Protein AF-0000000075211359 (afdb_homodimer)

Foldseek 3Di:
DPPPPPVVLVVLVVVLVVLLVVLLLLLLLLLLLVQDDLVVLVVVVVVPDVLSVLSNVLSVCSPLLNVLSVVSSVVSLVVSLVSCLPRPLVVVQVVVCVVVVDPPCSVVSSVVVNVVVVVCCCVVSHVVSSVVCNVPSNVSNSVCSVVSVVSSVVCVVVVVVVLVVVCVVQVVVPHHSVVVVVVVVVVVVLVVLVVCCVVVVAPPLRSQLVVLVVCLQVDFQLVLFDWPVRAAAAALPDQPVVCVVVLVLDLDQKHFYAHPDQLRTPAIFGVVQLVVQCVVVVHSRPDDRNVRGDHAAEDARGHRLVVVLVVCVVVVNFKYFHAYPVSGTTGMDGNQSSVCSNNNDDQRPPVDVPPCWAAPDDQKIKHFQAAFPVVVCVVSVDDDDRPDPQDGTNFSVVCVQVVHQDDFPDWDWDDDDQKIWTQDGDDPSTRTMIMIGGHDDPPPDDD/DPPPPPVVLVVLVVVLVVLLVVLLLLQLLLLLLVQDDLVVLVVVVVVPDPLSVLSNVLSVCSPLLNVLSVVSSVVSLVVSLVSCLPRPLVVVQVVVCVVVVDPPCSVVSSVVVNVVVVVCCCVVSHVVSSVVCNVPSNVSNSVCSVVSVVSSVVCVVVVVVVLVVVCVVCVVVPHHSVVVVVVVVVVVVLVVLVVCCVVVVAPPLRSQLVVLVSCLQVDFQLVLFDWPVRAAAAALPDQPVVCVVVLVLDLDQKHFYAHPDQLRTPAIFGVVQLVVQCVVVVHSRPRNRSVRGDHAAEDARGHRLVVVLVVCVVVVNFKYFHAYPVSGTTGMDGNQSSVCSNNNDDQRPPVDVPPCWAAPDDQKIKHFQAAFPVVVCVVSVDDDDRPDPQDGTNFSVVCVQVVHQDDFPDWDWDDDDQKIWTQDGDDPSTRTMIMIGGHDDPPPPPD

Organism: Peptococcus niger (NCBI:txid2741)

InterPro domains:
  IPR000644 CBS domain [PF00571] (222-274)
  IPR000644 CBS domain [PF00571] (294-343)
  IPR000644 CBS domain [PS51371] (225-284)
  IPR000644 CBS domain [PS51371] (292-349)
  IPR000644 CBS domain [SM00116] (230-279)
  IPR000644 CBS domain [SM00116] (295-343)
  IPR002550 CNNM, transmembrane domain [PF01595] (15-206)
  IPR002550 CNNM, transmembrane domain [PS51846] (5-206)
  IPR005170 Transporter-associated domain [PF03471] (361-438)
  IPR005170 Transporter-associated domain [SM01091] (358-440)
  IPR016169 FAD-binding, type PCMH, subdomain 2 [G3DSA:3.30.465.10] (352-439)
  IPR036318 FAD-binding, type PCMH-like superfamily [SSF56176] (355-446)
  IPR044751 Ion transporter-like, CBS domain [cd04590] (221-340)
  IPR046342 CBS domain superfamily [G3DSA:3.10.580.10] (201-351)
  IPR046342 CBS domain superfamily [SSF54631] (216-360)

Nearest PDB structures (foldseek):
  3oi8-assembly1_B  TM=9.200E-01  e=1.938E-12  Neisseria meningitidis serogroup B
  7cfi-assembly1_A-2  TM=9.144E-01  e=1.488E-12  Thermus parvatiensis
  7m1u-assembly1_A  TM=4.245E-01  e=1.017E-19  Methanoculleus thermophilus
  3hf7-assembly1_A  TM=8.943E-01  e=1.439E-09  Klebsiella pneumoniae subsp. pneumoniae MGH 78578
  2r2z-assembly1_A  TM=9.376E-01  e=1.967E-07  Enterococcus faecalis V583

pLDDT: mean 83.33, std 11.64, range [25.3, 96.38]

Solvent-accessible surface area (backbone atoms only — not comparable to full-atom values): 47181 Å² total; per-residue (Å²): 134,74,80,63,79,68,61,64,54,53,52,51,51,50,52,47,51,49,46,49,50,50,39,23,49,47,36,22,43,52,44,8,59,45,51,40,56,63,68,60,34,48,53,41,27,71,73,61,38,63,68,34,43,54,44,51,60,56,59,67,44,48,54,60,48,52,49,40,45,49,52,49,44,48,41,46,46,31,49,47,28,30,49,40,51,70,66,41,25,57,56,49,16,51,52,48,24,69,71,70,68,45,82,84,37,44,66,59,38,39,53,51,49,49,51,50,51,44,50,45,41,50,35,63,24,34,51,43,34,35,52,58,32,69,77,44,17,56,65,50,32,60,70,38,40,68,57,50,53,49,45,48,60,67,38,42,66,56,50,51,50,43,53,49,50,44,42,50,54,32,48,73,72,72,44,61,54,68,60,40,50,42,50,48,46,53,32,50,41,52,33,44,48,50,34,25,35,72,71,62,67,31,52,72,67,49,48,50,30,44,53,23,47,66,52,42,70,77,38,35,36,62,78,61,36,46,44,48,90,74,53,72,67,42,52,70,83,49,68,60,72,78,44,48,66,52,57,59,67,44,58,60,60,66,32,49,28,19,52,100,40,79,54,42,62,75,20,29,38,40,48,61,60,51,50,48,44,15,59,75,63,73,29,74,77,73,48,63,61,81,80,60,46,36,82,65,48,76,43,58,30,74,40,44,38,50,60,48,49,52,49,25,43,74,64,59,45,54,55,35,37,21,25,46,98,83,60,39,61,48,26,34,40,39,49,66,52,56,47,27,60,32,76,38,79,61,64,54,89,44,52,56,78,49,54,48,60,42,74,78,51,92,54,22,29,38,29,35,13,80,30,38,38,60,57,48,23,68,73,72,67,53,87,69,75,63,82,47,90,84,35,64,21,46,25,45,45,47,33,62,72,65,73,47,75,60,50,68,71,47,59,58,73,48,78,54,91,56,34,36,37,36,37,70,36,26,54,92,68,32,46,47,33,28,35,37,35,56,58,81,79,74,77,73,68,87,123,134,75,80,64,80,69,60,64,53,54,52,51,51,50,51,48,51,51,48,48,50,50,37,23,48,46,37,23,41,52,44,9,61,44,52,39,57,63,66,62,35,48,54,40,27,71,74,62,37,63,68,36,45,55,45,50,59,57,59,66,44,46,56,60,47,52,49,39,47,50,52,51,43,48,42,44,47,32,49,48,28,30,50,40,51,69,66,40,24,59,55,50,16,52,53,48,24,69,71,71,66,46,79,84,36,45,67,58,36,40,53,50,49,48,50,50,49,44,51,45,40,50,35,62,23,35,52,40,35,34,51,57,30,67,77,45,17,55,65,50,31,61,70,36,39,67,57,50,53,49,45,49,60,68,38,43,66,56,50,50,50,44,54,50,50,45,40,51,54,31,47,74,72,71,44,60,53,70,61,41,52,43,48,48,46,52,32,50,43,53,34,45,48,50,34,24,36,73,72,62,66,31,50,72,66,48,48,51,28,45,53,23,48,67,54,41,68,77,38,35,36,62,80,61,34,46,44,48,89,72,52,74,66,42,51,71,82,50,66,59,73,78,44,50,66,53,57,61,69,44,58,59,60,66,30,47,28,19,52,98,38,79,54,42,62,76,20,29,38,41,46,62,60,51,49,47,44,14,60,73,64,72,28,76,76,74,49,64,62,82,78,61,46,35,84,65,48,75,41,59,28,75,38,44,38,51,59,48,49,52,49,26,43,75,65,58,45,54,57,35,38,22,24,46,98,84,60,40,59,47,25,35,38,37,48,66,52,57,47,27,60,32,75,36,80,61,65,54,87,44,51,57,77,49,53,50,58,42,74,76,52,91,55,23,28,37,29,36,15,79,31,39,38,60,58,49,23,69,73,72,65,52,87,68,75,62,82,46,90,84,34,65,21,47,24,46,46,48,34,62,71,66,74,47,75,60,50,68,71,46,58,57,72,48,77,52,92,56,34,37,37,34,35,70,35,27,54,91,69,33,46,47,33,28,36,37,34,56,59,79,78,74,75,70,72,87,118

Radius of gyration: 35.71 Å; Cα contacts (8 Å, |Δi|>4): 1280; chains: 2; bounding box: 61×137×113 Å

Sequence (894 aa):
MGDDPGSPQLAYWLVLIILFVIHVFLAASEMAIVSSDKGKLQDQAEDGDRRAQRLLTLLGTPSRLITAIHMTMNVISLGIAALLTVHFSPLVGVWLAAKTGIPYLYNITLMLMLFIISFLMLTFGESIPKRIVLQAPERFAFTANWFLAMLALVTKPFLRCMSGTTNTALRLLGFDATRTEERVTREEIRSIVEVGQEQGVINPHEREMIDSVISFDDKQAEEVMTARTEVFMIDITDPLEHYISEMLSLKYSRIPVYEDNPDNIIGILYLKDFFIQAYKKRSFSDVNIRGILRPAYLIPERKNINDLFCEMQDNQRHMALLIDEYGGFSGLVTMEDLIEEIVGDIDDEYDHDEPDIYPTGENTYHVHGTISIKEFNSEIGSDIDEDSDDFDTIGGFLINMLDYIPEDGERPVVEVDNLIFHILRVEEKRIKDIRVRILPDSHEDEAMGDDPGSPQLAYWLVLIILFVIHVFLAASEMAIVSSDKGKLQDQAEDGDRRAQRLLTLLGTPSRLITAIHMTMNVISLGIAALLTVHFSPLVGVWLAAKTGIPYLYNITLMLMLFIISFLMLTFGESIPKRIVLQAPERFAFTANWFLAMLALVTKPFLRCMSGTTNTALRLLGFDATRTEERVTREEIRSIVEVGQEQGVINPHEREMIDSVISFDDKQAEEVMTARTEVFMIDITDPLEHYISEMLSLKYSRIPVYEDNPDNIIGILYLKDFFIQAYKKRSFSDVNIRGILRPAYLIPERKNINDLFCEMQDNQRHMALLIDEYGGFSGLVTMEDLIEEIVGDIDDEYDHDEPDIYPTGENTYHVHGTISIKEFNSEIGSDIDEDSDDFDTIGGFLINMLDYIPEDGERPVVEVDNLIFHILRVEEKRIKDIRVRILPDSHEDEA

Secondary structure (DSSP, 8-state):
----TTHHHHHHHHHHHHHHHHHHHHHHHHHHHHH--HHHHHHHHHTT-HHHHHHHHHHT-HHHHHHHHHHHHHHHHHHHHHHIIIIIHHHHHHHHHHHH--S--HHHHHHHHHHHHHHHHHIIIIIHHHHHHTTSHHHHHHHHHHHHHHHHHHHHHHHHHHHHHHHHHHHHHT--HHHHHHHHHHHHHHHHHHHHHHTTSS-HHHHHHHHHHHHHTT-BHHHHSEEGGG---EETTS-THHHHHHHHHS--SEEEEEESEEEEEEEEEEHHHHHHHHHHHT-STT--GGGG-B---EEETTSBHHHHHHHHHHTT--EEEEE-TTS-EEEEEEHHHHHHHHH-----TTS----SEEEEETTEEEEETTSBHHHHHHHH-----TT-SS-SBHHHHHHHHHTS-PPTT---EEEETTEEEEEEEEETTEEEEEEEEEPP-GGGTT-/----TTHHHHHHHHHHHHHHHHHHHHHHHHHHHHH--HHHHHHHHHTT-HHHHHHHHHHT-HHHHHHHHHHHHHHHHHHHHHHIIIIIHHHHHHHHHHHH--S--HHHHHHHHHHHHHHHIIIIIIIHHHHHHTTSHHHHHHHHHHHHHHHHHHHHHHHHHHHHHHHHHHHHHT--HHHHHHHHHHHHHHHHHHHHHHTTSS-HHHHHHHHHHHHHTT-BHHHHSEEGGG---EETTS-THHHHHHHHHS--SEEEEEESEEEEEEEEEEHHHHHHHHHHHT-STT--GGGG-B---EEETT-BHHHHHHHHHHTT--EEEEE-TTS-EEEEEEHHHHHHHHH-----TTS----SEEEEETTEEEEETTSBHHHHHHHH-----TT-SS-SBHHHHHHHHHTS-PPTT---EEEETTEEEEEEEEETTEEEEEEEEEPP-GGGTT-

Structure (mmCIF, N/CA/C/O backbone):
data_AF-0000000075211359-model_v1
#
loop_
_entity.id
_entity.type
_entity.pdbx_description
1 polymer 'Putative hemolysin'
#
loop_
_atom_site.group_PDB
_atom_site.id
_atom_site.type_symbol
_atom_site.label_atom_id
_atom_site.label_alt_id
_atom_site.label_comp_id
_atom_site.label_asym_id
_atom_site.label_entity_id
_atom_site.label_seq_id
_atom_site.pdbx_PDB_ins_code
_atom_site.Cartn_x
_atom_site.Cartn_y
_atom_site.Cartn_z
_atom_site.occupancy
_atom_site.B_iso_or_equiv
_atom_site.auth_seq_id
_atom_site.auth_comp_id
_atom_site.auth_asym_id
_atom_site.auth_atom_id
_atom_site.pdbx_PDB_model_num
ATOM 1 N N . MET A 1 1 ? 4.648 50.344 45.25 1 25.3 1 MET A N 1
ATOM 2 C CA . MET A 1 1 ? 5.219 49.062 44.906 1 25.3 1 MET A CA 1
ATOM 3 C C . MET A 1 1 ? 5.23 48.844 43.406 1 25.3 1 MET A C 1
ATOM 5 O O . MET A 1 1 ? 4.176 48.844 42.75 1 25.3 1 MET A O 1
ATOM 9 N N . GLY A 1 2 ? 6.07 49.469 42.688 1 32.56 2 GLY A N 1
ATOM 10 C CA . GLY A 1 2 ? 6.281 49.656 41.25 1 32.56 2 GLY A CA 1
ATOM 11 C C . GLY A 1 2 ? 6.258 48.344 40.469 1 32.56 2 GLY A C 1
ATOM 12 O O . GLY A 1 2 ? 6.906 47.375 40.875 1 32.56 2 GLY A O 1
ATOM 13 N N . ASP A 1 3 ? 5.117 47.938 39.969 1 38.12 3 ASP A N 1
ATOM 14 C CA . ASP A 1 3 ? 4.992 46.688 39.25 1 38.12 3 ASP A CA 1
ATOM 15 C C . ASP A 1 3 ? 6.242 46.406 38.406 1 38.12 3 ASP A C 1
ATOM 17 O O . ASP A 1 3 ? 6.621 47.219 37.562 1 38.12 3 ASP A O 1
ATOM 21 N N . ASP A 1 4 ? 7.336 46.094 38.844 1 39.19 4 ASP A N 1
ATOM 22 C CA . ASP A 1 4 ? 8.648 45.781 38.312 1 39.19 4 ASP A CA 1
ATOM 23 C C . ASP A 1 4 ? 8.523 45.219 36.875 1 39.19 4 ASP A C 1
ATOM 25 O O . ASP A 1 4 ? 7.871 44.219 36.656 1 39.19 4 ASP A O 1
ATOM 29 N N . PRO A 1 5 ? 8.547 45.969 35.812 1 45.91 5 PRO A N 1
ATOM 30 C CA . PRO A 1 5 ? 8.359 45.812 34.344 1 45.91 5 PRO A CA 1
ATOM 31 C C . PRO A 1 5 ? 8.992 44.531 33.812 1 45.91 5 PRO A C 1
ATOM 33 O O . PRO A 1 5 ? 8.672 44.125 32.688 1 45.91 5 PRO A O 1
ATOM 36 N N . GLY A 1 6 ? 10.07 44.062 34.375 1 50.78 6 GLY A N 1
ATOM 37 C CA . GLY A 1 6 ? 10.945 42.938 34 1 50.78 6 GLY A CA 1
ATOM 38 C C . GLY A 1 6 ? 10.273 41.594 34.094 1 50.78 6 GLY A C 1
ATOM 39 O O . GLY A 1 6 ? 10.57 40.688 33.344 1 50.78 6 GLY A O 1
ATOM 40 N N . SER A 1 7 ? 9.453 41.344 35.156 1 58.72 7 SER A N 1
ATOM 41 C CA . SER A 1 7 ? 8.867 40.094 35.656 1 58.72 7 SER A CA 1
ATOM 42 C C . SER A 1 7 ? 7.812 39.562 34.688 1 58.72 7 SER A C 1
ATO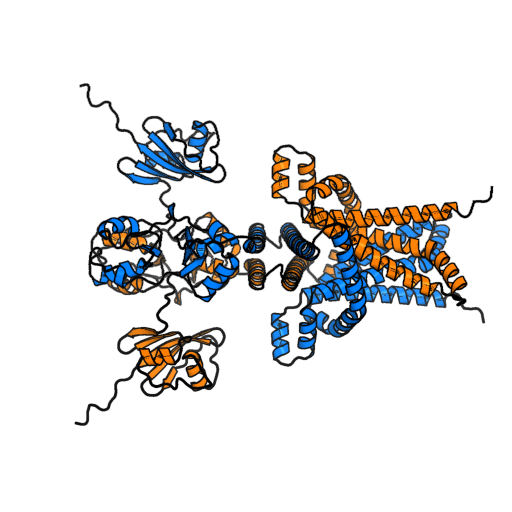M 44 O O . SER A 1 7 ? 7.801 38.375 34.375 1 58.72 7 SER A O 1
ATOM 46 N N . PRO A 1 8 ? 7.055 40.406 34.125 1 76.19 8 PRO A N 1
ATOM 47 C CA . PRO A 1 8 ? 5.969 39.906 33.281 1 76.19 8 PRO A CA 1
ATOM 48 C C . PRO A 1 8 ? 6.465 39.375 31.938 1 76.19 8 PRO A C 1
ATOM 50 O O . PRO A 1 8 ? 5.914 38.406 31.406 1 76.19 8 PRO A O 1
ATOM 53 N N . GLN A 1 9 ? 7.629 39.906 31.578 1 80.12 9 GLN A N 1
ATOM 54 C CA . GLN A 1 9 ? 8.156 39.469 30.281 1 80.12 9 GLN A CA 1
ATOM 55 C C . GLN A 1 9 ? 8.742 38.062 30.375 1 80.12 9 GLN A C 1
ATOM 57 O O . GLN A 1 9 ? 8.586 37.25 29.453 1 80.12 9 GLN A O 1
ATOM 62 N N . LEU A 1 10 ? 9.398 37.844 31.547 1 85.69 10 LEU A N 1
ATOM 63 C CA . LEU A 1 10 ? 9.969 36.5 31.75 1 85.69 10 LEU A CA 1
ATOM 64 C C . LEU A 1 10 ? 8.875 35.438 31.75 1 85.69 10 LEU A C 1
ATOM 66 O O . LEU A 1 10 ? 9.094 34.344 31.266 1 85.69 10 LEU A O 1
ATOM 70 N N . ALA A 1 11 ? 7.77 35.844 32.281 1 89.94 11 ALA A N 1
ATOM 71 C CA . ALA A 1 11 ? 6.645 34.906 32.312 1 89.94 11 ALA A CA 1
ATOM 72 C C . ALA A 1 11 ? 6.176 34.562 30.906 1 89.94 11 ALA A C 1
ATOM 74 O O . ALA A 1 11 ? 5.809 33.438 30.609 1 89.94 11 ALA A O 1
ATOM 75 N N . TYR A 1 12 ? 6.207 35.531 30.016 1 90.06 12 TYR A N 1
ATOM 76 C CA . TYR A 1 12 ? 5.766 35.312 28.641 1 90.06 12 TYR A CA 1
ATOM 77 C C . TYR A 1 12 ? 6.762 34.438 27.891 1 90.06 12 TYR A C 1
ATOM 79 O O . TYR A 1 12 ? 6.371 33.625 27.047 1 90.06 12 TYR A O 1
ATOM 87 N N . TRP A 1 13 ? 8.062 34.531 28.25 1 90.56 13 TRP A N 1
ATOM 88 C CA . TRP A 1 13 ? 9.062 33.656 27.672 1 90.56 13 TRP A CA 1
ATOM 89 C C . TRP A 1 13 ? 8.852 32.219 28.109 1 90.56 13 TRP A C 1
ATOM 91 O O . TRP A 1 13 ? 8.961 31.281 27.297 1 90.56 13 TRP A O 1
ATOM 101 N N . LEU A 1 14 ? 8.523 32.125 29.312 1 93.19 14 LEU A N 1
ATOM 102 C CA . LEU A 1 14 ? 8.297 30.781 29.844 1 93.19 14 LEU A CA 1
ATOM 103 C C . LEU A 1 14 ? 7.098 30.125 29.188 1 93.19 14 LEU A C 1
ATOM 105 O O . LEU A 1 14 ? 7.137 28.938 28.859 1 93.19 14 LEU A O 1
ATOM 109 N N . VAL A 1 15 ? 6.008 30.906 28.984 1 93.19 15 VAL A N 1
ATOM 110 C CA . VAL A 1 15 ? 4.809 30.375 28.359 1 93.19 15 VAL A CA 1
ATOM 111 C C . VAL A 1 15 ? 5.121 29.984 26.906 1 93.19 15 VAL A C 1
ATOM 113 O O . VAL A 1 15 ? 4.652 28.953 26.422 1 93.19 15 VAL A O 1
ATOM 116 N N . LEU A 1 16 ? 5.91 30.828 26.297 1 92.94 16 LEU A N 1
ATOM 117 C CA . LEU A 1 16 ? 6.293 30.547 24.906 1 92.94 16 LEU A CA 1
ATOM 118 C C . LEU A 1 16 ? 7.082 29.25 24.812 1 92.94 16 LEU A C 1
ATOM 120 O O . LEU A 1 16 ? 6.816 28.422 23.938 1 92.94 16 LEU A O 1
ATOM 124 N N . ILE A 1 17 ? 8.016 29.062 25.672 1 94.19 17 ILE A N 1
ATOM 125 C CA . ILE A 1 17 ? 8.852 27.875 25.672 1 94.19 17 ILE A CA 1
ATOM 126 C C . ILE A 1 17 ? 7.996 26.641 25.969 1 94.19 17 ILE A C 1
ATOM 128 O O . ILE A 1 17 ? 8.148 25.594 25.344 1 94.19 17 ILE A O 1
ATOM 132 N N . ILE A 1 18 ? 7.078 26.812 26.891 1 95.5 18 ILE A N 1
ATOM 133 C CA . ILE A 1 18 ? 6.211 25.703 27.281 1 95.5 18 ILE A CA 1
ATOM 134 C C . ILE A 1 18 ? 5.336 25.297 26.094 1 95.5 18 ILE A C 1
ATOM 136 O O . ILE A 1 18 ? 5.191 24.109 25.781 1 95.5 18 ILE A O 1
ATOM 140 N N . LEU A 1 19 ? 4.754 26.266 25.391 1 95.06 19 LEU A N 1
ATOM 141 C CA . LEU A 1 19 ? 3.916 25.969 24.234 1 95.06 19 LEU A CA 1
ATOM 142 C C . LEU A 1 19 ? 4.727 25.297 23.125 1 95.06 19 LEU A C 1
ATOM 144 O O . LEU A 1 19 ? 4.246 24.375 22.484 1 95.06 19 LEU A O 1
ATOM 148 N N . PHE A 1 20 ? 5.922 25.797 23 1 94.81 20 PHE A N 1
ATOM 149 C CA . PHE A 1 20 ? 6.785 25.203 21.969 1 94.81 20 PHE A CA 1
ATOM 150 C C . PHE A 1 20 ? 7.121 23.766 22.312 1 94.81 20 PHE A C 1
ATOM 152 O O . PHE A 1 20 ? 7.102 22.891 21.453 1 94.81 20 PHE A O 1
ATOM 159 N N . VAL A 1 21 ? 7.398 23.5 23.547 1 95.12 21 VAL A N 1
ATOM 160 C CA . VAL A 1 21 ? 7.746 22.156 24 1 95.12 21 VAL A CA 1
ATOM 161 C C . VAL A 1 21 ? 6.539 21.234 23.828 1 95.12 21 VAL A C 1
ATOM 163 O O . VAL A 1 21 ? 6.688 20.078 23.422 1 95.12 21 VAL A O 1
ATOM 166 N N . ILE A 1 22 ? 5.367 21.734 24.141 1 94.69 22 ILE A N 1
ATOM 167 C CA . ILE A 1 22 ? 4.156 20.938 23.969 1 94.69 22 ILE A CA 1
ATOM 168 C C . ILE A 1 22 ? 3.963 20.625 22.484 1 94.69 22 ILE A C 1
ATOM 170 O O . ILE A 1 22 ? 3.592 19.5 22.109 1 94.69 22 ILE A O 1
ATOM 174 N N . HIS A 1 23 ? 4.227 21.625 21.672 1 94.56 23 HIS A N 1
ATOM 175 C CA . HIS A 1 23 ? 4.133 21.438 20.234 1 94.56 23 HIS A CA 1
ATOM 176 C C . HIS A 1 23 ? 5.074 20.344 19.75 1 94.56 23 HIS A C 1
ATOM 178 O O . HIS A 1 23 ? 4.68 19.469 18.969 1 94.56 23 HIS A O 1
ATOM 184 N N . VAL A 1 24 ? 6.293 20.391 20.234 1 94.5 24 VAL A N 1
ATOM 185 C CA . VAL A 1 24 ? 7.301 1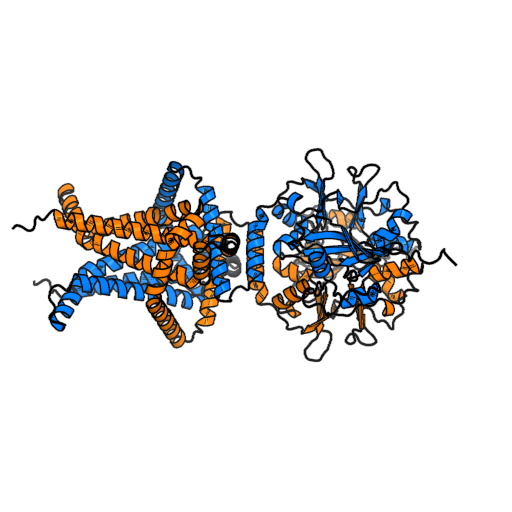9.391 19.891 1 94.5 24 VAL A CA 1
ATOM 186 C C . VAL A 1 24 ? 6.855 18.016 20.375 1 94.5 24 VAL A C 1
ATOM 188 O O . VAL A 1 24 ? 6.988 17.031 19.656 1 94.5 24 VAL A O 1
ATOM 191 N N . PHE A 1 25 ? 6.336 18.047 21.531 1 94.62 25 PHE A N 1
ATOM 192 C CA . PHE A 1 25 ? 5.902 16.781 22.141 1 94.62 25 PHE A CA 1
ATOM 193 C C . PHE A 1 25 ? 4.746 16.172 21.359 1 94.62 25 PHE A C 1
ATOM 195 O O . PHE A 1 25 ? 4.695 14.961 21.156 1 94.62 25 PHE A O 1
ATOM 202 N N . LEU A 1 26 ? 3.859 16.953 20.938 1 94.19 26 LEU A N 1
ATOM 203 C CA . LEU A 1 26 ? 2.723 16.484 20.156 1 94.19 26 LEU A CA 1
ATOM 204 C C . LEU A 1 26 ? 3.184 15.93 18.812 1 94.19 26 LEU A C 1
ATOM 206 O O . LEU A 1 26 ? 2.723 14.867 18.391 1 94.19 26 LEU A O 1
ATOM 210 N N . ALA A 1 27 ? 4.082 16.594 18.188 1 91.81 27 ALA A N 1
ATOM 211 C CA . ALA A 1 27 ? 4.617 16.141 16.906 1 91.81 27 ALA A CA 1
ATOM 212 C C . ALA A 1 27 ? 5.332 14.797 17.062 1 91.81 27 ALA A C 1
ATOM 214 O O . ALA A 1 27 ? 5.164 13.891 16.234 1 91.81 27 ALA A O 1
ATOM 215 N N . ALA A 1 28 ? 6.094 14.727 18.078 1 91.81 28 ALA A N 1
ATOM 216 C CA . ALA A 1 28 ? 6.801 13.484 18.375 1 91.81 28 ALA A CA 1
ATOM 217 C C . ALA A 1 28 ? 5.82 12.359 18.688 1 91.81 28 ALA A C 1
ATOM 219 O O . ALA A 1 28 ? 6.016 11.227 18.25 1 91.81 28 ALA A O 1
ATOM 220 N N . SER A 1 29 ? 4.805 12.695 19.438 1 91.94 29 SER A N 1
ATOM 221 C CA . SER A 1 29 ? 3.811 11.695 19.812 1 91.94 29 SER A CA 1
ATOM 222 C C . SER A 1 29 ? 3.074 11.156 18.594 1 91.94 29 SER A C 1
ATOM 224 O O . SER A 1 29 ? 2.742 9.977 18.531 1 91.94 29 SER A O 1
ATOM 226 N N . GLU A 1 30 ? 2.807 12 17.719 1 89.25 30 GLU A N 1
ATOM 227 C CA . GLU A 1 30 ? 2.154 11.586 16.484 1 89.25 30 GLU A CA 1
ATOM 228 C C . GLU A 1 30 ? 2.969 10.516 15.758 1 89.25 30 GLU A C 1
ATOM 230 O O . GLU A 1 30 ? 2.432 9.484 15.359 1 89.25 30 GLU A O 1
ATOM 235 N N . MET A 1 31 ? 4.258 10.797 15.578 1 87.56 31 MET A N 1
ATOM 236 C CA . MET A 1 31 ? 5.145 9.859 14.891 1 87.56 31 MET A CA 1
ATOM 237 C C . MET A 1 31 ? 5.301 8.578 15.695 1 87.56 31 MET A C 1
ATOM 239 O O . MET A 1 31 ? 5.414 7.488 15.125 1 87.56 31 MET A O 1
ATOM 243 N N . ALA A 1 32 ? 5.277 8.695 16.984 1 88.81 32 ALA A N 1
ATOM 244 C CA . ALA A 1 32 ? 5.406 7.527 17.844 1 88.81 32 ALA A CA 1
ATOM 245 C C . ALA A 1 32 ? 4.211 6.59 17.672 1 88.81 32 ALA A C 1
ATOM 247 O O . ALA A 1 32 ? 4.379 5.371 17.594 1 88.81 32 ALA A O 1
ATOM 248 N N . ILE A 1 33 ? 3.109 7.137 17.625 1 84.88 33 ILE A N 1
ATOM 249 C CA . ILE A 1 33 ? 1.885 6.355 17.5 1 84.88 33 ILE A CA 1
ATOM 250 C C . ILE A 1 33 ? 1.844 5.664 16.141 1 84.88 33 ILE A C 1
ATOM 252 O O . ILE A 1 33 ? 1.479 4.488 16.047 1 84.88 33 ILE A O 1
ATOM 256 N N . VAL A 1 34 ? 2.25 6.344 15.18 1 79.5 34 VAL A N 1
ATOM 257 C CA . VAL A 1 34 ? 2.193 5.855 13.805 1 79.5 34 VAL A CA 1
ATOM 258 C C . VAL A 1 34 ? 3.248 4.77 13.602 1 79.5 34 VAL A C 1
ATOM 260 O O . VAL A 1 34 ? 3.029 3.818 12.844 1 79.5 34 VAL A O 1
ATOM 263 N N . SER A 1 35 ? 4.285 4.844 14.312 1 83.31 35 SER A N 1
ATOM 264 C CA . SER A 1 35 ? 5.43 3.975 14.047 1 83.31 35 SER A CA 1
ATOM 265 C C . SER A 1 35 ? 5.492 2.824 15.055 1 83.31 35 SER A C 1
ATOM 267 O O . SER A 1 35 ? 6.367 1.962 14.961 1 83.31 35 SER A O 1
ATOM 269 N N . SER A 1 36 ? 4.609 2.77 15.969 1 85.5 36 SER A N 1
ATOM 270 C CA . SER A 1 36 ? 4.621 1.698 16.953 1 85.5 36 SER A CA 1
ATOM 271 C C . SER A 1 36 ? 4.188 0.373 16.344 1 85.5 36 SER A C 1
ATOM 273 O O . SER A 1 36 ? 3.254 0.333 15.539 1 85.5 36 SER A O 1
ATOM 275 N N . ASP A 1 37 ? 4.848 -0.604 16.688 1 79.56 37 ASP A N 1
ATOM 276 C CA . ASP A 1 37 ? 4.555 -1.948 16.203 1 79.56 37 ASP A CA 1
ATOM 277 C C . ASP A 1 37 ? 3.391 -2.568 16.969 1 79.56 37 ASP A C 1
ATOM 279 O O . ASP A 1 37 ? 3.543 -2.953 18.125 1 79.56 37 ASP A O 1
ATOM 283 N N . LYS A 1 38 ? 2.332 -2.742 16.328 1 79.25 38 LYS A N 1
ATOM 284 C CA . LYS A 1 38 ? 1.13 -3.256 16.984 1 79.25 38 LYS A CA 1
ATOM 285 C C . LYS A 1 38 ? 1.316 -4.707 17.406 1 79.25 38 LYS A C 1
ATOM 287 O O . LYS A 1 38 ? 0.77 -5.133 18.422 1 79.25 38 LYS A O 1
ATOM 292 N N . GLY A 1 39 ? 2.023 -5.449 16.609 1 77.88 39 GLY A N 1
ATOM 293 C CA . GLY A 1 39 ? 2.287 -6.836 16.969 1 77.88 39 GLY A CA 1
ATOM 294 C C . GLY A 1 39 ? 3.061 -6.977 18.266 1 77.88 39 GLY A C 1
ATOM 295 O O . GLY A 1 39 ? 2.68 -7.758 19.141 1 77.88 39 GLY A O 1
ATOM 296 N N . LYS A 1 40 ? 4.051 -6.191 18.297 1 82.12 40 LYS A N 1
ATOM 297 C CA . LYS A 1 40 ? 4.863 -6.211 19.516 1 82.12 40 LYS A CA 1
ATOM 298 C C . LYS A 1 40 ? 4.055 -5.75 20.719 1 82.12 40 LYS A C 1
ATOM 300 O O . LYS A 1 40 ? 4.184 -6.309 21.812 1 82.12 40 LYS A O 1
ATOM 305 N N . LEU A 1 41 ? 3.291 -4.77 20.531 1 87.5 41 LEU A N 1
ATOM 306 C CA . LEU A 1 41 ? 2.469 -4.234 21.609 1 87.5 41 LEU A CA 1
ATOM 307 C C . LEU A 1 41 ? 1.432 -5.258 22.062 1 87.5 41 LEU A C 1
ATOM 309 O O . LEU A 1 41 ? 1.128 -5.355 23.266 1 87.5 41 LEU A O 1
ATOM 313 N N . GLN A 1 42 ? 0.895 -5.961 21.125 1 87 42 GLN A N 1
ATOM 314 C CA . GLN A 1 42 ? -0.077 -7 21.453 1 87 42 GLN A CA 1
ATOM 315 C C . GLN A 1 42 ? 0.562 -8.109 22.281 1 87 42 GLN A C 1
ATOM 317 O O . GLN A 1 42 ? -0.04 -8.602 23.234 1 87 42 GLN A O 1
ATOM 322 N N . ASP A 1 43 ? 1.726 -8.453 21.906 1 87.56 43 ASP A N 1
ATOM 323 C CA . ASP A 1 43 ? 2.467 -9.453 22.672 1 87.56 43 ASP A CA 1
ATOM 324 C C . ASP A 1 43 ? 2.713 -8.992 24.094 1 87.56 43 ASP A C 1
ATOM 326 O O . ASP A 1 43 ? 2.541 -9.758 25.047 1 87.56 43 ASP A O 1
ATOM 330 N N . GLN A 1 44 ? 3.111 -7.812 24.188 1 89.25 44 GLN A N 1
ATOM 331 C CA . GLN A 1 44 ? 3.383 -7.246 25.5 1 89.25 44 GLN A CA 1
ATOM 332 C C . GLN A 1 44 ? 2.105 -7.137 26.328 1 89.25 44 GLN A C 1
ATOM 334 O O . GLN A 1 44 ? 2.127 -7.348 27.547 1 89.25 44 GLN A O 1
ATOM 339 N N . ALA A 1 45 ? 1.022 -6.867 25.625 1 90.19 45 ALA A N 1
ATOM 340 C CA . ALA A 1 45 ? -0.27 -6.77 26.297 1 90.19 45 ALA A CA 1
ATOM 341 C C . ALA A 1 45 ? -0.734 -8.141 26.797 1 90.19 45 ALA A C 1
ATOM 343 O O . ALA A 1 45 ? -1.297 -8.25 27.891 1 90.19 45 ALA A O 1
ATOM 344 N N . GLU A 1 46 ? -0.467 -9.031 26.031 1 89.12 46 GLU A N 1
ATOM 345 C CA . GLU A 1 46 ? -0.835 -10.391 26.406 1 89.12 46 GLU A CA 1
ATOM 346 C C . GLU A 1 46 ? 0.019 -10.906 27.562 1 89.12 46 GLU A C 1
ATOM 348 O O . GLU A 1 46 ? -0.438 -11.719 28.359 1 89.12 46 GLU A O 1
ATOM 353 N N . ASP A 1 47 ? 1.179 -10.43 27.594 1 90.5 47 ASP A N 1
ATOM 354 C CA . ASP A 1 47 ? 2.078 -10.781 28.688 1 90.5 47 ASP A CA 1
ATOM 355 C C . ASP A 1 47 ? 1.697 -10.039 29.969 1 90.5 47 ASP A C 1
ATOM 357 O O . ASP A 1 47 ? 2.324 -10.227 31.016 1 90.5 47 ASP A O 1
ATOM 361 N N . GLY A 1 48 ? 0.751 -9.172 29.859 1 89.44 48 GLY A N 1
ATOM 362 C CA . GLY A 1 48 ? 0.196 -8.555 31.047 1 89.44 48 GLY A CA 1
ATOM 363 C C . GLY A 1 48 ? 0.629 -7.113 31.219 1 89.44 48 GLY A C 1
ATOM 364 O O . GLY A 1 48 ? 0.343 -6.496 32.25 1 89.44 48 GLY A O 1
ATOM 365 N N . ASP A 1 49 ? 1.301 -6.551 30.359 1 90.06 49 ASP A N 1
ATOM 366 C CA . ASP A 1 49 ? 1.727 -5.16 30.453 1 90.06 49 ASP A CA 1
ATOM 367 C C . ASP A 1 49 ? 0.544 -4.211 30.281 1 90.06 49 ASP A C 1
ATOM 369 O O . ASP A 1 49 ? -0.012 -4.105 29.172 1 90.06 49 ASP A O 1
ATOM 373 N N . ARG A 1 50 ? 0.22 -3.492 31.281 1 89.31 50 ARG A N 1
ATOM 374 C CA . ARG A 1 50 ? -0.946 -2.615 31.281 1 89.31 50 ARG A CA 1
ATOM 375 C C . ARG A 1 50 ? -0.719 -1.409 30.375 1 89.31 50 ARG A C 1
ATOM 377 O O . ARG A 1 50 ? -1.658 -0.903 29.75 1 89.31 50 ARG A O 1
ATOM 384 N N . ARG A 1 51 ? 0.47 -0.953 30.359 1 89.25 51 ARG A N 1
ATOM 385 C CA . ARG A 1 51 ? 0.784 0.182 29.5 1 89.25 51 ARG A CA 1
ATOM 386 C C . ARG A 1 51 ? 0.546 -0.164 28.031 1 89.25 51 ARG A C 1
ATOM 388 O O . ARG A 1 51 ? 0.028 0.656 27.266 1 89.25 51 ARG A O 1
ATOM 395 N N . ALA A 1 52 ? 0.945 -1.374 27.703 1 91.38 52 ALA A N 1
ATOM 396 C CA . ALA A 1 52 ? 0.753 -1.839 26.328 1 91.38 52 ALA A CA 1
ATOM 397 C C . ALA A 1 52 ? -0.73 -1.985 26 1 91.38 52 ALA A C 1
ATOM 399 O O . ALA A 1 52 ? -1.16 -1.677 24.891 1 91.38 52 ALA A O 1
ATOM 400 N N . GLN A 1 53 ? -1.497 -2.371 26.938 1 91.38 53 GLN A N 1
ATOM 401 C CA . GLN A 1 53 ? -2.934 -2.535 26.75 1 91.38 53 GLN A CA 1
ATOM 402 C C . GLN A 1 53 ? -3.611 -1.19 26.5 1 91.38 53 GLN A C 1
ATOM 404 O O . GLN A 1 53 ? -4.445 -1.068 25.594 1 91.38 53 GLN A O 1
ATOM 409 N N . ARG A 1 54 ? -3.223 -0.25 27.281 1 88.5 54 ARG A N 1
ATOM 410 C CA . ARG A 1 54 ? -3.803 1.081 27.141 1 88.5 54 ARG A CA 1
ATOM 411 C C . ARG A 1 54 ? -3.422 1.697 25.797 1 88.5 54 ARG A C 1
ATOM 413 O O . ARG A 1 54 ? -4.25 2.33 25.141 1 88.5 54 ARG A O 1
ATOM 420 N N . LEU A 1 55 ? -2.209 1.519 25.484 1 89.31 55 LEU A N 1
ATOM 421 C CA . LEU A 1 55 ? -1.73 2.076 24.219 1 89.31 55 LEU A CA 1
ATOM 422 C C . LEU A 1 55 ? -2.441 1.428 23.031 1 89.31 55 LEU A C 1
ATOM 424 O O . LEU A 1 55 ? -2.773 2.105 22.062 1 89.31 55 LEU A O 1
ATOM 428 N N . LEU A 1 56 ? -2.676 0.21 23.141 1 88.12 56 LEU A N 1
ATOM 429 C CA . LEU A 1 56 ? -3.359 -0.521 22.078 1 88.12 56 LEU A CA 1
ATOM 430 C C . LEU A 1 56 ? -4.793 -0.029 21.922 1 88.12 56 LEU A C 1
ATOM 432 O O . LEU A 1 56 ? -5.312 0.021 20.797 1 88.12 56 LEU A O 1
ATOM 436 N N . THR A 1 57 ? -5.383 0.294 22.984 1 85.94 57 THR A N 1
ATOM 437 C CA . THR A 1 57 ? -6.742 0.819 22.938 1 85.94 57 THR A CA 1
ATOM 438 C C . THR A 1 57 ? -6.77 2.168 22.219 1 85.94 57 THR A C 1
ATOM 440 O O . THR A 1 57 ? -7.676 2.438 21.422 1 85.94 57 THR A O 1
ATOM 443 N N . LEU A 1 58 ? -5.781 2.941 22.469 1 86.25 58 LEU A N 1
ATOM 444 C CA . LEU A 1 58 ? -5.684 4.246 21.828 1 86.25 58 LEU A CA 1
ATOM 445 C C . LEU A 1 58 ? -5.387 4.098 20.328 1 86.25 58 LEU A C 1
ATOM 447 O O . LEU A 1 58 ? -5.895 4.871 19.516 1 86.25 58 LEU A O 1
ATOM 451 N N . LEU A 1 59 ? -4.625 3.107 20.031 1 84.69 59 LEU A N 1
ATOM 452 C CA . LEU A 1 59 ? -4.199 2.873 18.656 1 84.69 59 LEU A CA 1
ATOM 453 C C . LEU A 1 59 ? -5.328 2.248 17.844 1 84.69 59 LEU A C 1
ATOM 455 O O . LEU A 1 59 ? -5.246 2.178 16.609 1 84.69 59 LEU A O 1
ATOM 459 N N . GLY A 1 60 ? -6.375 1.952 18.469 1 80 60 GLY A N 1
ATOM 460 C CA . GLY A 1 60 ? -7.516 1.358 17.781 1 80 60 GLY A CA 1
ATOM 461 C C . GLY A 1 60 ? -8.273 2.348 16.922 1 80 60 GLY A C 1
ATOM 462 O O . GLY A 1 60 ? -8.992 1.954 16 1 80 60 GLY A O 1
ATOM 463 N N . THR A 1 61 ? -8.125 3.65 17.188 1 81.81 61 THR A N 1
ATOM 464 C CA . THR A 1 61 ? -8.742 4.715 16.406 1 81.81 61 THR A CA 1
ATOM 465 C C . THR A 1 61 ? -7.715 5.777 16.031 1 81.81 61 THR A C 1
ATOM 467 O O . THR A 1 61 ? -7.824 6.93 16.453 1 81.81 61 THR A O 1
ATOM 470 N N . PRO A 1 62 ? -6.852 5.352 15.172 1 83 62 PRO A N 1
ATOM 471 C CA . PRO A 1 62 ? -5.734 6.25 14.875 1 83 62 PRO A CA 1
ATOM 472 C C . PRO A 1 62 ? -6.184 7.547 14.203 1 83 62 PRO A C 1
ATOM 474 O O . PRO A 1 62 ? -5.594 8.602 14.438 1 83 62 PRO A O 1
ATOM 477 N N . SER A 1 63 ? -7.25 7.535 13.453 1 80.88 63 SER A N 1
ATOM 478 C CA . SER A 1 63 ? -7.711 8.719 12.734 1 80.88 63 SER A CA 1
ATOM 479 C C . SER A 1 63 ? -8.102 9.836 13.703 1 80.88 63 SER A C 1
ATOM 481 O O . SER A 1 63 ? -7.695 10.984 13.531 1 80.88 63 SER A O 1
ATOM 483 N N . ARG A 1 64 ? -8.805 9.453 14.688 1 83.44 64 ARG A N 1
ATOM 484 C CA . ARG A 1 64 ? -9.258 10.43 15.672 1 83.44 64 ARG A CA 1
ATOM 485 C C . ARG A 1 64 ? -8.086 10.992 16.469 1 83.44 64 ARG A C 1
ATOM 487 O O . ARG A 1 64 ? -8.062 12.18 16.797 1 83.44 64 ARG A O 1
ATOM 494 N N . LEU A 1 65 ? -7.172 10.094 16.781 1 87.25 65 LEU A N 1
ATOM 495 C CA . LEU A 1 65 ? -6.016 10.523 17.562 1 87.25 65 LEU A CA 1
ATOM 496 C C . LEU A 1 65 ? -5.133 11.469 16.75 1 87.25 65 LEU A C 1
ATOM 498 O O . LEU A 1 65 ? -4.66 12.477 17.281 1 87.25 65 LEU A O 1
ATOM 502 N N . ILE A 1 66 ? -4.93 11.188 15.523 1 85.31 66 ILE A N 1
ATOM 503 C CA . ILE A 1 66 ? -4.102 12.008 14.648 1 85.31 66 ILE A CA 1
ATOM 504 C C . ILE A 1 66 ? -4.758 13.375 14.453 1 85.31 66 ILE A C 1
ATOM 506 O O . ILE A 1 66 ? -4.086 14.406 14.531 1 85.31 66 ILE A O 1
ATOM 510 N N . THR A 1 67 ? -6.004 13.359 14.25 1 83.88 67 THR A N 1
ATOM 511 C CA . THR A 1 67 ? -6.734 14.609 14.086 1 83.88 67 THR A CA 1
ATOM 512 C C . THR A 1 67 ? -6.684 15.438 15.367 1 83.88 67 THR A C 1
ATOM 514 O O . THR A 1 67 ? -6.535 16.656 15.312 1 83.88 67 THR A O 1
ATOM 517 N N . ALA A 1 68 ? -6.859 14.719 16.453 1 89.12 68 ALA A N 1
ATOM 518 C CA . ALA A 1 68 ? -6.781 15.398 17.75 1 89.12 68 ALA A CA 1
ATOM 519 C C . ALA A 1 68 ? -5.422 16.062 17.938 1 89.12 68 ALA A C 1
ATOM 521 O O . ALA A 1 68 ? -5.34 17.203 18.406 1 89.12 68 ALA A O 1
ATOM 522 N N . ILE A 1 69 ? -4.398 15.375 17.594 1 91.12 69 ILE A N 1
ATOM 523 C CA . ILE A 1 69 ? -3.041 15.898 17.719 1 91.12 69 ILE A CA 1
ATOM 524 C C . ILE A 1 69 ? -2.861 17.094 16.797 1 91.12 69 ILE A C 1
ATOM 526 O O . ILE A 1 69 ? -2.35 18.141 17.219 1 91.12 69 ILE A O 1
ATOM 530 N N . HIS A 1 70 ? -3.324 17.016 15.641 1 86 70 HIS A N 1
ATOM 531 C CA . HIS A 1 70 ? -3.182 18.094 14.664 1 86 70 HIS A CA 1
ATOM 532 C C . HIS A 1 70 ? -3.959 19.328 15.086 1 86 70 HIS A C 1
ATOM 534 O O . HIS A 1 70 ? -3.479 20.453 14.93 1 86 70 HIS A O 1
ATOM 540 N N . MET A 1 71 ? -5.109 19.078 15.492 1 88 71 MET A N 1
ATOM 541 C CA . MET A 1 71 ? -5.922 20.203 15.977 1 88 71 MET A CA 1
ATOM 542 C C . MET A 1 71 ? -5.23 20.922 17.125 1 88 71 MET A C 1
ATOM 544 O O . MET A 1 71 ? -5.184 22.156 17.156 1 88 71 MET A O 1
ATOM 548 N N . THR A 1 72 ? -4.754 20.172 18.031 1 91.62 72 THR A N 1
ATOM 549 C CA . THR A 1 72 ? -4.078 20.75 19.188 1 91.62 72 THR A CA 1
ATOM 550 C C . THR A 1 72 ? -2.801 21.469 18.766 1 91.62 72 THR A C 1
ATOM 552 O O . THR A 1 72 ? -2.504 22.562 19.266 1 91.62 72 THR A O 1
ATOM 555 N N . MET A 1 73 ? -2.109 20.891 17.859 1 91.88 73 MET A N 1
ATOM 556 C CA . MET A 1 73 ? -0.904 21.531 17.344 1 91.88 73 MET A CA 1
ATOM 557 C C . MET A 1 73 ? -1.24 22.844 16.656 1 91.88 73 MET A C 1
ATOM 559 O O . MET A 1 73 ? -0.501 23.828 16.797 1 91.88 73 MET A O 1
ATOM 563 N N . ASN A 1 74 ? -2.311 22.828 16.016 1 89.31 74 ASN A N 1
ATOM 564 C CA . ASN A 1 74 ? -2.754 24.047 15.359 1 89.31 74 ASN A CA 1
ATOM 565 C C . ASN A 1 74 ? -3.096 25.141 16.359 1 89.31 74 ASN A C 1
ATOM 567 O O . ASN A 1 74 ? -2.699 26.297 16.188 1 89.31 74 ASN A O 1
ATOM 571 N N . VAL A 1 75 ? -3.803 24.812 17.359 1 91.94 75 VAL A N 1
ATOM 572 C CA . VAL A 1 75 ? -4.18 25.766 18.391 1 91.94 75 VAL A CA 1
ATOM 573 C C . VAL A 1 75 ? -2.928 26.312 19.062 1 91.94 75 VAL A C 1
ATOM 575 O O . VAL A 1 75 ? -2.828 27.516 19.328 1 91.94 75 VAL A O 1
ATOM 578 N N . ILE A 1 76 ? -2.023 25.438 19.344 1 93.69 76 ILE A N 1
ATOM 579 C CA . ILE A 1 76 ? -0.779 25.828 20 1 93.69 76 ILE A CA 1
ATOM 580 C C . ILE A 1 76 ? 0.003 26.781 19.078 1 93.69 76 ILE A C 1
ATOM 582 O O . ILE A 1 76 ? 0.548 27.781 19.547 1 93.69 76 ILE A O 1
ATOM 586 N N . SER A 1 77 ? 0.011 26.484 17.844 1 93.62 77 SER A N 1
ATOM 587 C CA . SER A 1 77 ? 0.696 27.344 16.875 1 93.62 77 SER A CA 1
ATOM 588 C C . SER A 1 77 ? 0.077 28.734 16.844 1 93.62 77 SER A C 1
ATOM 590 O O . SER A 1 77 ? 0.793 29.734 16.781 1 93.62 77 SER A O 1
ATOM 592 N N . LEU A 1 78 ? -1.199 28.797 16.859 1 93.88 78 LEU A N 1
ATOM 593 C CA . LEU A 1 78 ? -1.889 30.078 16.875 1 93.88 78 LEU A CA 1
ATOM 594 C C . LEU A 1 78 ? -1.586 30.844 18.172 1 93.88 78 LEU A C 1
ATOM 596 O O . LEU A 1 78 ? -1.419 32.062 18.141 1 93.88 78 LEU A O 1
ATOM 600 N N . GLY A 1 79 ? -1.506 30.094 19.234 1 93.88 79 GLY A N 1
ATOM 601 C CA . GLY A 1 79 ? -1.151 30.703 20.5 1 93.88 79 GLY A CA 1
ATOM 602 C C . GLY A 1 79 ? 0.256 31.266 20.516 1 93.88 79 GLY A C 1
ATOM 603 O O . GLY A 1 79 ? 0.488 32.344 21.062 1 93.88 79 GLY A O 1
ATOM 604 N N . ILE A 1 80 ? 1.132 30.562 19.938 1 94.06 80 ILE A N 1
ATOM 605 C CA . ILE A 1 80 ? 2.516 31 19.844 1 94.06 80 ILE A CA 1
ATOM 606 C C . ILE A 1 80 ? 2.586 32.281 19.016 1 94.06 80 ILE A C 1
ATOM 608 O O . ILE A 1 80 ? 3.27 33.25 19.391 1 94.06 80 ILE A O 1
ATOM 612 N N . ALA A 1 81 ? 1.856 32.281 17.969 1 93 81 ALA A N 1
ATOM 613 C CA . ALA A 1 81 ? 1.826 33.469 17.125 1 93 81 ALA A CA 1
ATOM 614 C C . ALA A 1 81 ? 1.259 34.688 17.875 1 93 81 ALA A C 1
ATOM 616 O O . ALA A 1 81 ? 1.754 35.812 17.734 1 93 81 ALA A O 1
ATOM 617 N N . ALA A 1 82 ? 0.252 34.469 18.656 1 92.06 82 ALA A N 1
ATOM 618 C CA . ALA A 1 82 ? -0.365 35.531 19.438 1 92.06 82 ALA A CA 1
ATOM 619 C C . ALA A 1 82 ? 0.608 36.094 20.484 1 92.06 82 ALA A C 1
ATOM 621 O O . ALA A 1 82 ? 0.718 37.312 20.656 1 92.06 82 ALA A O 1
ATOM 622 N N . LEU A 1 83 ? 1.293 35.188 21.156 1 91.12 83 LEU A N 1
ATOM 623 C CA . LEU A 1 83 ? 2.258 35.594 22.172 1 91.12 83 LEU A CA 1
ATOM 624 C C . LEU A 1 83 ? 3.398 36.375 21.547 1 91.12 83 LEU A C 1
ATOM 626 O O . LEU A 1 83 ? 3.832 37.375 22.109 1 91.12 83 LEU A O 1
ATOM 630 N N . LEU A 1 84 ? 3.857 35.906 20.422 1 90.25 84 LEU A N 1
ATOM 631 C CA . LEU A 1 84 ? 4.93 36.594 19.719 1 90.25 84 LEU A CA 1
ATOM 632 C C . LEU A 1 84 ? 4.492 37.969 19.297 1 90.25 84 LEU A C 1
ATOM 634 O O . LEU A 1 84 ? 5.266 38.938 19.375 1 90.25 84 LEU A O 1
ATOM 638 N N . THR A 1 85 ? 3.273 38.094 18.875 1 88.12 85 THR A N 1
ATOM 639 C CA . THR A 1 85 ? 2.74 39.312 18.328 1 88.12 85 THR A CA 1
ATOM 640 C C . THR A 1 85 ? 2.545 40.344 19.438 1 88.12 85 THR A C 1
ATOM 642 O O . THR A 1 85 ? 2.902 41.531 19.281 1 88.12 85 THR A O 1
ATOM 645 N N . VAL A 1 86 ? 2.105 39.938 20.562 1 86.25 86 VAL A N 1
ATOM 646 C CA . VAL A 1 86 ? 1.722 40.875 21.625 1 86.25 86 VAL A CA 1
ATOM 647 C C . VAL A 1 86 ? 2.941 41.219 22.469 1 86.25 86 VAL A C 1
ATOM 649 O O . VAL A 1 86 ? 3.154 42.406 22.812 1 86.25 86 VAL A O 1
ATOM 652 N N . HIS A 1 87 ? 3.758 40.281 22.719 1 86.44 87 HIS A N 1
ATOM 653 C CA . HIS A 1 87 ? 4.715 40.531 23.797 1 86.44 87 HIS A CA 1
ATOM 654 C C . HIS A 1 87 ? 6.141 40.594 23.266 1 86.44 87 HIS A C 1
ATOM 656 O O . HIS A 1 87 ? 7.023 41.156 23.906 1 86.44 87 HIS A O 1
ATOM 662 N N . PHE A 1 88 ? 6.355 40.094 22.094 1 88.12 88 PHE A N 1
ATOM 663 C CA . PHE A 1 88 ? 7.746 40 21.672 1 88.12 88 PHE A CA 1
ATOM 664 C C . PHE A 1 88 ? 7.996 40.938 20.484 1 88.12 88 PHE A C 1
ATOM 666 O O . PHE A 1 88 ? 9.047 41.562 20.391 1 88.12 88 PHE A O 1
ATOM 673 N N . SER A 1 89 ? 7.098 41 19.594 1 87.06 89 SER A N 1
ATOM 674 C CA . SER A 1 89 ? 7.293 41.781 18.375 1 87.06 89 SER A CA 1
ATOM 675 C C . SER A 1 89 ? 7.535 43.25 18.688 1 87.06 89 SER A C 1
ATOM 677 O O . SER A 1 89 ? 8.422 43.875 18.109 1 87.06 89 SER A O 1
ATOM 679 N N . PRO A 1 90 ? 6.75 43.812 19.656 1 84.81 90 PRO A N 1
ATOM 680 C CA . PRO A 1 90 ? 7.02 45.219 19.969 1 84.81 90 PRO A CA 1
ATOM 681 C C . PRO A 1 90 ? 8.414 45.469 20.547 1 84.81 90 PRO A C 1
ATOM 683 O O . PRO A 1 90 ? 9.055 46.469 20.266 1 84.81 90 PRO A O 1
ATOM 686 N N . LEU A 1 91 ? 8.859 44.5 21.375 1 85 91 LEU A N 1
ATOM 687 C CA . LEU A 1 91 ? 10.18 44.625 21.984 1 85 91 LEU A CA 1
ATOM 688 C C . LEU A 1 91 ? 11.273 44.531 20.938 1 85 91 LEU A C 1
ATOM 690 O O . LEU A 1 91 ? 12.203 45.344 20.938 1 85 91 LEU A O 1
ATOM 694 N N . VAL A 1 92 ? 11.133 43.656 20.047 1 87.38 92 VAL A N 1
ATOM 695 C CA . VAL A 1 92 ? 12.141 43.5 19 1 87.38 92 VAL A CA 1
ATOM 696 C C . VAL A 1 92 ? 12.062 44.656 18 1 87.38 92 VAL A C 1
ATOM 698 O O . VAL A 1 92 ? 13.078 45.094 17.484 1 87.38 92 VAL A O 1
ATOM 701 N N . GLY A 1 93 ? 10.852 45.062 17.734 1 84.56 93 GLY A N 1
ATOM 702 C CA . GLY A 1 93 ? 10.672 46.188 16.859 1 84.56 93 GLY A CA 1
ATOM 703 C C . GLY A 1 93 ? 11.367 47.438 17.359 1 84.56 93 GLY A C 1
ATOM 704 O O . GLY A 1 93 ? 12.016 48.156 16.578 1 84.56 93 GLY A O 1
ATOM 705 N N . VAL A 1 94 ? 11.203 47.75 18.625 1 83.38 94 VAL A N 1
ATOM 706 C CA . VAL A 1 94 ? 11.844 48.906 19.219 1 83.38 94 VAL A CA 1
ATOM 707 C C . VAL A 1 94 ? 13.359 48.75 19.156 1 83.38 94 VAL A C 1
ATOM 709 O O . VAL A 1 94 ? 14.078 49.719 18.859 1 83.38 94 VAL A O 1
ATOM 712 N N . TRP A 1 95 ? 13.734 47.531 19.531 1 85.56 95 TRP A N 1
ATOM 713 C CA . TRP A 1 95 ? 15.164 47.25 19.484 1 85.56 95 TRP A CA 1
ATOM 714 C C . TRP A 1 95 ? 15.727 47.438 18.078 1 85.56 95 TRP A C 1
ATOM 716 O O . TRP A 1 95 ? 16.781 48.062 17.906 1 85.56 95 TRP A O 1
ATOM 726 N N . LEU A 1 96 ? 15.055 46.969 17.109 1 86.12 96 LEU A N 1
ATOM 727 C CA . LEU A 1 96 ? 15.484 47.062 15.719 1 86.12 96 LEU A CA 1
ATOM 728 C C . LEU A 1 96 ? 15.43 48.531 15.242 1 86.12 96 LEU A C 1
ATOM 730 O O . LEU A 1 96 ? 16.281 48.969 14.469 1 86.12 96 LEU A O 1
ATOM 734 N N . ALA A 1 97 ? 14.391 49.219 15.609 1 84.88 97 ALA A N 1
ATOM 735 C CA . ALA A 1 97 ? 14.266 50.625 15.258 1 84.88 97 ALA A CA 1
ATOM 736 C C . ALA A 1 97 ? 15.414 51.438 15.844 1 84.88 97 ALA A C 1
ATOM 738 O O . ALA A 1 97 ? 15.945 52.344 15.188 1 84.88 97 ALA A O 1
ATOM 739 N N . ALA A 1 98 ? 15.781 51.125 17.031 1 85.5 98 ALA A N 1
ATOM 740 C CA . ALA A 1 98 ? 16.875 51.812 17.688 1 85.5 98 ALA A CA 1
ATOM 741 C C . ALA A 1 98 ? 18.219 51.531 17 1 85.5 98 ALA A C 1
ATOM 743 O O . ALA A 1 98 ? 19.062 52.406 16.891 1 85.5 98 ALA A O 1
ATOM 744 N N . LYS A 1 99 ? 18.281 50.375 16.547 1 88.12 99 LYS A N 1
ATOM 745 C CA . LYS A 1 99 ? 19.547 49.969 15.93 1 88.12 99 LYS A CA 1
ATOM 746 C C . LYS A 1 99 ? 19.641 50.469 14.484 1 88.12 99 LYS A C 1
ATOM 748 O O . LYS A 1 99 ? 20.719 50.844 14.016 1 88.12 99 LYS A O 1
ATOM 753 N N . THR A 1 100 ? 18.594 50.375 13.719 1 84.88 100 THR A N 1
ATOM 754 C CA . THR A 1 100 ? 18.641 50.719 12.297 1 84.88 100 THR A CA 1
ATOM 755 C C . THR A 1 100 ? 18.281 52.188 12.086 1 84.88 100 THR A C 1
ATOM 757 O O . THR A 1 100 ? 18.594 52.75 11.031 1 84.88 100 THR A O 1
ATOM 760 N N . GLY A 1 101 ? 17.609 52.844 12.969 1 82.06 101 GLY A N 1
ATOM 761 C CA . GLY A 1 101 ? 17.188 54.219 12.836 1 82.06 101 GLY A CA 1
ATOM 762 C C . GLY A 1 101 ? 15.922 54.375 12.016 1 82.06 101 GLY A C 1
ATOM 763 O O . GLY A 1 101 ? 15.492 55.5 11.75 1 82.06 101 GLY A O 1
ATOM 764 N N . ILE A 1 102 ? 15.406 53.281 11.508 1 79.06 102 ILE A N 1
ATOM 765 C CA . ILE A 1 102 ? 14.188 53.344 10.711 1 79.06 102 ILE A CA 1
ATOM 766 C C . ILE A 1 102 ? 12.969 53.312 11.625 1 79.06 102 ILE A C 1
ATOM 768 O O . ILE A 1 102 ? 12.805 52.375 12.406 1 79.06 102 ILE A O 1
ATOM 772 N N . PRO A 1 103 ? 12.141 54.406 11.492 1 73.56 103 PRO A N 1
ATOM 773 C CA . PRO A 1 103 ? 10.977 54.406 12.383 1 73.56 103 PRO A CA 1
ATOM 774 C C . PRO A 1 103 ? 9.891 53.438 11.938 1 73.56 103 PRO A C 1
ATOM 776 O O . PRO A 1 103 ? 9.859 53.031 10.773 1 73.56 103 PRO A O 1
ATOM 779 N N . TYR A 1 104 ? 8.992 52.906 12.664 1 68.19 104 TYR A N 1
ATOM 780 C CA . TYR A 1 104 ? 7.762 52.156 12.438 1 68.19 104 TYR A CA 1
ATOM 781 C C . TYR A 1 104 ? 8.047 50.812 11.758 1 68.19 104 TYR A C 1
ATOM 783 O O . TYR A 1 104 ? 7.418 50.5 10.75 1 68.19 104 TYR A O 1
ATOM 791 N N . LEU A 1 105 ? 9.031 50.188 12.344 1 78.06 105 LEU A N 1
ATOM 792 C CA . LEU A 1 105 ? 9.391 48.875 11.773 1 78.06 105 LEU A CA 1
ATOM 793 C C . LEU A 1 105 ? 8.594 47.75 12.43 1 78.06 105 LEU A C 1
ATOM 795 O O . LEU A 1 105 ? 8.953 46.594 12.32 1 78.06 105 LEU A O 1
ATOM 799 N N . TYR A 1 106 ? 7.496 48.188 13.039 1 77.56 106 TYR A N 1
ATOM 800 C CA . TYR A 1 106 ? 6.754 47.219 13.82 1 77.56 106 TYR A CA 1
ATOM 801 C C . TYR A 1 106 ? 6.164 46.125 12.93 1 77.56 106 TYR A C 1
ATOM 803 O O . TYR A 1 106 ? 6.32 44.938 13.203 1 77.56 106 TYR A O 1
ATOM 811 N N . ASN A 1 107 ? 5.59 46.594 11.836 1 79.5 107 ASN A N 1
ATOM 812 C CA . ASN A 1 107 ? 4.922 45.625 10.969 1 79.5 107 ASN A CA 1
ATOM 813 C C . ASN A 1 107 ? 5.926 44.719 10.273 1 79.5 107 ASN A C 1
ATOM 815 O O . ASN A 1 107 ? 5.68 43.5 10.117 1 79.5 107 ASN A O 1
ATOM 819 N N . ILE A 1 108 ? 7.016 45.219 9.977 1 85.19 108 ILE A N 1
ATOM 820 C CA . ILE A 1 108 ? 8.039 44.438 9.312 1 85.19 108 ILE A CA 1
ATOM 821 C C . ILE A 1 108 ? 8.648 43.438 10.305 1 85.19 108 ILE A C 1
ATOM 823 O O . ILE A 1 108 ? 8.945 42.281 9.945 1 85.19 108 ILE A O 1
ATOM 827 N N . THR A 1 109 ? 8.852 43.969 11.5 1 88.56 109 THR A N 1
ATOM 828 C CA . THR A 1 109 ? 9.414 43.125 12.531 1 88.56 109 THR A CA 1
ATOM 829 C C . THR A 1 109 ? 8.484 41.938 12.82 1 88.56 109 THR A C 1
ATOM 831 O O . THR A 1 109 ? 8.938 40.812 13.008 1 88.56 109 THR A O 1
ATOM 834 N N . LEU A 1 110 ? 7.18 42.25 12.844 1 88.25 110 LEU A N 1
ATOM 835 C CA . LEU A 1 110 ? 6.211 41.188 13.102 1 88.25 110 LEU A CA 1
ATOM 836 C C . LEU A 1 110 ? 6.25 40.125 11.992 1 88.25 110 LEU A C 1
ATOM 838 O O . LEU A 1 110 ? 6.27 38.938 12.266 1 88.25 110 LEU A O 1
ATOM 842 N N . MET A 1 111 ? 6.312 40.562 10.789 1 87.06 111 MET A N 1
ATOM 843 C CA . MET A 1 111 ? 6.344 39.656 9.648 1 87.06 111 MET A CA 1
ATOM 844 C C . MET A 1 111 ? 7.598 38.781 9.688 1 87.06 111 MET A C 1
ATOM 846 O O . MET A 1 111 ? 7.527 37.594 9.445 1 87.06 111 MET A O 1
ATOM 850 N N . LEU A 1 112 ? 8.648 39.375 9.984 1 88.88 112 LEU A N 1
ATOM 851 C CA . LEU A 1 112 ? 9.906 38.625 10.047 1 88.88 112 LEU A CA 1
ATOM 852 C C . LEU A 1 112 ? 9.883 37.625 11.18 1 88.88 112 LEU A C 1
ATOM 854 O O . LEU A 1 112 ? 10.367 36.5 11.008 1 88.88 112 LEU A O 1
ATOM 858 N N . MET A 1 113 ? 9.336 38.031 12.289 1 90.88 113 MET A N 1
ATOM 859 C CA . MET A 1 113 ? 9.281 37.125 13.43 1 90.88 113 MET A CA 1
ATOM 860 C C . MET A 1 113 ? 8.359 35.938 13.141 1 90.88 113 MET A C 1
ATOM 862 O O . MET A 1 113 ? 8.648 34.812 13.547 1 90.88 113 MET A O 1
ATOM 866 N N . LEU A 1 114 ? 7.258 36.219 12.414 1 90 114 LEU A N 1
ATOM 867 C CA . LEU A 1 114 ? 6.348 35.125 12.062 1 90 114 LEU A CA 1
ATOM 868 C C . LEU A 1 114 ? 7.012 34.156 11.102 1 90 114 LEU A C 1
ATOM 870 O O . LEU A 1 114 ? 6.816 32.938 11.211 1 90 114 LEU A O 1
ATOM 874 N N . PHE A 1 115 ? 7.824 34.688 10.305 1 89.44 115 PHE A N 1
ATOM 875 C CA . PHE A 1 115 ? 8.547 33.844 9.359 1 89.44 115 PHE A CA 1
ATOM 876 C C . PHE A 1 115 ? 9.586 32.969 10.086 1 89.44 115 PHE A C 1
ATOM 878 O O . PHE A 1 115 ? 9.719 31.781 9.805 1 89.44 115 PHE A O 1
ATOM 885 N N . ILE A 1 116 ? 10.227 33.594 10.953 1 90.44 116 ILE A N 1
ATOM 886 C CA . ILE A 1 116 ? 11.289 32.906 11.68 1 90.44 116 ILE A CA 1
ATOM 887 C C . ILE A 1 116 ? 10.688 31.797 12.555 1 90.44 116 ILE A C 1
ATOM 889 O O . ILE A 1 116 ? 11.195 30.672 12.594 1 90.44 116 ILE A O 1
ATOM 893 N N . ILE A 1 117 ? 9.617 32.156 13.234 1 91.25 117 ILE A N 1
ATOM 894 C CA . ILE A 1 117 ? 9.016 31.188 14.125 1 91.25 117 ILE A CA 1
ATOM 895 C C . ILE A 1 117 ? 8.445 30.031 13.312 1 91.25 117 ILE A C 1
ATOM 897 O O . ILE A 1 117 ? 8.469 28.875 13.75 1 91.25 117 ILE A O 1
ATOM 901 N N . SER A 1 118 ? 7.863 30.359 12.156 1 90.31 118 SER A N 1
ATOM 902 C CA . SER A 1 118 ? 7.375 29.312 11.273 1 90.31 118 SER A CA 1
ATOM 903 C C . SER A 1 118 ? 8.492 28.328 10.906 1 90.31 118 SER A C 1
ATOM 905 O O . SER A 1 118 ? 8.289 27.109 10.938 1 90.31 118 SER A O 1
ATOM 907 N N . PHE A 1 119 ? 9.641 28.875 10.641 1 89.75 119 PHE A N 1
ATOM 908 C CA . PHE A 1 119 ? 10.805 28.062 10.297 1 89.75 119 PHE A CA 1
ATOM 909 C C . PHE A 1 119 ? 11.219 27.188 11.477 1 89.75 119 PHE A C 1
ATOM 911 O O . PHE A 1 119 ? 11.477 26 11.32 1 89.75 119 PHE A O 1
ATOM 918 N N . LEU A 1 120 ? 11.234 27.797 12.57 1 91.25 120 LEU A N 1
ATOM 919 C CA . LEU A 1 120 ? 11.672 27.078 13.766 1 91.25 120 LEU A CA 1
ATOM 920 C C . LEU A 1 120 ? 10.68 25.969 14.125 1 91.25 120 LEU A C 1
ATOM 922 O O . LEU A 1 120 ? 11.078 24.875 14.492 1 91.25 120 LEU A O 1
ATOM 926 N N . MET A 1 121 ? 9.438 26.281 14 1 91.25 121 MET A N 1
ATOM 927 C CA . MET A 1 121 ? 8.398 25.312 14.336 1 91.25 121 MET A CA 1
ATOM 928 C C . MET A 1 121 ? 8.43 24.125 13.375 1 91.25 121 MET A C 1
ATOM 930 O O . MET A 1 121 ? 8.281 22.984 13.797 1 91.25 121 MET A O 1
ATOM 934 N N . LEU A 1 122 ? 8.641 24.375 12.172 1 89 122 LEU A N 1
ATOM 935 C CA . LEU A 1 122 ? 8.664 23.312 11.18 1 89 122 LEU A CA 1
ATOM 936 C C . LEU A 1 122 ? 9.898 22.438 11.352 1 89 122 LEU A C 1
ATOM 938 O O . LEU A 1 122 ? 9.812 21.203 11.242 1 89 122 LEU A O 1
ATOM 942 N N . THR A 1 123 ? 11 23.047 11.609 1 91.06 123 THR A N 1
ATOM 943 C CA . THR A 1 123 ? 12.266 22.328 11.688 1 91.06 123 THR A CA 1
ATOM 944 C C . THR A 1 123 ? 12.43 21.672 13.055 1 91.06 123 THR A C 1
ATOM 946 O O . THR A 1 123 ? 12.516 20.438 13.156 1 91.06 123 THR A O 1
ATOM 949 N N . PHE A 1 124 ? 12.281 22.516 14.086 1 92.19 124 PHE A N 1
ATOM 950 C CA . PHE A 1 124 ? 12.57 22.016 15.43 1 92.19 124 PHE A CA 1
ATOM 951 C C . PHE A 1 124 ? 11.297 21.516 16.109 1 92.19 124 PHE A C 1
ATOM 953 O O . PHE A 1 124 ? 11.367 20.719 17.047 1 92.19 124 PHE A O 1
ATOM 960 N N . GLY A 1 125 ? 10.258 21.984 15.633 1 90.31 125 GLY A N 1
ATOM 961 C CA . GLY A 1 125 ? 8.992 21.594 16.25 1 90.31 125 GLY A CA 1
ATOM 962 C C . GLY A 1 125 ? 8.398 20.344 15.625 1 90.31 125 GLY A C 1
ATOM 963 O O . GLY A 1 125 ? 7.605 19.656 16.266 1 90.31 125 GLY A O 1
ATOM 964 N N . GLU A 1 126 ? 8.75 20.078 14.438 1 88.5 126 GLU A N 1
ATOM 965 C CA . GLU A 1 126 ? 8.078 18.984 13.758 1 88.5 126 GLU A CA 1
ATOM 966 C C . GLU A 1 126 ? 9.078 18.047 13.094 1 88.5 126 GLU A C 1
ATOM 968 O O . GLU A 1 126 ? 9.148 16.859 13.438 1 88.5 126 GLU A O 1
ATOM 973 N N . SER A 1 127 ? 9.953 18.531 12.281 1 87.31 127 SER A N 1
ATOM 974 C CA . SER A 1 127 ? 10.797 17.703 11.422 1 87.31 127 SER A CA 1
ATOM 975 C C . SER A 1 127 ? 11.82 16.922 12.242 1 87.31 127 SER A C 1
ATOM 977 O O . SER A 1 127 ? 11.961 15.703 12.086 1 87.31 127 SER A O 1
ATOM 979 N N . ILE A 1 128 ? 12.477 17.547 13.078 1 91 128 ILE A N 1
ATOM 980 C CA . ILE A 1 128 ? 13.555 16.906 13.836 1 91 128 ILE A CA 1
ATOM 981 C C . ILE A 1 128 ? 12.969 15.938 14.852 1 91 128 ILE A C 1
ATOM 983 O O . ILE A 1 128 ? 13.391 14.781 14.93 1 91 128 ILE A O 1
ATOM 987 N N . PRO A 1 129 ? 11.969 16.359 15.594 1 91.06 129 PRO A N 1
ATOM 988 C CA . PRO A 1 129 ? 11.398 15.438 16.578 1 91.06 129 PRO A CA 1
ATOM 989 C C . PRO A 1 129 ? 10.852 14.164 15.93 1 91.06 129 PRO A C 1
ATOM 991 O O . PRO A 1 129 ? 11.023 13.07 16.469 1 91.06 129 PRO A O 1
ATOM 994 N N . LYS A 1 130 ? 10.219 14.258 14.859 1 87.5 130 LYS A N 1
ATOM 995 C CA . LYS A 1 130 ? 9.68 13.094 14.164 1 87.5 130 LYS A CA 1
ATOM 996 C C . LYS A 1 130 ? 10.789 12.117 13.789 1 87.5 130 LYS A C 1
ATOM 998 O O . LYS A 1 130 ? 10.594 10.898 13.859 1 87.5 130 LYS A O 1
ATOM 1003 N N . ARG A 1 131 ? 11.883 12.609 13.469 1 88.38 131 ARG A N 1
ATOM 1004 C CA . ARG A 1 131 ? 13.008 11.781 13.07 1 88.38 131 ARG A CA 1
ATOM 1005 C C . ARG A 1 131 ? 13.68 11.148 14.289 1 88.38 131 ARG A C 1
ATOM 1007 O O . ARG A 1 131 ? 14.133 10 14.234 1 88.38 131 ARG A O 1
ATOM 1014 N N . ILE A 1 132 ? 13.664 11.828 15.336 1 89.06 132 ILE A N 1
ATOM 1015 C CA . ILE A 1 132 ? 14.289 11.328 16.547 1 89.06 132 ILE A CA 1
ATOM 1016 C C . ILE A 1 132 ? 13.445 10.203 17.156 1 89.06 132 ILE A C 1
ATOM 1018 O O . ILE A 1 132 ? 13.984 9.203 17.609 1 89.06 132 ILE A O 1
ATOM 1022 N N . VAL A 1 133 ? 12.203 10.328 17.156 1 89.69 133 VAL A N 1
ATOM 1023 C CA . VAL A 1 133 ? 11.273 9.383 17.766 1 89.69 133 VAL A CA 1
ATOM 1024 C C . VAL A 1 133 ? 11.359 8.039 17.047 1 89.69 133 VAL A C 1
ATOM 1026 O O . VAL A 1 133 ? 11.125 6.992 17.656 1 89.69 133 VAL A O 1
ATOM 1029 N N . LEU A 1 134 ? 11.711 8.055 15.812 1 87 134 LEU A N 1
ATOM 1030 C CA . LEU A 1 134 ? 11.75 6.844 15 1 87 134 LEU A CA 1
ATOM 1031 C C . LEU A 1 134 ? 12.812 5.879 15.516 1 87 134 LEU A C 1
ATOM 1033 O O . LEU A 1 134 ? 12.797 4.691 15.18 1 87 134 LEU A O 1
ATOM 1037 N N . GLN A 1 135 ? 13.703 6.383 16.328 1 83.06 135 GLN A N 1
ATOM 1038 C CA . GLN A 1 135 ? 14.727 5.52 16.906 1 83.06 135 GLN A CA 1
ATOM 1039 C C . GLN A 1 135 ? 14.148 4.613 17.984 1 83.06 135 GLN A C 1
ATOM 1041 O O . GLN A 1 135 ? 14.648 3.51 18.219 1 83.06 135 GLN A O 1
ATOM 1046 N N . ALA A 1 136 ? 13.148 5.094 18.656 1 86 136 ALA A N 1
ATOM 1047 C CA . ALA A 1 136 ? 12.484 4.309 19.688 1 86 136 ALA A CA 1
ATOM 1048 C C . ALA A 1 136 ? 11.023 4.723 19.844 1 86 136 ALA A C 1
ATOM 1050 O O . ALA A 1 136 ? 10.633 5.273 20.875 1 86 136 ALA A O 1
ATOM 1051 N N . PRO A 1 137 ? 10.234 4.309 18.891 1 87.56 137 PRO A N 1
ATOM 1052 C CA . PRO A 1 137 ? 8.852 4.789 18.859 1 87.56 137 PRO A CA 1
ATOM 1053 C C . PRO A 1 137 ? 8.031 4.289 20.047 1 87.56 137 PRO A C 1
ATOM 1055 O O . PRO A 1 137 ? 7.25 5.043 20.625 1 87.56 137 PRO A O 1
ATOM 1058 N N . GLU A 1 138 ? 8.242 3.078 20.547 1 87.44 138 GLU A N 1
ATOM 1059 C CA . GLU A 1 138 ? 7.434 2.5 21.625 1 87.44 138 GLU A CA 1
ATOM 1060 C C . GLU A 1 138 ? 7.723 3.18 22.953 1 87.44 138 GLU A C 1
ATOM 1062 O O . GLU A 1 138 ? 6.809 3.414 23.75 1 87.44 138 GLU A O 1
ATOM 1067 N N . ARG A 1 139 ? 8.992 3.461 23.172 1 87.44 139 ARG A N 1
ATOM 1068 C CA . ARG A 1 139 ? 9.352 4.145 24.406 1 87.44 139 ARG A CA 1
ATOM 1069 C C . ARG A 1 139 ? 8.656 5.496 24.516 1 87.44 139 ARG A C 1
ATOM 1071 O O . ARG A 1 139 ? 8.141 5.855 25.578 1 87.44 139 ARG A O 1
ATOM 1078 N N . PHE A 1 140 ? 8.68 6.168 23.422 1 90.5 140 PHE A N 1
ATOM 1079 C CA . PHE A 1 140 ? 8.039 7.477 23.406 1 90.5 140 PHE A CA 1
ATOM 1080 C C . PHE A 1 140 ? 6.523 7.34 23.516 1 90.5 140 PHE A C 1
ATOM 1082 O O . PHE A 1 140 ? 5.867 8.148 24.172 1 90.5 140 PHE A O 1
ATOM 1089 N N . ALA A 1 141 ? 5.988 6.352 22.844 1 90.19 141 ALA A N 1
ATOM 1090 C CA . ALA A 1 141 ? 4.543 6.137 22.875 1 90.19 141 ALA A CA 1
ATOM 1091 C C . ALA A 1 141 ? 4.062 5.836 24.297 1 90.19 141 ALA A C 1
ATOM 1093 O O . ALA A 1 141 ? 2.996 6.305 24.703 1 90.19 141 ALA A O 1
ATOM 1094 N N . PHE A 1 142 ? 4.832 5.105 25.016 1 90.88 142 PHE A N 1
ATOM 1095 C CA . PHE A 1 142 ? 4.461 4.77 26.391 1 90.88 142 PHE A CA 1
ATOM 1096 C C . PHE A 1 142 ? 4.43 6.02 27.266 1 90.88 142 PHE A C 1
ATOM 1098 O O . PHE A 1 142 ? 3.545 6.172 28.109 1 90.88 142 PHE A O 1
ATOM 1105 N N . THR A 1 143 ? 5.371 6.84 27.047 1 89.44 143 THR A N 1
ATOM 1106 C CA . THR A 1 143 ? 5.445 8.062 27.828 1 89.44 143 THR A CA 1
ATOM 1107 C C . THR A 1 143 ? 4.289 9 27.484 1 89.44 143 THR A C 1
ATOM 1109 O O . THR A 1 143 ? 3.77 9.703 28.344 1 89.44 143 THR A O 1
ATOM 1112 N N . ALA A 1 144 ? 3.879 8.922 26.266 1 91.56 144 ALA A N 1
ATOM 1113 C CA . ALA A 1 144 ? 2.867 9.859 25.781 1 91.56 144 ALA A CA 1
ATOM 1114 C C . ALA A 1 144 ? 1.46 9.32 26.016 1 91.56 144 ALA A C 1
ATOM 1116 O O . ALA A 1 144 ? 0.474 10.039 25.844 1 91.56 144 ALA A O 1
ATOM 1117 N N . ASN A 1 145 ? 1.365 8.109 26.453 1 89.12 145 ASN A N 1
ATOM 1118 C CA . ASN A 1 145 ? 0.093 7.398 26.516 1 89.12 145 ASN A CA 1
ATOM 1119 C C . ASN A 1 145 ? -0.941 8.172 27.328 1 89.12 145 ASN A C 1
ATOM 1121 O O . ASN A 1 145 ? -2.074 8.359 26.891 1 89.12 145 ASN A O 1
ATOM 1125 N N . TRP A 1 146 ? -0.56 8.578 28.516 1 87.81 146 TRP A N 1
ATOM 1126 C CA . TRP A 1 146 ? -1.513 9.273 29.375 1 87.81 146 TRP A CA 1
ATOM 1127 C C . TRP A 1 146 ? -1.91 10.617 28.766 1 87.81 146 TRP A C 1
ATOM 1129 O O . TRP A 1 146 ? -3.074 11.023 28.844 1 87.81 146 TRP A O 1
ATOM 1139 N N . PHE A 1 147 ? -1.006 11.258 28.188 1 91 147 PHE A N 1
ATOM 1140 C CA . PHE A 1 147 ? -1.259 12.562 27.594 1 91 147 PHE A CA 1
ATOM 1141 C C . PHE A 1 147 ? -2.184 12.43 26.391 1 91 147 PHE A C 1
ATOM 1143 O O . PHE A 1 147 ? -3.113 13.227 26.219 1 91 147 PHE A O 1
ATOM 1150 N N . LEU A 1 148 ? -1.975 11.445 25.641 1 90.12 148 LEU A N 1
ATOM 1151 C CA . LEU A 1 148 ? -2.773 11.219 24.438 1 90.12 148 LEU A CA 1
ATOM 1152 C C . LEU A 1 148 ? -4.203 10.828 24.797 1 90.12 148 LEU A C 1
ATOM 1154 O O . LEU A 1 148 ? -5.152 11.234 24.125 1 90.12 148 LEU A O 1
ATOM 1158 N N . ALA A 1 149 ? -4.273 10.039 25.828 1 90.25 149 ALA A N 1
ATOM 1159 C CA . ALA A 1 149 ? -5.609 9.656 26.281 1 90.25 149 ALA A CA 1
ATOM 1160 C C . ALA A 1 149 ? -6.402 10.883 26.734 1 90.25 149 ALA A C 1
ATOM 1162 O O . ALA A 1 149 ? -7.594 11 26.438 1 90.25 149 ALA A O 1
ATOM 1163 N N . MET A 1 150 ? -5.73 11.711 27.406 1 91.69 150 MET A N 1
ATOM 1164 C CA . MET A 1 150 ? -6.363 12.945 27.859 1 91.69 150 MET A CA 1
ATOM 1165 C C . MET A 1 150 ? -6.73 13.828 26.672 1 91.69 150 MET A C 1
ATOM 1167 O O . MET A 1 150 ? -7.82 14.406 26.641 1 91.69 150 MET A O 1
ATOM 1171 N N . LEU A 1 151 ? -5.848 13.898 25.781 1 91.62 151 LEU A N 1
ATOM 1172 C CA . LEU A 1 151 ? -6.078 14.711 24.594 1 91.62 151 LEU A CA 1
ATOM 1173 C C . LEU A 1 151 ? -7.289 14.203 23.828 1 91.62 151 LEU A C 1
ATOM 1175 O O . LEU A 1 151 ? -8.117 15 23.359 1 91.62 151 LEU A O 1
ATOM 1179 N N . ALA A 1 152 ? -7.348 12.938 23.688 1 88.94 152 ALA A N 1
ATOM 1180 C CA . ALA A 1 152 ? -8.453 12.32 22.953 1 88.94 152 ALA A CA 1
ATOM 1181 C C . ALA A 1 152 ? -9.789 12.625 23.625 1 88.94 152 ALA A C 1
ATOM 1183 O O . ALA A 1 152 ? -10.797 12.836 22.953 1 88.94 152 ALA A O 1
ATOM 1184 N N . LEU A 1 153 ? -9.773 12.664 24.891 1 89.75 153 LEU A N 1
ATOM 1185 C CA . LEU A 1 153 ? -10.992 12.922 25.656 1 89.75 153 LEU A CA 1
ATOM 1186 C C . LEU A 1 153 ? -11.398 14.383 25.547 1 89.75 153 LEU A C 1
ATOM 1188 O O . LEU A 1 153 ? -12.57 14.695 25.328 1 89.75 153 LEU A O 1
ATOM 1192 N N . VAL A 1 154 ? -10.453 15.234 25.625 1 91 154 VAL A N 1
ATOM 1193 C CA . VAL A 1 154 ? -10.703 16.672 25.656 1 91 154 VAL A CA 1
ATOM 1194 C C . VAL A 1 154 ? -11.156 17.141 24.266 1 91 154 VAL A C 1
ATOM 1196 O O . VAL A 1 154 ? -12.008 18.016 24.156 1 91 154 VAL A O 1
ATOM 1199 N N . THR A 1 155 ? -10.625 16.578 23.25 1 89.62 155 THR A N 1
ATOM 1200 C CA . THR A 1 155 ? -10.883 17.047 21.906 1 89.62 155 THR A CA 1
ATOM 1201 C C . THR A 1 155 ? -12.141 16.391 21.328 1 89.62 155 THR A C 1
ATOM 1203 O O . THR A 1 155 ? -12.633 16.781 20.266 1 89.62 155 THR A O 1
ATOM 1206 N N . LYS A 1 156 ? -12.672 15.438 22.016 1 90.38 156 LYS A N 1
ATOM 1207 C CA . LYS A 1 156 ? -13.797 14.648 21.516 1 90.38 156 LYS A CA 1
ATOM 1208 C C . LYS A 1 156 ? -14.969 15.547 21.125 1 90.38 156 LYS A C 1
ATOM 1210 O O . LYS A 1 156 ? -15.516 15.422 20.031 1 90.38 156 LYS A O 1
ATOM 1215 N N . PRO A 1 157 ? -15.391 16.469 22.016 1 90.56 157 PRO A N 1
ATOM 1216 C CA . PRO A 1 157 ? -16.516 17.312 21.625 1 90.56 157 PRO A CA 1
ATOM 1217 C C . PRO A 1 157 ? -16.203 18.219 20.438 1 90.56 157 PRO A C 1
ATOM 1219 O O . PRO A 1 157 ? -17.062 18.469 19.594 1 90.56 157 PRO A O 1
ATOM 1222 N N . PHE A 1 158 ? -15.008 18.625 20.375 1 88.25 158 PHE A N 1
ATOM 1223 C CA . PHE A 1 158 ? -14.562 19.469 19.281 1 88.25 158 PHE A CA 1
ATOM 1224 C C . PHE A 1 158 ? -14.586 18.703 17.969 1 88.25 158 PHE A C 1
ATOM 1226 O O . PHE A 1 158 ? -15.039 19.234 16.953 1 88.25 158 PHE A O 1
ATOM 1233 N N . LEU A 1 159 ? -14.141 17.531 18.031 1 88.5 159 LEU A N 1
ATOM 1234 C CA . LEU A 1 159 ? -14.102 16.703 16.828 1 88.5 159 LEU A CA 1
ATOM 1235 C C . LEU A 1 159 ? -15.508 16.375 16.344 1 88.5 159 LEU A C 1
ATOM 1237 O O . LEU A 1 159 ? -15.766 16.328 15.148 1 88.5 159 LEU A O 1
ATOM 1241 N N . ARG A 1 160 ? -16.375 16.172 17.266 1 89.31 160 ARG A N 1
ATOM 1242 C CA . ARG A 1 160 ? -17.75 15.898 16.906 1 89.31 160 ARG A CA 1
ATOM 1243 C C . ARG A 1 160 ? -18.391 17.094 16.219 1 89.31 160 ARG A C 1
ATOM 1245 O O . ARG A 1 160 ? -19.141 16.953 15.25 1 89.31 160 ARG A O 1
ATOM 1252 N N . CYS A 1 161 ? -18.094 18.203 16.766 1 92.44 161 CYS A N 1
ATOM 1253 C CA . CYS A 1 161 ? -18.594 19.422 16.156 1 92.44 161 CYS A CA 1
ATOM 1254 C C . CYS A 1 161 ? -18.031 19.625 14.758 1 92.44 161 CYS A C 1
ATOM 1256 O O . CYS A 1 161 ? -18.766 20.016 13.844 1 92.44 161 CYS A O 1
ATOM 1258 N N . MET A 1 162 ? -16.797 19.375 14.656 1 88.94 162 MET A N 1
ATOM 1259 C CA . MET A 1 162 ? -16.141 19.531 13.359 1 88.94 162 MET A CA 1
ATOM 1260 C C . MET A 1 162 ? -16.75 18.578 12.328 1 88.94 162 MET A C 1
ATOM 1262 O O . MET A 1 162 ? -17.062 18.984 11.211 1 88.94 162 MET A O 1
ATOM 1266 N N . SER A 1 163 ? -16.859 17.328 12.664 1 87.38 163 SER A N 1
ATOM 1267 C CA . SER A 1 163 ? -17.438 16.328 11.766 1 87.38 163 SER A CA 1
ATOM 1268 C C . SER A 1 163 ? -18.875 16.688 11.398 1 87.38 163 SER A C 1
ATOM 1270 O O . SER A 1 163 ? -19.297 16.516 10.25 1 87.38 163 SER A O 1
ATOM 1272 N N . GLY A 1 164 ? -19.625 17.141 12.414 1 90.56 164 GLY A N 1
ATOM 1273 C CA . GLY A 1 164 ? -21 17.547 12.172 1 90.56 164 GLY A CA 1
ATOM 1274 C C . GLY A 1 164 ? -21.094 18.703 11.195 1 90.56 164 GLY A C 1
ATOM 1275 O O . GLY A 1 164 ? -21.922 18.688 10.273 1 90.56 164 GLY A O 1
ATOM 1276 N N . THR A 1 165 ? -20.312 19.672 11.414 1 92 165 THR A N 1
ATOM 1277 C CA . THR A 1 165 ? -20.312 20.828 10.539 1 92 165 THR A CA 1
ATOM 1278 C C . THR A 1 165 ? -19.875 20.453 9.125 1 92 165 THR A C 1
ATOM 1280 O O . THR A 1 165 ? -20.469 20.906 8.148 1 92 165 THR A O 1
ATOM 1283 N N . THR A 1 166 ? -18.828 19.703 9.047 1 88.62 166 THR A N 1
ATOM 1284 C CA . THR A 1 166 ? -18.344 19.25 7.742 1 88.62 166 THR A CA 1
ATOM 1285 C C . THR A 1 166 ? -19.422 18.469 7 1 88.62 166 THR A C 1
ATOM 1287 O O . THR A 1 166 ? -19.672 18.719 5.82 1 88.62 166 THR A O 1
ATOM 1290 N N . ASN A 1 167 ? -20.062 17.594 7.672 1 89.56 167 ASN A N 1
ATOM 1291 C CA . ASN A 1 167 ? -21.109 16.766 7.07 1 89.56 167 ASN A CA 1
ATOM 1292 C C . ASN A 1 167 ? -22.297 17.625 6.617 1 89.56 167 ASN A C 1
ATOM 1294 O O . ASN A 1 167 ? -22.875 17.375 5.559 1 89.56 167 ASN A O 1
ATOM 1298 N N . THR A 1 168 ? -22.656 18.531 7.441 1 91.88 168 THR A N 1
ATOM 1299 C CA . THR A 1 168 ? -23.75 19.422 7.105 1 91.88 168 THR A CA 1
ATOM 1300 C C . THR A 1 168 ? -23.422 20.266 5.879 1 91.88 168 THR A C 1
ATOM 1302 O O . THR A 1 168 ? -24.25 20.438 4.988 1 91.88 168 THR A O 1
ATOM 1305 N N . ALA A 1 169 ? -22.266 20.766 5.879 1 91.31 169 ALA A N 1
ATOM 1306 C CA . ALA A 1 169 ? -21.828 21.578 4.746 1 91.31 169 ALA A CA 1
ATOM 1307 C C . ALA A 1 169 ? -21.844 20.75 3.455 1 91.31 169 ALA A C 1
ATOM 1309 O O . ALA A 1 169 ? -22.266 21.25 2.408 1 91.31 169 ALA A O 1
ATOM 1310 N N . LEU A 1 170 ? -21.359 19.578 3.492 1 88.69 170 LEU A N 1
ATOM 1311 C CA . LEU A 1 170 ? -21.312 18.719 2.318 1 88.69 170 LEU A CA 1
ATOM 1312 C C . LEU A 1 170 ? -22.719 18.328 1.864 1 88.69 170 LEU A C 1
ATOM 1314 O O . LEU A 1 170 ? -22.984 18.281 0.663 1 88.69 170 LEU A O 1
ATOM 1318 N N . ARG A 1 171 ? -23.547 18.078 2.781 1 89.44 171 ARG A N 1
ATOM 1319 C CA . ARG A 1 171 ? -24.922 17.75 2.449 1 89.44 171 ARG A CA 1
ATOM 1320 C C . ARG A 1 171 ? -25.609 18.906 1.747 1 89.44 171 ARG A C 1
ATOM 1322 O O . ARG A 1 171 ? -26.375 18.703 0.799 1 89.44 171 ARG A O 1
ATOM 1329 N N . LEU A 1 172 ? -25.375 20.016 2.23 1 91.94 172 LEU A N 1
ATOM 1330 C CA . LEU A 1 172 ? -25.953 21.219 1.634 1 91.94 172 LEU A CA 1
ATOM 1331 C C . LEU A 1 172 ? -25.453 21.422 0.21 1 91.94 172 LEU A C 1
ATOM 1333 O O . LEU A 1 172 ? -26.156 21.953 -0.638 1 91.94 172 LEU A O 1
ATOM 1337 N N . LEU A 1 173 ? -24.266 21.016 -0.041 1 89.12 173 LEU A N 1
ATOM 1338 C CA . LEU A 1 173 ? -23.672 21.156 -1.367 1 89.12 173 LEU A CA 1
ATOM 1339 C C . LEU A 1 173 ? -24.031 19.953 -2.244 1 89.12 173 LEU A C 1
ATOM 1341 O O . LEU A 1 173 ? -23.672 19.922 -3.422 1 89.12 173 LEU A O 1
ATOM 1345 N N . GLY A 1 174 ? -24.625 18.906 -1.708 1 84.81 174 GLY A N 1
ATOM 1346 C CA . GLY A 1 174 ? -25.125 17.766 -2.461 1 84.81 174 GLY A CA 1
ATOM 1347 C C . GLY A 1 174 ? -24.156 16.609 -2.508 1 84.81 174 GLY A C 1
ATOM 1348 O O . GLY A 1 174 ? -24.25 15.742 -3.387 1 84.81 174 GLY A O 1
ATOM 1349 N N . PHE A 1 175 ? -23.234 16.656 -1.613 1 83.94 175 PHE A N 1
ATOM 1350 C CA . PHE A 1 175 ? -22.25 15.578 -1.622 1 83.94 175 PHE A CA 1
ATOM 1351 C C . PHE A 1 175 ? -22.547 14.57 -0.521 1 83.94 175 PHE A C 1
ATOM 1353 O O . PHE A 1 175 ? -23.156 14.906 0.494 1 83.94 175 PHE A O 1
ATOM 1360 N N . ASP A 1 176 ? -22.141 13.266 -0.802 1 81.5 176 ASP A N 1
ATOM 1361 C CA . ASP A 1 176 ? -22.188 12.234 0.226 1 81.5 176 ASP A CA 1
ATOM 1362 C C . ASP A 1 176 ? -20.953 12.273 1.115 1 81.5 176 ASP A C 1
ATOM 1364 O O . ASP A 1 176 ? -19.844 11.977 0.66 1 81.5 176 ASP A O 1
ATOM 1368 N N . ALA A 1 177 ? -21.141 12.508 2.363 1 78.62 177 ALA A N 1
ATOM 1369 C CA . ALA A 1 177 ? -20.031 12.727 3.303 1 78.62 177 ALA A CA 1
ATOM 1370 C C . ALA A 1 177 ? -19.203 11.461 3.477 1 78.62 177 ALA A C 1
ATOM 1372 O O . ALA A 1 177 ? -17.969 11.523 3.52 1 78.62 177 ALA A O 1
ATOM 1373 N N . THR A 1 178 ? -19.828 10.359 3.611 1 75.19 178 THR A N 1
ATOM 1374 C CA . THR A 1 178 ? -19.141 9.102 3.865 1 75.19 178 THR A CA 1
ATOM 1375 C C . THR A 1 178 ? -18.281 8.711 2.666 1 75.19 178 THR A C 1
ATOM 1377 O O . THR A 1 178 ? -17.109 8.344 2.824 1 75.19 178 THR A O 1
ATOM 1380 N N . ARG A 1 179 ? -18.797 8.891 1.576 1 77.06 179 ARG A N 1
ATOM 1381 C CA . ARG A 1 179 ? -18.078 8.516 0.354 1 77.06 179 ARG A CA 1
ATOM 1382 C C . ARG A 1 179 ? -16.906 9.445 0.098 1 77.06 179 ARG A C 1
ATOM 1384 O O . ARG A 1 179 ? -15.859 9.008 -0.378 1 77.06 179 ARG A O 1
ATOM 1391 N N . THR A 1 180 ? -17.172 10.523 0.452 1 78.44 180 THR A N 1
ATOM 1392 C CA . THR A 1 180 ? -16.125 11.516 0.231 1 78.44 180 THR A CA 1
ATOM 1393 C C . THR A 1 180 ? -14.953 11.281 1.189 1 78.44 180 THR A C 1
ATOM 1395 O O . THR A 1 180 ? -13.797 11.469 0.817 1 78.44 180 THR A O 1
ATOM 1398 N N . GLU A 1 181 ? -15.273 10.891 2.377 1 79.62 181 GLU A N 1
ATOM 1399 C CA . GLU A 1 181 ? -14.234 10.609 3.357 1 79.62 181 GLU A CA 1
ATOM 1400 C C . GLU A 1 181 ? -13.367 9.43 2.922 1 79.62 181 GLU A C 1
ATOM 1402 O O . GLU A 1 181 ? -12.148 9.453 3.086 1 79.62 181 GLU A O 1
ATOM 1407 N N . GLU A 1 182 ? -14.016 8.461 2.445 1 77.62 182 GLU A N 1
ATOM 1408 C CA . GLU A 1 182 ? -13.297 7.289 1.943 1 77.62 182 GLU A CA 1
ATOM 1409 C C . GLU A 1 182 ? -12.391 7.66 0.774 1 77.62 182 GLU A C 1
ATOM 1411 O O . GLU A 1 182 ? -11.266 7.152 0.667 1 77.62 182 GLU A O 1
ATOM 1416 N N . ARG A 1 183 ? -12.852 8.477 -0.021 1 79 183 ARG A N 1
ATOM 1417 C CA . ARG A 1 183 ? -12.07 8.898 -1.182 1 79 183 ARG A CA 1
ATOM 1418 C C . ARG A 1 183 ? -10.859 9.719 -0.76 1 79 183 ARG A C 1
ATOM 1420 O O . ARG A 1 183 ? -9.781 9.594 -1.347 1 79 183 ARG A O 1
ATOM 1427 N N . VAL A 1 184 ? -11.102 10.5 0.19 1 76.88 184 VAL A N 1
ATOM 1428 C CA . VAL A 1 184 ? -10 11.305 0.696 1 76.88 184 VAL A CA 1
ATOM 1429 C C . VAL A 1 184 ? -8.883 10.391 1.212 1 76.88 184 VAL A C 1
ATOM 1431 O O . VAL A 1 184 ? -7.711 10.586 0.88 1 76.88 184 VAL A O 1
ATOM 1434 N N . THR A 1 185 ? -9.281 9.484 1.936 1 78.5 185 THR A N 1
ATOM 1435 C CA . THR A 1 185 ? -8.312 8.57 2.531 1 78.5 185 THR A CA 1
ATOM 1436 C C . THR A 1 185 ? -7.566 7.797 1.45 1 78.5 185 THR A C 1
ATOM 1438 O O . THR A 1 185 ? -6.348 7.629 1.53 1 78.5 185 THR A O 1
ATOM 1441 N N . ARG A 1 186 ? -8.234 7.406 0.518 1 80.81 186 ARG A N 1
ATOM 1442 C CA . ARG A 1 186 ? -7.629 6.668 -0.583 1 80.81 186 ARG A CA 1
ATOM 1443 C C . ARG A 1 186 ? -6.598 7.523 -1.312 1 80.81 186 ARG A C 1
ATOM 1445 O O . ARG A 1 186 ? -5.512 7.039 -1.651 1 80.81 186 ARG A O 1
ATOM 1452 N N . GLU A 1 187 ? -6.93 8.695 -1.578 1 80.94 187 GLU A N 1
ATOM 1453 C CA . GLU A 1 187 ? -6.031 9.594 -2.297 1 80.94 187 GLU A CA 1
ATOM 1454 C C . GLU A 1 187 ? -4.828 9.977 -1.439 1 80.94 187 GLU A C 1
ATOM 1456 O O . GLU A 1 187 ? -3.727 10.172 -1.959 1 80.94 187 GLU A O 1
ATOM 1461 N N . GLU A 1 188 ? -5.098 10.039 -0.206 1 80.19 188 GLU A N 1
ATOM 1462 C CA . GLU A 1 188 ? -3.986 10.32 0.702 1 80.19 188 GLU A CA 1
ATOM 1463 C C . GLU A 1 188 ? -2.979 9.172 0.708 1 80.19 188 GLU A C 1
ATOM 1465 O O . GLU A 1 188 ? -1.769 9.406 0.744 1 80.19 188 GLU A O 1
ATOM 1470 N N . ILE A 1 189 ? -3.41 8.016 0.716 1 82.19 189 ILE A N 1
ATOM 1471 C CA . ILE A 1 189 ? -2.529 6.855 0.659 1 82.19 189 ILE A CA 1
ATOM 1472 C C . ILE A 1 189 ? -1.707 6.895 -0.627 1 82.19 189 ILE A C 1
ATOM 1474 O O . ILE A 1 189 ? -0.485 6.727 -0.595 1 82.19 189 ILE A O 1
ATOM 1478 N N . ARG A 1 190 ? -2.367 7.129 -1.634 1 81.06 190 ARG A N 1
ATOM 1479 C CA . ARG A 1 190 ? -1.694 7.18 -2.928 1 81.06 190 ARG A CA 1
ATOM 1480 C C . ARG A 1 190 ? -0.629 8.273 -2.949 1 81.06 190 ARG A C 1
ATOM 1482 O O . ARG A 1 190 ? 0.436 8.094 -3.545 1 81.06 190 ARG A O 1
ATOM 1489 N N . SER A 1 191 ? -0.963 9.289 -2.377 1 80.19 191 SER A N 1
ATOM 1490 C CA . SER A 1 191 ? -0.047 10.43 -2.336 1 80.19 191 SER A CA 1
ATOM 1491 C C . SER A 1 191 ? 1.242 10.07 -1.604 1 80.19 191 SER A C 1
ATOM 1493 O O . SER A 1 191 ? 2.338 10.352 -2.092 1 80.19 191 SER A O 1
ATOM 1495 N N . ILE A 1 192 ? 1.07 9.5 -0.482 1 81.31 192 ILE A N 1
ATOM 1496 C CA . ILE A 1 192 ? 2.248 9.195 0.325 1 81.31 192 ILE A CA 1
ATOM 1497 C C . ILE A 1 192 ? 3.078 8.109 -0.354 1 81.31 192 ILE A C 1
ATOM 1499 O O . ILE A 1 192 ? 4.309 8.109 -0.26 1 81.31 192 ILE A O 1
ATOM 1503 N N . VAL A 1 193 ? 2.402 7.277 -1.007 1 83.94 193 VAL A N 1
ATOM 1504 C CA . VAL A 1 193 ? 3.102 6.246 -1.766 1 83.94 193 VAL A CA 1
ATOM 1505 C C . VAL A 1 193 ? 3.914 6.887 -2.887 1 83.94 193 VAL A C 1
ATOM 1507 O O . VAL A 1 193 ? 5.039 6.465 -3.168 1 83.94 193 VAL A O 1
ATOM 1510 N N . GLU A 1 194 ? 3.424 7.867 -3.502 1 81.31 194 GLU A N 1
ATOM 1511 C CA . GLU A 1 194 ? 4.141 8.594 -4.543 1 81.31 194 GLU A CA 1
ATOM 1512 C C . GLU A 1 194 ? 5.363 9.305 -3.979 1 81.31 194 GLU A C 1
ATOM 1514 O O . GLU A 1 194 ? 6.406 9.375 -4.633 1 81.31 194 GLU A O 1
ATOM 1519 N N . VAL A 1 195 ? 5.152 9.875 -2.885 1 80.25 195 VAL A N 1
ATOM 1520 C CA . VAL A 1 195 ? 6.266 10.516 -2.201 1 80.25 195 VAL A CA 1
ATOM 1521 C C . VAL A 1 195 ? 7.348 9.484 -1.883 1 80.25 195 VAL A C 1
ATOM 1523 O O . VAL A 1 195 ? 8.539 9.758 -2.037 1 80.25 195 VAL A O 1
ATOM 1526 N N . GLY A 1 196 ? 6.914 8.414 -1.392 1 82.31 196 GLY A N 1
ATOM 1527 C CA . GLY A 1 196 ? 7.848 7.336 -1.107 1 82.31 196 GLY A CA 1
ATOM 1528 C C . GLY A 1 196 ? 8.633 6.891 -2.326 1 82.31 196 GLY A C 1
ATOM 1529 O O . GLY A 1 196 ? 9.82 6.562 -2.223 1 82.31 196 GLY A O 1
ATOM 1530 N N . GLN A 1 197 ? 7.977 6.902 -3.402 1 81.94 197 GLN A N 1
ATOM 1531 C CA . GLN A 1 197 ? 8.656 6.539 -4.645 1 81.94 197 GLN A CA 1
ATOM 1532 C C . GLN A 1 197 ? 9.703 7.578 -5.023 1 81.94 197 GLN A C 1
ATOM 1534 O O . GLN A 1 197 ? 10.812 7.227 -5.438 1 81.94 197 GLN A O 1
ATOM 1539 N N . GLU A 1 198 ? 9.336 8.773 -4.914 1 80.06 198 GLU A N 1
ATOM 1540 C CA . GLU A 1 198 ? 10.25 9.867 -5.203 1 80.06 198 GLU A CA 1
ATOM 1541 C C . GLU A 1 198 ? 11.516 9.773 -4.352 1 80.06 198 GLU A C 1
ATOM 1543 O O . GLU A 1 198 ? 12.617 10.031 -4.836 1 80.06 198 GLU A O 1
ATOM 1548 N N . GLN A 1 199 ? 11.328 9.305 -3.145 1 78.94 199 GLN A N 1
ATOM 1549 C CA . GLN A 1 199 ? 12.43 9.258 -2.193 1 78.94 199 GLN A CA 1
ATOM 1550 C C . GLN A 1 199 ? 13.188 7.938 -2.281 1 78.94 199 GLN A C 1
ATOM 1552 O O . GLN A 1 199 ? 14.148 7.715 -1.548 1 78.94 199 GLN A O 1
ATOM 1557 N N . GLY A 1 200 ? 12.656 7.008 -3.08 1 76.19 200 GLY A N 1
ATOM 1558 C CA . GLY A 1 200 ? 13.336 5.742 -3.285 1 76.19 200 GLY A CA 1
ATOM 1559 C C . GLY A 1 200 ? 12.977 4.695 -2.248 1 76.19 200 GLY A C 1
ATOM 1560 O O . GLY A 1 200 ? 13.602 3.635 -2.184 1 76.19 200 GLY A O 1
ATOM 1561 N N . VAL A 1 201 ? 12.062 5.043 -1.395 1 78.12 201 VAL A N 1
ATOM 1562 C CA . VAL A 1 201 ? 11.602 4.109 -0.371 1 78.12 201 VAL A CA 1
ATOM 1563 C C . VAL A 1 201 ? 10.781 2.998 -1.017 1 78.12 201 VAL A C 1
ATOM 1565 O O . VAL A 1 201 ? 10.859 1.838 -0.604 1 78.12 201 VAL A O 1
ATOM 1568 N N . ILE A 1 202 ? 10.008 3.393 -2.029 1 82.19 202 ILE A N 1
ATOM 1569 C CA . ILE A 1 202 ? 9.141 2.486 -2.777 1 82.19 202 ILE A CA 1
ATOM 1570 C C . ILE A 1 202 ? 9.57 2.459 -4.242 1 82.19 202 ILE A C 1
ATOM 1572 O O . ILE A 1 202 ? 9.703 3.508 -4.879 1 82.19 202 ILE A O 1
ATOM 1576 N N . ASN A 1 203 ? 9.883 1.343 -4.703 1 80.38 203 ASN A N 1
ATOM 1577 C CA . ASN A 1 203 ? 10.234 1.248 -6.117 1 80.38 203 ASN A CA 1
ATOM 1578 C C . ASN A 1 203 ? 8.984 1.305 -7 1 80.38 203 ASN A C 1
ATOM 1580 O O . ASN A 1 203 ? 7.863 1.191 -6.508 1 80.38 203 ASN A O 1
ATOM 1584 N N . PRO A 1 204 ? 9.172 1.588 -8.219 1 77.69 204 PRO A N 1
ATOM 1585 C CA . PRO A 1 204 ? 8.031 1.737 -9.125 1 77.69 204 PRO A CA 1
ATOM 1586 C C . PRO A 1 204 ? 7.141 0.499 -9.156 1 77.69 204 PRO A C 1
ATOM 1588 O O . PRO A 1 204 ? 5.914 0.619 -9.242 1 77.69 204 PRO A O 1
ATOM 1591 N N . HIS A 1 205 ? 7.707 -0.599 -9.094 1 75.44 205 HIS A N 1
ATOM 1592 C CA . HIS A 1 205 ? 6.926 -1.83 -9.117 1 75.44 205 HIS A CA 1
ATOM 1593 C C . HIS A 1 205 ? 6.09 -1.98 -7.852 1 75.44 205 HIS A C 1
ATOM 1595 O O . HIS A 1 205 ? 4.945 -2.43 -7.906 1 75.44 205 HIS A O 1
ATOM 1601 N N . GLU A 1 206 ? 6.676 -1.655 -6.781 1 82.25 206 GLU A N 1
ATOM 1602 C CA . GLU A 1 206 ? 5.953 -1.705 -5.516 1 82.25 206 GLU A CA 1
ATOM 1603 C C . GLU A 1 206 ? 4.762 -0.748 -5.52 1 82.25 206 GLU A C 1
ATOM 1605 O O . GLU A 1 206 ? 3.693 -1.078 -5.004 1 82.25 206 GLU A O 1
ATOM 1610 N N . ARG A 1 207 ? 5.043 0.363 -6.039 1 84 207 ARG A N 1
ATOM 1611 C CA . ARG A 1 207 ? 3.967 1.342 -6.145 1 84 207 ARG A CA 1
ATOM 1612 C C . ARG A 1 207 ? 2.797 0.785 -6.949 1 84 207 ARG A C 1
ATOM 1614 O O . ARG A 1 207 ? 1.638 0.938 -6.559 1 84 207 ARG A O 1
ATOM 1621 N N . GLU A 1 208 ? 3.09 0.215 -8 1 81.5 208 GLU A N 1
ATOM 1622 C CA . GLU A 1 208 ? 2.053 -0.367 -8.844 1 81.5 208 GLU A CA 1
ATOM 1623 C C . GLU A 1 208 ? 1.278 -1.452 -8.102 1 81.5 208 GLU A C 1
ATOM 1625 O O . GLU A 1 208 ? 0.059 -1.563 -8.25 1 81.5 208 GLU A O 1
ATOM 1630 N N . MET A 1 209 ? 1.985 -2.201 -7.41 1 81.5 209 MET A N 1
ATOM 1631 C CA . MET A 1 209 ? 1.345 -3.268 -6.648 1 81.5 209 MET A CA 1
ATOM 1632 C C . MET A 1 209 ? 0.395 -2.691 -5.602 1 81.5 209 MET A C 1
ATOM 1634 O O . MET A 1 209 ? -0.712 -3.199 -5.414 1 81.5 209 MET A O 1
ATOM 1638 N N . ILE A 1 210 ? 0.855 -1.72 -4.93 1 85 210 ILE A N 1
ATOM 1639 C CA . ILE A 1 210 ? 0.027 -1.091 -3.906 1 85 210 ILE A CA 1
ATOM 1640 C C . ILE A 1 210 ? -1.234 -0.515 -4.547 1 85 210 ILE A C 1
ATOM 1642 O O . ILE A 1 210 ? -2.338 -0.687 -4.023 1 85 210 ILE A O 1
ATOM 1646 N N . ASP A 1 211 ? -1.021 0.148 -5.625 1 83 211 ASP A N 1
ATOM 1647 C CA . ASP A 1 211 ? -2.154 0.696 -6.363 1 83 211 ASP A CA 1
ATOM 1648 C C . ASP A 1 211 ? -3.133 -0.406 -6.766 1 83 211 ASP A C 1
ATOM 1650 O O . ASP A 1 211 ? -4.348 -0.212 -6.715 1 83 211 ASP A O 1
ATOM 1654 N N . SER A 1 212 ? -2.623 -1.472 -7.164 1 81.81 212 SER A N 1
ATOM 1655 C CA . SER A 1 212 ? -3.445 -2.605 -7.574 1 81.81 212 SER A CA 1
ATOM 1656 C C . SER A 1 212 ? -4.23 -3.174 -6.398 1 81.81 212 SER A C 1
ATOM 1658 O O . SER A 1 212 ? -5.402 -3.531 -6.543 1 81.81 212 SER A O 1
ATOM 1660 N N . VAL A 1 213 ? -3.551 -3.273 -5.336 1 83.38 213 VAL A N 1
ATOM 1661 C CA . VAL A 1 213 ? -4.215 -3.789 -4.141 1 83.38 213 VAL A CA 1
ATOM 1662 C C . VAL A 1 213 ? -5.395 -2.893 -3.777 1 83.38 213 VAL A C 1
ATOM 1664 O O . VAL A 1 213 ? -6.473 -3.383 -3.434 1 83.38 213 VAL A O 1
ATOM 1667 N N . ILE A 1 214 ? -5.152 -1.692 -3.883 1 80.31 214 ILE A N 1
ATOM 1668 C CA . ILE A 1 214 ? -6.184 -0.723 -3.527 1 80.31 214 ILE A CA 1
ATOM 1669 C C . ILE A 1 214 ? -7.34 -0.81 -4.523 1 80.31 214 ILE A C 1
ATOM 1671 O O . ILE A 1 214 ? -8.508 -0.727 -4.137 1 80.31 214 ILE A O 1
ATOM 1675 N N . SER A 1 215 ? -7.09 -0.959 -5.75 1 78.19 215 SER A N 1
ATOM 1676 C CA . SER A 1 215 ? -8.094 -1.012 -6.805 1 78.19 215 SER A CA 1
ATOM 1677 C C . SER A 1 215 ? -8.734 -2.395 -6.895 1 78.19 215 SER A C 1
ATOM 1679 O O . SER A 1 215 ? -9.758 -2.568 -7.559 1 78.19 215 SER A O 1
ATOM 1681 N N . PHE A 1 216 ? -8.125 -3.373 -6.285 1 79.69 216 PHE A N 1
ATOM 1682 C CA . PHE A 1 216 ? -8.547 -4.77 -6.305 1 79.69 216 PHE A CA 1
ATOM 1683 C C . PHE A 1 216 ? -9.969 -4.91 -5.781 1 79.69 216 PHE A C 1
ATOM 1685 O O . PHE A 1 216 ? -10.742 -5.727 -6.285 1 79.69 216 PHE A O 1
ATOM 1692 N N . ASP A 1 217 ? -10.344 -4.055 -4.945 1 74.62 217 ASP A N 1
ATOM 1693 C CA . ASP A 1 217 ? -11.633 -4.145 -4.273 1 74.62 217 ASP A CA 1
ATOM 1694 C C . ASP A 1 217 ? -12.758 -3.619 -5.164 1 74.62 217 ASP A C 1
ATOM 1696 O O . ASP A 1 217 ? -13.938 -3.869 -4.902 1 74.62 217 ASP A O 1
ATOM 1700 N N . ASP A 1 218 ? -12.484 -3.111 -6.32 1 77.94 218 ASP A N 1
ATOM 1701 C CA . ASP A 1 218 ? -13.5 -2.475 -7.16 1 77.94 218 ASP A CA 1
ATOM 1702 C C . ASP A 1 218 ? -13.875 -3.367 -8.336 1 77.94 218 ASP A C 1
ATOM 1704 O O . ASP A 1 218 ? -14.742 -3.014 -9.141 1 77.94 218 ASP A O 1
ATOM 1708 N N . LYS A 1 219 ? -13.352 -4.535 -8.367 1 86.75 219 LYS A N 1
ATOM 1709 C CA . LYS A 1 219 ? -13.578 -5.391 -9.523 1 86.75 219 LYS A CA 1
ATOM 1710 C C . LYS A 1 219 ? -14.445 -6.594 -9.164 1 86.75 219 LYS A C 1
ATOM 1712 O O . LYS A 1 219 ? -14.484 -7.012 -8.008 1 86.75 219 LYS A O 1
ATOM 1717 N N . GLN A 1 220 ? -15.133 -7.043 -10.18 1 91.69 220 GLN A N 1
ATOM 1718 C CA . GLN A 1 220 ? -15.93 -8.258 -10.055 1 91.69 220 GLN A CA 1
ATOM 1719 C C . GLN A 1 220 ? -15.258 -9.43 -10.773 1 91.69 220 GLN A C 1
ATOM 1721 O O . GLN A 1 220 ? -14.406 -9.227 -11.641 1 91.69 220 GLN A O 1
ATOM 1726 N N . ALA A 1 221 ? -15.664 -10.641 -10.391 1 93.38 221 ALA A N 1
ATOM 1727 C CA . ALA A 1 221 ? -15.055 -11.844 -10.938 1 93.38 221 ALA A CA 1
ATOM 1728 C C . ALA A 1 221 ? -15.188 -11.883 -12.461 1 93.38 221 ALA A C 1
ATOM 1730 O O . ALA A 1 221 ? -14.266 -12.32 -13.156 1 93.38 221 ALA A O 1
ATOM 1731 N N . GLU A 1 222 ? -16.266 -11.398 -12.977 1 93.12 222 GLU A N 1
ATOM 1732 C CA . GLU A 1 222 ? -16.5 -11.445 -14.422 1 93.12 222 GLU A CA 1
ATOM 1733 C C . GLU A 1 222 ? -15.5 -10.578 -15.172 1 93.12 222 GLU A C 1
ATOM 1735 O O . GLU A 1 222 ? -15.219 -10.828 -16.344 1 93.12 222 GLU A O 1
ATOM 1740 N N . GLU A 1 223 ? -14.945 -9.617 -14.477 1 91.62 223 GLU A N 1
ATOM 1741 C CA . GLU A 1 223 ? -14.023 -8.68 -15.117 1 91.62 223 GLU A CA 1
ATOM 1742 C C . GLU A 1 223 ? -12.633 -9.289 -15.258 1 91.62 223 GLU A C 1
ATOM 1744 O O . GLU A 1 223 ? -11.82 -8.812 -16.047 1 91.62 223 GLU A O 1
ATOM 1749 N N . VAL A 1 224 ? -12.414 -10.344 -14.508 1 90.5 224 VAL A N 1
ATOM 1750 C CA . VAL A 1 224 ? -11.07 -10.914 -14.523 1 90.5 224 VAL A CA 1
ATOM 1751 C C . VAL A 1 224 ? -11.125 -12.359 -15.023 1 90.5 224 VAL A C 1
ATOM 1753 O O . VAL A 1 224 ? -10.094 -13.031 -15.109 1 90.5 224 VAL A O 1
ATOM 1756 N N . MET A 1 225 ? -12.242 -12.812 -15.391 1 92.12 225 MET A N 1
ATOM 1757 C CA . MET A 1 225 ? -12.453 -14.227 -15.719 1 92.12 225 MET A CA 1
ATOM 1758 C C . MET A 1 225 ? -11.922 -14.539 -17.109 1 92.12 225 MET A C 1
ATOM 1760 O O . MET A 1 225 ? -11.68 -13.633 -17.906 1 92.12 225 MET A O 1
ATOM 1764 N N . THR A 1 226 ? -11.617 -15.797 -17.344 1 91.44 226 THR A N 1
ATOM 1765 C CA . THR A 1 226 ? -11.547 -16.359 -18.688 1 91.44 226 THR A CA 1
ATOM 1766 C C . THR A 1 226 ? -12.938 -16.719 -19.203 1 91.44 226 THR A C 1
ATOM 1768 O O . THR A 1 226 ? -13.609 -17.562 -18.625 1 91.44 226 THR A O 1
ATOM 1771 N N . ALA A 1 227 ? -13.297 -16.078 -20.188 1 92 227 ALA A N 1
ATOM 1772 C CA . ALA A 1 227 ? -14.664 -16.25 -20.688 1 92 227 ALA A CA 1
ATOM 1773 C C . ALA A 1 227 ? -14.906 -17.672 -21.172 1 92 227 ALA A C 1
ATOM 1775 O O . ALA A 1 227 ? -13.969 -18.359 -21.578 1 92 227 ALA A O 1
ATOM 1776 N N . ARG A 1 228 ? -16.141 -18.078 -21.125 1 90.94 228 ARG A N 1
ATOM 1777 C CA . ARG A 1 228 ? -16.516 -19.438 -21.484 1 90.94 228 ARG A CA 1
ATOM 1778 C C . ARG A 1 228 ? -16.031 -19.812 -22.875 1 90.94 228 ARG A C 1
ATOM 1780 O O . ARG A 1 228 ? -15.672 -20.953 -23.125 1 90.94 228 ARG A O 1
ATOM 1787 N N . THR A 1 229 ? -15.906 -18.844 -23.75 1 85.75 229 THR A N 1
ATOM 1788 C CA . THR A 1 229 ? -15.508 -19.094 -25.125 1 85.75 229 THR A CA 1
ATOM 1789 C C . THR A 1 229 ? -14.023 -19.438 -25.219 1 85.75 229 THR A C 1
ATOM 1791 O O . THR A 1 229 ? -13.57 -20.047 -26.172 1 85.75 229 THR A O 1
ATOM 1794 N N . GLU A 1 230 ? -13.312 -19.094 -24.234 1 85.56 230 GLU A N 1
ATOM 1795 C CA . GLU A 1 230 ? -11.859 -19.297 -24.234 1 85.56 230 GLU A CA 1
ATOM 1796 C C . GLU A 1 230 ? -11.453 -20.438 -23.312 1 85.56 230 GLU A C 1
ATOM 1798 O O . GLU A 1 230 ? -10.266 -20.75 -23.203 1 85.56 230 GLU A O 1
ATOM 1803 N N . VAL A 1 231 ? -12.398 -21 -22.719 1 90.44 231 VAL A N 1
ATOM 1804 C CA . VAL A 1 231 ? -12.102 -22.062 -21.766 1 90.44 231 VAL A CA 1
ATOM 1805 C C . VAL A 1 231 ? -12.055 -23.406 -22.5 1 90.44 231 VAL A C 1
ATOM 1807 O O . VAL A 1 231 ? -12.953 -23.719 -23.281 1 90.44 231 VAL A O 1
ATOM 1810 N N . PHE A 1 232 ? -10.984 -24.125 -22.359 1 89.75 232 PHE A N 1
ATOM 1811 C CA . PHE A 1 232 ? -10.922 -25.5 -22.828 1 89.75 232 PHE A CA 1
ATOM 1812 C C . PHE A 1 232 ? -11.672 -26.438 -21.891 1 89.75 232 PHE A C 1
ATOM 1814 O O . PHE A 1 232 ? -11.352 -26.516 -20.703 1 89.75 232 PHE A O 1
ATOM 1821 N N . MET A 1 233 ? -12.664 -27.078 -22.375 1 93.88 233 MET A N 1
ATOM 1822 C CA . MET A 1 233 ? -13.484 -28 -21.594 1 93.88 233 MET A CA 1
ATOM 1823 C C . MET A 1 233 ? -13.578 -29.359 -22.281 1 93.88 233 MET A C 1
ATOM 1825 O O . MET A 1 233 ? -13.305 -29.469 -23.469 1 93.88 233 MET A O 1
ATOM 1829 N N . ILE A 1 234 ? -13.914 -30.391 -21.531 1 93.94 234 ILE A N 1
ATOM 1830 C CA . ILE A 1 234 ? -14.055 -31.75 -22.062 1 93.94 234 ILE A CA 1
ATOM 1831 C C . ILE A 1 234 ? -15.5 -32.219 -21.891 1 93.94 234 ILE A C 1
ATOM 1833 O O . ILE A 1 234 ? -16.094 -32.062 -20.828 1 93.94 234 ILE A O 1
ATOM 1837 N N . ASP A 1 235 ? -16.078 -32.688 -23.016 1 94.69 235 ASP A N 1
ATOM 1838 C CA . ASP A 1 235 ? -17.359 -33.375 -22.938 1 94.69 235 ASP A CA 1
ATOM 1839 C C . ASP A 1 235 ? -17.172 -34.844 -22.609 1 94.69 235 ASP A C 1
ATOM 1841 O O . ASP A 1 235 ? -16.578 -35.594 -23.375 1 94.69 235 ASP A O 1
ATOM 1845 N N . ILE A 1 236 ? -17.703 -35.25 -21.547 1 94.06 236 ILE A N 1
ATOM 1846 C CA . ILE A 1 236 ? -17.484 -36.594 -21.062 1 94.06 236 ILE A CA 1
ATOM 1847 C C . ILE A 1 236 ? -18.094 -37.625 -22.031 1 94.06 236 ILE A C 1
ATOM 1849 O O . ILE A 1 236 ? -17.688 -38.781 -22.062 1 94.06 236 ILE A O 1
ATOM 1853 N N . THR A 1 237 ? -19 -37.188 -22.859 1 92.19 237 THR A N 1
ATOM 1854 C CA . THR A 1 237 ? -19.672 -38.094 -23.797 1 92.19 237 THR A CA 1
ATOM 1855 C C . THR A 1 237 ? -18.828 -38.312 -25.047 1 92.19 237 THR A C 1
ATOM 1857 O O . THR A 1 237 ? -19.062 -39.25 -25.812 1 92.19 237 THR A O 1
ATOM 1860 N N . ASP A 1 238 ? -17.844 -37.5 -25.266 1 91.38 238 ASP A N 1
ATOM 1861 C CA . ASP A 1 238 ? -16.938 -37.656 -26.406 1 91.38 238 ASP A CA 1
ATOM 1862 C C . ASP A 1 238 ? -15.828 -38.656 -26.094 1 91.38 238 ASP A C 1
ATOM 1864 O O . ASP A 1 238 ? -15.43 -38.812 -24.938 1 91.38 238 ASP A O 1
ATOM 1868 N N . PRO A 1 239 ? -15.43 -39.375 -27.109 1 88.88 239 PRO A N 1
ATOM 1869 C CA . PRO A 1 239 ? -14.273 -40.25 -26.891 1 88.88 239 PRO A CA 1
ATOM 1870 C C . PRO A 1 239 ? -13.047 -39.5 -26.391 1 88.88 239 PRO A C 1
ATOM 1872 O O . PRO A 1 239 ? -12.734 -38.406 -26.906 1 88.88 239 PRO A O 1
ATOM 1875 N N . LEU A 1 240 ? -12.391 -40.062 -25.469 1 88.31 240 LEU A N 1
ATOM 1876 C CA . LEU A 1 240 ? -11.258 -39.438 -24.797 1 88.31 240 LEU A CA 1
ATOM 1877 C C . LEU A 1 240 ? -10.125 -39.156 -25.766 1 88.31 240 LEU A C 1
ATOM 1879 O O . LEU A 1 240 ? -9.375 -38.188 -25.609 1 88.31 240 LEU A O 1
ATOM 1883 N N . GLU A 1 241 ? -9.992 -40 -26.734 1 83.69 241 GLU A N 1
ATOM 1884 C CA . GLU A 1 241 ? -8.906 -39.938 -27.703 1 83.69 241 GLU A CA 1
ATOM 1885 C C . GLU A 1 241 ? -8.883 -38.594 -28.406 1 83.69 241 GLU A C 1
ATOM 1887 O O . GLU A 1 241 ? -7.82 -38.094 -28.797 1 83.69 241 GLU A O 1
ATOM 1892 N N . HIS A 1 242 ? -10.086 -37.969 -28.438 1 84 242 HIS A N 1
ATOM 1893 C CA . HIS A 1 242 ? -10.219 -36.688 -29.125 1 84 242 HIS A CA 1
ATOM 1894 C C . HIS A 1 242 ? -9.523 -35.562 -28.344 1 84 242 HIS A C 1
ATOM 1896 O O . HIS A 1 242 ? -9.156 -34.531 -28.922 1 84 242 HIS A O 1
ATOM 1902 N N . TYR A 1 243 ? -9.32 -35.781 -27.031 1 88.12 243 TYR A N 1
ATOM 1903 C CA . TYR A 1 243 ? -8.875 -34.688 -26.172 1 88.12 243 TYR A CA 1
ATOM 1904 C C . TYR A 1 243 ? -7.426 -34.906 -25.75 1 88.12 243 TYR A C 1
ATOM 1906 O O . TYR A 1 243 ? -6.785 -33.969 -25.25 1 88.12 243 TYR A O 1
ATOM 1914 N N . ILE A 1 244 ? -6.883 -36.062 -25.891 1 81.81 244 ILE A N 1
ATOM 1915 C CA . ILE A 1 244 ? -5.602 -36.438 -25.297 1 81.81 244 ILE A CA 1
ATOM 1916 C C . ILE A 1 244 ? -4.504 -35.531 -25.859 1 81.81 244 ILE A C 1
ATOM 1918 O O . ILE A 1 244 ? -3.711 -34.969 -25.094 1 81.81 244 ILE A O 1
ATOM 1922 N N . SER A 1 245 ? -4.477 -35.375 -27.141 1 75.81 245 SER A N 1
ATOM 1923 C CA . SER A 1 245 ? -3.453 -34.562 -27.766 1 75.81 245 SER A CA 1
ATOM 1924 C C . SER A 1 245 ? -3.537 -33.125 -27.266 1 75.81 245 SER A C 1
ATOM 1926 O O . SER A 1 245 ? -2.512 -32.5 -26.984 1 75.81 245 SER A O 1
ATOM 1928 N N . GLU A 1 246 ? -4.723 -32.656 -27.141 1 78.81 246 GLU A N 1
ATOM 1929 C CA . GLU A 1 246 ? -4.926 -31.281 -26.703 1 78.81 246 GLU A CA 1
ATOM 1930 C C . GLU A 1 246 ? -4.578 -31.125 -25.219 1 78.81 246 GLU A C 1
ATOM 1932 O O . GLU A 1 246 ? -4.004 -30.109 -24.812 1 78.81 246 GLU A O 1
ATOM 1937 N N . MET A 1 247 ? -4.945 -32.062 -24.422 1 82.94 247 MET A N 1
ATOM 1938 C CA . MET A 1 247 ? -4.652 -32.031 -23 1 82.94 247 MET A CA 1
ATOM 1939 C C . MET A 1 247 ? -3.148 -32 -22.75 1 82.94 247 MET A C 1
ATOM 1941 O O . MET A 1 247 ? -2.682 -31.344 -21.812 1 82.94 247 MET A O 1
ATOM 1945 N N . LEU A 1 248 ? -2.506 -32.688 -23.578 1 74.5 248 LEU A N 1
ATOM 1946 C CA . LEU A 1 248 ? -1.061 -32.812 -23.406 1 74.5 248 LEU A CA 1
ATOM 1947 C C . LEU A 1 248 ? -0.362 -31.547 -23.906 1 74.5 248 LEU A C 1
ATOM 1949 O O . LEU A 1 248 ? 0.716 -31.188 -23.422 1 74.5 248 LEU A O 1
ATOM 1953 N N . SER A 1 249 ? -1.027 -30.938 -24.812 1 67.69 249 SER A N 1
ATOM 1954 C CA . SER A 1 249 ? -0.405 -29.766 -25.422 1 67.69 249 SER A CA 1
ATOM 1955 C C . SER A 1 249 ? -0.749 -28.484 -24.672 1 67.69 249 SER A C 1
ATOM 1957 O O . SER A 1 249 ? 0.025 -27.531 -24.672 1 67.69 249 SER A O 1
ATOM 1959 N N . LEU A 1 250 ? -1.828 -28.562 -24.031 1 63.12 250 LEU A N 1
ATOM 1960 C CA . LEU A 1 250 ? -2.311 -27.344 -23.375 1 63.12 250 LEU A CA 1
ATOM 1961 C C . LEU A 1 250 ? -1.636 -27.156 -22.016 1 63.12 250 LEU A C 1
ATOM 1963 O O . LEU A 1 250 ? -1.142 -28.125 -21.422 1 63.12 250 LEU A O 1
ATOM 1967 N N . LYS A 1 251 ? -1.636 -25.922 -21.688 1 65.81 251 LYS A N 1
ATOM 1968 C CA . LYS A 1 251 ? -0.896 -25.484 -20.5 1 65.81 251 LYS A CA 1
ATOM 1969 C C . LYS A 1 251 ? -1.763 -25.562 -19.25 1 65.81 251 LYS A C 1
ATOM 1971 O O . LYS A 1 251 ? -1.333 -25.172 -18.156 1 65.81 251 LYS A O 1
ATOM 1976 N N . TYR A 1 252 ? -2.828 -26.219 -19.359 1 77.44 252 TYR A N 1
ATOM 1977 C CA . TYR A 1 252 ? -3.721 -26.172 -18.203 1 77.44 252 TYR A CA 1
ATOM 1978 C C . TYR A 1 252 ? -3.555 -27.391 -17.328 1 77.44 252 TYR A C 1
ATOM 1980 O O . TYR A 1 252 ? -3.398 -28.516 -17.828 1 77.44 252 TYR A O 1
ATOM 1988 N N . SER A 1 253 ? -3.549 -27.125 -16.109 1 80.38 253 SER A N 1
ATOM 1989 C CA . SER A 1 253 ? -3.445 -28.219 -15.164 1 80.38 253 SER A CA 1
ATOM 1990 C C . SER A 1 253 ? -4.824 -28.703 -14.727 1 80.38 253 SER A C 1
ATOM 1992 O O . SER A 1 253 ? -4.965 -29.812 -14.211 1 80.38 253 SER A O 1
ATOM 1994 N N . ARG A 1 254 ? -5.812 -27.859 -14.953 1 89.06 254 ARG A N 1
ATOM 1995 C CA . ARG A 1 254 ? -7.184 -28.172 -14.562 1 89.06 254 ARG A CA 1
ATOM 1996 C C . ARG A 1 254 ? -8.156 -27.906 -15.711 1 89.06 254 ARG A C 1
ATOM 1998 O O . ARG A 1 254 ? -8.07 -26.859 -16.359 1 89.06 254 ARG A O 1
ATOM 2005 N N . ILE A 1 255 ? -9.062 -28.891 -15.883 1 93.06 255 ILE A N 1
ATOM 2006 C CA . ILE A 1 255 ? -9.961 -28.781 -17.031 1 93.06 255 ILE A CA 1
ATOM 2007 C C . ILE A 1 255 ? -11.398 -29.047 -16.578 1 93.06 255 ILE A C 1
ATOM 2009 O O . ILE A 1 255 ? -11.68 -30.109 -16.016 1 93.06 255 ILE A O 1
ATOM 2013 N N . PRO A 1 256 ? -12.25 -28.109 -16.812 1 95.56 256 PRO A N 1
ATOM 2014 C CA . PRO A 1 256 ? -13.656 -28.391 -16.531 1 95.56 256 PRO A CA 1
ATOM 2015 C C . PRO A 1 256 ? -14.234 -29.469 -17.453 1 95.56 256 PRO A C 1
ATOM 2017 O O . PRO A 1 256 ? -13.922 -29.484 -18.641 1 95.56 256 PRO A O 1
ATOM 2020 N N . VAL A 1 257 ? -15.039 -30.375 -16.875 1 96.25 257 VAL A N 1
ATOM 2021 C CA . VAL A 1 257 ? -15.695 -31.453 -17.625 1 96.25 257 VAL A CA 1
ATOM 2022 C C . VAL A 1 257 ? -17.203 -31.281 -17.562 1 96.25 257 VAL A C 1
ATOM 2024 O O . VAL A 1 257 ? -17.766 -31.031 -16.484 1 96.25 257 VAL A O 1
ATOM 2027 N N . TYR A 1 258 ? -17.828 -31.312 -18.719 1 95.38 258 TYR A N 1
ATOM 2028 C CA . TYR A 1 258 ? -19.266 -31.156 -18.766 1 95.38 258 TYR A CA 1
ATOM 2029 C C . TYR A 1 258 ? -19.922 -32.344 -19.469 1 95.38 258 TYR A C 1
ATOM 2031 O O . TYR A 1 258 ? -19.219 -33.219 -20 1 95.38 258 TYR A O 1
ATOM 2039 N N . GLU A 1 259 ? -21.203 -32.5 -19.312 1 94.69 259 GLU A N 1
ATOM 2040 C CA . GLU A 1 259 ? -21.969 -33.594 -19.938 1 94.69 259 GLU A CA 1
ATOM 2041 C C . GLU A 1 259 ? -23.047 -33.031 -20.859 1 94.69 259 GLU A C 1
ATOM 2043 O O . GLU A 1 259 ? -23.953 -32.344 -20.422 1 94.69 259 GLU A O 1
ATOM 2048 N N . ASP A 1 260 ? -23.016 -33.25 -22.109 1 90.06 260 ASP A N 1
ATOM 2049 C CA . ASP A 1 260 ? -24 -32.906 -23.141 1 90.06 260 ASP A CA 1
ATOM 2050 C C . ASP A 1 260 ? -24 -31.406 -23.438 1 90.06 260 ASP A C 1
ATOM 2052 O O . ASP A 1 260 ? -23.875 -31 -24.578 1 90.06 260 ASP A O 1
ATOM 2056 N N . ASN A 1 261 ? -24.109 -30.641 -22.281 1 91.62 261 ASN A N 1
ATOM 2057 C CA . ASN A 1 261 ? -24.188 -29.188 -22.375 1 91.62 261 ASN A CA 1
ATOM 2058 C C . ASN A 1 261 ? -23.125 -28.516 -21.5 1 91.62 261 ASN A C 1
ATOM 2060 O O . ASN A 1 261 ? -22.922 -28.906 -20.344 1 91.62 261 ASN A O 1
ATOM 2064 N N . PRO A 1 262 ? -22.453 -27.547 -22.094 1 92.06 262 PRO A N 1
ATOM 2065 C CA . PRO A 1 262 ? -21.406 -26.875 -21.328 1 92.06 262 PRO A CA 1
ATOM 2066 C C . PRO A 1 262 ? -21.906 -26.266 -20.031 1 92.06 262 PRO A C 1
ATOM 2068 O O . PRO A 1 262 ? -21.125 -25.969 -19.125 1 92.06 262 PRO A O 1
ATOM 2071 N N . ASP A 1 263 ? -23.109 -26.047 -19.953 1 91.38 263 ASP A N 1
ATOM 2072 C CA . ASP A 1 263 ? -23.672 -25.469 -18.734 1 91.38 263 ASP A CA 1
ATOM 2073 C C . ASP A 1 263 ? -23.797 -26.531 -17.641 1 91.38 263 ASP A C 1
ATOM 2075 O O . ASP A 1 263 ? -24 -26.188 -16.469 1 91.38 263 ASP A O 1
ATOM 2079 N N . ASN A 1 264 ? -23.734 -27.75 -18.062 1 92.19 264 ASN A N 1
ATOM 2080 C CA . ASN A 1 264 ? -23.812 -28.859 -17.109 1 92.19 264 ASN A CA 1
ATOM 2081 C C . ASN A 1 264 ? -22.422 -29.375 -16.734 1 92.19 264 ASN A C 1
ATOM 2083 O O . ASN A 1 264 ? -22.031 -30.469 -17.125 1 92.19 264 ASN A O 1
ATOM 2087 N N . ILE A 1 265 ? -21.797 -28.641 -15.867 1 94.75 265 ILE A N 1
ATOM 2088 C CA . ILE A 1 265 ? -20.453 -29 -15.43 1 94.75 265 ILE A CA 1
ATOM 2089 C C . ILE A 1 265 ? -20.516 -30.078 -14.352 1 94.75 265 ILE A C 1
ATOM 2091 O O . ILE A 1 265 ? -21.156 -29.891 -13.312 1 94.75 265 ILE A O 1
ATOM 2095 N N . ILE A 1 266 ? -19.844 -31.203 -14.555 1 93.19 266 ILE A N 1
ATOM 2096 C CA . ILE A 1 266 ? -19.969 -32.312 -13.633 1 93.19 266 ILE A CA 1
ATOM 2097 C C . ILE A 1 266 ? -18.75 -32.375 -12.727 1 93.19 266 ILE A C 1
ATOM 2099 O O . ILE A 1 266 ? -18.75 -33.094 -11.711 1 93.19 266 ILE A O 1
ATOM 2103 N N . GLY A 1 267 ? -17.703 -31.672 -13.133 1 94.69 267 GLY A N 1
ATOM 2104 C CA . GLY A 1 267 ? -16.516 -31.656 -12.289 1 94.69 267 GLY A CA 1
ATOM 2105 C C . GLY A 1 267 ? -15.305 -31.062 -12.977 1 94.69 267 GLY A C 1
ATOM 2106 O O . GLY A 1 267 ? -15.422 -30.469 -14.047 1 94.69 267 GLY A O 1
ATOM 2107 N N . ILE A 1 268 ? -14.195 -31.188 -12.258 1 94.56 268 ILE A N 1
ATOM 2108 C CA . ILE A 1 268 ? -12.914 -30.703 -12.758 1 94.56 268 ILE A CA 1
ATOM 2109 C C . ILE A 1 268 ? -11.93 -31.859 -12.875 1 94.56 268 ILE A C 1
ATOM 2111 O O . ILE A 1 268 ? -11.773 -32.656 -11.938 1 94.56 268 ILE A O 1
ATOM 2115 N N . LEU A 1 269 ? -11.289 -31.953 -14.023 1 93.19 269 LEU A N 1
ATOM 2116 C CA . LEU A 1 269 ? -10.266 -32.969 -14.25 1 93.19 269 LEU A CA 1
ATOM 2117 C C . LEU A 1 269 ? -8.875 -32.406 -13.969 1 93.19 269 LEU A C 1
ATOM 2119 O O . LEU A 1 269 ? -8.461 -31.422 -14.594 1 93.19 269 LEU A O 1
ATOM 2123 N N . TYR A 1 270 ? -8.281 -33 -13.039 1 88.31 270 TYR A N 1
ATOM 2124 C CA . TYR A 1 270 ? -6.871 -32.688 -12.82 1 88.31 270 TYR A CA 1
ATOM 2125 C C . TYR A 1 270 ? -5.977 -33.5 -13.719 1 88.31 270 TYR A C 1
ATOM 2127 O O . TYR A 1 270 ? -6.047 -34.75 -13.711 1 88.31 270 TYR A O 1
ATOM 2135 N N . LEU A 1 271 ? -5.191 -32.875 -14.453 1 86 271 LEU A N 1
ATOM 2136 C CA . LEU A 1 271 ? -4.348 -33.594 -15.406 1 86 271 LEU A CA 1
ATOM 2137 C C . LEU A 1 271 ? -3.42 -34.562 -14.695 1 86 271 LEU A C 1
ATOM 2139 O O . LEU A 1 271 ? -3.111 -35.625 -15.219 1 86 271 LEU A O 1
ATOM 2143 N N . LYS A 1 272 ? -2.988 -34.125 -13.656 1 80.56 272 LYS A N 1
ATOM 2144 C CA . LYS A 1 272 ? -2.133 -35.031 -12.891 1 80.56 272 LYS A CA 1
ATOM 2145 C C . LYS A 1 272 ? -2.85 -36.344 -12.578 1 80.56 272 LYS A C 1
ATOM 2147 O O . LYS A 1 272 ? -2.26 -37.438 -12.68 1 80.56 272 LYS A O 1
ATOM 2152 N N . ASP A 1 273 ? -4.055 -36.281 -12.133 1 83.75 273 ASP A N 1
ATOM 2153 C CA . ASP A 1 273 ? -4.848 -37.469 -11.859 1 83.75 273 ASP A CA 1
ATOM 2154 C C . ASP A 1 273 ? -5.023 -38.312 -13.125 1 83.75 273 ASP A C 1
ATOM 2156 O O . ASP A 1 273 ? -5.004 -39.531 -13.062 1 83.75 273 ASP A O 1
ATOM 2160 N N . PHE A 1 274 ? -5.191 -37.656 -14.141 1 87.25 274 PHE A N 1
ATOM 2161 C CA . PHE A 1 274 ? -5.32 -38.344 -15.422 1 87.25 274 PHE A CA 1
ATOM 2162 C C . PHE A 1 274 ? -4.062 -39.125 -15.734 1 87.25 274 PHE A C 1
ATOM 2164 O O . PHE A 1 274 ? -4.148 -40.312 -16.125 1 87.25 274 PHE A O 1
ATOM 2171 N N . PHE A 1 275 ? -2.975 -38.562 -15.484 1 82.81 275 PHE A N 1
ATOM 2172 C CA . PHE A 1 275 ? -1.707 -39.219 -15.797 1 82.81 275 PHE A CA 1
ATOM 2173 C C . PHE A 1 275 ? -1.437 -40.375 -14.852 1 82.81 275 PHE A C 1
ATOM 2175 O O . PHE A 1 275 ? -0.89 -41.406 -15.258 1 82.81 275 PHE A O 1
ATOM 2182 N N . ILE A 1 276 ? -1.768 -40.156 -13.656 1 81.31 276 ILE A N 1
ATOM 2183 C CA . ILE A 1 276 ? -1.596 -41.25 -12.68 1 81.31 276 ILE A CA 1
ATOM 2184 C C . ILE A 1 276 ? -2.434 -42.438 -13.086 1 81.31 276 ILE A C 1
ATOM 2186 O O . ILE A 1 276 ? -1.949 -43.594 -13.07 1 81.31 276 ILE A O 1
ATOM 2190 N N . GLN A 1 277 ? -3.609 -42.188 -13.453 1 83.31 277 GLN A N 1
ATOM 2191 C CA . GLN A 1 277 ? -4.492 -43.281 -13.875 1 83.31 277 GLN A CA 1
ATOM 2192 C C . GLN A 1 277 ? -4.008 -43.906 -15.172 1 83.31 277 GLN A C 1
ATOM 2194 O O . GLN A 1 277 ? -4.105 -45.125 -15.352 1 83.31 277 GLN A O 1
ATOM 2199 N N . ALA A 1 278 ? -3.557 -43.094 -16.031 1 83.44 278 ALA A N 1
ATOM 2200 C CA . ALA A 1 278 ? -3.021 -43.625 -17.297 1 83.44 278 ALA A CA 1
ATOM 2201 C C . ALA A 1 278 ? -1.82 -44.531 -17.062 1 83.44 278 ALA A C 1
ATOM 2203 O O . ALA A 1 278 ? -1.646 -45.531 -17.75 1 83.44 278 ALA A O 1
ATOM 2204 N N . TYR A 1 279 ? -1.009 -44.125 -16.125 1 78.19 279 TYR A N 1
ATOM 2205 C CA . TYR A 1 279 ? 0.157 -44.906 -15.781 1 78.19 279 TYR A CA 1
ATOM 2206 C C . TYR A 1 279 ? -0.261 -46.25 -15.18 1 78.19 279 TYR A C 1
ATOM 2208 O O . TYR A 1 279 ? 0.298 -47.281 -15.523 1 78.19 279 TYR A O 1
ATOM 2216 N N . LYS A 1 280 ? -1.232 -46.188 -14.297 1 78.25 280 LYS A N 1
ATOM 2217 C CA . LYS A 1 280 ? -1.706 -47.406 -13.625 1 78.25 280 LYS A CA 1
ATOM 2218 C C . LYS A 1 280 ? -2.346 -48.375 -14.625 1 78.25 280 LYS A C 1
ATOM 2220 O O . LYS A 1 280 ? -2.152 -49.594 -14.523 1 78.25 280 LYS A O 1
ATOM 2225 N N . LYS A 1 281 ? -3.01 -47.812 -15.547 1 80 281 LYS A N 1
ATOM 2226 C CA . LYS A 1 281 ? -3.719 -48.656 -16.531 1 80 281 LYS A CA 1
ATOM 2227 C C . LYS A 1 281 ? -2.842 -48.938 -17.734 1 80 281 LYS A C 1
ATOM 2229 O O . LYS A 1 281 ? -3.23 -49.688 -18.625 1 80 281 LYS A O 1
ATOM 2234 N N . ARG A 1 282 ? -1.695 -48.344 -17.766 1 77.38 282 ARG A N 1
ATOM 2235 C CA . ARG A 1 282 ? -0.726 -48.5 -18.844 1 77.38 282 ARG A CA 1
ATOM 2236 C C . ARG A 1 282 ? -1.333 -48.062 -20.188 1 77.38 282 ARG A C 1
ATOM 2238 O O . ARG A 1 282 ? -0.976 -48.594 -21.234 1 77.38 282 ARG A O 1
ATOM 2245 N N . SER A 1 283 ? -2.43 -47.281 -20.141 1 80.44 283 SER A N 1
ATOM 2246 C CA . SER A 1 283 ? -3.086 -46.75 -21.328 1 80.44 283 SER A CA 1
ATOM 2247 C C . SER A 1 283 ? -3.734 -45.406 -21.062 1 80.44 283 SER A C 1
ATOM 2249 O O . SER A 1 283 ? -4.426 -45.25 -20.047 1 80.44 283 SER A O 1
ATOM 2251 N N . PHE A 1 284 ? -3.547 -44.531 -21.984 1 81.06 284 PHE A N 1
ATOM 2252 C CA . PHE A 1 284 ? -4.16 -43.188 -21.875 1 81.06 284 PHE A CA 1
ATOM 2253 C C . PHE A 1 284 ? -5.637 -43.25 -22.234 1 81.06 284 PHE A C 1
ATOM 2255 O O . PHE A 1 284 ? -6.441 -42.469 -21.734 1 81.06 284 PHE A O 1
ATOM 2262 N N . SER A 1 285 ? -5.957 -44.125 -23.094 1 80.81 285 SER A N 1
ATOM 2263 C CA . SER A 1 285 ? -7.309 -44.188 -23.641 1 80.81 285 SER A CA 1
ATOM 2264 C C . SER A 1 285 ? -8.25 -44.969 -22.719 1 80.81 285 SER A C 1
ATOM 2266 O O . SER A 1 285 ? -9.469 -44.812 -22.812 1 80.81 285 SER A O 1
ATOM 2268 N N . ASP A 1 286 ? -7.656 -45.688 -21.766 1 83.75 286 ASP A N 1
ATOM 2269 C CA . ASP A 1 286 ? -8.484 -46.531 -20.906 1 83.75 286 ASP A CA 1
ATOM 2270 C C . ASP A 1 286 ? -8.781 -45.844 -19.578 1 83.75 286 ASP A C 1
ATOM 2272 O O . ASP A 1 286 ? -9.352 -46.469 -18.672 1 83.75 286 ASP A O 1
ATOM 2276 N N . VAL A 1 287 ? -8.484 -44.625 -19.516 1 88.56 287 VAL A N 1
ATOM 2277 C CA . VAL A 1 287 ? -8.711 -43.906 -18.266 1 88.56 287 VAL A CA 1
ATOM 2278 C C . VAL A 1 287 ? -10.188 -43.562 -18.125 1 88.56 287 VAL A C 1
ATOM 2280 O O . VAL A 1 287 ? -10.805 -43.031 -19.047 1 88.56 287 VAL A O 1
ATOM 2283 N N . ASN A 1 288 ? -10.805 -43.906 -16.953 1 88.81 288 ASN A N 1
ATOM 2284 C CA . ASN A 1 288 ? -12.156 -43.469 -16.625 1 88.81 288 ASN A CA 1
ATOM 2285 C C . ASN A 1 288 ? -12.172 -42.062 -16 1 88.81 288 ASN A C 1
ATOM 2287 O O . ASN A 1 288 ? -12.047 -41.906 -14.789 1 88.81 288 ASN A O 1
ATOM 2291 N N . ILE A 1 289 ? -12.398 -41.094 -16.766 1 91.94 289 ILE A N 1
ATOM 2292 C CA . ILE A 1 289 ? -12.336 -39.688 -16.359 1 91.94 289 ILE A CA 1
ATOM 2293 C C . ILE A 1 289 ? -13.375 -39.438 -15.273 1 91.94 289 ILE A C 1
ATOM 2295 O O . ILE A 1 289 ? -13.102 -38.719 -14.305 1 91.94 289 ILE A O 1
ATOM 2299 N N . ARG A 1 290 ? -14.57 -39.938 -15.406 1 90.38 290 ARG A N 1
ATOM 2300 C CA . ARG A 1 290 ? -15.664 -39.719 -14.461 1 90.38 290 ARG A CA 1
ATOM 2301 C C . ARG A 1 290 ? -15.258 -40.094 -13.047 1 90.38 290 ARG A C 1
ATOM 2303 O O . ARG A 1 290 ? -15.68 -39.469 -12.078 1 90.38 290 ARG A O 1
ATOM 2310 N N . GLY A 1 291 ? -14.469 -41.094 -12.977 1 90.12 291 GLY A N 1
ATOM 2311 C CA . GLY A 1 291 ? -14.086 -41.625 -11.672 1 90.12 291 GLY A CA 1
ATOM 2312 C C . GLY A 1 291 ? -13.031 -40.781 -10.977 1 90.12 291 GLY A C 1
ATOM 2313 O O . GLY A 1 291 ? -12.82 -40.906 -9.766 1 90.12 291 GLY A O 1
ATOM 2314 N N . ILE A 1 292 ? -12.43 -39.875 -11.664 1 90.62 292 ILE A N 1
ATOM 2315 C CA . ILE A 1 292 ? -11.336 -39.094 -11.055 1 90.62 292 ILE A CA 1
ATOM 2316 C C . ILE A 1 292 ? -11.68 -37.625 -11.039 1 90.62 292 ILE A C 1
ATOM 2318 O O . ILE A 1 292 ? -10.828 -36.781 -10.75 1 90.62 292 ILE A O 1
ATOM 2322 N N . LEU A 1 293 ? -12.891 -37.312 -11.328 1 92 293 LEU A N 1
ATOM 2323 C CA . LEU A 1 293 ? -13.328 -35.938 -11.312 1 92 293 LEU A CA 1
ATOM 2324 C C . LEU A 1 293 ? -13.422 -35.406 -9.891 1 92 293 LEU A C 1
ATOM 2326 O O . LEU A 1 293 ? -13.844 -36.125 -8.984 1 92 293 LEU A O 1
ATOM 2330 N N . ARG A 1 294 ? -13.047 -34.188 -9.773 1 89.75 294 ARG A N 1
ATOM 2331 C CA . ARG A 1 294 ? -13.211 -33.469 -8.5 1 89.75 294 ARG A CA 1
ATOM 2332 C C . ARG A 1 294 ? -14.352 -32.469 -8.578 1 89.75 294 ARG A C 1
ATOM 2334 O O . ARG A 1 294 ? -14.688 -31.984 -9.664 1 89.75 294 ARG A O 1
ATOM 2341 N N . PRO A 1 295 ? -14.875 -32.156 -7.43 1 90.38 295 PRO A N 1
ATOM 2342 C CA . PRO A 1 295 ? -15.984 -31.188 -7.449 1 90.38 295 PRO A CA 1
ATOM 2343 C C . PRO A 1 295 ? -15.555 -29.797 -7.879 1 90.38 295 PRO A C 1
ATOM 2345 O O . PRO A 1 295 ? -14.461 -29.344 -7.52 1 90.38 295 PRO A O 1
ATOM 2348 N N . ALA A 1 296 ? -16.453 -29.203 -8.594 1 91.62 296 ALA A N 1
ATOM 2349 C CA . ALA A 1 296 ? -16.203 -27.828 -9.055 1 91.62 296 ALA A CA 1
ATOM 2350 C C . ALA A 1 296 ? -16.641 -26.812 -8.016 1 91.62 296 ALA A C 1
ATOM 2352 O O . ALA A 1 296 ? -17.641 -27.016 -7.32 1 91.62 296 ALA A O 1
ATOM 2353 N N . TYR A 1 297 ? -15.914 -25.75 -7.82 1 92.88 297 TYR A N 1
ATOM 2354 C CA . TYR A 1 297 ? -16.281 -24.609 -6.98 1 92.88 297 TYR A CA 1
ATOM 2355 C C . TYR A 1 297 ? -17.031 -23.562 -7.781 1 92.88 297 TYR A C 1
ATOM 2357 O O . TYR A 1 297 ? -16.438 -22.844 -8.594 1 92.88 297 TYR A O 1
ATOM 2365 N N . LEU A 1 298 ? -18.344 -23.516 -7.582 1 92.94 298 LEU A N 1
ATOM 2366 C CA . LEU A 1 298 ? -19.219 -22.625 -8.344 1 92.94 298 LEU A CA 1
ATOM 2367 C C . LEU A 1 298 ? -19.5 -21.344 -7.562 1 92.94 298 LEU A C 1
ATOM 2369 O O . LEU A 1 298 ? -19.844 -21.406 -6.379 1 92.94 298 LEU A O 1
ATOM 2373 N N . ILE A 1 299 ? -19.312 -20.203 -8.234 1 94.12 299 ILE A N 1
ATOM 2374 C CA . ILE A 1 299 ? -19.594 -18.922 -7.594 1 94.12 299 ILE A CA 1
ATOM 2375 C C . ILE A 1 299 ? -20.328 -18.016 -8.57 1 94.12 299 ILE A C 1
ATOM 2377 O O . ILE A 1 299 ? -20.219 -18.172 -9.789 1 94.12 299 ILE A O 1
ATOM 2381 N N . PRO A 1 300 ? -21.047 -17.016 -8.094 1 93.88 300 PRO A N 1
ATOM 2382 C CA . PRO A 1 300 ? -21.672 -16.031 -8.992 1 93.88 300 PRO A CA 1
ATOM 2383 C C . PRO A 1 300 ? -20.641 -15.172 -9.719 1 93.88 300 PRO A C 1
ATOM 2385 O O . PRO A 1 300 ? -19.609 -14.805 -9.133 1 93.88 300 PRO A O 1
ATOM 2388 N N . GLU A 1 301 ? -20.922 -14.852 -10.938 1 92.81 301 GLU A N 1
ATOM 2389 C CA . GLU A 1 301 ? -19.969 -14.102 -11.75 1 92.81 301 GLU A CA 1
ATOM 2390 C C . GLU A 1 301 ? -19.797 -12.688 -11.219 1 92.81 301 GLU A C 1
ATOM 2392 O O . GLU A 1 301 ? -18.781 -12.039 -11.484 1 92.81 301 GLU A O 1
ATOM 2397 N N . ARG A 1 302 ? -20.688 -12.172 -10.391 1 91.12 302 ARG A N 1
ATOM 2398 C CA . ARG A 1 302 ? -20.641 -10.797 -9.898 1 91.12 302 ARG A CA 1
ATOM 2399 C C . ARG A 1 302 ? -19.984 -10.727 -8.531 1 91.12 302 ARG A C 1
ATOM 2401 O O . ARG A 1 302 ? -19.906 -9.656 -7.922 1 91.12 302 ARG A O 1
ATOM 2408 N N . LYS A 1 303 ? -19.484 -11.789 -8.109 1 91.69 303 LYS A N 1
ATOM 2409 C CA . LYS A 1 303 ? -18.797 -11.789 -6.824 1 91.69 303 LYS A CA 1
ATOM 2410 C C . LYS A 1 303 ? -17.562 -10.883 -6.859 1 91.69 303 LYS A C 1
ATOM 2412 O O . LYS A 1 303 ? -16.844 -10.859 -7.855 1 91.69 303 LYS A O 1
ATOM 2417 N N . ASN A 1 304 ? -17.391 -10.172 -5.77 1 90.25 304 ASN A N 1
ATOM 2418 C CA . ASN A 1 304 ? -16.203 -9.312 -5.641 1 90.25 304 ASN A CA 1
ATOM 2419 C C . ASN A 1 304 ? -14.922 -10.133 -5.602 1 90.25 304 ASN A C 1
ATOM 2421 O O . ASN A 1 304 ? -14.859 -11.164 -4.93 1 90.25 304 ASN A O 1
ATOM 2425 N N . ILE A 1 305 ? -13.898 -9.695 -6.285 1 89.75 305 ILE A N 1
ATOM 2426 C CA . ILE A 1 305 ? -12.703 -10.508 -6.473 1 89.75 305 ILE A CA 1
ATOM 2427 C C . ILE A 1 305 ? -11.914 -10.578 -5.164 1 89.75 305 ILE A C 1
ATOM 2429 O O . ILE A 1 305 ? -11.211 -11.555 -4.906 1 89.75 305 ILE A O 1
ATOM 2433 N N . ASN A 1 306 ? -12 -9.602 -4.371 1 84.5 306 ASN A N 1
ATOM 2434 C CA . ASN A 1 306 ? -11.344 -9.688 -3.072 1 84.5 306 ASN A CA 1
ATOM 2435 C C . ASN A 1 306 ? -11.93 -10.805 -2.217 1 84.5 306 ASN A C 1
ATOM 2437 O O . ASN A 1 306 ? -11.195 -11.562 -1.585 1 84.5 306 ASN A O 1
ATOM 2441 N N . ASP A 1 307 ? -13.242 -10.789 -2.209 1 86.06 307 ASP A N 1
ATOM 2442 C CA . ASP A 1 307 ? -13.922 -11.852 -1.472 1 86.06 307 ASP A CA 1
ATOM 2443 C C . ASP A 1 307 ? -13.57 -13.227 -2.045 1 86.06 307 ASP A C 1
ATOM 2445 O O . ASP A 1 307 ? -13.352 -14.18 -1.296 1 86.06 307 ASP A O 1
ATOM 2449 N N . LEU A 1 308 ? -13.602 -13.227 -3.293 1 90.94 308 LEU A N 1
ATOM 2450 C CA . LEU A 1 308 ? -13.273 -14.469 -3.975 1 90.94 308 LEU A CA 1
ATOM 2451 C C . LEU A 1 308 ? -11.852 -14.914 -3.643 1 90.94 308 LEU A C 1
ATOM 2453 O O . LEU A 1 308 ? -11.609 -16.094 -3.381 1 90.94 308 LEU A O 1
ATOM 2457 N N . PHE A 1 309 ? -10.945 -14 -3.613 1 88.25 309 PHE A N 1
ATOM 2458 C CA . PHE A 1 309 ? -9.555 -14.281 -3.295 1 88.25 309 PHE A CA 1
ATOM 2459 C C . PHE A 1 309 ? -9.43 -14.891 -1.904 1 88.25 309 PHE A C 1
ATOM 2461 O O . PHE A 1 309 ? -8.766 -15.914 -1.729 1 88.25 309 PHE A O 1
ATOM 2468 N N . CYS A 1 310 ? -10.047 -14.297 -0.981 1 81.19 310 CYS A N 1
ATOM 2469 C CA . CYS A 1 310 ? -9.992 -14.773 0.396 1 81.19 310 CYS A CA 1
ATOM 2470 C C . CYS A 1 310 ? -10.594 -16.172 0.516 1 81.19 310 CYS A C 1
ATOM 2472 O O . CYS A 1 310 ? -10.039 -17.031 1.191 1 81.19 310 CYS A O 1
ATOM 2474 N N . GLU A 1 311 ? -11.656 -16.344 -0.135 1 84.62 311 GLU A N 1
ATOM 2475 C CA . GLU A 1 311 ? -12.328 -17.641 -0.087 1 84.62 311 GLU A CA 1
ATOM 2476 C C . GLU A 1 311 ? -11.461 -18.734 -0.7 1 84.62 311 GLU A C 1
ATOM 2478 O O . GLU A 1 311 ? -11.359 -19.828 -0.151 1 84.62 311 GLU A O 1
ATOM 2483 N N . MET A 1 312 ? -10.906 -18.391 -1.776 1 87.94 312 MET A N 1
ATOM 2484 C CA . MET A 1 312 ? -10.07 -19.375 -2.459 1 87.94 312 MET A CA 1
ATOM 2485 C C . MET A 1 312 ? -8.797 -19.656 -1.659 1 87.94 312 MET A C 1
ATOM 2487 O O . MET A 1 312 ? -8.344 -20.797 -1.603 1 87.94 312 MET A O 1
ATOM 2491 N N . GLN A 1 313 ? -8.289 -18.688 -1.109 1 81.19 313 GLN A N 1
ATOM 2492 C CA . GLN A 1 313 ? -7.109 -18.859 -0.267 1 81.19 313 GLN A CA 1
ATOM 2493 C C . GLN A 1 313 ? -7.426 -19.703 0.964 1 81.19 313 GLN A C 1
ATOM 2495 O O . GLN A 1 313 ? -6.695 -20.641 1.284 1 81.19 313 GLN A O 1
ATOM 2500 N N . ASP A 1 314 ? -8.523 -19.359 1.548 1 75.06 314 ASP A N 1
ATOM 2501 C CA . ASP A 1 314 ? -8.922 -20.031 2.777 1 75.06 314 ASP A CA 1
ATOM 2502 C C . ASP A 1 314 ? -9.273 -21.5 2.508 1 75.06 314 ASP A C 1
ATOM 2504 O O . ASP A 1 314 ? -9 -22.375 3.336 1 75.06 314 ASP A O 1
ATOM 2508 N N . ASN A 1 315 ? -9.836 -21.703 1.34 1 76.56 315 ASN A N 1
ATOM 2509 C CA . ASN A 1 315 ? -10.312 -23.047 1.017 1 76.56 315 ASN A CA 1
ATOM 2510 C C . ASN A 1 315 ? -9.328 -23.797 0.119 1 76.56 315 ASN A C 1
ATOM 2512 O O . ASN A 1 315 ? -9.633 -24.875 -0.377 1 76.56 315 ASN A O 1
ATOM 2516 N N . GLN A 1 316 ? -8.273 -23.125 -0.143 1 77.44 316 GLN A N 1
ATOM 2517 C CA . GLN A 1 316 ? -7.211 -23.703 -0.954 1 77.44 316 GLN A CA 1
ATOM 2518 C C . GLN A 1 316 ? -7.738 -24.156 -2.314 1 77.44 316 GLN A C 1
ATOM 2520 O O . GLN A 1 316 ? -7.5 -25.281 -2.736 1 77.44 316 GLN A O 1
ATOM 2525 N N . ARG A 1 317 ? -8.609 -23.375 -2.836 1 82.5 317 ARG A N 1
ATOM 2526 C CA . ARG A 1 317 ? -9.117 -23.609 -4.184 1 82.5 317 ARG A CA 1
ATOM 2527 C C . ARG A 1 317 ? -8.312 -22.812 -5.215 1 82.5 317 ARG A C 1
ATOM 2529 O O . ARG A 1 317 ? -7.891 -21.688 -4.949 1 82.5 317 ARG A O 1
ATOM 2536 N N . HIS A 1 318 ? -8.109 -23.406 -6.359 1 86.56 318 HIS A N 1
ATOM 2537 C CA . HIS A 1 318 ? -7.258 -22.766 -7.348 1 86.56 318 HIS A CA 1
ATOM 2538 C C . HIS A 1 318 ? -8.062 -22.328 -8.57 1 86.56 318 HIS A C 1
ATOM 2540 O O . HIS A 1 318 ? -7.555 -21.609 -9.43 1 86.56 318 HIS A O 1
ATOM 2546 N N . MET A 1 319 ? -9.289 -22.812 -8.562 1 92.06 319 MET A N 1
ATOM 2547 C CA . MET A 1 319 ? -10.133 -22.484 -9.703 1 92.06 319 MET A CA 1
ATOM 2548 C C . MET A 1 319 ? -11.594 -22.344 -9.273 1 92.06 319 MET A C 1
ATOM 2550 O O . MET A 1 319 ? -12.078 -23.109 -8.453 1 92.06 319 MET A O 1
ATOM 2554 N N . ALA A 1 320 ? -12.188 -21.312 -9.75 1 94.75 320 ALA A N 1
ATOM 2555 C CA . ALA A 1 320 ? -13.609 -21.078 -9.523 1 94.75 320 ALA A CA 1
ATOM 2556 C C . ALA A 1 320 ? -14.359 -20.938 -10.844 1 94.75 320 ALA A C 1
ATOM 2558 O O . ALA A 1 320 ? -13.867 -20.297 -11.781 1 94.75 320 ALA A O 1
ATOM 2559 N N . LEU A 1 321 ? -15.438 -21.672 -10.922 1 96.19 321 LEU A N 1
ATOM 2560 C CA . LEU A 1 321 ? -16.312 -21.562 -12.086 1 96.19 321 LEU A CA 1
ATOM 2561 C C . LEU A 1 321 ? -17.406 -20.531 -11.836 1 96.19 321 LEU A C 1
ATOM 2563 O O . LEU A 1 321 ? -18.062 -20.547 -10.789 1 96.19 321 LEU A O 1
ATOM 2567 N N . LEU A 1 322 ? -17.531 -19.641 -12.766 1 96.25 322 LEU A N 1
ATOM 2568 C CA . LEU A 1 322 ? -18.484 -18.547 -12.617 1 96.25 322 LEU A CA 1
ATOM 2569 C C . LEU A 1 322 ? -19.812 -18.891 -13.281 1 96.25 322 LEU A C 1
ATOM 2571 O O . LEU A 1 322 ? -19.828 -19.375 -14.414 1 96.25 322 LEU A O 1
ATOM 2575 N N . ILE A 1 323 ? -20.859 -18.672 -12.555 1 93.5 323 ILE A N 1
ATOM 2576 C CA . ILE A 1 323 ? -22.219 -18.922 -13.062 1 93.5 323 ILE A CA 1
ATOM 2577 C C . ILE A 1 323 ? -22.984 -17.609 -13.156 1 93.5 323 ILE A C 1
ATOM 2579 O O . ILE A 1 323 ? -22.828 -16.734 -12.297 1 93.5 323 ILE A O 1
ATOM 2583 N N . ASP A 1 324 ? -23.75 -17.406 -14.188 1 90.81 324 ASP A N 1
ATOM 2584 C CA . ASP A 1 324 ? -24.547 -16.188 -14.336 1 90.81 324 ASP A CA 1
ATOM 2585 C C . ASP A 1 324 ? -25.859 -16.297 -13.562 1 90.81 324 ASP A C 1
ATOM 2587 O O . ASP A 1 324 ? -26.062 -17.234 -12.781 1 90.81 324 ASP A O 1
ATOM 2591 N N . GLU A 1 325 ? -26.672 -15.266 -13.703 1 87.62 325 GLU A N 1
ATOM 2592 C CA . GLU A 1 325 ? -27.922 -15.164 -12.945 1 87.62 325 GLU A CA 1
ATOM 2593 C C . GLU A 1 325 ? -28.891 -16.266 -13.344 1 87.62 325 GLU A C 1
ATOM 2595 O O . GLU A 1 325 ? -29.781 -16.641 -12.562 1 87.62 325 GLU A O 1
ATOM 2600 N N . TYR A 1 326 ? -28.719 -16.922 -14.461 1 84.31 326 TYR A N 1
ATOM 2601 C CA . TYR A 1 326 ? -29.641 -17.938 -14.969 1 84.31 326 TYR A CA 1
ATOM 2602 C C . TYR A 1 326 ? -29.062 -19.328 -14.75 1 84.31 326 TYR A C 1
ATOM 2604 O O . TYR A 1 326 ? -29.688 -20.328 -15.133 1 84.31 326 TYR A O 1
ATOM 2612 N N . GLY A 1 327 ? -27.922 -19.453 -14.18 1 86.44 327 GLY A N 1
ATOM 2613 C CA . GLY A 1 327 ? -27.312 -20.734 -13.891 1 86.44 327 GLY A CA 1
ATOM 2614 C C . GLY A 1 327 ? -26.391 -21.219 -14.992 1 86.44 327 GLY A C 1
ATOM 2615 O O . GLY A 1 327 ? -25.891 -22.344 -14.953 1 86.44 327 GLY A O 1
ATOM 2616 N N . GLY A 1 328 ? -26.234 -20.422 -15.914 1 90.12 328 GLY A N 1
ATOM 2617 C CA . GLY A 1 328 ? -25.344 -20.781 -17.016 1 90.12 328 GLY A CA 1
ATOM 2618 C C . GLY A 1 328 ? -23.875 -20.547 -16.703 1 90.12 328 GLY A C 1
ATOM 2619 O O . GLY A 1 328 ? -23.547 -19.672 -15.898 1 90.12 328 GLY A O 1
ATOM 2620 N N . PHE A 1 329 ? -23.031 -21.391 -17.359 1 94.62 329 PHE A N 1
ATOM 2621 C CA . PHE A 1 329 ? -21.578 -21.25 -17.203 1 94.62 329 PHE A CA 1
ATOM 2622 C C . PHE A 1 329 ? -21.094 -19.984 -17.922 1 94.62 329 PHE A C 1
ATOM 2624 O O . PHE A 1 329 ? -21.297 -19.828 -19.125 1 94.62 329 PHE A O 1
ATOM 2631 N N . SER A 1 330 ? -20.422 -19.062 -17.188 1 93.88 330 SER A N 1
ATOM 2632 C CA . SER A 1 330 ? -19.953 -17.812 -17.75 1 93.88 330 SER A CA 1
ATOM 2633 C C . SER A 1 330 ? -18.469 -17.859 -18.078 1 93.88 330 SER A C 1
ATOM 2635 O O . SER A 1 330 ? -18.016 -17.25 -19.047 1 93.88 330 SER A O 1
ATOM 2637 N N . GLY A 1 331 ? -17.75 -18.531 -17.281 1 95.56 331 GLY A N 1
ATOM 2638 C CA . GLY A 1 331 ? -16.312 -18.594 -17.375 1 95.56 331 GLY A CA 1
ATOM 2639 C C . GLY A 1 331 ? -15.648 -19.078 -16.094 1 95.56 331 GLY A C 1
ATOM 2640 O O . GLY A 1 331 ? -16.297 -19.703 -15.258 1 95.56 331 GLY A O 1
ATOM 2641 N N . LEU A 1 332 ? -14.352 -18.953 -16.062 1 95.81 332 LEU A N 1
ATOM 2642 C CA . LEU A 1 332 ? -13.68 -19.406 -14.844 1 95.81 332 LEU A CA 1
ATOM 2643 C C . LEU A 1 332 ? -12.602 -18.406 -14.414 1 95.81 332 LEU A C 1
ATOM 2645 O O . LEU A 1 332 ? -12.172 -17.578 -15.211 1 95.81 332 LEU A O 1
ATOM 2649 N N . VAL A 1 333 ? -12.281 -18.375 -13.148 1 94.38 333 VAL A N 1
ATOM 2650 C CA . VAL A 1 333 ? -11.227 -17.562 -12.555 1 94.38 333 VAL A CA 1
ATOM 2651 C C . VAL A 1 333 ? -10.281 -18.469 -11.758 1 94.38 333 VAL A C 1
ATOM 2653 O O . VAL A 1 333 ? -10.727 -19.328 -11 1 94.38 333 VAL A O 1
ATOM 2656 N N . THR A 1 334 ? -9 -18.312 -12.039 1 91.25 334 THR A N 1
ATOM 2657 C CA . THR A 1 334 ? -8.008 -19.062 -11.258 1 91.25 334 THR A CA 1
ATOM 2658 C C . THR A 1 334 ? -7.348 -18.156 -10.227 1 91.25 334 THR A C 1
ATOM 2660 O O . THR A 1 334 ? -7.473 -16.938 -10.289 1 91.25 334 THR A O 1
ATOM 2663 N N . MET A 1 335 ? -6.742 -18.75 -9.312 1 86.38 335 MET A N 1
ATOM 2664 C CA . MET A 1 335 ? -5.98 -18 -8.328 1 86.38 335 MET A CA 1
ATOM 2665 C C . MET A 1 335 ? -4.918 -17.141 -9 1 86.38 335 MET A C 1
ATOM 2667 O O . MET A 1 335 ? -4.66 -16 -8.57 1 86.38 335 MET A O 1
ATOM 2671 N N . GLU A 1 336 ? -4.324 -17.688 -9.992 1 83.31 336 GLU A N 1
ATOM 2672 C CA . GLU A 1 336 ? -3.314 -16.953 -10.742 1 83.31 336 GLU A CA 1
ATOM 2673 C C . GLU A 1 336 ? -3.896 -15.672 -11.336 1 83.31 336 GLU A C 1
ATOM 2675 O O . GLU A 1 336 ? -3.242 -14.625 -11.336 1 83.31 336 GLU A O 1
ATOM 2680 N N . ASP A 1 337 ? -5.117 -15.766 -11.828 1 86.19 337 ASP A N 1
ATOM 2681 C CA . ASP A 1 337 ? -5.785 -14.594 -12.391 1 86.19 337 ASP A CA 1
ATOM 2682 C C . ASP A 1 337 ? -5.926 -13.484 -11.352 1 86.19 337 ASP A C 1
ATOM 2684 O O . ASP A 1 337 ? -5.719 -12.312 -11.656 1 86.19 337 ASP A O 1
ATOM 2688 N N . LEU A 1 338 ? -6.301 -13.914 -10.203 1 87.81 338 LEU A N 1
ATOM 2689 C CA . LEU A 1 338 ? -6.512 -12.961 -9.125 1 87.81 338 LEU A CA 1
ATOM 2690 C C . LEU A 1 338 ? -5.191 -12.328 -8.695 1 87.81 338 LEU A C 1
ATOM 2692 O O . LEU A 1 338 ? -5.121 -11.117 -8.477 1 87.81 338 LEU A O 1
ATOM 2696 N N . ILE A 1 339 ? -4.215 -13.125 -8.594 1 84.81 339 ILE A N 1
ATOM 2697 C CA . ILE A 1 339 ? -2.898 -12.656 -8.172 1 84.81 339 ILE A CA 1
ATOM 2698 C C . ILE A 1 339 ? -2.334 -11.695 -9.227 1 84.81 339 ILE A C 1
ATOM 2700 O O . ILE A 1 339 ? -1.684 -10.711 -8.883 1 84.81 339 ILE A O 1
ATOM 2704 N N . GLU A 1 340 ? -2.537 -12.047 -10.414 1 84 340 GLU A N 1
ATOM 2705 C CA . GLU A 1 340 ? -2.064 -11.203 -11.516 1 84 340 GLU A CA 1
ATOM 2706 C C . GLU A 1 340 ? -2.631 -9.789 -11.406 1 84 340 GLU A C 1
ATOM 2708 O O . GLU A 1 340 ? -1.994 -8.828 -11.836 1 84 340 GLU A O 1
ATOM 2713 N N . GLU A 1 341 ? -3.807 -9.695 -10.953 1 82.31 341 GLU A N 1
ATOM 2714 C CA . GLU A 1 341 ? -4.422 -8.383 -10.781 1 82.31 341 GLU A CA 1
ATOM 2715 C C . GLU A 1 341 ? -3.656 -7.543 -9.758 1 82.31 341 GLU A C 1
ATOM 2717 O O . GLU A 1 341 ? -3.729 -6.312 -9.781 1 82.31 341 GLU A O 1
ATOM 2722 N N . ILE A 1 342 ? -2.99 -8.172 -8.938 1 80.5 342 ILE A N 1
ATOM 2723 C CA . ILE A 1 342 ? -2.289 -7.48 -7.863 1 80.5 342 ILE A CA 1
ATOM 2724 C C . ILE A 1 342 ? -0.835 -7.242 -8.266 1 80.5 342 ILE A C 1
ATOM 2726 O O . ILE A 1 342 ? -0.333 -6.121 -8.164 1 80.5 342 ILE A O 1
ATOM 2730 N N . VAL A 1 343 ? -0.141 -8.289 -8.727 1 78 343 VAL A N 1
ATOM 2731 C CA . VAL A 1 343 ? 1.305 -8.234 -8.906 1 78 343 VAL A CA 1
ATOM 2732 C C . VAL A 1 343 ? 1.629 -7.969 -10.375 1 78 343 VAL A C 1
ATOM 2734 O O . VAL A 1 343 ? 2.773 -7.664 -10.719 1 78 343 VAL A O 1
ATOM 2737 N N . GLY A 1 344 ? 0.697 -8.031 -11.242 1 71.19 344 GLY A N 1
ATOM 2738 C CA . GLY A 1 344 ? 0.941 -7.918 -12.672 1 71.19 344 GLY A CA 1
ATOM 2739 C C . GLY A 1 344 ? 1.084 -9.258 -13.359 1 71.19 344 GLY A C 1
ATOM 2740 O O . GLY A 1 344 ? 0.789 -10.305 -12.773 1 71.19 344 GLY A O 1
ATOM 2741 N N . ASP A 1 345 ? 1.43 -9.188 -14.664 1 63.09 345 ASP A N 1
ATOM 2742 C CA . ASP A 1 345 ? 1.433 -10.367 -15.516 1 63.09 345 ASP A CA 1
ATOM 2743 C C . ASP A 1 345 ? 2.432 -11.406 -15.016 1 63.09 345 ASP A C 1
ATOM 2745 O O . ASP A 1 345 ? 3.596 -11.086 -14.766 1 63.09 345 ASP A O 1
ATOM 2749 N N . ILE A 1 346 ? 1.967 -12.5 -14.492 1 60.69 346 ILE A N 1
ATOM 2750 C CA . ILE A 1 346 ? 2.787 -13.648 -14.117 1 60.69 346 ILE A CA 1
ATOM 2751 C C . ILE A 1 346 ? 2.588 -14.781 -15.125 1 60.69 346 ILE A C 1
ATOM 2753 O O . ILE A 1 346 ? 1.464 -15.039 -15.555 1 60.69 346 ILE A O 1
ATOM 2757 N N . ASP A 1 347 ? 3.238 -14.773 -16.203 1 51.34 347 ASP A N 1
ATOM 2758 C CA . ASP A 1 347 ? 3.041 -15.789 -17.234 1 51.34 347 ASP A CA 1
ATOM 2759 C C . ASP A 1 347 ? 2.783 -17.156 -16.625 1 51.34 347 ASP A C 1
ATOM 2761 O O . ASP A 1 347 ? 3.326 -17.484 -15.562 1 51.34 347 ASP A O 1
ATOM 2765 N N . ASP A 1 348 ? 1.666 -17.828 -16.938 1 48.56 348 ASP A N 1
ATOM 2766 C CA . ASP A 1 348 ? 1.31 -19.172 -16.531 1 48.56 348 ASP A CA 1
ATOM 2767 C C . ASP A 1 348 ? 2.49 -20.125 -16.703 1 48.56 348 ASP A C 1
ATOM 2769 O O . ASP A 1 348 ? 3.355 -19.906 -17.547 1 48.56 348 ASP A O 1
ATOM 2773 N N . GLU A 1 349 ? 2.701 -20.984 -15.641 1 42.5 349 GLU A N 1
ATOM 2774 C CA . GLU A 1 349 ? 3.744 -22 -15.648 1 42.5 349 GLU A CA 1
ATOM 2775 C C . GLU A 1 349 ? 3.98 -22.531 -17.062 1 42.5 349 GLU A C 1
ATOM 2777 O O . GLU A 1 349 ? 5.117 -22.828 -17.438 1 42.5 349 GLU A O 1
ATOM 2782 N N . TYR A 1 350 ? 2.863 -23.094 -17.609 1 37.91 350 TYR A N 1
ATOM 2783 C CA . TYR A 1 350 ? 2.916 -23.734 -18.922 1 37.91 350 TYR A CA 1
ATOM 2784 C C . TYR A 1 350 ? 2.703 -22.719 -20.031 1 37.91 350 TYR A C 1
ATOM 2786 O O . TYR A 1 350 ? 2.414 -23.078 -21.172 1 37.91 350 TYR A O 1
ATOM 2794 N N . ASP A 1 351 ? 2.383 -21.625 -19.578 1 39.75 351 ASP A N 1
ATOM 2795 C CA . ASP A 1 351 ? 2.404 -20.672 -20.672 1 39.75 351 ASP A CA 1
ATOM 2796 C C . ASP A 1 351 ? 3.691 -20.781 -21.484 1 39.75 351 ASP A C 1
ATOM 2798 O O . ASP A 1 351 ? 4.785 -20.578 -20.953 1 39.75 351 ASP A O 1
ATOM 2802 N N . HIS A 1 352 ? 3.77 -21.719 -22.094 1 35.09 352 HIS A N 1
ATOM 2803 C CA . HIS A 1 352 ? 4.777 -22.172 -23.047 1 35.09 352 HIS A CA 1
ATOM 2804 C C . HIS A 1 352 ? 5.578 -21 -23.609 1 35.09 352 HIS A C 1
ATOM 2806 O O . HIS A 1 352 ? 5.008 -19.984 -23.984 1 35.09 352 HIS A O 1
ATOM 2812 N N . ASP A 1 353 ? 6.668 -20.766 -23.047 1 38.53 353 ASP A N 1
ATOM 2813 C CA . ASP A 1 353 ? 7.668 -20.438 -24.047 1 38.53 353 ASP A CA 1
ATOM 2814 C C . ASP A 1 353 ? 7.273 -21.016 -25.422 1 38.53 353 ASP A C 1
ATOM 2816 O O . ASP A 1 353 ? 7.672 -22.125 -25.766 1 38.53 353 ASP A O 1
ATOM 2820 N N . GLU A 1 354 ? 6.113 -21.266 -25.562 1 42.28 354 GLU A N 1
ATOM 2821 C CA . GLU A 1 354 ? 5.902 -21.641 -26.969 1 42.28 354 GLU A CA 1
ATOM 2822 C C . GLU A 1 354 ? 6.961 -21 -27.875 1 42.28 354 GLU A C 1
ATOM 2824 O O . GLU A 1 354 ? 7.32 -19.844 -27.688 1 42.28 354 GLU A O 1
ATOM 2829 N N . PRO A 1 355 ? 7.672 -21.953 -28.281 1 49.91 355 PRO A N 1
ATOM 2830 C CA . PRO A 1 355 ? 8.602 -21.312 -29.219 1 49.91 355 PRO A CA 1
ATOM 2831 C C . PRO A 1 355 ? 7.992 -20.109 -29.922 1 49.91 355 PRO A C 1
ATOM 2833 O O . PRO A 1 355 ? 6.773 -20.047 -30.109 1 49.91 355 PRO A O 1
ATOM 2836 N N . ASP A 1 356 ? 8.656 -19.156 -29.812 1 61.06 356 ASP A N 1
ATOM 2837 C CA . ASP A 1 356 ? 8.188 -17.969 -30.516 1 61.06 356 ASP A CA 1
ATOM 2838 C C . ASP A 1 356 ? 7.508 -18.328 -31.828 1 61.06 356 ASP A C 1
ATOM 2840 O O . ASP A 1 356 ? 6.699 -17.562 -32.344 1 61.06 356 ASP A O 1
ATOM 2844 N N . ILE A 1 357 ? 7.914 -19.531 -32.375 1 71.12 357 ILE A N 1
ATOM 2845 C CA . ILE A 1 357 ? 7.336 -20.078 -33.594 1 71.12 357 ILE A CA 1
ATOM 2846 C C . ILE A 1 357 ? 7.047 -21.562 -33.375 1 71.12 357 ILE A C 1
ATOM 2848 O O . ILE A 1 357 ? 7.91 -22.312 -32.906 1 71.12 357 ILE A O 1
ATOM 2852 N N . TYR A 1 358 ? 5.785 -22.031 -33.562 1 69.88 358 TYR A N 1
ATOM 2853 C CA . TYR A 1 358 ? 5.527 -23.469 -33.562 1 69.88 358 TYR A CA 1
ATOM 2854 C C . TYR A 1 358 ? 4.422 -23.828 -34.531 1 69.88 358 TYR A C 1
ATOM 2856 O O . TYR A 1 358 ? 3.531 -23.031 -34.812 1 69.88 358 TYR A O 1
ATOM 2864 N N . PRO A 1 359 ? 4.547 -25.016 -35.188 1 66.88 359 PRO A N 1
ATOM 2865 C CA . PRO A 1 359 ? 3.584 -25.422 -36.219 1 66.88 359 PRO A CA 1
ATOM 2866 C C . PRO A 1 359 ? 2.217 -25.766 -35.625 1 66.88 359 PRO A C 1
ATOM 2868 O O . PRO A 1 359 ? 2.137 -26.344 -34.562 1 66.88 359 PRO A O 1
ATOM 2871 N N . THR A 1 360 ? 1.142 -25.328 -36.125 1 65.88 360 THR A N 1
ATOM 2872 C CA . THR A 1 360 ? -0.227 -25.594 -35.688 1 65.88 360 THR A CA 1
ATOM 2873 C C . THR A 1 360 ? -0.935 -26.5 -36.719 1 65.88 360 THR A C 1
ATOM 2875 O O . THR A 1 360 ? -2.033 -26.984 -36.438 1 65.88 360 THR A O 1
ATOM 2878 N N . GLY A 1 361 ? -0.455 -26.688 -37.875 1 63.91 361 GLY A N 1
ATOM 2879 C CA . GLY A 1 361 ? -0.974 -27.484 -38.969 1 63.91 361 GLY A CA 1
ATOM 2880 C C . GLY A 1 361 ? 0.026 -27.656 -40.094 1 63.91 361 GLY A C 1
ATOM 2881 O O . GLY A 1 361 ? 1.206 -27.344 -39.938 1 63.91 361 GLY A O 1
ATOM 2882 N N . GLU A 1 362 ? -0.571 -28.359 -41.125 1 72.88 362 GLU A N 1
ATOM 2883 C CA . GLU A 1 362 ? 0.253 -28.469 -42.312 1 72.88 362 GLU A CA 1
ATOM 2884 C C . GLU A 1 362 ? 0.575 -27.078 -42.875 1 72.88 362 GLU A C 1
ATOM 2886 O O . GLU A 1 362 ? -0.33 -26.328 -43.25 1 72.88 362 GLU A O 1
ATOM 2891 N N . ASN A 1 363 ? 1.761 -26.641 -42.906 1 78.94 363 ASN A N 1
ATOM 2892 C CA . ASN A 1 363 ? 2.27 -25.391 -43.438 1 78.94 363 ASN A CA 1
ATOM 2893 C C . ASN A 1 363 ? 1.713 -24.188 -42.656 1 78.94 363 ASN A C 1
ATOM 2895 O O . ASN A 1 363 ? 1.554 -23.109 -43.25 1 78.94 363 ASN A O 1
ATOM 2899 N N . THR A 1 364 ? 1.296 -24.453 -41.5 1 82.31 364 THR A N 1
ATOM 2900 C CA . THR A 1 364 ? 0.769 -23.375 -40.656 1 82.31 364 THR A CA 1
ATOM 2901 C C . THR A 1 364 ? 1.496 -23.312 -39.344 1 82.31 364 THR A C 1
ATOM 2903 O O . THR A 1 364 ? 1.732 -24.344 -38.688 1 82.31 364 THR A O 1
ATOM 2906 N N . TYR A 1 365 ? 1.854 -22.125 -38.906 1 82.19 365 TYR A N 1
ATOM 2907 C CA . TYR A 1 365 ? 2.633 -21.906 -37.719 1 82.19 365 TYR A CA 1
ATOM 2908 C C . TYR A 1 365 ? 1.986 -20.844 -36.812 1 82.19 365 TYR A C 1
ATOM 2910 O O . TYR A 1 365 ? 1.371 -19.906 -37.312 1 82.19 365 TYR A O 1
ATOM 2918 N N . HIS A 1 366 ? 2.08 -20.984 -35.719 1 81.75 366 HIS A N 1
ATOM 2919 C CA . HIS A 1 366 ? 1.803 -19.922 -34.75 1 81.75 366 HIS A CA 1
ATOM 2920 C C . HIS A 1 366 ? 3.084 -19.219 -34.344 1 81.75 366 HIS A C 1
ATOM 2922 O O . HIS A 1 366 ? 4.078 -19.859 -34 1 81.75 366 HIS A O 1
ATOM 2928 N N . VAL A 1 367 ? 3.098 -17.922 -34.469 1 83.75 367 VAL A N 1
ATOM 2929 C CA . VAL A 1 367 ? 4.289 -17.109 -34.219 1 83.75 367 VAL A CA 1
ATOM 2930 C C . VAL A 1 367 ? 3.961 -15.992 -33.25 1 83.75 367 VAL A C 1
ATOM 2932 O O . VAL A 1 367 ? 2.941 -15.312 -33.375 1 83.75 367 VAL A O 1
ATOM 2935 N N . HIS A 1 368 ? 4.777 -15.898 -32.312 1 78.38 368 HIS A N 1
ATOM 2936 C CA . HIS A 1 368 ? 4.664 -14.742 -31.422 1 78.38 368 HIS A CA 1
ATOM 2937 C C . HIS A 1 368 ? 5.176 -13.477 -32.094 1 78.38 368 HIS A C 1
ATOM 2939 O O . HIS A 1 368 ? 6.207 -13.5 -32.781 1 78.38 368 HIS A O 1
ATOM 2945 N N . GLY A 1 369 ? 4.457 -12.406 -31.891 1 81.19 369 GLY A N 1
ATOM 2946 C CA . GLY A 1 369 ? 4.789 -11.156 -32.562 1 81.19 369 GLY A CA 1
ATOM 2947 C C . GLY A 1 369 ? 6.129 -10.594 -32.125 1 81.19 369 GLY A C 1
ATOM 2948 O O . GLY A 1 369 ? 6.727 -9.789 -32.875 1 81.19 369 GLY A O 1
ATOM 2949 N N . THR A 1 370 ? 6.629 -11.062 -31.016 1 73.38 370 THR A N 1
ATOM 2950 C CA . THR A 1 370 ? 7.848 -10.477 -30.469 1 73.38 370 THR A CA 1
ATOM 2951 C C . THR A 1 370 ? 9.078 -11.211 -31 1 73.38 370 THR A C 1
ATOM 2953 O O . THR A 1 370 ? 10.211 -10.836 -30.672 1 73.38 370 THR A O 1
ATOM 2956 N N . ILE A 1 371 ? 8.906 -12.125 -31.922 1 77.38 371 ILE A N 1
ATOM 2957 C CA . ILE A 1 371 ? 10.039 -12.875 -32.438 1 77.38 371 ILE A CA 1
ATOM 2958 C C . ILE A 1 371 ? 10.852 -12 -33.406 1 77.38 371 ILE A C 1
ATOM 2960 O O . ILE A 1 371 ? 10.281 -11.195 -34.156 1 77.38 371 ILE A O 1
ATOM 2964 N N . SER A 1 372 ? 12.109 -12.141 -33.344 1 80.12 372 SER A N 1
ATOM 2965 C CA . SER A 1 372 ? 12.953 -11.391 -34.281 1 80.12 372 SER A CA 1
ATOM 2966 C C . SER A 1 372 ? 12.781 -11.891 -35.688 1 80.12 372 SER A C 1
ATOM 2968 O O . SER A 1 372 ? 12.477 -13.062 -35.938 1 80.12 372 SER A O 1
ATOM 2970 N N . ILE A 1 373 ? 12.984 -10.891 -36.594 1 84.94 373 ILE A N 1
ATOM 2971 C CA . ILE A 1 373 ? 12.883 -11.234 -38 1 84.94 373 ILE A CA 1
ATOM 2972 C C . ILE A 1 373 ? 13.906 -12.312 -38.344 1 84.94 373 ILE A C 1
ATOM 2974 O O . ILE A 1 373 ? 13.609 -13.234 -39.125 1 84.94 373 ILE A O 1
ATOM 2978 N N . LYS A 1 374 ? 15.016 -12.18 -37.719 1 80.88 374 LYS A N 1
ATOM 2979 C CA . LYS A 1 374 ? 16.062 -13.164 -37.969 1 80.88 374 LYS A CA 1
ATOM 2980 C C . LYS A 1 374 ? 15.625 -14.562 -37.562 1 80.88 374 LYS A C 1
ATOM 2982 O O . LYS A 1 374 ? 15.781 -15.516 -38.344 1 80.88 374 LYS A O 1
ATOM 2987 N N . GLU A 1 375 ? 15.078 -14.688 -36.562 1 79.31 375 GLU A N 1
ATOM 2988 C CA . GLU A 1 375 ? 14.609 -15.977 -36.062 1 79.31 375 GLU A CA 1
ATOM 2989 C C . GLU A 1 375 ? 13.438 -16.5 -36.875 1 79.31 375 GLU A C 1
ATOM 2991 O O . GLU A 1 375 ? 13.359 -17.703 -37.156 1 79.31 375 GLU A O 1
ATOM 2996 N N . PHE A 1 376 ? 12.602 -15.703 -37.188 1 86.69 376 PHE A N 1
ATOM 2997 C CA . PHE A 1 376 ? 11.461 -16.062 -38.031 1 86.69 376 PHE A CA 1
ATOM 2998 C C . PHE A 1 376 ? 11.93 -16.625 -39.344 1 86.69 376 PHE A C 1
ATOM 3000 O O . PHE A 1 376 ? 11.461 -17.672 -39.781 1 86.69 376 PHE A O 1
ATOM 3007 N N . ASN A 1 377 ? 12.844 -15.898 -39.938 1 85.88 377 ASN A N 1
ATOM 3008 C CA . ASN A 1 377 ? 13.398 -16.328 -41.219 1 85.88 377 ASN A CA 1
ATOM 3009 C C . ASN A 1 377 ? 14.047 -17.703 -41.125 1 85.88 377 ASN A C 1
ATOM 3011 O O . ASN A 1 377 ? 13.883 -18.547 -42 1 85.88 377 ASN A O 1
ATOM 3015 N N . SER A 1 378 ? 14.68 -17.828 -40.125 1 81.12 378 SER A N 1
ATOM 3016 C CA . SER A 1 378 ? 15.422 -19.078 -39.969 1 81.12 378 SER A CA 1
ATOM 3017 C C . SER A 1 378 ? 14.469 -20.25 -39.781 1 81.12 378 SER A C 1
ATOM 3019 O O . SER A 1 378 ? 14.711 -21.344 -40.312 1 81.12 378 SER A O 1
ATOM 3021 N N . GLU A 1 379 ? 13.375 -20.016 -39.156 1 77.81 379 GLU A N 1
ATOM 3022 C CA . GLU A 1 379 ? 12.477 -21.094 -38.812 1 77.81 379 GLU A CA 1
ATOM 3023 C C . GLU A 1 379 ? 11.492 -21.391 -39.938 1 77.81 379 GLU A C 1
ATOM 3025 O O . GLU A 1 379 ? 11.164 -22.562 -40.188 1 77.81 379 GLU A O 1
ATOM 3030 N N . ILE A 1 380 ? 11.062 -20.438 -40.562 1 81.25 380 ILE A N 1
ATOM 3031 C CA . ILE A 1 380 ? 10.016 -20.578 -41.562 1 81.25 380 ILE A CA 1
ATOM 3032 C C . ILE A 1 380 ? 10.648 -20.625 -42.969 1 81.25 380 ILE A C 1
ATOM 3034 O O . ILE A 1 380 ? 10.031 -21.125 -43.906 1 81.25 380 ILE A O 1
ATOM 3038 N N . GLY A 1 381 ? 11.852 -20.219 -43 1 80.44 381 GLY A N 1
ATOM 3039 C CA . GLY A 1 381 ? 12.516 -20.188 -44.312 1 80.44 381 GLY A CA 1
ATOM 3040 C C . GLY A 1 381 ? 12.086 -19 -45.156 1 80.44 381 GLY A C 1
ATOM 3041 O O . GLY A 1 381 ? 12.07 -19.094 -46.406 1 80.44 381 GLY A O 1
ATOM 3042 N N . SER A 1 382 ? 11.711 -17.969 -44.531 1 82.75 382 SER A N 1
ATOM 3043 C CA . SER A 1 382 ? 11.297 -16.766 -45.25 1 82.75 382 SER A CA 1
ATOM 3044 C C . SER A 1 382 ? 12.477 -15.828 -45.5 1 82.75 382 SER A C 1
ATOM 3046 O O . SER A 1 382 ? 13.57 -16.062 -44.969 1 82.75 382 SER A O 1
ATOM 3048 N N . ASP A 1 383 ? 12.25 -14.922 -46.438 1 83.44 383 ASP A N 1
ATOM 3049 C CA . ASP A 1 383 ? 13.297 -13.977 -46.812 1 83.44 383 ASP A CA 1
ATOM 3050 C C . ASP A 1 383 ? 12.867 -12.539 -46.5 1 83.44 383 ASP A C 1
ATOM 3052 O O . ASP A 1 383 ? 12.906 -11.68 -47.375 1 83.44 383 ASP A O 1
ATOM 3056 N N . ILE A 1 384 ? 12.422 -12.305 -45.344 1 85.31 384 ILE A N 1
ATOM 3057 C CA . ILE A 1 384 ? 12.094 -10.945 -44.906 1 85.31 384 ILE A CA 1
ATOM 3058 C C . ILE A 1 384 ? 13.367 -10.188 -44.562 1 85.31 384 ILE A C 1
ATOM 3060 O O . ILE A 1 384 ? 14.305 -10.766 -44 1 85.31 384 ILE A O 1
ATOM 3064 N N . ASP A 1 385 ? 13.383 -8.977 -44.906 1 83.75 385 ASP A N 1
ATOM 3065 C CA . ASP A 1 385 ? 14.578 -8.164 -44.719 1 83.75 385 ASP A CA 1
ATOM 3066 C C . ASP A 1 385 ? 14.945 -8.078 -43.25 1 83.75 385 ASP A C 1
ATOM 3068 O O . ASP A 1 385 ? 14.195 -7.492 -42.438 1 83.75 385 ASP A O 1
ATOM 3072 N N . GLU A 1 386 ? 16.016 -8.641 -42.906 1 79.12 386 GLU A N 1
ATOM 3073 C CA . GLU A 1 386 ? 16.469 -8.703 -41.5 1 79.12 386 GLU A CA 1
ATOM 3074 C C . GLU A 1 386 ? 17.156 -7.406 -41.094 1 79.12 386 GLU A C 1
ATOM 3076 O O . GLU A 1 386 ? 17.266 -7.121 -39.906 1 79.12 386 GLU A O 1
ATOM 3081 N N . ASP A 1 387 ? 17.656 -6.637 -42 1 72.19 387 ASP A N 1
ATOM 3082 C CA . ASP A 1 387 ? 18.469 -5.457 -41.719 1 72.19 387 ASP A CA 1
ATOM 3083 C C . ASP A 1 387 ? 17.656 -4.176 -41.875 1 72.19 387 ASP A C 1
ATOM 3085 O O . ASP A 1 387 ? 18.219 -3.086 -41.969 1 72.19 387 ASP A O 1
ATOM 3089 N N . SER A 1 388 ? 16.406 -4.355 -41.875 1 73.94 388 SER A N 1
ATOM 3090 C CA . SER A 1 388 ? 15.586 -3.148 -41.969 1 73.94 388 SER A CA 1
ATOM 3091 C C . SER A 1 388 ? 15.656 -2.307 -40.719 1 73.94 388 SER A C 1
ATOM 3093 O O . SER A 1 388 ? 15.68 -2.846 -39.594 1 73.94 388 SER A O 1
ATOM 3095 N N . ASP A 1 389 ? 15.805 -1.007 -40.812 1 71.5 389 ASP A N 1
ATOM 3096 C CA . ASP A 1 389 ? 15.844 -0.059 -39.688 1 71.5 389 ASP A CA 1
ATOM 3097 C C . ASP A 1 389 ? 14.445 0.17 -39.125 1 71.5 389 ASP A C 1
ATOM 3099 O O . ASP A 1 389 ? 14.305 0.741 -38.031 1 71.5 389 ASP A O 1
ATOM 3103 N N . ASP A 1 390 ? 13.492 -0.302 -39.688 1 72.19 390 ASP A N 1
ATOM 3104 C CA . ASP A 1 390 ? 12.125 0.088 -39.344 1 72.19 390 ASP A CA 1
ATOM 3105 C C . ASP A 1 390 ? 11.5 -0.912 -38.375 1 72.19 390 ASP A C 1
ATOM 3107 O O . ASP A 1 390 ? 10.578 -0.566 -37.625 1 72.19 390 ASP A O 1
ATOM 3111 N N . PHE A 1 391 ? 11.93 -2.15 -38.469 1 79.94 391 PHE A N 1
ATOM 3112 C CA . PHE A 1 391 ? 11.312 -3.16 -37.625 1 79.94 391 PHE A CA 1
ATOM 3113 C C . PHE A 1 391 ? 12.328 -4.23 -37.25 1 79.94 391 PHE A C 1
ATOM 3115 O O . PHE A 1 391 ? 13.203 -4.578 -38.031 1 79.94 391 PHE A O 1
ATOM 3122 N N . ASP A 1 392 ? 12.18 -4.742 -36.031 1 80.25 392 ASP A N 1
ATOM 3123 C CA . ASP A 1 392 ? 13.078 -5.773 -35.5 1 80.25 392 ASP A CA 1
ATOM 3124 C C . ASP A 1 392 ? 12.328 -7.07 -35.25 1 80.25 392 ASP A C 1
ATOM 3126 O O . ASP A 1 392 ? 12.93 -8.141 -35.156 1 80.25 392 ASP A O 1
ATOM 3130 N N . THR A 1 393 ? 11.078 -6.938 -35.125 1 84.81 393 THR A N 1
ATOM 3131 C CA . THR A 1 393 ? 10.25 -8.094 -34.812 1 84.81 393 THR A CA 1
ATOM 3132 C C . THR A 1 393 ? 9.195 -8.328 -35.875 1 84.81 393 THR A C 1
ATOM 3134 O O . THR A 1 393 ? 8.914 -7.434 -36.688 1 84.81 393 THR A O 1
ATOM 3137 N N . ILE A 1 394 ? 8.633 -9.539 -35.906 1 87.44 394 ILE A N 1
ATOM 3138 C CA . ILE A 1 394 ? 7.605 -9.875 -36.875 1 87.44 394 ILE A CA 1
ATOM 3139 C C . ILE A 1 394 ? 6.359 -9.023 -36.656 1 87.44 394 ILE A C 1
ATOM 3141 O O . ILE A 1 394 ? 5.707 -8.586 -37.594 1 87.44 394 ILE A O 1
ATOM 3145 N N . GLY A 1 395 ? 6.113 -8.812 -35.438 1 86.44 395 GLY A N 1
ATOM 3146 C CA . GLY A 1 395 ? 5.016 -7.902 -35.156 1 86.44 395 GLY A CA 1
ATOM 3147 C C . GLY A 1 395 ? 5.234 -6.508 -35.719 1 86.44 395 GLY A C 1
ATOM 3148 O O . GLY A 1 395 ? 4.324 -5.918 -36.281 1 86.44 395 GLY A O 1
ATOM 3149 N N . GLY A 1 396 ? 6.395 -5.988 -35.438 1 83.31 396 GLY A N 1
ATOM 3150 C CA . GLY A 1 396 ? 6.742 -4.707 -36.031 1 83.31 396 GLY A CA 1
ATOM 3151 C C . GLY A 1 396 ? 6.691 -4.719 -37.531 1 83.31 396 GLY A C 1
ATOM 3152 O O . GLY A 1 396 ? 6.223 -3.76 -38.156 1 83.31 396 GLY A O 1
ATOM 3153 N N . PHE A 1 397 ? 7.141 -5.793 -38.188 1 88.69 397 PHE A N 1
ATOM 3154 C CA . PHE A 1 397 ? 7.113 -5.98 -39.625 1 88.69 397 PHE A CA 1
ATOM 3155 C C . PHE A 1 397 ? 5.688 -5.902 -40.156 1 88.69 397 PHE A C 1
ATOM 3157 O O . PHE A 1 397 ? 5.418 -5.199 -41.125 1 88.69 397 PHE A O 1
ATOM 3164 N N . LEU A 1 398 ? 4.848 -6.473 -39.406 1 88.69 398 LEU A N 1
ATOM 3165 C CA . LEU A 1 398 ? 3.461 -6.523 -39.844 1 88.69 398 LEU A CA 1
ATOM 3166 C C . LEU A 1 398 ? 2.785 -5.168 -39.688 1 88.69 398 LEU A C 1
ATOM 3168 O O . LEU A 1 398 ? 1.993 -4.754 -40.531 1 88.69 398 LEU A O 1
ATOM 3172 N N . ILE A 1 399 ? 3.146 -4.52 -38.688 1 83.69 399 ILE A N 1
ATOM 3173 C CA . ILE A 1 399 ? 2.613 -3.178 -38.5 1 83.69 399 ILE A CA 1
ATOM 3174 C C . ILE A 1 399 ? 3.084 -2.256 -39.625 1 83.69 399 ILE A C 1
ATOM 3176 O O . ILE A 1 399 ? 2.309 -1.447 -40.125 1 83.69 399 ILE A O 1
ATOM 3180 N N . ASN A 1 400 ? 4.301 -2.395 -39.906 1 83.56 400 ASN A N 1
ATOM 3181 C CA . ASN A 1 400 ? 4.855 -1.627 -41.031 1 83.56 400 ASN A CA 1
ATOM 3182 C C . ASN A 1 400 ? 4.152 -1.956 -42.344 1 83.56 400 ASN A C 1
ATOM 3184 O O . ASN A 1 400 ? 3.908 -1.067 -43.156 1 83.56 400 ASN A O 1
ATOM 3188 N N . MET A 1 401 ? 3.816 -3.182 -42.562 1 84.81 401 MET A N 1
ATOM 3189 C CA . MET A 1 401 ? 3.135 -3.623 -43.781 1 84.81 401 MET A CA 1
ATOM 3190 C C . MET A 1 401 ? 1.703 -3.102 -43.812 1 84.81 401 MET A C 1
ATOM 3192 O O . MET A 1 401 ? 1.191 -2.758 -44.906 1 84.81 401 MET A O 1
ATOM 3196 N N . LEU A 1 402 ? 1.107 -3.102 -42.688 1 82.5 402 LEU A N 1
ATOM 3197 C CA . LEU A 1 402 ? -0.269 -2.629 -42.594 1 82.5 402 LEU A CA 1
ATOM 3198 C C . LEU A 1 402 ? -0.336 -1.112 -42.75 1 82.5 402 LEU A C 1
ATOM 3200 O O . LEU A 1 402 ? -1.365 -0.569 -43.156 1 82.5 402 LEU A O 1
ATOM 3204 N N . ASP A 1 403 ? 0.617 -0.365 -42.438 1 78.62 403 ASP A N 1
ATOM 3205 C CA . ASP A 1 403 ? 0.76 1.087 -42.5 1 78.62 403 ASP A CA 1
ATOM 3206 C C . ASP A 1 403 ? -0.12 1.764 -41.438 1 78.62 403 ASP A C 1
ATOM 3208 O O . ASP A 1 403 ? -0.429 2.951 -41.562 1 78.62 403 ASP A O 1
ATOM 3212 N N . TYR A 1 404 ? -0.634 0.927 -40.5 1 76.25 404 TYR A N 1
ATOM 3213 C CA . TYR A 1 404 ? -1.345 1.427 -39.344 1 76.25 404 TYR A CA 1
ATOM 3214 C C . TYR A 1 404 ? -1.173 0.484 -38.156 1 76.25 404 TYR A C 1
ATOM 3216 O O . TYR A 1 404 ? -0.773 -0.671 -38.312 1 76.25 404 TYR A O 1
ATOM 3224 N N . ILE A 1 405 ? -1.356 1.022 -37 1 77.56 405 ILE A N 1
ATOM 3225 C CA . ILE A 1 405 ? -1.321 0.191 -35.812 1 77.56 405 ILE A CA 1
ATOM 3226 C C . ILE A 1 405 ? -2.711 -0.381 -35.531 1 77.56 405 ILE A C 1
ATOM 3228 O O . ILE A 1 405 ? -3.664 0.368 -35.312 1 77.56 405 ILE A O 1
ATOM 3232 N N . PRO A 1 406 ? -2.838 -1.646 -35.625 1 79.25 406 PRO A N 1
ATOM 3233 C CA . PRO A 1 406 ? -4.152 -2.25 -35.406 1 79.25 406 PRO A CA 1
ATOM 3234 C C . PRO A 1 406 ? -4.68 -2.012 -34 1 79.25 406 PRO A C 1
ATOM 3236 O O . PRO A 1 406 ? -3.896 -1.953 -33.031 1 79.25 406 PRO A O 1
ATOM 3239 N N . GLU A 1 407 ? -5.859 -1.78 -33.844 1 75 407 GLU A N 1
ATOM 3240 C CA . GLU A 1 407 ? -6.52 -1.595 -32.531 1 75 407 GLU A CA 1
ATOM 3241 C C . GLU A 1 407 ? -6.617 -2.912 -31.781 1 75 407 GLU A C 1
ATOM 3243 O O . GLU A 1 407 ? -6.531 -3.988 -32.375 1 75 407 GLU A O 1
ATOM 3248 N N . ASP A 1 408 ? -6.773 -2.758 -30.531 1 70.38 408 ASP A N 1
ATOM 3249 C CA . ASP A 1 408 ? -6.926 -3.943 -29.688 1 70.38 408 ASP A CA 1
ATOM 3250 C C . ASP A 1 408 ? -8.117 -4.785 -30.141 1 70.38 408 ASP A C 1
ATOM 3252 O O . ASP A 1 408 ? -9.211 -4.266 -30.344 1 70.38 408 ASP A O 1
ATOM 3256 N N . GLY A 1 409 ? -7.855 -6.051 -30.469 1 72.25 409 GLY A N 1
ATOM 3257 C CA . GLY A 1 409 ? -8.898 -6.965 -30.922 1 72.25 409 GLY A CA 1
ATOM 3258 C C . GLY A 1 409 ? -8.977 -7.094 -32.438 1 72.25 409 GLY A C 1
ATOM 3259 O O . GLY A 1 409 ? -9.641 -7.992 -32.938 1 72.25 409 GLY A O 1
ATOM 3260 N N . GLU A 1 410 ? -8.406 -6.219 -33.156 1 77.06 410 GLU A N 1
ATOM 3261 C CA . GLU A 1 410 ? -8.383 -6.301 -34.625 1 77.06 410 GLU A CA 1
ATOM 3262 C C . GLU A 1 410 ? -7.539 -7.48 -35.094 1 77.06 410 GLU A C 1
ATOM 3264 O O . GLU A 1 410 ? -6.5 -7.785 -34.5 1 77.06 410 GLU A O 1
ATOM 3269 N N . ARG A 1 411 ? -8.086 -8.227 -36.094 1 84.44 411 ARG A N 1
ATOM 3270 C CA . ARG A 1 411 ? -7.395 -9.398 -36.625 1 84.44 411 ARG A CA 1
ATOM 3271 C C . ARG A 1 411 ? -7.156 -9.258 -38.125 1 84.44 411 ARG A C 1
ATOM 3273 O O . ARG A 1 411 ? -7.816 -9.914 -38.938 1 84.44 411 ARG A O 1
ATOM 3280 N N . PRO A 1 412 ? -6.289 -8.375 -38.5 1 86.31 412 PRO A N 1
ATOM 3281 C CA . PRO A 1 412 ? -6 -8.211 -39.906 1 86.31 412 PRO A CA 1
ATOM 3282 C C . PRO A 1 412 ? -5.168 -9.359 -40.469 1 86.31 412 PRO A C 1
ATOM 3284 O O . PRO A 1 412 ? -4.551 -10.109 -39.719 1 86.31 412 PRO A O 1
ATOM 3287 N N . VAL A 1 413 ? -5.352 -9.547 -41.75 1 86.75 413 VAL A N 1
ATOM 3288 C CA . VAL A 1 413 ? -4.562 -10.539 -42.469 1 86.75 413 VAL A CA 1
ATOM 3289 C C . VAL A 1 413 ? -3.59 -9.836 -43.406 1 86.75 413 VAL A C 1
ATOM 3291 O O . VAL A 1 413 ? -3.965 -8.891 -44.094 1 86.75 413 VAL A O 1
ATOM 3294 N N . VAL A 1 414 ? -2.34 -10.164 -43.406 1 89.44 414 VAL A N 1
ATOM 3295 C CA . VAL A 1 414 ? -1.307 -9.594 -44.281 1 89.44 414 VAL A CA 1
ATOM 3296 C C . VAL A 1 414 ? -0.686 -10.688 -45.125 1 89.44 414 VAL A C 1
ATOM 3298 O O . VAL A 1 414 ? -0.332 -11.758 -44.625 1 89.44 414 VAL A O 1
ATOM 3301 N N . GLU A 1 415 ? -0.685 -10.469 -46.375 1 86.81 415 GLU A N 1
ATOM 3302 C CA . GLU A 1 415 ? -0.057 -11.414 -47.281 1 86.81 415 GLU A CA 1
ATOM 3303 C C . GLU A 1 415 ? 1.274 -10.883 -47.812 1 86.81 415 GLU A C 1
ATOM 3305 O O . GLU A 1 415 ? 1.344 -9.766 -48.312 1 86.81 415 GLU A O 1
ATOM 3310 N N . VAL A 1 416 ? 2.297 -11.609 -47.625 1 85.81 416 VAL A N 1
ATOM 3311 C CA . VAL A 1 416 ? 3.631 -11.266 -48.094 1 85.81 416 VAL A CA 1
ATOM 3312 C C . VAL A 1 416 ? 4.262 -12.469 -48.812 1 85.81 416 VAL A C 1
ATOM 3314 O O . VAL A 1 416 ? 4.57 -13.469 -48.156 1 85.81 416 VAL A O 1
ATOM 3317 N N . ASP A 1 417 ? 4.492 -12.32 -50.094 1 82.69 417 ASP A N 1
ATOM 3318 C CA . ASP A 1 417 ? 5.07 -13.398 -50.875 1 82.69 417 ASP A CA 1
ATOM 3319 C C . ASP A 1 417 ? 4.27 -14.688 -50.719 1 82.69 417 ASP A C 1
ATOM 3321 O O . ASP A 1 417 ? 3.074 -14.727 -51.031 1 82.69 417 ASP A O 1
ATOM 3325 N N . ASN A 1 418 ? 4.887 -15.742 -50.281 1 84.81 418 ASN A N 1
ATOM 3326 C CA . ASN A 1 418 ? 4.219 -17.031 -50.125 1 84.81 418 ASN A CA 1
ATOM 3327 C C . ASN A 1 418 ? 3.766 -17.234 -48.688 1 84.81 418 ASN A C 1
ATOM 3329 O O . ASN A 1 418 ? 3.451 -18.359 -48.281 1 84.81 418 ASN A O 1
ATOM 3333 N N . LEU A 1 419 ? 3.668 -16.172 -48 1 89.12 419 LEU A N 1
ATOM 3334 C CA . LEU A 1 419 ? 3.281 -16.281 -46.625 1 89.12 419 LEU A CA 1
ATOM 3335 C C . LEU A 1 419 ? 2.004 -15.492 -46.344 1 89.12 419 LEU A C 1
ATOM 3337 O O . LEU A 1 419 ? 1.842 -14.367 -46.844 1 89.12 419 LEU A O 1
ATOM 3341 N N . ILE A 1 420 ? 1.105 -16.078 -45.656 1 91.12 420 ILE A N 1
ATOM 3342 C CA . ILE A 1 420 ? -0.096 -15.406 -45.188 1 91.12 420 ILE A CA 1
ATOM 3343 C C . ILE A 1 420 ? -0.047 -15.273 -43.656 1 91.12 420 ILE A C 1
ATOM 3345 O O . ILE A 1 420 ? -0.019 -16.281 -42.938 1 91.12 420 ILE A O 1
ATOM 3349 N N . PHE A 1 421 ? -0.055 -14.047 -43.188 1 91.25 421 PHE A N 1
ATOM 3350 C CA . PHE A 1 421 ? -0.024 -13.742 -41.75 1 91.25 421 PHE A CA 1
ATOM 3351 C C . PHE A 1 421 ? -1.419 -13.406 -41.25 1 91.25 421 PHE A C 1
ATOM 3353 O O . PHE A 1 421 ? -2.01 -12.398 -41.656 1 91.25 421 PHE A O 1
ATOM 3360 N N . HIS A 1 422 ? -1.883 -14.234 -40.406 1 89.94 422 HIS A N 1
ATOM 3361 C CA . HIS A 1 422 ? -3.123 -13.945 -39.688 1 89.94 422 HIS A CA 1
ATOM 3362 C C . HIS A 1 422 ? -2.846 -13.414 -38.281 1 89.94 422 HIS A C 1
ATOM 3364 O O . HIS A 1 422 ? -2.391 -14.156 -37.406 1 89.94 422 HIS A O 1
ATOM 3370 N N . ILE A 1 423 ? -3.088 -12.18 -38.062 1 87.75 423 ILE A N 1
ATOM 3371 C CA . ILE A 1 423 ? -2.912 -11.609 -36.719 1 87.75 423 ILE A CA 1
ATOM 3372 C C . ILE A 1 423 ? -4.039 -12.07 -35.812 1 87.75 423 ILE A C 1
ATOM 3374 O O . ILE A 1 423 ? -5.211 -11.781 -36.062 1 87.75 423 ILE A O 1
ATOM 3378 N N . LEU A 1 424 ? -3.617 -12.805 -34.812 1 82.06 424 LEU A N 1
ATOM 3379 C CA . LEU A 1 424 ? -4.605 -13.469 -33.969 1 82.06 424 LEU A CA 1
ATOM 3380 C C . LEU A 1 424 ? -4.965 -12.594 -32.781 1 82.06 424 LEU A C 1
ATOM 3382 O O . LEU A 1 424 ? -6.109 -12.602 -32.312 1 82.06 424 LEU A O 1
ATOM 3386 N N . ARG A 1 425 ? -3.916 -11.891 -32.344 1 81.12 425 ARG A N 1
ATOM 3387 C CA . ARG A 1 425 ? -4.133 -11.133 -31.125 1 81.12 425 ARG A CA 1
ATOM 3388 C C . ARG A 1 425 ? -3.303 -9.852 -31.109 1 81.12 425 ARG A C 1
ATOM 3390 O O . ARG A 1 425 ? -2.09 -9.891 -31.328 1 81.12 425 ARG A O 1
ATOM 3397 N N . VAL A 1 426 ? -4.051 -8.68 -30.938 1 78.12 426 VAL A N 1
ATOM 3398 C CA . VAL A 1 426 ? -3.43 -7.371 -30.75 1 78.12 426 VAL A CA 1
ATOM 3399 C C . VAL A 1 426 ? -3.75 -6.848 -29.359 1 78.12 426 VAL A C 1
ATOM 3401 O O . VAL A 1 426 ? -4.906 -6.859 -28.938 1 78.12 426 VAL A O 1
ATOM 3404 N N . GLU A 1 427 ? -2.658 -6.543 -28.547 1 71.69 427 GLU A N 1
ATOM 3405 C CA . GLU A 1 427 ? -2.83 -5.996 -27.203 1 71.69 427 GLU A CA 1
ATOM 3406 C C . GLU A 1 427 ? -1.89 -4.82 -26.969 1 71.69 427 GLU A C 1
ATOM 3408 O O . GLU A 1 427 ? -0.685 -4.922 -27.203 1 71.69 427 GLU A O 1
ATOM 3413 N N . GLU A 1 428 ? -2.469 -3.686 -26.469 1 64 428 GLU A N 1
ATOM 3414 C CA . GLU A 1 428 ? -1.712 -2.467 -26.203 1 64 428 GLU A CA 1
ATOM 3415 C C . GLU A 1 428 ? -0.947 -2.004 -27.438 1 64 428 GLU A C 1
ATOM 3417 O O . GLU A 1 428 ? 0.242 -1.688 -27.359 1 64 428 GLU A O 1
ATOM 3422 N N . LYS A 1 429 ? -1.552 -2.137 -28.609 1 65.69 429 LYS A N 1
ATOM 3423 C CA . LYS A 1 429 ? -1.026 -1.649 -29.875 1 65.69 429 LYS A CA 1
ATOM 3424 C C . LYS A 1 429 ? 0.187 -2.461 -30.312 1 65.69 429 LYS A C 1
ATOM 3426 O O . LYS A 1 429 ? 1.032 -1.968 -31.062 1 65.69 429 LYS A O 1
ATOM 3431 N N . ARG A 1 430 ? 0.193 -3.736 -29.734 1 78.31 430 ARG A N 1
ATOM 3432 C CA . ARG A 1 430 ? 1.24 -4.66 -30.156 1 78.31 430 ARG A CA 1
ATOM 3433 C C . ARG A 1 430 ? 0.644 -5.977 -30.641 1 78.31 430 ARG A C 1
ATOM 3435 O O . ARG A 1 430 ? -0.35 -6.457 -30.094 1 78.31 430 ARG A O 1
ATOM 3442 N N . ILE A 1 431 ? 1.198 -6.422 -31.766 1 81.5 431 ILE A N 1
ATOM 3443 C CA . ILE A 1 431 ? 0.793 -7.734 -32.25 1 81.5 431 ILE A CA 1
ATOM 3444 C C . ILE A 1 431 ? 1.43 -8.828 -31.406 1 81.5 431 ILE A C 1
ATOM 3446 O O . ILE A 1 431 ? 2.656 -8.93 -31.328 1 81.5 431 ILE A O 1
ATOM 3450 N N . LYS A 1 432 ? 0.628 -9.555 -30.797 1 79.06 432 LYS A N 1
ATOM 3451 C CA . LYS A 1 432 ? 1.139 -10.539 -29.859 1 79.06 432 LYS A CA 1
ATOM 3452 C C . LYS A 1 432 ? 1.226 -11.922 -30.484 1 79.06 432 LYS A C 1
ATOM 3454 O O . LYS A 1 432 ? 2.258 -12.586 -30.391 1 79.06 432 LYS A O 1
ATOM 3459 N N . ASP A 1 433 ? 0.165 -12.328 -31.203 1 81 433 ASP A N 1
ATOM 3460 C CA . ASP A 1 433 ? 0.079 -13.672 -31.781 1 81 433 ASP A CA 1
ATOM 3461 C C . ASP A 1 433 ? -0.282 -13.602 -33.281 1 81 433 ASP A C 1
ATOM 3463 O O . ASP A 1 433 ? -1.133 -12.812 -33.656 1 81 433 ASP A O 1
ATOM 3467 N N . ILE A 1 434 ? 0.442 -14.406 -34.031 1 89.19 434 ILE A N 1
ATOM 3468 C CA . ILE A 1 434 ? 0.266 -14.453 -35.5 1 89.19 434 ILE A CA 1
ATOM 3469 C C . ILE A 1 434 ? 0.188 -15.906 -35.938 1 89.19 434 ILE A C 1
ATOM 3471 O O . ILE A 1 434 ? 0.927 -16.766 -35.469 1 89.19 434 ILE A O 1
ATOM 3475 N N . ARG A 1 435 ? -0.725 -16.141 -36.75 1 88 435 ARG A N 1
ATOM 3476 C CA . ARG A 1 435 ? -0.724 -17.406 -37.469 1 88 435 ARG A CA 1
ATOM 3477 C C . ARG A 1 435 ? -0.164 -17.234 -38.875 1 88 435 ARG A C 1
ATOM 3479 O O . ARG A 1 435 ? -0.659 -16.406 -39.656 1 88 435 ARG A O 1
ATOM 3486 N N . VAL A 1 436 ? 0.826 -17.984 -39.188 1 90.44 436 VAL A N 1
ATOM 3487 C CA . VAL A 1 436 ? 1.482 -17.891 -40.5 1 90.44 436 VAL A CA 1
ATOM 3488 C C . VAL A 1 436 ? 1.181 -19.141 -41.312 1 90.44 436 VAL A C 1
ATOM 3490 O O . VAL A 1 436 ? 1.38 -20.266 -40.844 1 90.44 436 VAL A O 1
ATOM 3493 N N . ARG A 1 437 ? 0.659 -18.938 -42.438 1 88.19 437 ARG A N 1
ATOM 3494 C CA . ARG A 1 437 ? 0.442 -20.031 -43.375 1 88.19 437 ARG A CA 1
ATOM 3495 C C . ARG A 1 437 ? 1.382 -19.891 -44.594 1 88.19 437 ARG A C 1
ATOM 3497 O O . ARG A 1 437 ? 1.484 -18.828 -45.188 1 88.19 437 ARG A O 1
ATOM 3504 N N . ILE A 1 438 ? 1.999 -21 -45.031 1 86.25 438 ILE A N 1
ATOM 3505 C CA . ILE A 1 438 ? 2.891 -21.031 -46.188 1 86.25 438 ILE A CA 1
ATOM 3506 C C . ILE A 1 438 ? 2.154 -21.625 -47.375 1 86.25 438 ILE A C 1
ATOM 3508 O O . ILE A 1 438 ? 1.641 -22.734 -47.312 1 86.25 438 ILE A O 1
ATOM 3512 N N . LEU A 1 439 ? 2.035 -20.906 -48.5 1 82.81 439 LEU A N 1
ATOM 3513 C CA . LEU A 1 439 ? 1.408 -21.375 -49.719 1 82.81 439 LEU A CA 1
ATOM 3514 C C . LEU A 1 439 ? 2.398 -22.156 -50.594 1 82.81 439 LEU A C 1
ATOM 3516 O O . LEU A 1 439 ? 3.564 -21.766 -50.688 1 82.81 439 LEU A O 1
ATOM 3520 N N . PRO A 1 440 ? 1.976 -23.328 -51.156 1 77.19 440 PRO A N 1
ATOM 3521 C CA . PRO A 1 440 ? 2.854 -24.109 -52.062 1 77.19 440 PRO A CA 1
ATOM 3522 C C . PRO A 1 440 ? 3.189 -23.375 -53.344 1 77.19 440 PRO A C 1
ATOM 3524 O O . PRO A 1 440 ? 2.408 -22.531 -53.812 1 77.19 440 PRO A O 1
ATOM 3527 N N . ASP A 1 441 ? 4.371 -23.516 -53.938 1 63.31 441 ASP A N 1
ATOM 3528 C CA . ASP A 1 441 ? 4.809 -22.953 -55.188 1 63.31 441 ASP A CA 1
ATOM 3529 C C . ASP A 1 441 ? 3.988 -23.516 -56.344 1 63.31 441 ASP A C 1
ATOM 3531 O O . ASP A 1 441 ? 3.791 -24.734 -56.438 1 63.31 441 ASP A O 1
ATOM 3535 N N . SER A 1 442 ? 3.098 -22.891 -56.906 1 54.06 442 SER A N 1
ATOM 3536 C CA . SER A 1 442 ? 2.4 -23.328 -58.094 1 54.06 442 SER A CA 1
ATOM 3537 C C . SER A 1 442 ? 3.385 -23.672 -59.219 1 54.06 442 SER A C 1
ATOM 3539 O O . SER A 1 442 ? 2.977 -24.016 -60.344 1 54.06 442 SER A O 1
ATOM 3541 N N . HIS A 1 443 ? 4.664 -23.531 -59.281 1 49.12 443 HIS A N 1
ATOM 3542 C CA . HIS A 1 443 ? 5.273 -23.734 -60.594 1 49.12 443 HIS A CA 1
ATOM 3543 C C . HIS A 1 443 ? 5.312 -25.219 -60.969 1 49.12 443 HIS A C 1
ATOM 3545 O O . HIS A 1 443 ? 5.941 -25.594 -61.969 1 49.12 443 HIS A O 1
ATOM 3551 N N . GLU A 1 444 ? 4.891 -26.297 -60.344 1 42.91 444 GLU A N 1
ATOM 3552 C CA . GLU A 1 444 ? 5.219 -27.547 -61.031 1 42.91 444 GLU A CA 1
ATOM 3553 C C . GLU A 1 444 ? 4.309 -27.781 -62.219 1 42.91 444 GLU A C 1
ATOM 3555 O O . GLU A 1 444 ? 4.398 -28.812 -62.875 1 42.91 444 GLU A O 1
ATOM 3560 N N . ASP A 1 445 ? 3.223 -27.359 -62.625 1 39.44 445 ASP A N 1
ATOM 3561 C CA . ASP A 1 445 ? 2.58 -28.031 -63.75 1 39.44 445 ASP A CA 1
ATOM 3562 C C . ASP A 1 445 ? 3.299 -27.719 -65.062 1 39.44 445 ASP A C 1
ATOM 3564 O O . ASP A 1 445 ? 3.039 -28.359 -66.062 1 39.44 445 ASP A O 1
ATOM 3568 N N . GLU A 1 446 ? 3.758 -26.688 -65.688 1 34.78 446 GLU A N 1
ATOM 3569 C CA . GLU A 1 446 ? 3.908 -26.609 -67.125 1 34.78 446 GLU A CA 1
ATOM 3570 C C . GLU A 1 446 ? 5.258 -27.156 -67.562 1 34.78 446 GLU A C 1
ATOM 3572 O O . GLU A 1 446 ? 5.641 -27 -68.75 1 34.78 446 GLU A O 1
ATOM 3577 N N . ALA A 1 447 ? 5.906 -28.312 -67.062 1 28.75 447 ALA A N 1
ATOM 3578 C CA . ALA A 1 447 ? 6.688 -28.922 -68.188 1 28.75 447 ALA A CA 1
ATOM 3579 C C . ALA A 1 447 ? 5.852 -29.938 -68.938 1 28.75 447 ALA A C 1
ATOM 3581 O O . ALA A 1 447 ? 5.055 -30.672 -68.312 1 28.75 447 ALA A O 1
ATOM 3582 N N . MET B 1 1 ? -7.477 66.875 9.039 1 25.36 1 MET B N 1
ATOM 3583 C CA . MET B 1 1 ? -7.957 65.688 8.281 1 25.36 1 MET B CA 1
ATOM 3584 C C . MET B 1 1 ? -7.949 64.438 9.141 1 25.36 1 MET B C 1
ATOM 3586 O O . MET B 1 1 ? -6.891 64 9.586 1 25.36 1 MET B O 1
ATOM 3590 N N . GLY B 1 2 ? -8.789 64.25 10.062 1 32.31 2 GLY B N 1
ATOM 3591 C CA . GLY B 1 2 ? -8.984 63.312 11.148 1 32.31 2 GLY B CA 1
ATOM 3592 C C . GLY B 1 2 ? -8.93 61.875 10.688 1 32.31 2 GLY B C 1
ATOM 3593 O O . GLY B 1 2 ? -9.586 61.5 9.711 1 32.31 2 GLY B O 1
ATOM 3594 N N . ASP B 1 3 ? -7.777 61.25 10.727 1 38.41 3 ASP B N 1
ATOM 3595 C CA . ASP B 1 3 ? -7.625 59.875 10.211 1 38.41 3 ASP B CA 1
ATOM 3596 C C . ASP B 1 3 ? -8.859 59.031 10.523 1 38.41 3 ASP B C 1
ATOM 3598 O O . ASP B 1 3 ? -9.234 58.875 11.688 1 38.41 3 ASP B O 1
ATOM 3602 N N . ASP B 1 4 ? -9.945 59.125 10.008 1 39.66 4 ASP B N 1
ATOM 3603 C CA . ASP B 1 4 ? -11.234 58.469 10.109 1 39.66 4 ASP B CA 1
ATOM 3604 C C . ASP B 1 4 ? -11.07 57.031 10.609 1 39.66 4 ASP B C 1
ATOM 3606 O O . ASP B 1 4 ? -10.383 56.219 9.984 1 39.66 4 ASP B O 1
ATOM 3610 N N . PRO B 1 5 ? -11.094 56.656 11.883 1 45.91 5 PRO B N 1
ATOM 3611 C CA . PRO B 1 5 ? -10.867 55.469 12.688 1 45.91 5 PRO B CA 1
ATOM 3612 C C . PRO B 1 5 ? -11.445 54.219 12.047 1 45.91 5 PRO B C 1
ATOM 3614 O O . PRO B 1 5 ? -11.094 53.094 12.438 1 45.91 5 PRO B O 1
ATOM 3617 N N . GLY B 1 6 ? -12.516 54.281 11.297 1 50.94 6 GLY B N 1
ATOM 3618 C CA . GLY B 1 6 ? -13.344 53.25 10.68 1 50.94 6 GLY B CA 1
ATOM 3619 C C . GLY B 1 6 ? -12.625 52.5 9.578 1 50.94 6 GLY B C 1
ATOM 3620 O O . GLY B 1 6 ? -12.867 51.312 9.375 1 50.94 6 GLY B O 1
ATOM 3621 N N . SER B 1 7 ? -11.812 53.156 8.719 1 59.28 7 SER B N 1
ATOM 3622 C CA . SER B 1 7 ? -11.188 52.781 7.461 1 59.28 7 SER B CA 1
ATOM 3623 C C . SER B 1 7 ? -10.094 51.719 7.699 1 59.28 7 SER B C 1
ATOM 3625 O O . SER B 1 7 ? -10.031 50.719 6.996 1 59.28 7 SER B O 1
ATOM 3627 N N . PRO B 1 8 ? -9.367 51.875 8.734 1 76.38 8 PRO B N 1
ATOM 3628 C CA . PRO B 1 8 ? -8.242 50.938 8.891 1 76.38 8 PRO B CA 1
ATOM 3629 C C . PRO B 1 8 ? -8.688 49.562 9.352 1 76.38 8 PRO B C 1
ATOM 3631 O O . PRO B 1 8 ? -8.078 48.562 8.961 1 76.38 8 PRO B O 1
ATOM 3634 N N . GLN B 1 9 ? -9.867 49.531 9.953 1 80.44 9 GLN B N 1
ATOM 3635 C CA . GLN B 1 9 ? -10.344 48.25 10.43 1 80.44 9 GLN B CA 1
ATOM 3636 C C . GLN B 1 9 ? -10.867 47.406 9.281 1 80.44 9 GLN B C 1
ATOM 3638 O O . GLN B 1 9 ? -10.656 46.188 9.258 1 80.44 9 GLN B O 1
ATOM 3643 N N . LEU B 1 10 ? -11.531 48.125 8.344 1 85.75 10 LEU B N 1
ATOM 3644 C CA . LEU B 1 10 ? -12.047 47.406 7.18 1 85.75 10 LEU B CA 1
ATOM 3645 C C . LEU B 1 10 ? -10.914 46.781 6.383 1 85.75 10 LEU B C 1
ATOM 3647 O O . LEU B 1 10 ? -11.062 45.688 5.84 1 85.75 10 LEU B O 1
ATOM 3651 N N . ALA B 1 11 ? -9.836 47.469 6.367 1 89.94 11 ALA B N 1
ATOM 3652 C CA . ALA B 1 11 ? -8.672 46.969 5.656 1 89.94 11 ALA B CA 1
ATOM 3653 C C . ALA B 1 11 ? -8.156 45.688 6.312 1 89.94 11 ALA B C 1
ATOM 3655 O O . ALA B 1 11 ? -7.734 44.75 5.625 1 89.94 11 ALA B O 1
ATOM 3656 N N . TYR B 1 12 ? -8.219 45.625 7.621 1 90.06 12 TYR B N 1
ATOM 3657 C CA . TYR B 1 12 ? -7.73 44.438 8.328 1 90.06 12 TYR B CA 1
ATOM 3658 C C . TYR B 1 12 ? -8.664 43.25 8.117 1 90.06 12 TYR B C 1
ATOM 3660 O O . TYR B 1 12 ? -8.227 42.094 8.055 1 90.06 12 TYR B O 1
ATOM 3668 N N . TRP B 1 13 ? -9.977 43.531 7.938 1 90.5 13 TRP B N 1
ATOM 3669 C CA . TRP B 1 13 ? -10.93 42.469 7.621 1 90.5 13 TRP B CA 1
ATOM 3670 C C . TRP B 1 13 ? -10.656 41.906 6.234 1 90.5 13 TRP B C 1
ATOM 3672 O O . TRP B 1 13 ? -10.711 40.688 6.039 1 90.5 13 TRP B O 1
ATOM 3682 N N . LEU B 1 14 ? -10.352 42.781 5.402 1 93.19 14 LEU B N 1
ATOM 3683 C CA . LEU B 1 14 ? -10.086 42.344 4.039 1 93.19 14 LEU B CA 1
ATOM 3684 C C . LEU B 1 14 ? -8.836 41.469 3.982 1 93.19 14 LEU B C 1
ATOM 3686 O O . LEU B 1 14 ? -8.812 40.469 3.281 1 93.19 14 LEU B O 1
ATOM 3690 N N . VAL B 1 15 ? -7.781 41.875 4.73 1 93.25 15 VAL B N 1
ATOM 3691 C CA . VAL B 1 15 ? -6.547 41.094 4.75 1 93.25 15 VAL B CA 1
ATOM 3692 C C . VAL B 1 15 ? -6.805 39.75 5.375 1 93.25 15 VAL B C 1
ATOM 3694 O O . VAL B 1 15 ? -6.281 38.719 4.906 1 93.25 15 VAL B O 1
ATOM 3697 N N . LEU B 1 16 ? -7.617 39.75 6.391 1 93 16 LEU B N 1
ATOM 3698 C CA . LEU B 1 16 ? -7.957 38.5 7.059 1 93 16 LEU B CA 1
ATOM 3699 C C . LEU B 1 16 ? -8.688 37.562 6.109 1 93 16 LEU B C 1
ATOM 3701 O O . LEU B 1 16 ? -8.359 36.375 6.043 1 93 16 LEU B O 1
ATOM 3705 N N . ILE B 1 17 ? -9.625 38.062 5.383 1 94.19 17 ILE B N 1
ATOM 3706 C CA . ILE B 1 17 ? -10.398 37.25 4.449 1 94.19 17 ILE B CA 1
ATOM 3707 C C . ILE B 1 17 ? -9.5 36.75 3.328 1 94.19 17 ILE B C 1
ATOM 3709 O O . ILE B 1 17 ? -9.594 35.594 2.928 1 94.19 17 ILE B O 1
ATOM 3713 N N . ILE B 1 18 ? -8.617 37.594 2.893 1 95.44 18 ILE B N 1
ATOM 3714 C CA . ILE B 1 18 ? -7.711 37.219 1.813 1 95.44 18 ILE B CA 1
ATOM 3715 C C . ILE B 1 18 ? -6.793 36.094 2.283 1 95.44 18 ILE B C 1
ATOM 3717 O O . ILE B 1 18 ? -6.586 35.125 1.567 1 95.44 18 ILE B O 1
ATOM 3721 N N . LEU B 1 19 ? -6.238 36.188 3.486 1 95.06 19 LEU B N 1
ATOM 3722 C CA . LEU B 1 19 ? -5.359 35.156 4.027 1 95.06 19 LEU B CA 1
ATOM 3723 C C . LEU B 1 19 ? -6.113 33.844 4.199 1 95.06 19 LEU B C 1
ATOM 3725 O O . LEU B 1 19 ? -5.574 32.781 3.908 1 95.06 19 LEU B O 1
ATOM 3729 N N . PHE B 1 20 ? -7.328 34 4.633 1 94.81 20 PHE B N 1
ATOM 3730 C CA . PHE B 1 20 ? -8.141 32.812 4.816 1 94.81 20 PHE B CA 1
ATOM 3731 C C . PHE B 1 20 ? -8.414 32.125 3.48 1 94.81 20 PHE B C 1
ATOM 3733 O O . PHE B 1 20 ? -8.336 30.906 3.371 1 94.81 20 PHE B O 1
ATOM 3740 N N . VAL B 1 21 ? -8.711 32.906 2.484 1 95.12 21 VAL B N 1
ATOM 3741 C CA . VAL B 1 21 ? -9 32.344 1.159 1 95.12 21 VAL B CA 1
ATOM 3742 C C . VAL B 1 21 ? -7.754 31.703 0.58 1 95.12 21 VAL B C 1
ATOM 3744 O O . VAL B 1 21 ? -7.836 30.641 -0.048 1 95.12 21 VAL B O 1
ATOM 3747 N N . ILE B 1 22 ? -6.609 32.312 0.782 1 94.69 22 ILE B N 1
ATOM 3748 C CA . ILE B 1 22 ? -5.359 31.719 0.319 1 94.69 22 ILE B CA 1
ATOM 3749 C C . ILE B 1 22 ? -5.121 30.391 1.035 1 94.69 22 ILE B C 1
ATOM 3751 O O . ILE B 1 22 ? -4.688 29.422 0.418 1 94.69 22 ILE B O 1
ATOM 3755 N N . HIS B 1 23 ? -5.414 30.406 2.311 1 94.5 23 HIS B N 1
ATOM 3756 C CA . HIS B 1 23 ? -5.281 29.172 3.096 1 94.5 23 HIS B CA 1
ATOM 3757 C C . HIS B 1 23 ? -6.16 28.062 2.535 1 94.5 23 HIS B C 1
ATOM 3759 O O . HIS B 1 23 ? -5.707 26.922 2.379 1 94.5 23 HIS B O 1
ATOM 3765 N N . VAL B 1 24 ? -7.383 28.422 2.238 1 94.5 24 VAL B N 1
ATOM 3766 C CA . VAL B 1 24 ? -8.336 27.469 1.675 1 94.5 24 VAL B CA 1
ATOM 3767 C C . VAL B 1 24 ? -7.84 26.984 0.317 1 94.5 24 VAL B C 1
ATOM 3769 O O . VAL B 1 24 ? -7.906 25.781 0.016 1 94.5 24 VAL B O 1
ATOM 3772 N N . PHE B 1 25 ? -7.359 27.906 -0.403 1 94.62 25 PHE B N 1
ATOM 3773 C CA . PHE B 1 25 ? -6.875 27.594 -1.742 1 94.62 25 PHE B CA 1
ATOM 3774 C C . PHE B 1 25 ? -5.676 26.656 -1.68 1 94.62 25 PHE B C 1
ATOM 3776 O O . PHE B 1 25 ? -5.566 25.734 -2.48 1 94.62 25 PHE B O 1
ATOM 3783 N N . LEU B 1 26 ? -4.812 26.875 -0.793 1 94.25 26 LEU B N 1
ATOM 3784 C CA . LEU B 1 26 ? -3.639 26.031 -0.625 1 94.25 26 LEU B CA 1
ATOM 3785 C C . LEU B 1 26 ? -4.043 24.625 -0.204 1 94.25 26 LEU B C 1
ATOM 3787 O O . LEU B 1 26 ? -3.527 23.641 -0.737 1 94.25 26 LEU B O 1
ATOM 3791 N N . ALA B 1 27 ? -4.957 24.516 0.689 1 91.81 27 ALA B N 1
ATOM 3792 C CA . ALA B 1 27 ? -5.441 23.219 1.141 1 91.81 27 ALA B CA 1
ATOM 3793 C C . ALA B 1 27 ? -6.098 22.453 -0.004 1 91.81 27 ALA B C 1
ATOM 3795 O O . ALA B 1 27 ? -5.875 21.25 -0.16 1 91.81 27 ALA B O 1
ATOM 3796 N N . ALA B 1 28 ? -6.887 23.156 -0.723 1 91.81 28 ALA B N 1
ATOM 3797 C CA . ALA B 1 28 ? -7.539 22.547 -1.883 1 91.81 28 ALA B CA 1
ATOM 3798 C C . ALA B 1 28 ? -6.516 22.109 -2.924 1 91.81 28 ALA B C 1
ATOM 3800 O O . ALA B 1 28 ? -6.648 21.031 -3.514 1 91.81 28 ALA B O 1
ATOM 3801 N N . SER B 1 29 ? -5.527 22.938 -3.127 1 91.94 29 SER B N 1
ATOM 3802 C CA . SER B 1 29 ? -4.496 22.641 -4.113 1 91.94 29 SER B CA 1
ATOM 3803 C C . SER B 1 29 ? -3.707 21.391 -3.721 1 91.94 29 SER B C 1
ATOM 3805 O O . SER B 1 29 ? -3.32 20.609 -4.582 1 91.94 29 SER B O 1
ATOM 3807 N N . GLU B 1 30 ? -3.461 21.281 -2.504 1 89.25 30 GLU B N 1
ATOM 3808 C CA . GLU B 1 30 ? -2.764 20.094 -2.014 1 89.25 30 GLU B CA 1
ATOM 3809 C C . GLU B 1 30 ? -3.512 18.812 -2.387 1 89.25 30 GLU B C 1
ATOM 3811 O O . GLU B 1 30 ? -2.918 17.875 -2.916 1 89.25 30 GLU B O 1
ATOM 3816 N N . MET B 1 31 ? -4.809 18.797 -2.092 1 87.56 31 MET B N 1
ATOM 3817 C CA . MET B 1 31 ? -5.633 17.641 -2.393 1 87.56 31 MET B CA 1
ATOM 3818 C C . MET B 1 31 ? -5.746 17.422 -3.898 1 87.56 31 MET B C 1
ATOM 3820 O O . MET B 1 31 ? -5.797 16.281 -4.367 1 87.56 31 MET B O 1
ATOM 3824 N N . ALA B 1 32 ? -5.762 18.469 -4.625 1 88.94 32 ALA B N 1
ATOM 3825 C CA . ALA B 1 32 ? -5.855 18.391 -6.078 1 88.94 32 ALA B CA 1
ATOM 3826 C C . ALA B 1 32 ? -4.617 17.719 -6.668 1 88.94 32 ALA B C 1
ATOM 3828 O O . ALA B 1 32 ? -4.723 16.859 -7.555 1 88.94 32 ALA B O 1
ATOM 3829 N N . ILE B 1 33 ? -3.539 18.078 -6.184 1 85 33 ILE B N 1
ATOM 3830 C CA . ILE B 1 33 ? -2.277 17.547 -6.684 1 85 33 ILE B CA 1
ATOM 3831 C C . ILE B 1 33 ? -2.17 16.062 -6.34 1 85 33 ILE B C 1
ATOM 3833 O O . ILE B 1 33 ? -1.745 15.25 -7.172 1 85 33 ILE B O 1
ATOM 3837 N N . VAL B 1 34 ? -2.586 15.742 -5.211 1 79.69 34 VAL B N 1
ATOM 3838 C CA . VAL B 1 34 ? -2.477 14.375 -4.707 1 79.69 34 VAL B CA 1
ATOM 3839 C C . VAL B 1 34 ? -3.475 13.477 -5.43 1 79.69 34 VAL B C 1
ATOM 3841 O O . VAL B 1 34 ? -3.197 12.297 -5.672 1 79.69 34 VAL B O 1
ATOM 3844 N N . SER B 1 35 ? -4.531 14.016 -5.844 1 83.31 35 SER B N 1
ATOM 3845 C CA . SER B 1 35 ? -5.629 13.211 -6.367 1 83.31 35 SER B CA 1
ATOM 3846 C C . SER B 1 35 ? -5.656 13.234 -7.891 1 83.31 35 SER B C 1
ATOM 3848 O O . SER B 1 35 ? -6.484 12.57 -8.516 1 83.31 35 SER B O 1
ATOM 3850 N N . SER B 1 36 ? -4.809 13.945 -8.508 1 85.5 36 SER B N 1
ATOM 3851 C CA . SER B 1 36 ? -4.789 14.016 -9.961 1 85.5 36 SER B CA 1
ATOM 3852 C C . SER B 1 36 ? -4.277 12.719 -10.57 1 85.5 36 SER B C 1
ATOM 3854 O O . SER B 1 36 ? -3.324 12.117 -10.062 1 85.5 36 SER B O 1
ATOM 3856 N N . ASP B 1 37 ? -4.898 12.32 -11.555 1 79.56 37 ASP B N 1
ATOM 3857 C CA . ASP B 1 37 ? -4.527 11.094 -12.266 1 79.56 37 ASP B CA 1
ATOM 3858 C C . ASP B 1 37 ? -3.354 11.344 -13.211 1 79.56 37 ASP B C 1
ATOM 3860 O O . ASP B 1 37 ? -3.512 11.992 -14.25 1 79.56 37 ASP B O 1
ATOM 3864 N N . LYS B 1 38 ? -2.273 10.797 -12.914 1 79.25 38 LYS B N 1
ATOM 3865 C CA . LYS B 1 38 ? -1.063 11.016 -13.695 1 79.25 38 LYS B CA 1
ATOM 3866 C C . LYS B 1 38 ? -1.192 10.414 -15.094 1 79.25 38 LYS B C 1
ATOM 3868 O O . LYS B 1 38 ? -0.647 10.953 -16.062 1 79.25 38 LYS B O 1
ATOM 3873 N N . GLY B 1 39 ? -1.848 9.297 -15.164 1 77.81 39 GLY B N 1
ATOM 3874 C CA . GLY B 1 39 ? -2.053 8.68 -16.469 1 77.81 39 GLY B CA 1
ATOM 3875 C C . GLY B 1 39 ? -2.85 9.547 -17.422 1 77.81 39 GLY B C 1
ATOM 3876 O O . GLY B 1 39 ? -2.453 9.734 -18.578 1 77.81 39 GLY B O 1
ATOM 3877 N N . LYS B 1 40 ? -3.875 10.016 -16.859 1 82.19 40 LYS B N 1
ATOM 3878 C CA . LYS B 1 40 ? -4.715 10.898 -17.656 1 82.19 40 LYS B CA 1
ATOM 3879 C C . LYS B 1 40 ? -3.957 12.164 -18.062 1 82.19 40 LYS B C 1
ATOM 3881 O O . LYS B 1 40 ? -4.086 12.633 -19.188 1 82.19 40 LYS B O 1
ATOM 3886 N N . LEU B 1 41 ? -3.23 12.68 -17.188 1 87.62 41 LEU B N 1
ATOM 3887 C CA . LEU B 1 41 ? -2.459 13.891 -17.438 1 87.62 41 LEU B CA 1
ATOM 3888 C C . LEU B 1 41 ? -1.385 13.641 -18.5 1 87.62 41 LEU B C 1
ATOM 3890 O O . LEU B 1 41 ? -1.104 14.508 -19.328 1 87.62 41 LEU B O 1
ATOM 3894 N N . GLN B 1 42 ? -0.799 12.484 -18.422 1 86.94 42 GLN B N 1
ATOM 3895 C CA . GLN B 1 42 ? 0.212 12.125 -19.406 1 86.94 42 GLN B CA 1
ATOM 3896 C C . GLN B 1 42 ? -0.393 12.023 -20.797 1 86.94 42 GLN B C 1
ATOM 3898 O O . GLN B 1 42 ? 0.208 12.477 -21.781 1 86.94 42 GLN B O 1
ATOM 3903 N N . ASP B 1 43 ? -1.538 11.469 -20.844 1 87.56 43 ASP B N 1
ATOM 3904 C CA . ASP B 1 43 ? -2.25 11.375 -22.125 1 87.56 43 ASP B CA 1
ATOM 3905 C C . ASP B 1 43 ? -2.553 12.758 -22.688 1 87.56 43 ASP B C 1
ATOM 3907 O O . ASP B 1 43 ? -2.367 13.008 -23.875 1 87.56 43 ASP B O 1
ATOM 3911 N N . GLN B 1 44 ? -2.992 13.547 -21.844 1 89.38 44 GLN B N 1
ATOM 3912 C CA . GLN B 1 44 ? -3.322 14.906 -22.25 1 89.38 44 GLN B CA 1
ATOM 3913 C C . GLN B 1 44 ? -2.07 15.672 -22.672 1 89.38 44 GLN B C 1
ATOM 3915 O O . GLN B 1 44 ? -2.111 16.469 -23.609 1 89.38 44 GLN B O 1
ATOM 3920 N N . ALA B 1 45 ? -0.992 15.367 -21.984 1 90.31 45 ALA B N 1
ATOM 3921 C CA . ALA B 1 45 ? 0.278 16.016 -22.328 1 90.31 45 ALA B CA 1
ATOM 3922 C C . ALA B 1 45 ? 0.791 15.539 -23.688 1 90.31 45 ALA B C 1
ATOM 3924 O O . ALA B 1 45 ? 1.331 16.328 -24.453 1 90.31 45 ALA B O 1
ATOM 3925 N N . GLU B 1 46 ? 0.582 14.375 -23.891 1 89.06 46 GLU B N 1
ATOM 3926 C CA . GLU B 1 46 ? 1.006 13.805 -25.156 1 89.06 46 GLU B CA 1
ATOM 3927 C C . GLU B 1 46 ? 0.148 14.328 -26.312 1 89.06 46 GLU B C 1
ATOM 3929 O O . GLU B 1 46 ? 0.624 14.445 -27.438 1 89.06 46 GLU B O 1
ATOM 3934 N N . ASP B 1 47 ? -1.03 14.594 -26 1 90.5 47 ASP B N 1
ATOM 3935 C CA . ASP B 1 47 ? -1.94 15.172 -26.984 1 90.5 47 ASP B CA 1
ATOM 3936 C C . ASP B 1 47 ? -1.622 16.641 -27.234 1 90.5 47 ASP B C 1
ATOM 3938 O O . ASP B 1 47 ? -2.26 17.297 -28.062 1 90.5 47 ASP B O 1
ATOM 3942 N N . GLY B 1 48 ? -0.716 17.156 -26.469 1 89.5 48 GLY B N 1
ATOM 3943 C CA . GLY B 1 48 ? -0.221 18.484 -26.75 1 89.5 48 GLY B CA 1
ATOM 3944 C C . GLY B 1 48 ? -0.724 19.531 -25.766 1 89.5 48 GLY B C 1
ATOM 3945 O O . GLY B 1 48 ? -0.49 20.719 -25.938 1 89.5 48 GLY B O 1
ATOM 3946 N N . ASP B 1 49 ? -1.4 19.188 -24.781 1 90.19 49 ASP B N 1
ATOM 3947 C CA . ASP B 1 49 ? -1.89 20.141 -23.797 1 90.19 49 ASP B CA 1
ATOM 3948 C C . ASP B 1 49 ? -0.749 20.656 -22.922 1 90.19 49 ASP B C 1
ATOM 3950 O O . ASP B 1 49 ? -0.172 19.906 -22.125 1 90.19 49 ASP B O 1
ATOM 3954 N N . ARG B 1 50 ? -0.487 21.906 -23 1 89.44 50 ARG B N 1
ATOM 3955 C CA . ARG B 1 50 ? 0.638 22.516 -22.297 1 89.44 50 ARG B CA 1
ATOM 3956 C C . ARG B 1 50 ? 0.376 22.578 -20.797 1 89.44 50 ARG B C 1
ATOM 3958 O O . ARG B 1 50 ? 1.307 22.469 -20 1 89.44 50 ARG B O 1
ATOM 3965 N N . ARG B 1 51 ? -0.814 22.797 -20.453 1 89.31 51 ARG B N 1
ATOM 3966 C CA . ARG B 1 51 ? -1.158 22.844 -19.031 1 89.31 51 ARG B CA 1
ATOM 3967 C C . ARG B 1 51 ? -0.87 21.5 -18.359 1 89.31 51 ARG B C 1
ATOM 3969 O O . ARG B 1 51 ? -0.373 21.469 -17.234 1 89.31 51 ARG B O 1
ATOM 3976 N N . ALA B 1 52 ? -1.209 20.469 -19.094 1 91.44 52 ALA B N 1
ATOM 3977 C CA . ALA B 1 52 ? -0.965 19.125 -18.562 1 91.44 52 ALA B CA 1
ATOM 3978 C C . ALA B 1 52 ? 0.531 18.859 -18.438 1 91.44 52 ALA B C 1
ATOM 3980 O O . ALA B 1 52 ? 0.972 18.219 -17.484 1 91.44 52 ALA B O 1
ATOM 3981 N N . GLN B 1 53 ? 1.291 19.359 -19.328 1 91.44 53 GLN B N 1
ATOM 3982 C CA . GLN B 1 53 ? 2.738 19.172 -19.297 1 91.44 53 GLN B CA 1
ATOM 3983 C C . GLN B 1 53 ? 3.359 19.875 -18.094 1 91.44 53 GLN B C 1
ATOM 3985 O O . GLN B 1 53 ? 4.211 19.297 -17.406 1 91.44 53 GLN B O 1
ATOM 3990 N N . ARG B 1 54 ? 2.908 21.062 -17.891 1 88.56 54 ARG B N 1
ATOM 3991 C CA . ARG B 1 54 ? 3.43 21.828 -16.766 1 88.56 54 ARG B CA 1
ATOM 3992 C C . ARG B 1 54 ? 3.055 21.172 -15.438 1 88.56 54 ARG B C 1
ATOM 3994 O O . ARG B 1 54 ? 3.871 21.109 -14.516 1 88.56 54 ARG B O 1
ATOM 4001 N N . LEU B 1 55 ? 1.853 20.766 -15.398 1 89.38 55 LEU B N 1
ATOM 4002 C CA . LEU B 1 55 ? 1.379 20.125 -14.172 1 89.38 55 LEU B CA 1
ATOM 4003 C C . LEU B 1 55 ? 2.146 18.844 -13.898 1 89.38 55 LEU B C 1
ATOM 4005 O O . LEU B 1 55 ? 2.469 18.531 -12.742 1 89.38 55 LEU B O 1
ATOM 4009 N N . LEU B 1 56 ? 2.447 18.156 -14.898 1 88.12 56 LEU B N 1
ATOM 4010 C CA . LEU B 1 56 ? 3.188 16.906 -14.758 1 88.12 56 LEU B CA 1
ATOM 4011 C C . LEU B 1 56 ? 4.602 17.156 -14.25 1 88.12 56 LEU B C 1
ATOM 4013 O O . LEU B 1 56 ? 5.145 16.359 -13.484 1 88.12 56 LEU B O 1
ATOM 4017 N N . THR B 1 57 ? 5.148 18.219 -14.672 1 86.06 57 THR B N 1
ATOM 4018 C CA . THR B 1 57 ? 6.484 18.578 -14.203 1 86.06 57 THR B CA 1
ATOM 4019 C C . THR B 1 57 ? 6.469 18.891 -12.711 1 86.06 57 THR B C 1
ATOM 4021 O O . THR B 1 57 ? 7.379 18.5 -11.977 1 86.06 57 THR B O 1
ATOM 4024 N N . LEU B 1 58 ? 5.438 19.531 -12.297 1 86.25 58 LEU B N 1
ATOM 4025 C CA . LEU B 1 58 ? 5.297 19.859 -10.883 1 86.25 58 LEU B CA 1
ATOM 4026 C C . LEU B 1 58 ? 5.043 18.609 -10.055 1 86.25 58 LEU B C 1
ATOM 4028 O O . LEU B 1 58 ? 5.531 18.5 -8.93 1 86.25 58 LEU B O 1
ATOM 4032 N N . LEU B 1 59 ? 4.332 17.703 -10.641 1 84.62 59 LEU B N 1
ATOM 4033 C CA . LEU B 1 59 ? 3.953 16.469 -9.953 1 84.62 59 LEU B CA 1
ATOM 4034 C C . LEU B 1 59 ? 5.129 15.508 -9.891 1 84.62 59 LEU B C 1
ATOM 4036 O O . LEU B 1 59 ? 5.082 14.516 -9.156 1 84.62 59 LEU B O 1
ATOM 4040 N N . GLY B 1 60 ? 6.172 15.844 -10.484 1 80 60 GLY B N 1
ATOM 4041 C CA . GLY B 1 60 ? 7.355 15 -10.477 1 80 60 GLY B CA 1
ATOM 4042 C C . GLY B 1 60 ? 8.094 15.016 -9.148 1 80 60 GLY B C 1
ATOM 4043 O O . GLY B 1 60 ? 8.852 14.094 -8.852 1 80 60 GLY B O 1
ATOM 4044 N N . THR B 1 61 ? 7.859 16.047 -8.328 1 82 61 THR B N 1
ATOM 4045 C CA . THR B 1 61 ? 8.445 16.156 -6.996 1 82 61 THR B CA 1
ATOM 4046 C C . THR B 1 61 ? 7.379 16.5 -5.961 1 82 61 THR B C 1
ATOM 4048 O O . THR B 1 61 ? 7.422 17.562 -5.34 1 82 61 THR B O 1
ATOM 4051 N N . PRO B 1 62 ? 6.551 15.523 -5.762 1 83 62 PRO B N 1
ATOM 4052 C CA . PRO B 1 62 ? 5.398 15.812 -4.902 1 83 62 PRO B CA 1
ATOM 4053 C C . PRO B 1 62 ? 5.801 16.156 -3.469 1 83 62 PRO B C 1
ATOM 4055 O O . PRO B 1 62 ? 5.156 16.984 -2.822 1 83 62 PRO B O 1
ATOM 4058 N N . SER B 1 63 ? 6.887 15.609 -2.975 1 80.88 63 SER B N 1
ATOM 4059 C CA . SER B 1 63 ? 7.309 15.836 -1.596 1 80.88 63 SER B CA 1
ATOM 4060 C C . SER B 1 63 ? 7.629 17.312 -1.353 1 80.88 63 SER B C 1
ATOM 4062 O O . SER B 1 63 ? 7.176 17.891 -0.365 1 80.88 63 SER B O 1
ATOM 4064 N N . ARG B 1 64 ? 8.32 17.859 -2.258 1 83.44 64 ARG B N 1
ATOM 4065 C CA . ARG B 1 64 ? 8.711 19.25 -2.135 1 83.44 64 ARG B CA 1
ATOM 4066 C C . ARG B 1 64 ? 7.496 20.172 -2.236 1 83.44 64 ARG B C 1
ATOM 4068 O O . ARG B 1 64 ? 7.41 21.188 -1.535 1 83.44 64 ARG B O 1
ATOM 4075 N N . LEU B 1 65 ? 6.613 19.797 -3.143 1 87.25 65 LEU B N 1
ATOM 4076 C CA . LEU B 1 65 ? 5.422 20.625 -3.346 1 87.25 65 LEU B CA 1
ATOM 4077 C C . LEU B 1 65 ? 4.512 20.562 -2.123 1 87.25 65 LEU B C 1
ATOM 4079 O O . LEU B 1 65 ? 3.98 21.594 -1.695 1 87.25 65 LEU B O 1
ATOM 4083 N N . ILE B 1 66 ? 4.352 19.438 -1.557 1 85.38 66 ILE B N 1
ATOM 4084 C CA . ILE B 1 66 ? 3.502 19.25 -0.385 1 85.38 66 ILE B CA 1
ATOM 4085 C C . ILE B 1 66 ? 4.094 20 0.805 1 85.38 66 ILE B C 1
ATOM 4087 O O . ILE B 1 66 ? 3.375 20.688 1.529 1 85.38 66 ILE B O 1
ATOM 4091 N N . THR B 1 67 ? 5.344 19.891 0.954 1 83.94 67 THR B N 1
ATOM 4092 C CA . THR B 1 67 ? 6.016 20.594 2.039 1 83.94 67 THR B CA 1
ATOM 4093 C C . THR B 1 67 ? 5.902 22.109 1.854 1 83.94 67 THR B C 1
ATOM 4095 O O . THR B 1 67 ? 5.699 22.844 2.822 1 83.94 67 THR B O 1
ATOM 4098 N N . ALA B 1 68 ? 6.086 22.484 0.593 1 89.19 68 ALA B N 1
ATOM 4099 C CA . ALA B 1 68 ? 5.949 23.906 0.289 1 89.19 68 ALA B CA 1
ATOM 4100 C C . ALA B 1 68 ? 4.559 24.422 0.651 1 89.19 68 ALA B C 1
ATOM 4102 O O . ALA B 1 68 ? 4.414 25.5 1.222 1 89.19 68 ALA B O 1
ATOM 4103 N N . ILE B 1 69 ? 3.578 23.688 0.319 1 91.25 69 ILE B N 1
ATOM 4104 C CA . ILE B 1 69 ? 2.195 24.047 0.608 1 91.25 69 ILE B CA 1
ATOM 4105 C C . ILE B 1 69 ? 1.979 24.094 2.119 1 91.25 69 ILE B C 1
ATOM 4107 O O . ILE B 1 69 ? 1.413 25.062 2.643 1 91.25 69 ILE B O 1
ATOM 4111 N N . HIS B 1 70 ? 2.473 23.172 2.811 1 86.06 70 HIS B N 1
ATOM 4112 C CA . HIS B 1 70 ? 2.301 23.109 4.258 1 86.06 70 HIS B CA 1
ATOM 4113 C C . HIS B 1 70 ? 3.01 24.266 4.953 1 86.06 70 HIS B C 1
ATOM 4115 O O . HIS B 1 70 ? 2.482 24.828 5.91 1 86.06 70 HIS B O 1
ATOM 4121 N N . MET B 1 71 ? 4.156 24.469 4.531 1 88 71 MET B N 1
ATOM 4122 C CA . MET B 1 71 ? 4.906 25.594 5.094 1 88 71 MET B CA 1
ATOM 4123 C C . MET B 1 71 ? 4.156 26.906 4.898 1 88 71 MET B C 1
ATOM 4125 O O . MET B 1 71 ? 4.055 27.719 5.82 1 88 71 MET B O 1
ATOM 4129 N N . THR B 1 72 ? 3.693 27.109 3.727 1 91.62 72 THR B N 1
ATOM 4130 C CA . THR B 1 72 ? 2.967 28.328 3.414 1 91.62 72 THR B CA 1
ATOM 4131 C C . THR B 1 72 ? 1.669 28.406 4.215 1 91.62 72 THR B C 1
ATOM 4133 O O . THR B 1 72 ? 1.313 29.469 4.727 1 91.62 72 THR B O 1
ATOM 4136 N N . MET B 1 73 ? 1.019 27.312 4.332 1 91.88 73 MET B N 1
ATOM 4137 C CA . MET B 1 73 ? -0.203 27.266 5.129 1 91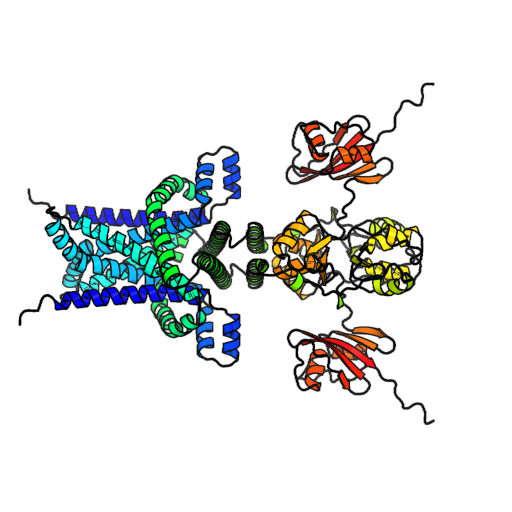.88 73 MET B CA 1
ATOM 4138 C C . MET B 1 73 ? 0.088 27.594 6.59 1 91.88 73 MET B C 1
ATOM 4140 O O . MET B 1 73 ? -0.697 28.297 7.242 1 91.88 73 MET B O 1
ATOM 4144 N N . ASN B 1 74 ? 1.17 27.141 7 1 89.44 74 ASN B N 1
ATOM 4145 C CA . ASN B 1 74 ? 1.571 27.438 8.367 1 89.44 74 ASN B CA 1
ATOM 4146 C C . ASN B 1 74 ? 1.84 28.922 8.57 1 89.44 74 ASN B C 1
ATOM 4148 O O . ASN B 1 74 ? 1.396 29.5 9.562 1 89.44 74 ASN B O 1
ATOM 4152 N N . VAL B 1 75 ? 2.541 29.5 7.695 1 92 75 VAL B N 1
ATOM 4153 C CA . VAL B 1 75 ? 2.85 30.922 7.781 1 92 75 VAL B CA 1
ATOM 4154 C C . VAL B 1 75 ? 1.559 31.734 7.738 1 92 75 VAL B C 1
ATOM 4156 O O . VAL B 1 75 ? 1.398 32.688 8.492 1 92 75 VAL B O 1
ATOM 4159 N N . ILE B 1 76 ? 0.688 31.359 6.875 1 93.69 76 ILE B N 1
ATOM 4160 C CA . ILE B 1 76 ? -0.589 32.031 6.734 1 93.69 76 ILE B CA 1
ATOM 4161 C C . ILE B 1 76 ? -1.391 31.922 8.023 1 93.69 76 ILE B C 1
ATOM 4163 O O . ILE B 1 76 ? -1.99 32.875 8.492 1 93.69 76 ILE B O 1
ATOM 4167 N N . SER B 1 77 ? -1.357 30.766 8.602 1 93.62 77 SER B N 1
ATOM 4168 C CA . SER B 1 77 ? -2.059 30.547 9.859 1 93.62 77 SER B CA 1
ATOM 4169 C C . SER B 1 77 ? -1.501 31.438 10.969 1 93.62 77 SER B C 1
ATOM 4171 O O . SER B 1 77 ? -2.26 32 11.758 1 93.62 77 SER B O 1
ATOM 4173 N N . LEU B 1 78 ? -0.228 31.547 11.031 1 93.94 78 LEU B N 1
ATOM 4174 C CA . LEU B 1 78 ? 0.403 32.406 12.023 1 93.94 78 LEU B CA 1
ATOM 4175 C C . LEU B 1 78 ? 0.037 33.875 11.773 1 93.94 78 LEU B C 1
ATOM 4177 O O . LEU B 1 78 ? -0.182 34.625 12.719 1 93.94 78 LEU B O 1
ATOM 4181 N N . GLY B 1 79 ? -0.032 34.219 10.516 1 93.81 79 GLY B N 1
ATOM 4182 C CA . GLY B 1 79 ? -0.443 35.562 10.156 1 93.81 79 GLY B CA 1
ATOM 4183 C C . GLY B 1 79 ? -1.874 35.875 10.555 1 93.81 79 GLY B C 1
ATOM 4184 O O . GLY B 1 79 ? -2.168 36.969 11.031 1 93.81 79 GLY B O 1
ATOM 4185 N N . ILE B 1 80 ? -2.705 34.938 10.367 1 94.12 80 ILE B N 1
ATOM 4186 C CA . ILE B 1 80 ? -4.105 35.094 10.75 1 94.12 80 ILE B CA 1
ATOM 4187 C C . ILE B 1 80 ? -4.215 35.25 12.258 1 94.12 80 ILE B C 1
ATOM 4189 O O . ILE B 1 80 ? -4.949 36.125 12.734 1 94.12 80 ILE B O 1
ATOM 4193 N N . ALA B 1 81 ? -3.457 34.5 12.953 1 93.06 81 ALA B N 1
ATOM 4194 C CA . ALA B 1 81 ? -3.461 34.594 14.406 1 93.06 81 ALA B CA 1
ATOM 4195 C C . ALA B 1 81 ? -2.965 35.969 14.859 1 93.06 81 ALA B C 1
ATOM 4197 O O . ALA B 1 81 ? -3.508 36.562 15.797 1 93.06 81 ALA B O 1
ATOM 4198 N N . ALA B 1 82 ? -1.976 36.5 14.219 1 92 82 ALA B N 1
ATOM 4199 C CA . ALA B 1 82 ? -1.426 37.812 14.547 1 92 82 ALA B CA 1
ATOM 4200 C C . ALA B 1 82 ? -2.445 38.906 14.281 1 92 82 ALA B C 1
ATOM 4202 O O . ALA B 1 82 ? -2.613 39.812 15.102 1 92 82 ALA B O 1
ATOM 4203 N N . LEU B 1 83 ? -3.105 38.812 13.141 1 91.06 83 LEU B N 1
ATOM 4204 C CA . LEU B 1 83 ? -4.109 39.812 12.781 1 91.06 83 LEU B CA 1
ATOM 4205 C C . LEU B 1 83 ? -5.273 39.781 13.766 1 91.06 83 LEU B C 1
ATOM 4207 O O . LEU B 1 83 ? -5.762 40.844 14.172 1 91.06 83 LEU B O 1
ATOM 4211 N N . LEU B 1 84 ? -5.676 38.594 14.102 1 90.31 84 LEU B N 1
ATOM 4212 C CA . LEU B 1 84 ? -6.766 38.438 15.062 1 90.31 84 LEU B CA 1
ATOM 4213 C C . LEU B 1 84 ? -6.379 39.031 16.422 1 90.31 84 LEU B C 1
ATOM 4215 O O . LEU B 1 84 ? -7.199 39.656 17.078 1 90.31 84 LEU B O 1
ATOM 4219 N N . THR B 1 85 ? -5.156 38.812 16.797 1 88.19 85 THR B N 1
ATOM 4220 C CA . THR B 1 85 ? -4.668 39.219 18.109 1 88.19 85 THR B CA 1
ATOM 4221 C C . THR B 1 85 ? -4.547 40.75 18.188 1 88.19 85 THR B C 1
ATOM 4223 O O . THR B 1 85 ? -4.957 41.344 19.188 1 88.19 85 THR B O 1
ATOM 4226 N N . VAL B 1 86 ? -4.113 41.375 17.156 1 86.31 86 VAL B N 1
ATOM 4227 C CA . VAL B 1 86 ? -3.799 42.781 17.203 1 86.31 86 VAL B CA 1
ATOM 4228 C C . VAL B 1 86 ? -5.051 43.625 16.906 1 86.31 86 VAL B C 1
ATOM 4230 O O . VAL B 1 86 ? -5.328 44.625 17.562 1 86.31 86 VAL B O 1
ATOM 4233 N N . HIS B 1 87 ? -5.824 43.188 16 1 86.5 87 HIS B N 1
ATOM 4234 C CA . HIS B 1 87 ? -6.812 44.094 15.461 1 86.5 87 HIS B CA 1
ATOM 4235 C C . HIS B 1 87 ? -8.227 43.688 15.828 1 86.5 87 HIS B C 1
ATOM 4237 O O . HIS B 1 87 ? -9.148 44.5 15.828 1 86.5 87 HIS B O 1
ATOM 4243 N N . PHE B 1 88 ? -8.391 42.438 16.203 1 88.12 88 PHE B N 1
ATOM 4244 C CA . PHE B 1 88 ? -9.766 42 16.391 1 88.12 88 PHE B CA 1
ATOM 4245 C C . PHE B 1 88 ? -10.031 41.688 17.844 1 88.12 88 PHE B C 1
ATOM 4247 O O . PHE B 1 88 ? -11.109 41.969 18.375 1 88.12 88 PHE B O 1
ATOM 4254 N N . SER B 1 89 ? -9.125 41.062 18.484 1 87.12 89 SER B N 1
ATOM 4255 C CA . SER B 1 89 ? -9.328 40.625 19.859 1 87.12 89 SER B CA 1
ATOM 4256 C C . SER B 1 89 ? -9.648 41.812 20.781 1 87.12 89 SER B C 1
ATOM 4258 O O . SER B 1 89 ? -10.555 41.719 21.609 1 87.12 89 SER B O 1
ATOM 4260 N N . PRO B 1 90 ? -8.906 42.938 20.641 1 85 90 PRO B N 1
ATOM 4261 C CA . PRO B 1 90 ? -9.242 44.094 21.516 1 85 90 PRO B CA 1
ATOM 4262 C C . PRO B 1 90 ? -10.656 44.594 21.281 1 85 90 PRO B C 1
ATOM 4264 O O . PRO B 1 90 ? -11.344 45 22.219 1 85 90 PRO B O 1
ATOM 4267 N N . LEU B 1 91 ? -11.078 44.594 20 1 85.19 91 LEU B N 1
ATOM 4268 C CA . LEU B 1 91 ? -12.414 45.094 19.656 1 85.19 91 LEU B CA 1
ATOM 4269 C C . LEU B 1 91 ? -13.492 44.188 20.25 1 85.19 91 LEU B C 1
ATOM 4271 O O . LEU B 1 91 ? -14.453 44.656 20.844 1 85.19 91 LEU B O 1
ATOM 4275 N N . VAL B 1 92 ? -13.289 42.938 20.141 1 87.44 92 VAL B N 1
ATOM 4276 C CA . VAL B 1 92 ? -14.266 42 20.641 1 87.44 92 VAL B CA 1
ATOM 4277 C C . VAL B 1 92 ? -14.219 41.969 22.172 1 87.44 92 VAL B C 1
ATOM 4279 O O . VAL B 1 92 ? -15.25 41.812 22.828 1 87.44 92 VAL B O 1
ATOM 4282 N N . GLY B 1 93 ? -13.031 42.094 22.688 1 84.81 93 GLY B N 1
ATOM 4283 C CA . GLY B 1 93 ? -12.883 42.125 24.125 1 84.81 93 GLY B CA 1
ATOM 4284 C C . GLY B 1 93 ? -13.641 43.281 24.766 1 84.81 93 GLY B C 1
ATOM 4285 O O . GLY B 1 93 ? -14.312 43.094 25.781 1 84.81 93 GLY B O 1
ATOM 4286 N N . VAL B 1 94 ? -13.523 44.469 24.188 1 83.5 94 VAL B N 1
ATOM 4287 C CA . VAL B 1 94 ? -14.234 45.625 24.672 1 83.5 94 VAL B CA 1
ATOM 4288 C C . VAL B 1 94 ? -15.742 45.438 24.562 1 83.5 94 VAL B C 1
ATOM 4290 O O . VAL B 1 94 ? -16.5 45.781 25.484 1 83.5 94 VAL B O 1
ATOM 4293 N N . TRP B 1 95 ? -16.062 44.906 23.391 1 85.75 95 TRP B N 1
ATOM 4294 C CA . TRP B 1 95 ? -17.484 44.625 23.156 1 85.75 95 TRP B CA 1
ATOM 4295 C C . TRP B 1 95 ? -18.016 43.656 24.203 1 85.75 95 TRP B C 1
ATOM 4297 O O . TRP B 1 95 ? -19.094 43.844 24.766 1 85.75 95 TRP B O 1
ATOM 4307 N N . LEU B 1 96 ? -17.297 42.594 24.469 1 86.38 96 LEU B N 1
ATOM 4308 C CA . LEU B 1 96 ? -17.703 41.594 25.438 1 86.38 96 LEU B CA 1
ATOM 4309 C C . LEU B 1 96 ? -17.703 42.156 26.844 1 86.38 96 LEU B C 1
ATOM 4311 O O . LEU B 1 96 ? -18.562 41.812 27.656 1 86.38 96 LEU B O 1
ATOM 4315 N N . ALA B 1 97 ? -16.719 42.938 27.188 1 85.06 97 ALA B N 1
ATOM 4316 C CA . ALA B 1 97 ? -16.656 43.562 28.5 1 85.06 97 ALA B CA 1
ATOM 4317 C C . ALA B 1 97 ? -17.859 44.5 28.719 1 85.06 97 ALA B C 1
ATOM 4319 O O . ALA B 1 97 ? -18.406 44.531 29.812 1 85.06 97 ALA B O 1
ATOM 4320 N N . ALA B 1 98 ? -18.219 45.188 27.703 1 85.88 98 ALA B N 1
ATOM 4321 C CA . ALA B 1 98 ? -19.359 46.094 27.781 1 85.88 98 ALA B CA 1
ATOM 4322 C C . ALA B 1 98 ? -20.672 45.312 27.969 1 85.88 98 ALA B C 1
ATOM 4324 O O . ALA B 1 98 ? -21.547 45.75 28.719 1 85.88 98 ALA B O 1
ATOM 4325 N N . LYS B 1 99 ? -20.688 44.219 27.391 1 88.25 99 LYS B N 1
ATOM 4326 C CA . LYS B 1 99 ? -21.906 43.438 27.453 1 88.25 99 LYS B CA 1
ATOM 4327 C C . LYS B 1 99 ? -21.984 42.625 28.75 1 88.25 99 LYS B C 1
ATOM 4329 O O . LYS B 1 99 ? -23.078 42.438 29.312 1 88.25 99 LYS B O 1
ATOM 4334 N N . THR B 1 100 ? -20.938 42.031 29.203 1 85.31 100 THR B N 1
ATOM 4335 C CA . THR B 1 100 ? -20.953 41.156 30.375 1 85.31 100 THR B CA 1
ATOM 4336 C C . THR B 1 100 ? -20.672 41.969 31.641 1 85.31 100 THR B C 1
ATOM 4338 O O . THR B 1 100 ? -20.969 41.5 32.75 1 85.31 100 THR B O 1
ATOM 4341 N N . GLY B 1 101 ? -20.031 43.062 31.578 1 82.5 101 GLY B N 1
ATOM 4342 C CA . GLY B 1 101 ? -19.672 43.875 32.719 1 82.5 101 GLY B CA 1
ATOM 4343 C C . GLY B 1 101 ? -18.406 43.406 33.406 1 82.5 101 GLY B C 1
ATOM 4344 O O . GLY B 1 101 ? -18.016 43.938 34.438 1 82.5 101 GLY B O 1
ATOM 4345 N N . ILE B 1 102 ? -17.812 42.344 32.906 1 79.56 102 ILE B N 1
ATOM 4346 C CA . ILE B 1 102 ? -16.578 41.844 33.5 1 79.56 102 ILE B CA 1
ATOM 4347 C C . ILE B 1 102 ? -15.383 42.562 32.875 1 79.56 102 ILE B C 1
ATOM 4349 O O . ILE B 1 102 ? -15.195 42.562 31.672 1 79.56 102 ILE B O 1
ATOM 4353 N N . PRO B 1 103 ? -14.609 43.188 33.812 1 73.94 103 PRO B N 1
ATOM 4354 C CA . PRO B 1 103 ? -13.469 43.938 33.281 1 73.94 103 PRO B CA 1
ATOM 4355 C C . PRO B 1 103 ? -12.328 43.031 32.844 1 73.94 103 PRO B C 1
ATOM 4357 O O . PRO B 1 103 ? -12.258 41.875 33.281 1 73.94 103 PRO B O 1
ATOM 4360 N N . TYR B 1 104 ? -11.438 43.281 32 1 68.38 104 TYR B N 1
ATOM 4361 C CA . TYR B 1 104 ? -10.164 42.688 31.594 1 68.38 104 TYR B CA 1
ATOM 4362 C C . TYR B 1 104 ? -10.375 41.312 31 1 68.38 104 TYR B C 1
ATOM 4364 O O . TYR B 1 104 ? -9.695 40.344 31.391 1 68.38 104 TYR B O 1
ATOM 4372 N N . LEU B 1 105 ? -11.328 41.281 30.109 1 78.69 105 LEU B N 1
ATOM 4373 C CA . LEU B 1 105 ? -11.609 40 29.469 1 78.69 105 LEU B CA 1
ATOM 4374 C C . LEU B 1 105 ? -10.773 39.812 28.219 1 78.69 105 LEU B C 1
ATOM 4376 O O . LEU B 1 105 ? -11.07 38.969 27.375 1 78.69 105 LEU B O 1
ATOM 4380 N N . TYR B 1 106 ? -9.703 40.625 28.172 1 77.88 106 TYR B N 1
ATOM 4381 C CA . TYR B 1 106 ? -8.938 40.625 26.938 1 77.88 106 TYR B CA 1
ATOM 4382 C C . TYR B 1 106 ? -8.281 39.281 26.688 1 77.88 106 TYR B C 1
ATOM 4384 O O . TYR B 1 106 ? -8.391 38.719 25.594 1 77.88 106 TYR B O 1
ATOM 4392 N N . ASN B 1 107 ? -7.711 38.75 27.75 1 79.75 107 ASN B N 1
ATOM 4393 C CA . ASN B 1 107 ? -6.988 37.5 27.594 1 79.75 107 ASN B CA 1
ATOM 4394 C C . ASN B 1 107 ? -7.938 36.344 27.312 1 79.75 107 ASN B C 1
ATOM 4396 O O . ASN B 1 107 ? -7.637 35.469 26.5 1 79.75 107 ASN B O 1
ATOM 4400 N N . ILE B 1 108 ? -9.047 36.375 27.859 1 85.44 108 ILE B N 1
ATOM 4401 C CA . ILE B 1 108 ? -10.023 35.312 27.656 1 85.44 108 ILE B CA 1
ATOM 4402 C C . ILE B 1 108 ? -10.609 35.438 26.25 1 85.44 108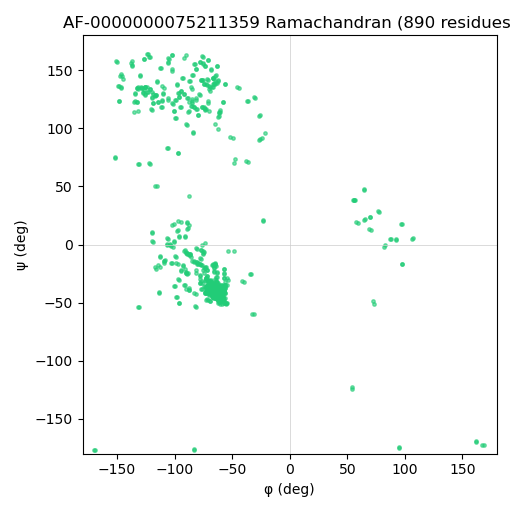 ILE B C 1
ATOM 4404 O O . ILE B 1 108 ? -10.844 34.406 25.594 1 85.44 108 ILE B O 1
ATOM 4408 N N . THR B 1 109 ? -10.859 36.688 25.891 1 88.56 109 THR B N 1
ATOM 4409 C CA . THR B 1 109 ? -11.398 36.906 24.562 1 88.56 109 THR B CA 1
ATOM 4410 C C . THR B 1 109 ? -10.422 36.406 23.484 1 88.56 109 THR B C 1
ATOM 4412 O O . THR B 1 109 ? -10.828 35.812 22.5 1 88.56 109 THR B O 1
ATOM 4415 N N . LEU B 1 110 ? -9.133 36.688 23.734 1 88.44 110 LEU B N 1
ATOM 4416 C CA . LEU B 1 110 ? -8.117 36.25 22.781 1 88.44 110 LEU B CA 1
ATOM 4417 C C . LEU B 1 110 ? -8.094 34.719 22.688 1 88.44 110 LEU B C 1
ATOM 4419 O O . LEU B 1 110 ? -8.062 34.156 21.594 1 88.44 110 LEU B O 1
ATOM 4423 N N . MET B 1 111 ? -8.148 34.062 23.797 1 87.19 111 MET B N 1
ATOM 4424 C CA . MET B 1 111 ? -8.117 32.625 23.812 1 87.19 111 MET B CA 1
ATOM 4425 C C . MET B 1 111 ? -9.336 32.031 23.109 1 87.19 111 MET B C 1
ATOM 4427 O O . MET B 1 111 ? -9.203 31.078 22.328 1 87.19 111 MET B O 1
ATOM 4431 N N . LEU B 1 112 ? -10.422 32.594 23.328 1 88.94 112 LEU B N 1
ATOM 4432 C CA . LEU B 1 112 ? -11.648 32.125 22.703 1 88.94 112 LEU B CA 1
ATOM 4433 C C . LEU B 1 112 ? -11.594 32.312 21.188 1 88.94 112 LEU B C 1
ATOM 4435 O O . LEU B 1 112 ? -12.023 31.469 20.422 1 88.94 112 LEU B O 1
ATOM 4439 N N . MET B 1 113 ? -11.094 33.469 20.797 1 90.88 113 MET B N 1
ATOM 4440 C CA . MET B 1 113 ? -11.016 33.75 19.375 1 90.88 113 MET B CA 1
ATOM 4441 C C . MET B 1 113 ? -10.039 32.812 18.672 1 90.88 113 MET B C 1
ATOM 4443 O O . MET B 1 113 ? -10.281 32.406 17.547 1 90.88 113 MET B O 1
ATOM 4447 N N . LEU B 1 114 ? -8.93 32.5 19.391 1 89.94 114 LEU B N 1
ATOM 4448 C CA . LEU B 1 114 ? -7.965 31.562 18.812 1 89.94 114 LEU B CA 1
ATOM 4449 C C . LEU B 1 114 ? -8.57 30.172 18.656 1 89.94 114 LEU B C 1
ATOM 4451 O O . LEU B 1 114 ? -8.32 29.484 17.656 1 89.94 114 LEU B O 1
ATOM 4455 N N . PHE B 1 115 ? -9.391 29.859 19.562 1 89.5 115 PHE B N 1
ATOM 4456 C CA . PHE B 1 115 ? -10.055 28.562 19.484 1 89.5 115 PHE B CA 1
ATOM 4457 C C . PHE B 1 115 ? -11.062 28.531 18.344 1 89.5 115 PHE B C 1
ATOM 4459 O O . PHE B 1 115 ? -11.141 27.547 17.609 1 89.5 115 PHE B O 1
ATOM 4466 N N . ILE B 1 116 ? -11.75 29.547 18.234 1 90.62 116 ILE B N 1
ATOM 4467 C CA . ILE B 1 116 ? -12.789 29.625 17.219 1 90.62 116 ILE B CA 1
ATOM 4468 C C . ILE B 1 116 ? -12.156 29.625 15.828 1 90.62 116 ILE B C 1
ATOM 4470 O O . ILE B 1 116 ? -12.609 28.906 14.93 1 90.62 116 ILE B O 1
ATOM 4474 N N . ILE B 1 117 ? -11.125 30.422 15.695 1 91.31 117 ILE B N 1
ATOM 4475 C CA . ILE B 1 117 ? -10.492 30.5 14.383 1 91.31 117 ILE B CA 1
ATOM 4476 C C . ILE B 1 117 ? -9.852 29.172 14.039 1 91.31 117 ILE B C 1
ATOM 4478 O O . ILE B 1 117 ? -9.828 28.766 12.875 1 91.31 117 ILE B O 1
ATOM 4482 N N . SER B 1 118 ? -9.266 28.531 15.047 1 90.31 118 SER B N 1
ATOM 4483 C CA . SER B 1 118 ? -8.711 27.188 14.82 1 90.31 118 SER B CA 1
ATOM 4484 C C . SER B 1 118 ? -9.773 26.234 14.281 1 90.31 118 SER B C 1
ATOM 4486 O O . SER B 1 118 ? -9.516 25.484 13.336 1 90.31 118 SER B O 1
ATOM 4488 N N . PHE B 1 119 ? -10.938 26.328 14.844 1 89.94 119 PHE B N 1
ATOM 4489 C CA . PHE B 1 119 ? -12.055 25.5 14.414 1 89.94 119 PHE B CA 1
ATOM 4490 C C . PHE B 1 119 ? -12.453 25.828 12.977 1 89.94 119 PHE B C 1
ATOM 4492 O O . PHE B 1 119 ? -12.648 24.922 12.164 1 89.94 119 PHE B O 1
ATOM 4499 N N . LEU B 1 120 ? -12.523 27.047 12.734 1 91.38 120 LEU B N 1
ATOM 4500 C CA . LEU B 1 120 ? -12.945 27.484 11.406 1 91.38 120 LEU B CA 1
ATOM 4501 C C . LEU B 1 120 ? -11.914 27.094 10.352 1 91.38 120 LEU B C 1
ATOM 4503 O O . LEU B 1 120 ? -12.266 26.656 9.258 1 91.38 120 LEU B O 1
ATOM 4507 N N . MET B 1 121 ? -10.68 27.25 10.695 1 91.25 121 MET B N 1
ATOM 4508 C CA . MET B 1 121 ? -9.602 26.938 9.758 1 91.25 121 MET B CA 1
ATOM 4509 C C . MET B 1 121 ? -9.562 25.438 9.469 1 91.25 121 MET B C 1
ATOM 4511 O O . MET B 1 121 ? -9.367 25.031 8.32 1 91.25 121 MET B O 1
ATOM 4515 N N . LEU B 1 122 ? -9.758 24.672 10.43 1 89 122 LEU B N 1
ATOM 4516 C CA . LEU B 1 122 ? -9.711 23.234 10.25 1 89 122 LEU B CA 1
ATOM 4517 C C . LEU B 1 122 ? -10.906 22.734 9.438 1 89 122 LEU B C 1
ATOM 4519 O O . LEU B 1 122 ? -10.758 21.875 8.57 1 89 122 LEU B O 1
ATOM 4523 N N . THR B 1 123 ? -12.039 23.281 9.711 1 91.06 123 THR B N 1
ATOM 4524 C CA . THR B 1 123 ? -13.273 22.812 9.078 1 91.06 123 THR B CA 1
ATOM 4525 C C . THR B 1 123 ? -13.438 23.438 7.691 1 91.06 123 THR B C 1
ATOM 4527 O O . THR B 1 123 ? -13.469 22.719 6.688 1 91.06 123 THR B O 1
ATOM 4530 N N . PHE B 1 124 ? -13.344 24.766 7.676 1 92.19 124 PHE B N 1
ATOM 4531 C CA . PHE B 1 124 ? -13.641 25.469 6.434 1 92.19 124 PHE B CA 1
ATOM 4532 C C . PHE B 1 124 ? -12.359 25.719 5.637 1 92.19 124 PHE B C 1
ATOM 4534 O O . PHE B 1 124 ? -12.414 25.938 4.426 1 92.19 124 PHE B O 1
ATOM 4541 N N . GLY B 1 125 ? -11.328 25.719 6.328 1 90.31 125 GLY B N 1
ATOM 4542 C CA . GLY B 1 125 ? -10.062 26 5.66 1 90.31 125 GLY B CA 1
ATOM 4543 C C . GLY B 1 125 ? -9.398 24.75 5.109 1 90.31 125 GLY B C 1
ATOM 4544 O O . GLY B 1 125 ? -8.586 24.828 4.184 1 90.31 125 GLY B O 1
ATOM 4545 N N . GLU B 1 126 ? -9.711 23.656 5.68 1 88.5 126 GLU B N 1
ATOM 4546 C CA . GLU B 1 126 ? -8.969 22.469 5.281 1 88.5 126 GLU B CA 1
ATOM 4547 C C . GLU B 1 126 ? -9.914 21.312 4.965 1 88.5 126 GLU B C 1
ATOM 4549 O O . GLU B 1 126 ? -9.945 20.812 3.832 1 88.5 126 GLU B O 1
ATOM 4554 N N . SER B 1 127 ? -10.789 20.938 5.832 1 87.38 127 SER B N 1
ATOM 4555 C CA . SER B 1 127 ? -11.57 19.719 5.727 1 87.38 127 SER B CA 1
ATOM 4556 C C . SER B 1 127 ? -12.578 19.797 4.582 1 87.38 127 SER B C 1
ATOM 4558 O O . SER B 1 127 ? -12.656 18.891 3.748 1 87.38 127 SER B O 1
ATOM 4560 N N . ILE B 1 128 ? -13.289 20.797 4.508 1 91.06 128 ILE B N 1
ATOM 4561 C CA . ILE B 1 128 ? -14.352 20.938 3.518 1 91.06 128 ILE B CA 1
ATOM 4562 C C . ILE B 1 128 ? -13.742 21.125 2.129 1 91.06 128 ILE B C 1
ATOM 4564 O O . ILE B 1 128 ? -14.109 20.422 1.185 1 91.06 128 ILE B O 1
ATOM 4568 N N . PRO B 1 129 ? -12.781 22.016 2.01 1 90.94 129 PRO B N 1
ATOM 4569 C CA . PRO B 1 129 ? -12.188 22.188 0.685 1 90.94 129 PRO B CA 1
ATOM 4570 C C . PRO B 1 129 ? -11.57 20.906 0.132 1 90.94 129 PRO B C 1
ATOM 4572 O O . PRO B 1 129 ? -11.703 20.625 -1.061 1 90.94 129 PRO B O 1
ATOM 4575 N N . LYS B 1 130 ? -10.906 20.188 0.909 1 87.5 130 LYS B N 1
ATOM 4576 C CA . LYS B 1 130 ? -10.297 18.938 0.473 1 87.5 130 LYS B CA 1
ATOM 4577 C C . LYS B 1 130 ? -11.352 17.969 -0.066 1 87.5 130 LYS B C 1
ATOM 4579 O O . LYS B 1 130 ? -11.102 17.25 -1.034 1 87.5 130 LYS B O 1
ATOM 4584 N N . ARG B 1 131 ? -12.461 17.984 0.487 1 88.31 131 ARG B N 1
ATOM 4585 C CA . ARG B 1 131 ? -13.539 17.094 0.077 1 88.31 131 ARG B CA 1
ATOM 4586 C C . ARG B 1 131 ? -14.203 17.594 -1.204 1 88.31 131 ARG B C 1
ATOM 4588 O O . ARG B 1 131 ? -14.602 16.797 -2.055 1 88.31 131 ARG B O 1
ATOM 4595 N N . ILE B 1 132 ? -14.25 18.828 -1.346 1 89.12 132 ILE B N 1
ATOM 4596 C CA . ILE B 1 132 ? -14.883 19.406 -2.521 1 89.12 132 ILE B CA 1
ATOM 4597 C C . ILE B 1 132 ? -14.008 19.188 -3.748 1 89.12 132 ILE B C 1
ATOM 4599 O O . ILE B 1 132 ? -14.508 18.875 -4.832 1 89.12 132 ILE B O 1
ATOM 4603 N N . VAL B 1 133 ? -12.758 19.344 -3.633 1 89.75 133 VAL B N 1
ATOM 4604 C CA . VAL B 1 133 ? -11.805 19.25 -4.73 1 89.75 133 VAL B CA 1
ATOM 4605 C C . VAL B 1 133 ? -11.805 17.828 -5.305 1 89.75 133 VAL B C 1
ATOM 4607 O O . VAL B 1 133 ? -11.539 17.641 -6.492 1 89.75 133 VAL B O 1
ATOM 4610 N N . LEU B 1 134 ? -12.125 16.875 -4.504 1 87 134 LEU B N 1
ATOM 4611 C CA . LEU B 1 134 ? -12.094 15.477 -4.91 1 87 134 LEU B CA 1
ATOM 4612 C C . LEU B 1 134 ? -13.125 15.195 -5.996 1 87 134 LEU B C 1
ATOM 4614 O O . LEU B 1 134 ? -13.039 14.18 -6.691 1 87 134 LEU B O 1
ATOM 4618 N N . GLN B 1 135 ? -14.047 16.094 -6.148 1 83.19 135 GLN B N 1
ATOM 4619 C CA . GLN B 1 135 ? -15.047 15.938 -7.199 1 83.19 135 GLN B CA 1
ATOM 4620 C C . GLN B 1 135 ? -14.453 16.219 -8.578 1 83.19 135 GLN B C 1
ATOM 4622 O O . GLN B 1 135 ? -14.914 15.664 -9.578 1 83.19 135 GLN B O 1
ATOM 4627 N N . ALA B 1 136 ? -13.5 17.078 -8.617 1 86.12 136 ALA B N 1
ATOM 4628 C CA . ALA B 1 136 ? -12.828 17.406 -9.867 1 86.12 136 ALA B CA 1
ATOM 4629 C C . ALA B 1 136 ? -11.391 17.859 -9.609 1 86.12 136 ALA B C 1
ATOM 4631 O O . ALA B 1 136 ? -11.047 19.016 -9.859 1 86.12 136 ALA B O 1
ATOM 4632 N N . PRO B 1 137 ? -10.562 16.891 -9.305 1 87.56 137 PRO B N 1
ATOM 4633 C CA . PRO B 1 137 ? -9.203 17.25 -8.891 1 87.56 137 PRO B CA 1
ATOM 4634 C C . PRO B 1 137 ? -8.391 17.891 -10.023 1 87.56 137 PRO B C 1
ATOM 4636 O O . PRO B 1 137 ? -7.656 18.859 -9.797 1 87.56 137 PRO B O 1
ATOM 4639 N N . GLU B 1 138 ? -8.539 17.484 -11.281 1 87.5 138 GLU B N 1
ATOM 4640 C CA . GLU B 1 138 ? -7.734 17.984 -12.391 1 87.5 138 GLU B CA 1
ATOM 4641 C C . GLU B 1 138 ? -8.086 19.422 -12.734 1 87.5 138 GLU B C 1
ATOM 4643 O O . GLU B 1 138 ? -7.199 20.219 -13.039 1 87.5 138 GLU B O 1
ATOM 4648 N N . ARG B 1 139 ? -9.367 19.703 -12.68 1 87.56 139 ARG B N 1
ATOM 4649 C CA . ARG B 1 139 ? -9.789 21.078 -12.961 1 87.56 139 ARG B CA 1
ATOM 4650 C C . ARG B 1 139 ? -9.156 22.062 -11.969 1 87.56 139 ARG B C 1
ATOM 4652 O O . ARG B 1 139 ? -8.68 23.125 -12.367 1 87.56 139 ARG B O 1
ATOM 4659 N N . PHE B 1 140 ? -9.188 21.641 -10.766 1 90.56 140 PHE B N 1
ATOM 4660 C CA . PHE B 1 140 ? -8.609 22.5 -9.727 1 90.56 140 PHE B CA 1
ATOM 4661 C C . PHE B 1 140 ? -7.09 22.562 -9.867 1 90.56 140 PHE B C 1
ATOM 4663 O O . PHE B 1 140 ? -6.484 23.609 -9.656 1 90.56 140 PHE B O 1
ATOM 4670 N N . ALA B 1 141 ? -6.492 21.438 -10.195 1 90.31 141 ALA B N 1
ATOM 4671 C CA . ALA B 1 141 ? -5.039 21.391 -10.344 1 90.31 141 ALA B CA 1
ATOM 4672 C C . ALA B 1 141 ? -4.57 22.312 -11.469 1 90.31 141 ALA B C 1
ATOM 4674 O O . ALA B 1 141 ? -3.535 22.969 -11.352 1 90.31 141 ALA B O 1
ATOM 4675 N N . PHE B 1 142 ? -5.324 22.375 -12.516 1 90.88 142 PHE B N 1
ATOM 4676 C CA . PHE B 1 142 ? -4.969 23.234 -13.641 1 90.88 142 PHE B CA 1
ATOM 4677 C C . PHE B 1 142 ? -5.012 24.703 -13.234 1 90.88 142 PHE B C 1
ATOM 4679 O O . PHE B 1 142 ? -4.152 25.484 -13.641 1 90.88 142 PHE B O 1
ATOM 4686 N N . THR B 1 143 ? -5.988 25 -12.492 1 89.44 143 THR B N 1
ATOM 4687 C CA . THR B 1 143 ? -6.133 26.391 -12.055 1 89.44 143 THR B CA 1
ATOM 4688 C C . THR B 1 143 ? -5.016 26.766 -11.086 1 89.44 143 THR B C 1
ATOM 4690 O O . THR B 1 143 ? -4.543 27.906 -11.094 1 89.44 143 THR B O 1
ATOM 4693 N N . ALA B 1 144 ? -4.578 25.812 -10.367 1 91.56 144 ALA B N 1
ATOM 4694 C CA . ALA B 1 144 ? -3.602 26.078 -9.312 1 91.56 144 ALA B CA 1
ATOM 4695 C C . ALA B 1 144 ? -2.178 25.984 -9.852 1 91.56 144 ALA B C 1
ATOM 4697 O O . ALA B 1 144 ? -1.222 26.359 -9.164 1 91.56 144 ALA B O 1
ATOM 4698 N N . ASN B 1 145 ? -2.033 25.547 -11.062 1 89.12 145 ASN B N 1
ATOM 4699 C CA . ASN B 1 145 ? -0.732 25.203 -11.617 1 89.12 145 ASN B CA 1
ATOM 4700 C C . ASN B 1 145 ? 0.246 26.375 -11.523 1 89.12 145 ASN B C 1
ATOM 4702 O O . ASN B 1 145 ? 1.38 26.203 -11.07 1 89.12 145 ASN B O 1
ATOM 4706 N N . TRP B 1 146 ? -0.188 27.516 -11.977 1 87.81 146 TRP B N 1
ATOM 4707 C CA . TRP B 1 146 ? 0.71 28.672 -11.977 1 87.81 146 TRP B CA 1
ATOM 4708 C C . TRP B 1 146 ? 1.056 29.094 -10.547 1 87.81 146 TRP B C 1
ATOM 4710 O O . TRP B 1 146 ? 2.197 29.453 -10.266 1 87.81 146 TRP B O 1
ATOM 4720 N N . PHE B 1 147 ? 0.144 29.016 -9.703 1 91.06 147 PHE B N 1
ATOM 4721 C CA . PHE B 1 147 ? 0.347 29.391 -8.312 1 91.06 147 PHE B CA 1
ATOM 4722 C C . PHE B 1 147 ? 1.307 28.438 -7.621 1 91.06 147 PHE B C 1
ATOM 4724 O O . PHE B 1 147 ? 2.199 28.859 -6.887 1 91.06 147 PHE B O 1
ATOM 4731 N N . LEU B 1 148 ? 1.16 27.219 -7.91 1 90.19 148 LEU B N 1
ATOM 4732 C CA . LEU B 1 148 ? 1.995 26.203 -7.293 1 90.19 148 LEU B CA 1
ATOM 4733 C C . LEU B 1 148 ? 3.434 26.297 -7.793 1 90.19 148 LEU B C 1
ATOM 4735 O O . LEU B 1 148 ? 4.375 26.078 -7.027 1 90.19 148 LEU B O 1
ATOM 4739 N N . ALA B 1 149 ? 3.523 26.578 -9.062 1 90.38 149 ALA B N 1
ATOM 4740 C CA . ALA B 1 149 ? 4.867 26.75 -9.609 1 90.38 149 ALA B CA 1
ATOM 4741 C C . ALA B 1 149 ? 5.59 27.922 -8.945 1 90.38 149 ALA B C 1
ATOM 4743 O O . ALA B 1 149 ? 6.777 27.812 -8.625 1 90.38 149 ALA B O 1
ATOM 4744 N N . MET B 1 150 ? 4.863 28.922 -8.75 1 91.69 150 MET B N 1
ATOM 4745 C CA . MET B 1 150 ? 5.426 30.094 -8.07 1 91.69 150 MET B CA 1
ATOM 4746 C C . MET B 1 150 ? 5.777 29.766 -6.625 1 91.69 150 MET B C 1
ATOM 4748 O O . MET B 1 150 ? 6.836 30.156 -6.133 1 91.69 150 MET B O 1
ATOM 4752 N N . LEU B 1 151 ? 4.906 29.078 -6.031 1 91.69 151 LEU B N 1
ATOM 4753 C CA . LEU B 1 151 ? 5.125 28.703 -4.641 1 91.69 151 LEU B CA 1
ATOM 4754 C C . LEU B 1 151 ? 6.379 27.844 -4.504 1 91.69 151 LEU B C 1
ATOM 4756 O O . LEU B 1 151 ? 7.172 28.031 -3.582 1 91.69 151 LEU B O 1
ATOM 4760 N N . ALA B 1 152 ? 6.5 26.922 -5.387 1 89.06 152 ALA B N 1
ATOM 4761 C CA . ALA B 1 152 ? 7.652 26.031 -5.371 1 89.06 152 ALA B CA 1
ATOM 4762 C C . ALA B 1 152 ? 8.953 26.797 -5.539 1 89.06 152 ALA B C 1
ATOM 4764 O O . ALA B 1 152 ? 9.969 26.469 -4.922 1 89.06 152 ALA B O 1
ATOM 4765 N N . LEU B 1 153 ? 8.914 27.797 -6.312 1 89.81 153 LEU B N 1
ATOM 4766 C CA . LEU B 1 153 ? 10.102 28.609 -6.578 1 89.81 153 LEU B CA 1
ATOM 4767 C C . LEU B 1 153 ? 10.445 29.484 -5.379 1 89.81 153 LEU B C 1
ATOM 4769 O O . LEU B 1 153 ? 11.602 29.562 -4.973 1 89.81 153 LEU B O 1
ATOM 4773 N N . VAL B 1 154 ? 9.453 30.031 -4.801 1 91.12 154 VAL B N 1
ATOM 4774 C CA . VAL B 1 154 ? 9.641 30.984 -3.709 1 91.12 154 VAL B CA 1
ATOM 4775 C C . VAL B 1 154 ? 10.086 30.25 -2.451 1 91.12 154 VAL B C 1
ATOM 4777 O O . VAL B 1 154 ? 10.906 30.766 -1.682 1 91.12 154 VAL B O 1
ATOM 4780 N N . THR B 1 155 ? 9.609 29.094 -2.242 1 89.69 155 THR B N 1
ATOM 4781 C CA . THR B 1 155 ? 9.883 28.359 -1.007 1 89.69 155 THR B CA 1
ATOM 4782 C C . THR B 1 155 ? 11.18 27.562 -1.122 1 89.69 155 THR B C 1
ATOM 4784 O O . THR B 1 155 ? 11.672 27.031 -0.131 1 89.69 155 THR B O 1
ATOM 4787 N N . LYS B 1 156 ? 11.734 27.484 -2.271 1 90.5 156 LYS B N 1
ATOM 4788 C CA . LYS B 1 156 ? 12.898 26.656 -2.529 1 90.5 156 LYS B CA 1
ATOM 4789 C C . LYS B 1 156 ? 14.039 26.984 -1.573 1 90.5 156 LYS B C 1
ATOM 4791 O O . LYS B 1 156 ? 14.625 26.094 -0.954 1 90.5 156 LYS B O 1
ATOM 4796 N N . PRO B 1 157 ? 14.406 28.266 -1.424 1 90.69 157 PRO B N 1
ATOM 4797 C CA . PRO B 1 157 ? 15.5 28.562 -0.496 1 90.69 157 PRO B CA 1
ATOM 4798 C C . PRO B 1 157 ? 15.164 28.219 0.95 1 90.69 157 PRO B C 1
ATOM 4800 O O . PRO B 1 157 ? 16.031 27.781 1.702 1 90.69 157 PRO B O 1
ATOM 4803 N N . PHE B 1 158 ? 13.961 28.375 1.265 1 88.31 158 PHE B N 1
ATOM 4804 C CA . PHE B 1 158 ? 13.5 28.062 2.611 1 88.31 158 PHE B CA 1
ATOM 4805 C C . PHE B 1 158 ? 13.586 26.562 2.871 1 88.31 158 PHE B C 1
ATOM 4807 O O . PHE B 1 158 ? 14.039 26.141 3.939 1 88.31 158 PHE B O 1
ATOM 4814 N N . LEU B 1 159 ? 13.188 25.844 1.927 1 88.56 159 LEU B N 1
ATOM 4815 C CA . LEU B 1 159 ? 13.211 24.391 2.047 1 88.56 159 LEU B CA 1
ATOM 4816 C C . LEU B 1 159 ? 14.641 23.875 2.129 1 88.56 159 LEU B C 1
ATOM 4818 O O . LEU B 1 159 ? 14.922 22.938 2.873 1 88.56 159 LEU B O 1
ATOM 4822 N N . ARG B 1 160 ? 15.492 24.484 1.412 1 89.5 160 ARG B N 1
ATOM 4823 C CA . ARG B 1 160 ? 16.891 24.094 1.464 1 89.5 160 ARG B CA 1
ATOM 4824 C C . ARG B 1 160 ? 17.484 24.375 2.842 1 89.5 160 ARG B C 1
ATOM 4826 O O . ARG B 1 160 ? 18.266 23.562 3.357 1 89.5 160 ARG B O 1
ATOM 4833 N N . CYS B 1 161 ? 17.125 25.469 3.332 1 92.5 161 CYS B N 1
ATOM 4834 C CA . CYS B 1 161 ? 17.578 25.828 4.672 1 92.5 161 CYS B CA 1
ATOM 4835 C C . CYS B 1 161 ? 17.047 24.844 5.703 1 92.5 161 CYS B C 1
ATOM 4837 O O . CYS B 1 161 ? 17.766 24.422 6.605 1 92.5 161 CYS B O 1
ATOM 4839 N N . MET B 1 162 ? 15.82 24.562 5.559 1 89.12 162 MET B N 1
ATOM 4840 C CA . MET B 1 162 ? 15.18 23.625 6.48 1 89.12 162 MET B CA 1
ATOM 4841 C C . MET B 1 162 ? 15.852 22.266 6.426 1 89.12 162 MET B C 1
ATOM 4843 O O . MET B 1 162 ? 16.172 21.672 7.465 1 89.12 162 MET B O 1
ATOM 4847 N N . SER B 1 163 ? 16.016 21.719 5.258 1 87.5 163 SER B N 1
ATOM 4848 C CA . SER B 1 163 ? 16.656 20.422 5.078 1 87.5 163 SER B CA 1
ATOM 4849 C C . SER B 1 163 ? 18.078 20.438 5.609 1 87.5 163 SER B C 1
ATOM 4851 O O . SER B 1 163 ? 18.531 19.469 6.227 1 87.5 163 SER B O 1
ATOM 4853 N N . GLY B 1 164 ? 18.797 21.547 5.32 1 90.62 164 GLY B N 1
ATOM 4854 C CA . GLY B 1 164 ? 20.156 21.688 5.828 1 90.62 164 GLY B CA 1
ATOM 4855 C C . GLY B 1 164 ? 20.219 21.672 7.344 1 90.62 164 GLY B C 1
ATOM 4856 O O . GLY B 1 164 ? 21.062 20.984 7.926 1 90.62 164 GLY B O 1
ATOM 4857 N N . THR B 1 165 ? 19.391 22.422 7.922 1 92.06 165 THR B N 1
ATOM 4858 C CA . THR B 1 165 ? 19.359 22.484 9.383 1 92.06 165 THR B CA 1
ATOM 4859 C C . THR B 1 165 ? 18.984 21.141 9.984 1 92.06 165 THR B C 1
ATOM 4861 O O . THR B 1 165 ? 19.562 20.703 10.977 1 92.06 165 THR B O 1
ATOM 4864 N N . THR B 1 166 ? 17.953 20.547 9.438 1 88.81 166 THR B N 1
ATOM 4865 C CA . THR B 1 166 ? 17.516 19.25 9.922 1 88.81 166 THR B CA 1
ATOM 4866 C C . THR B 1 166 ? 18.656 18.234 9.82 1 88.81 166 THR B C 1
ATOM 4868 O O . THR B 1 166 ? 18.922 17.484 10.773 1 88.81 166 THR B O 1
ATOM 4871 N N . ASN B 1 167 ? 19.312 18.219 8.727 1 89.62 167 ASN B N 1
ATOM 4872 C CA . ASN B 1 167 ? 20.406 17.281 8.508 1 89.62 167 ASN B CA 1
ATOM 4873 C C . ASN B 1 167 ? 21.562 17.531 9.469 1 89.62 167 ASN B C 1
ATOM 4875 O O . ASN B 1 167 ? 22.188 16.578 9.969 1 89.62 167 ASN B O 1
ATOM 4879 N N . THR B 1 168 ? 21.859 18.766 9.656 1 92 168 THR B N 1
ATOM 4880 C CA . THR B 1 168 ? 22.938 19.141 10.578 1 92 168 THR B CA 1
ATOM 4881 C C . THR B 1 168 ? 22.578 18.719 12 1 92 168 THR B C 1
ATOM 4883 O O . THR B 1 168 ? 23.422 18.188 12.727 1 92 168 THR B O 1
ATOM 4886 N N . ALA B 1 169 ? 21.422 18.969 12.367 1 91.44 169 ALA B N 1
ATOM 4887 C CA . ALA B 1 169 ? 20.969 18.594 13.703 1 91.44 169 ALA B CA 1
ATOM 4888 C C . ALA B 1 169 ? 21.047 17.094 13.906 1 91.44 169 ALA B C 1
ATOM 4890 O O . ALA B 1 169 ? 21.469 16.625 14.961 1 91.44 169 ALA B O 1
ATOM 4891 N N . LEU B 1 170 ? 20.625 16.328 12.961 1 88.75 170 LEU B N 1
ATOM 4892 C CA . LEU B 1 170 ? 20.641 14.875 13.047 1 88.75 170 LEU B CA 1
ATOM 4893 C C . LEU B 1 170 ? 22.078 14.352 13.07 1 88.75 170 LEU B C 1
ATOM 4895 O O . LEU B 1 170 ? 22.375 13.414 13.805 1 88.75 170 LEU B O 1
ATOM 4899 N N . ARG B 1 171 ? 22.891 14.953 12.32 1 89.44 171 ARG B N 1
ATOM 4900 C CA . ARG B 1 171 ? 24.297 14.555 12.305 1 89.44 171 ARG B CA 1
ATOM 4901 C C . ARG B 1 171 ? 24.953 14.789 13.664 1 89.44 171 ARG B C 1
ATOM 4903 O O . ARG B 1 171 ? 25.75 13.961 14.133 1 89.44 171 ARG B O 1
ATOM 4910 N N . LEU B 1 172 ? 24.641 15.852 14.195 1 92 172 LEU B N 1
ATOM 4911 C CA . LEU B 1 172 ? 25.188 16.188 15.516 1 92 172 LEU B CA 1
ATOM 4912 C C . LEU B 1 172 ? 24.703 15.195 16.562 1 92 172 LEU B C 1
ATOM 4914 O O . LEU B 1 172 ? 25.406 14.922 17.531 1 92 172 LEU B O 1
ATOM 4918 N N . LEU B 1 173 ? 23.547 14.695 16.391 1 89.19 173 LEU B N 1
ATOM 4919 C CA . LEU B 1 173 ? 22.984 13.727 17.328 1 89.19 173 LEU B CA 1
ATOM 4920 C C . LEU B 1 173 ? 23.422 12.305 16.984 1 89.19 173 LEU B C 1
ATOM 4922 O O . LEU B 1 173 ? 23.078 11.359 17.688 1 89.19 173 LEU B O 1
ATOM 4926 N N . GLY B 1 174 ? 24.031 12.078 15.828 1 84.81 174 GLY B N 1
ATOM 4927 C CA . GLY B 1 174 ? 24.609 10.797 15.445 1 84.81 174 GLY B CA 1
ATOM 4928 C C . GLY B 1 174 ? 23.688 9.969 14.562 1 84.81 174 GLY B C 1
ATOM 4929 O O . GLY B 1 174 ? 23.844 8.75 14.469 1 84.81 174 GLY B O 1
ATOM 4930 N N . PHE B 1 175 ? 22.75 10.648 14.016 1 84.12 175 PHE B N 1
ATOM 4931 C CA . PHE B 1 175 ? 21.812 9.914 13.172 1 84.12 175 PHE B CA 1
ATOM 4932 C C . PHE B 1 175 ? 22.125 10.133 11.695 1 84.12 175 PHE B C 1
ATOM 4934 O O . PHE B 1 175 ? 22.688 11.156 11.32 1 84.12 175 PHE B O 1
ATOM 4941 N N . ASP B 1 176 ? 21.797 9.062 10.867 1 81.69 176 ASP B N 1
ATOM 4942 C CA . ASP B 1 176 ? 21.875 9.195 9.414 1 81.69 176 ASP B CA 1
ATOM 4943 C C . ASP B 1 176 ? 20.625 9.844 8.852 1 81.69 176 ASP B C 1
ATOM 4945 O O . ASP B 1 176 ? 19.531 9.258 8.898 1 81.69 176 ASP B O 1
ATOM 4949 N N . ALA B 1 177 ? 20.75 10.961 8.242 1 79 177 ALA B N 1
ATOM 4950 C CA . ALA B 1 177 ? 19.625 11.773 7.785 1 79 177 ALA B CA 1
ATOM 4951 C C . ALA B 1 177 ? 18.844 11.055 6.684 1 79 177 ALA B C 1
ATOM 4953 O O . ALA B 1 177 ? 17.609 11.07 6.68 1 79 177 ALA B O 1
ATOM 4954 N N . THR B 1 178 ? 19.531 10.492 5.758 1 75.69 178 THR B N 1
ATOM 4955 C CA . THR B 1 178 ? 18.891 9.852 4.617 1 75.69 178 THR B CA 1
ATOM 4956 C C . THR B 1 178 ? 18.078 8.641 5.066 1 75.69 178 THR B C 1
ATOM 4958 O O . THR B 1 178 ? 16.922 8.469 4.66 1 75.69 178 THR B O 1
ATOM 4961 N N . ARG B 1 179 ? 18.609 7.926 5.918 1 77.44 179 ARG B N 1
ATOM 4962 C CA . ARG B 1 179 ? 17.953 6.719 6.402 1 77.44 179 ARG B CA 1
ATOM 4963 C C . ARG B 1 179 ? 16.734 7.062 7.258 1 77.44 179 ARG B C 1
ATOM 4965 O O . ARG B 1 179 ? 15.719 6.367 7.207 1 77.44 179 ARG B O 1
ATOM 4972 N N . THR B 1 180 ? 16.938 8.039 7.871 1 78.94 180 THR B N 1
ATOM 4973 C CA . THR B 1 180 ? 15.852 8.453 8.742 1 78.94 180 THR B CA 1
ATOM 4974 C C . THR B 1 180 ? 14.672 8.984 7.93 1 78.94 180 THR B C 1
ATOM 4976 O O . THR B 1 180 ? 13.516 8.758 8.281 1 78.94 180 THR B O 1
ATOM 4979 N N . GLU B 1 181 ? 14.984 9.672 6.871 1 80.06 181 GLU B N 1
ATOM 4980 C CA . GLU B 1 181 ? 13.93 10.188 6 1 80.06 181 GLU B CA 1
ATOM 4981 C C . GLU B 1 181 ? 13.141 9.062 5.355 1 80.06 181 GLU B C 1
ATOM 4983 O O . GLU B 1 181 ? 11.914 9.141 5.238 1 80.06 181 GLU B O 1
ATOM 4988 N N . GLU B 1 182 ? 13.828 8.102 4.934 1 77.62 182 GLU B N 1
ATOM 4989 C CA . GLU B 1 182 ? 13.18 6.934 4.344 1 77.62 182 GLU B CA 1
ATOM 4990 C C . GLU B 1 182 ? 12.281 6.227 5.355 1 77.62 182 GLU B C 1
ATOM 4992 O O . GLU B 1 182 ? 11.188 5.77 5.016 1 77.62 182 GLU B O 1
ATOM 4997 N N . ARG B 1 183 ? 12.719 6.164 6.508 1 79.25 183 ARG B N 1
ATOM 4998 C CA . ARG B 1 183 ? 11.953 5.504 7.559 1 79.25 183 ARG B CA 1
ATOM 4999 C C . ARG B 1 183 ? 10.688 6.297 7.891 1 79.25 183 ARG B C 1
ATOM 5001 O O . ARG B 1 183 ? 9.633 5.715 8.141 1 79.25 183 ARG B O 1
ATOM 5008 N N . VAL B 1 184 ? 10.875 7.535 7.879 1 77.31 184 VAL B N 1
ATOM 5009 C CA . VAL B 1 184 ? 9.727 8.391 8.156 1 77.31 184 VAL B CA 1
ATOM 5010 C C . VAL B 1 184 ? 8.648 8.148 7.102 1 77.31 184 VAL B C 1
ATOM 5012 O O . VAL B 1 184 ? 7.473 7.957 7.438 1 77.31 184 VAL B O 1
ATOM 5015 N N . THR B 1 185 ? 9.07 8.148 5.941 1 78.94 185 THR B N 1
ATOM 5016 C CA . THR B 1 185 ? 8.125 7.977 4.84 1 78.94 185 THR B CA 1
ATOM 5017 C C . THR B 1 185 ? 7.445 6.613 4.922 1 78.94 185 THR B C 1
ATOM 5019 O O . THR B 1 185 ? 6.234 6.508 4.715 1 78.94 185 THR B O 1
ATOM 5022 N N . ARG B 1 186 ? 8.148 5.68 5.238 1 81.19 186 ARG B N 1
ATOM 5023 C CA . ARG B 1 186 ? 7.605 4.332 5.363 1 81.19 186 ARG B CA 1
ATOM 5024 C C . ARG B 1 186 ? 6.551 4.266 6.461 1 81.19 186 ARG B C 1
ATOM 5026 O O . ARG B 1 186 ? 5.5 3.648 6.285 1 81.19 186 ARG B O 1
ATOM 5033 N N . GLU B 1 187 ? 6.832 4.824 7.547 1 81.25 187 GLU B N 1
ATOM 5034 C CA . GLU B 1 187 ? 5.91 4.805 8.68 1 81.25 187 GLU B CA 1
ATOM 5035 C C . GLU B 1 187 ? 4.668 5.648 8.391 1 81.25 187 GLU B C 1
ATOM 5037 O O . GLU B 1 187 ? 3.572 5.324 8.852 1 81.25 187 GLU B O 1
ATOM 5042 N N . GLU B 1 188 ? 4.906 6.656 7.66 1 80.31 188 GLU B N 1
ATOM 5043 C CA . GLU B 1 188 ? 3.764 7.477 7.266 1 80.31 188 GLU B CA 1
ATOM 5044 C C . GLU B 1 188 ? 2.812 6.699 6.359 1 80.31 188 GLU B C 1
ATOM 5046 O O . GLU B 1 188 ? 1.592 6.82 6.488 1 80.31 188 GLU B O 1
ATOM 5051 N N . ILE B 1 189 ? 3.301 5.992 5.473 1 82.25 189 ILE B N 1
ATOM 5052 C CA . ILE B 1 189 ? 2.479 5.164 4.602 1 82.25 189 ILE B CA 1
ATOM 5053 C C . ILE B 1 189 ? 1.684 4.164 5.438 1 82.25 189 ILE B C 1
ATOM 5055 O O . ILE B 1 189 ? 0.471 4.023 5.262 1 82.25 189 ILE B O 1
ATOM 5059 N N . ARG B 1 190 ? 2.35 3.572 6.277 1 81.38 190 ARG B N 1
ATOM 5060 C CA . ARG B 1 190 ? 1.703 2.58 7.129 1 81.38 190 ARG B CA 1
ATOM 5061 C C . ARG B 1 190 ? 0.587 3.211 7.953 1 81.38 190 ARG B C 1
ATOM 5063 O O . ARG B 1 190 ? -0.457 2.592 8.172 1 81.38 190 ARG B O 1
ATOM 5070 N N . SER B 1 191 ? 0.858 4.32 8.383 1 80.19 191 SER B N 1
ATOM 5071 C CA . SER B 1 191 ? -0.113 5.035 9.203 1 80.19 191 SER B CA 1
ATOM 5072 C C . SER B 1 191 ? -1.397 5.309 8.43 1 80.19 191 SER B C 1
ATOM 5074 O O . SER B 1 191 ? -2.496 5.062 8.93 1 80.19 191 SER B O 1
ATOM 5076 N N . ILE B 1 192 ? -1.221 5.812 7.273 1 81.5 192 ILE B N 1
ATOM 5077 C CA . ILE B 1 192 ? -2.398 6.184 6.496 1 81.5 192 ILE B CA 1
ATOM 5078 C C . ILE B 1 192 ? -3.16 4.926 6.082 1 81.5 192 ILE B C 1
ATOM 5080 O O . ILE B 1 192 ? -4.391 4.941 5.992 1 81.5 192 ILE B O 1
ATOM 5084 N N . VAL B 1 193 ? -2.428 3.924 5.875 1 83.94 193 VAL B N 1
ATOM 5085 C CA . VAL B 1 193 ? -3.061 2.65 5.555 1 83.94 193 VAL B CA 1
ATOM 5086 C C . VAL B 1 193 ? -3.881 2.162 6.746 1 83.94 193 VAL B C 1
ATOM 5088 O O . VAL B 1 193 ? -4.977 1.627 6.578 1 83.94 193 VAL B O 1
ATOM 5091 N N . GLU B 1 194 ? -3.432 2.338 7.91 1 81.56 194 GLU B N 1
ATOM 5092 C CA . GLU B 1 194 ? -4.156 1.969 9.117 1 81.56 194 GLU B CA 1
ATOM 5093 C C . GLU B 1 194 ? -5.426 2.803 9.273 1 81.56 194 GLU B C 1
ATOM 5095 O O . GLU B 1 194 ? -6.457 2.297 9.734 1 81.56 194 GLU B O 1
ATOM 5100 N N . VAL B 1 195 ? -5.258 4.012 9.016 1 80.38 195 VAL B N 1
ATOM 5101 C CA . VAL B 1 195 ? -6.418 4.898 9.055 1 80.38 195 VAL B CA 1
ATOM 5102 C C . VAL B 1 195 ? -7.453 4.434 8.031 1 80.38 195 VAL B C 1
ATOM 5104 O O . VAL B 1 195 ? -8.656 4.434 8.32 1 80.38 195 VAL B O 1
ATOM 5107 N N . GLY B 1 196 ? -6.977 4.141 6.906 1 82.38 196 GLY B N 1
ATOM 5108 C CA . GLY B 1 196 ? -7.871 3.627 5.879 1 82.38 196 GLY B CA 1
ATOM 5109 C C . GLY B 1 196 ? -8.602 2.369 6.305 1 82.38 196 GLY B C 1
ATOM 5110 O O . GLY B 1 196 ? -9.773 2.182 5.961 1 82.38 196 GLY B O 1
ATOM 5111 N N . GLN B 1 197 ? -7.926 1.584 7.008 1 82.12 197 GLN B N 1
ATOM 5112 C CA . GLN B 1 197 ? -8.555 0.369 7.508 1 82.12 197 GLN B CA 1
ATOM 5113 C C . GLN B 1 197 ? -9.641 0.696 8.531 1 82.12 197 GLN B C 1
ATOM 5115 O O . GLN B 1 197 ? -10.727 0.104 8.508 1 82.12 197 GLN B O 1
ATOM 5120 N N . GLU B 1 198 ? -9.328 1.561 9.391 1 80.12 198 GLU B N 1
ATOM 5121 C CA . GLU B 1 198 ? -10.289 2.002 10.406 1 80.12 198 GLU B CA 1
ATOM 5122 C C . GLU B 1 198 ? -11.562 2.533 9.758 1 80.12 198 GLU B C 1
ATOM 5124 O O . GLU B 1 198 ? -12.664 2.289 10.25 1 80.12 198 GLU B O 1
ATOM 5129 N N . GLN B 1 199 ? -11.383 3.174 8.633 1 78.81 199 GLN B N 1
ATOM 5130 C CA . GLN B 1 199 ? -12.5 3.83 7.973 1 78.81 199 GLN B CA 1
ATOM 5131 C C . GLN B 1 199 ? -13.195 2.885 6.996 1 78.81 199 GLN B C 1
ATOM 5133 O O . GLN B 1 199 ? -14.164 3.264 6.34 1 78.81 199 GLN B O 1
ATOM 5138 N N . GLY B 1 200 ? -12.609 1.688 6.809 1 76.19 200 GLY B N 1
ATOM 5139 C CA . GLY B 1 200 ? -13.234 0.69 5.953 1 76.19 200 GLY B CA 1
ATOM 5140 C C . GLY B 1 200 ? -12.852 0.834 4.492 1 76.19 200 GLY B C 1
ATOM 5141 O O . GLY B 1 200 ? -13.438 0.183 3.627 1 76.19 200 GLY B O 1
ATOM 5142 N N . VAL B 1 201 ? -11.969 1.74 4.238 1 77.88 201 VAL B N 1
ATOM 5143 C CA . VAL B 1 201 ? -11.492 1.951 2.873 1 77.88 201 VAL B CA 1
ATOM 5144 C C . VAL B 1 201 ? -10.609 0.783 2.447 1 77.88 201 VAL B C 1
ATOM 5146 O O . VAL B 1 201 ? -10.641 0.355 1.291 1 77.88 201 VAL B O 1
ATOM 5149 N N . ILE B 1 202 ? -9.836 0.29 3.4 1 82.19 202 ILE B N 1
ATOM 5150 C CA . ILE B 1 202 ? -8.914 -0.824 3.199 1 82.19 202 ILE B CA 1
ATOM 5151 C C . ILE B 1 202 ? -9.305 -1.986 4.109 1 82.19 202 ILE B C 1
ATOM 5153 O O . ILE B 1 202 ? -9.469 -1.808 5.316 1 82.19 202 ILE B O 1
ATOM 5157 N N . ASN B 1 203 ? -9.562 -3.062 3.537 1 80.5 203 ASN B N 1
ATOM 5158 C CA . ASN B 1 203 ? -9.867 -4.223 4.367 1 80.5 203 ASN B CA 1
ATOM 5159 C C . ASN B 1 203 ? -8.609 -4.805 5.004 1 80.5 203 ASN B C 1
ATOM 5161 O O . ASN B 1 203 ? -7.492 -4.438 4.633 1 80.5 203 ASN B O 1
ATOM 5165 N N . PRO B 1 204 ? -8.781 -5.566 6 1 77.88 204 PRO B N 1
ATOM 5166 C CA . PRO B 1 204 ? -7.629 -6.109 6.723 1 77.88 204 PRO B CA 1
ATOM 5167 C C . PRO B 1 204 ? -6.676 -6.887 5.816 1 77.88 204 PRO B C 1
ATOM 5169 O O . PRO B 1 204 ? -5.457 -6.812 5.988 1 77.88 204 PRO B O 1
ATOM 5172 N N . HIS B 1 205 ? -7.195 -7.566 4.922 1 75.75 205 HIS B N 1
ATOM 5173 C CA . HIS B 1 205 ? -6.355 -8.344 4.012 1 75.75 205 HIS B CA 1
ATOM 5174 C C . HIS B 1 205 ? -5.543 -7.43 3.1 1 75.75 205 HIS B C 1
ATOM 5176 O O . HIS B 1 205 ? -4.379 -7.707 2.816 1 75.75 205 HIS B O 1
ATOM 5182 N N . GLU B 1 206 ? -6.168 -6.43 2.654 1 82.31 206 GLU B N 1
ATOM 5183 C CA . GLU B 1 206 ? -5.477 -5.457 1.816 1 82.31 206 GLU B CA 1
ATOM 5184 C C . GLU B 1 206 ? -4.332 -4.789 2.576 1 82.31 206 GLU B C 1
ATOM 5186 O O . GLU B 1 206 ? -3.26 -4.555 2.016 1 82.31 206 GLU B O 1
ATOM 5191 N N . ARG B 1 207 ? -4.645 -4.488 3.756 1 84.12 207 ARG B N 1
ATOM 5192 C CA . ARG B 1 207 ? -3.609 -3.889 4.594 1 84.12 207 ARG B CA 1
ATOM 5193 C C . ARG B 1 207 ? -2.398 -4.809 4.711 1 84.12 207 ARG B C 1
ATOM 5195 O O . ARG B 1 207 ? -1.258 -4.355 4.602 1 84.12 207 ARG B O 1
ATOM 5202 N N . GLU B 1 208 ? -2.645 -5.992 4.941 1 81.69 208 GLU B N 1
ATOM 5203 C CA . GLU B 1 208 ? -1.563 -6.969 5.062 1 81.69 208 GLU B CA 1
ATOM 5204 C C . GLU B 1 208 ? -0.756 -7.059 3.771 1 81.69 208 GLU B C 1
ATOM 5206 O O . GLU B 1 208 ? 0.47 -7.184 3.807 1 81.69 208 GLU B O 1
ATOM 5211 N N . MET B 1 209 ? -1.445 -7.035 2.738 1 81.62 209 MET B N 1
ATOM 5212 C CA . MET B 1 209 ? -0.773 -7.105 1.444 1 81.62 209 MET B CA 1
ATOM 5213 C C . MET B 1 209 ? 0.125 -5.891 1.234 1 81.62 209 MET B C 1
ATOM 5215 O O . MET B 1 209 ? 1.25 -6.02 0.751 1 81.62 209 MET B O 1
ATOM 5219 N N . ILE B 1 210 ? -0.387 -4.777 1.529 1 85 210 ILE B N 1
ATOM 5220 C CA . ILE B 1 210 ? 0.387 -3.551 1.374 1 85 210 ILE B CA 1
ATOM 5221 C C . ILE B 1 210 ? 1.634 -3.611 2.254 1 85 210 ILE B C 1
ATOM 5223 O O . ILE B 1 210 ? 2.73 -3.264 1.811 1 85 210 ILE B O 1
ATOM 5227 N N . ASP B 1 211 ? 1.414 -4.012 3.459 1 83.12 211 ASP B N 1
ATOM 5228 C CA . ASP B 1 211 ? 2.537 -4.172 4.379 1 83.12 211 ASP B CA 1
ATOM 5229 C C . ASP B 1 211 ? 3.574 -5.141 3.812 1 83.12 211 ASP B C 1
ATOM 5231 O O . ASP B 1 211 ? 4.781 -4.922 3.959 1 83.12 211 ASP B O 1
ATOM 5235 N N . SER B 1 212 ? 3.131 -6.156 3.236 1 82 212 SER B N 1
ATOM 5236 C CA . SER B 1 212 ? 4.016 -7.156 2.652 1 82 212 SER B CA 1
ATOM 5237 C C . SER B 1 212 ? 4.801 -6.582 1.478 1 82 212 SER B C 1
ATOM 5239 O O . SER B 1 212 ? 5.988 -6.867 1.32 1 82 212 SER B O 1
ATOM 5241 N N . VAL B 1 213 ? 4.102 -5.867 0.71 1 83.38 213 VAL B N 1
ATOM 5242 C CA . VAL B 1 213 ? 4.762 -5.25 -0.437 1 83.38 213 VAL B CA 1
ATOM 5243 C C . VAL B 1 213 ? 5.887 -4.34 0.043 1 83.38 213 VAL B C 1
ATOM 5245 O O . VAL B 1 213 ? 6.98 -4.336 -0.533 1 83.38 213 VAL B O 1
ATOM 5248 N N . ILE B 1 214 ? 5.598 -3.664 1.026 1 80.38 214 ILE B N 1
ATOM 5249 C CA . ILE B 1 214 ? 6.574 -2.723 1.564 1 80.38 214 ILE B CA 1
ATOM 5250 C C . ILE B 1 214 ? 7.754 -3.486 2.16 1 80.38 214 ILE B C 1
ATOM 5252 O O . ILE B 1 214 ? 8.906 -3.08 2.004 1 80.38 214 ILE B O 1
ATOM 5256 N N . SER B 1 215 ? 7.543 -4.535 2.83 1 78.38 215 SER B N 1
ATOM 5257 C CA . SER B 1 215 ? 8.57 -5.332 3.488 1 78.38 215 SER B CA 1
ATOM 5258 C C . SER B 1 215 ? 9.281 -6.254 2.498 1 78.38 215 SER B C 1
ATOM 5260 O O . SER B 1 215 ? 10.328 -6.82 2.809 1 78.38 215 SER B O 1
ATOM 5262 N N . PHE B 1 216 ? 8.695 -6.438 1.356 1 79.69 216 PHE B N 1
ATOM 5263 C CA . PHE B 1 216 ? 9.18 -7.324 0.307 1 79.69 216 PHE B CA 1
ATOM 5264 C C . PHE B 1 216 ? 10.602 -6.941 -0.11 1 79.69 216 PHE B C 1
ATOM 5266 O O . PHE B 1 216 ? 11.422 -7.809 -0.394 1 79.69 216 PHE B O 1
ATOM 5273 N N . ASP B 1 217 ? 10.906 -5.734 0.024 1 74.88 217 ASP B N 1
ATOM 5274 C CA . ASP B 1 217 ? 12.188 -5.211 -0.449 1 74.88 217 ASP B CA 1
ATOM 5275 C C . ASP B 1 217 ? 13.305 -5.5 0.551 1 74.88 217 ASP B C 1
ATOM 5277 O O . ASP B 1 217 ? 14.484 -5.402 0.216 1 74.88 217 ASP B O 1
ATOM 5281 N N . ASP B 1 218 ? 13.039 -6.074 1.674 1 78.06 218 ASP B N 1
ATOM 5282 C CA . ASP B 1 218 ? 14.039 -6.258 2.723 1 78.06 218 ASP B CA 1
ATOM 5283 C C . ASP B 1 218 ? 14.484 -7.719 2.807 1 78.06 218 ASP B C 1
ATOM 5285 O O . ASP B 1 218 ? 15.352 -8.062 3.609 1 78.06 218 ASP B O 1
ATOM 5289 N N . LYS B 1 219 ? 14.031 -8.516 1.919 1 86.94 219 LYS B N 1
ATOM 5290 C CA . LYS B 1 219 ? 14.328 -9.945 2.016 1 86.94 219 LYS B CA 1
ATOM 5291 C C . LYS B 1 219 ? 15.242 -10.398 0.882 1 86.94 219 LYS B C 1
ATOM 5293 O O . LYS B 1 219 ? 15.273 -9.781 -0.182 1 86.94 219 LYS B O 1
ATOM 5298 N N . GLN B 1 220 ? 15.977 -11.422 1.208 1 91.81 220 GLN B N 1
ATOM 5299 C CA . GLN B 1 220 ? 16.828 -12.07 0.215 1 91.81 220 GLN B CA 1
ATOM 5300 C C . GLN B 1 220 ? 16.234 -13.406 -0.232 1 91.81 220 GLN B C 1
ATOM 5302 O O . GLN B 1 220 ? 15.391 -13.977 0.46 1 91.81 220 GLN B O 1
ATOM 5307 N N . ALA B 1 221 ? 16.672 -13.867 -1.395 1 93.5 221 ALA B N 1
ATOM 5308 C CA . ALA B 1 221 ? 16.141 -15.094 -1.98 1 93.5 221 ALA B CA 1
ATOM 5309 C C . ALA B 1 221 ? 16.312 -16.281 -1.032 1 93.5 221 ALA B C 1
ATOM 5311 O O . ALA B 1 221 ? 15.43 -17.125 -0.934 1 93.5 221 ALA B O 1
ATOM 5312 N N . GLU B 1 222 ? 17.375 -16.312 -0.312 1 93.12 222 GLU B N 1
ATOM 5313 C CA . GLU B 1 222 ? 17.656 -17.438 0.585 1 93.12 222 GLU B CA 1
ATOM 5314 C C . GLU B 1 222 ? 16.625 -17.5 1.711 1 93.12 222 GLU B C 1
ATOM 5316 O O . GLU B 1 222 ? 16.391 -18.578 2.279 1 93.12 222 GLU B O 1
ATOM 5321 N N . GLU B 1 223 ? 16 -16.375 1.997 1 91.75 223 GLU B N 1
ATOM 5322 C CA . GLU B 1 223 ? 15.055 -16.312 3.102 1 91.75 223 GLU B CA 1
ATOM 5323 C C . GLU B 1 223 ? 13.695 -16.891 2.695 1 91.75 223 GLU B C 1
ATOM 5325 O O . GLU B 1 223 ? 12.883 -17.234 3.553 1 91.75 223 GLU B O 1
ATOM 5330 N N . VAL B 1 224 ? 13.508 -17 1.395 1 90.75 224 VAL B N 1
ATOM 5331 C CA . VAL B 1 224 ? 12.195 -17.438 0.939 1 90.75 224 VAL B CA 1
ATOM 5332 C C . VAL B 1 224 ? 12.336 -18.75 0.156 1 90.75 224 VAL B C 1
ATOM 5334 O O . VAL B 1 224 ? 11.336 -19.297 -0.323 1 90.75 224 VAL B O 1
ATOM 5337 N N . MET B 1 225 ? 13.484 -19.266 0.059 1 92.12 225 MET B N 1
ATOM 5338 C CA . MET B 1 225 ? 13.766 -20.406 -0.805 1 92.12 225 MET B CA 1
ATOM 5339 C C . MET B 1 225 ? 13.289 -21.703 -0.167 1 92.12 225 MET B C 1
ATOM 5341 O O . MET B 1 225 ? 13.016 -21.75 1.033 1 92.12 225 MET B O 1
ATOM 5345 N N . THR B 1 226 ? 13.047 -22.703 -0.988 1 91.56 226 THR B N 1
ATOM 5346 C CA . THR B 1 226 ? 13.039 -24.094 -0.551 1 91.56 226 THR B CA 1
ATOM 5347 C C . THR B 1 226 ? 14.461 -24.641 -0.463 1 91.56 226 THR B C 1
ATOM 5349 O O . THR B 1 226 ? 15.164 -24.719 -1.471 1 91.56 226 THR B O 1
ATOM 5352 N N . ALA B 1 227 ? 14.812 -24.969 0.667 1 91.88 227 ALA B N 1
ATOM 5353 C CA . ALA B 1 227 ? 16.203 -25.391 0.895 1 91.88 227 ALA B CA 1
ATOM 5354 C C . ALA B 1 227 ? 16.531 -26.656 0.125 1 91.88 227 ALA B C 1
ATOM 5356 O O . ALA B 1 227 ? 15.633 -27.469 -0.158 1 91.88 227 ALA B O 1
ATOM 5357 N N . ARG B 1 228 ? 17.766 -26.828 -0.195 1 91 228 ARG B N 1
ATOM 5358 C CA . ARG B 1 228 ? 18.234 -27.953 -1.003 1 91 228 ARG B CA 1
ATOM 5359 C C . ARG B 1 228 ? 17.781 -29.281 -0.398 1 91 228 ARG B C 1
ATOM 5361 O O . ARG B 1 228 ? 17.484 -30.234 -1.124 1 91 228 ARG B O 1
ATOM 5368 N N . THR B 1 229 ? 17.641 -29.344 0.9 1 85.81 229 THR B N 1
ATOM 5369 C CA . THR B 1 229 ? 17.281 -30.578 1.583 1 85.81 229 THR B CA 1
ATOM 5370 C C . THR B 1 229 ? 15.82 -30.938 1.349 1 85.81 229 THR B C 1
ATOM 5372 O O . THR B 1 229 ? 15.43 -32.094 1.484 1 85.81 229 THR B O 1
ATOM 5375 N N . GLU B 1 230 ? 15.062 -30 0.96 1 85.69 230 GLU B N 1
ATOM 5376 C CA . GLU B 1 230 ? 13.633 -30.203 0.787 1 85.69 230 GLU B CA 1
ATOM 5377 C C . GLU B 1 230 ? 13.258 -30.25 -0.692 1 85.69 230 GLU B C 1
ATOM 5379 O O . GLU B 1 230 ? 12.086 -30.422 -1.035 1 85.69 230 GLU B O 1
ATOM 5384 N N . VAL B 1 231 ? 14.227 -30.109 -1.483 1 90.5 231 VAL B N 1
ATOM 5385 C CA . VAL B 1 231 ? 13.953 -30.078 -2.916 1 90.5 231 VAL B CA 1
ATOM 5386 C C . VAL B 1 231 ? 14 -31.5 -3.48 1 90.5 231 VAL B C 1
ATOM 5388 O O . VAL B 1 231 ? 14.93 -32.25 -3.201 1 90.5 231 VAL B O 1
ATOM 5391 N N . PHE B 1 232 ? 12.961 -31.906 -4.141 1 90.06 232 PHE B N 1
ATOM 5392 C CA . PHE B 1 232 ? 12.984 -33.156 -4.898 1 90.06 232 PHE B CA 1
ATOM 5393 C C . PHE B 1 232 ? 13.75 -33 -6.199 1 90.06 232 PHE B C 1
ATOM 5395 O O . PHE B 1 232 ? 13.406 -32.156 -7.027 1 90.06 232 PHE B O 1
ATOM 5402 N N . MET B 1 233 ? 14.781 -33.719 -6.355 1 93.88 233 MET B N 1
ATOM 5403 C CA . MET B 1 233 ? 15.625 -33.656 -7.543 1 93.88 233 MET B CA 1
ATOM 5404 C C . MET B 1 233 ? 15.805 -35.062 -8.141 1 93.88 233 MET B C 1
ATOM 5406 O O . MET B 1 233 ? 15.57 -36.062 -7.469 1 93.88 233 MET B O 1
ATOM 5410 N N . ILE B 1 234 ? 16.172 -35.156 -9.398 1 94 234 ILE B N 1
ATOM 5411 C CA . ILE B 1 234 ? 16.391 -36.406 -10.094 1 94 234 ILE B CA 1
ATOM 5412 C C . ILE B 1 234 ? 17.859 -36.5 -10.531 1 94 234 ILE B C 1
ATOM 5414 O O . ILE B 1 234 ? 18.422 -35.562 -11.078 1 94 234 ILE B O 1
ATOM 5418 N N . ASP B 1 235 ? 18.469 -37.625 -10.172 1 94.62 235 ASP B N 1
ATOM 5419 C CA . ASP B 1 235 ? 19.797 -37.938 -10.711 1 94.62 235 ASP B CA 1
ATOM 5420 C C . ASP B 1 235 ? 19.672 -38.656 -12.07 1 94.62 235 ASP B C 1
ATOM 5422 O O . ASP B 1 235 ? 19.125 -39.75 -12.164 1 94.62 235 ASP B O 1
ATOM 5426 N N . ILE B 1 236 ? 20.203 -38.062 -13.031 1 94.06 236 ILE B N 1
ATOM 5427 C CA . ILE B 1 236 ? 20.031 -38.562 -14.391 1 94.06 236 ILE B CA 1
ATOM 5428 C C . ILE B 1 236 ? 20.719 -39.938 -14.516 1 94.06 236 ILE B C 1
ATOM 5430 O O . ILE B 1 236 ? 20.375 -40.719 -15.406 1 94.06 236 ILE B O 1
ATOM 5434 N N . THR B 1 237 ? 21.625 -40.25 -13.656 1 92.12 237 THR B N 1
ATOM 5435 C CA . THR B 1 237 ? 22.375 -41.5 -13.719 1 92.12 237 THR B CA 1
ATOM 5436 C C . THR B 1 237 ? 21.562 -42.656 -13.102 1 92.12 237 THR B C 1
ATOM 5438 O O . THR B 1 237 ? 21.859 -43.812 -13.336 1 92.12 237 THR B O 1
ATOM 5441 N N . ASP B 1 238 ? 20.547 -42.344 -12.375 1 91.44 238 ASP B N 1
ATOM 5442 C CA . ASP B 1 238 ? 19.672 -43.375 -11.781 1 91.44 238 ASP B CA 1
ATOM 5443 C C . ASP B 1 238 ? 18.609 -43.812 -12.781 1 91.44 238 ASP B C 1
ATOM 5445 O O . ASP B 1 238 ? 18.188 -43.062 -13.648 1 91.44 238 ASP B O 1
ATOM 5449 N N . PRO B 1 239 ? 18.281 -45.094 -12.688 1 88.88 239 PRO B N 1
ATOM 5450 C CA . PRO B 1 239 ? 17.156 -45.531 -13.531 1 88.88 239 PRO B CA 1
ATOM 5451 C C . PRO B 1 239 ? 15.883 -44.719 -13.289 1 88.88 239 PRO B C 1
ATOM 5453 O O . PRO B 1 239 ? 15.531 -44.438 -12.141 1 88.88 239 PRO B O 1
ATOM 5456 N N . LEU B 1 240 ? 15.234 -44.406 -14.32 1 88.38 240 LEU B N 1
ATOM 5457 C CA . LEU B 1 240 ? 14.055 -43.531 -14.297 1 88.38 240 LEU B CA 1
ATOM 5458 C C . LEU B 1 240 ? 12.93 -44.188 -13.5 1 88.38 240 LEU B C 1
ATOM 5460 O O . LEU B 1 240 ? 12.125 -43.5 -12.875 1 88.38 240 LEU B O 1
ATOM 5464 N N . GLU B 1 241 ? 12.867 -45.469 -13.531 1 83.62 241 GLU B N 1
ATOM 5465 C CA . GLU B 1 241 ? 11.797 -46.219 -12.875 1 83.62 241 GLU B CA 1
ATOM 5466 C C . GLU B 1 241 ? 11.727 -45.906 -11.383 1 83.62 241 GLU B C 1
ATOM 5468 O O . GLU B 1 241 ? 10.656 -45.938 -10.781 1 83.62 241 GLU B O 1
ATOM 5473 N N . HIS B 1 242 ? 12.898 -45.469 -10.883 1 84.06 242 HIS B N 1
ATOM 5474 C CA . HIS B 1 242 ? 12.984 -45.156 -9.453 1 84.06 242 HIS B CA 1
ATOM 5475 C C . HIS B 1 242 ? 12.219 -43.875 -9.117 1 84.06 242 HIS B C 1
ATOM 5477 O O . HIS B 1 242 ? 11.82 -43.688 -7.965 1 84.06 242 HIS B O 1
ATOM 5483 N N . TYR B 1 243 ? 12 -43.031 -10.125 1 88.19 243 TYR B N 1
ATOM 5484 C CA . TYR B 1 243 ? 11.484 -41.719 -9.852 1 88.19 243 TYR B CA 1
ATOM 5485 C C . TYR B 1 243 ? 10.039 -41.562 -10.312 1 88.19 243 TYR B C 1
ATOM 5487 O O . TYR B 1 243 ? 9.336 -40.625 -9.93 1 88.19 243 TYR B O 1
ATOM 5495 N N . ILE B 1 244 ? 9.562 -42.469 -11.117 1 81.88 244 ILE B N 1
ATOM 5496 C CA . ILE B 1 244 ? 8.281 -42.312 -11.805 1 81.88 244 ILE B CA 1
ATOM 5497 C C . ILE B 1 244 ? 7.152 -42.188 -10.789 1 81.88 244 ILE B C 1
ATOM 5499 O O . ILE B 1 244 ? 6.316 -41.281 -10.867 1 81.88 244 ILE B O 1
ATOM 5503 N N . SER B 1 245 ? 7.137 -43.094 -9.859 1 75.94 245 SER B N 1
ATOM 5504 C CA . SER B 1 245 ? 6.086 -43.094 -8.844 1 75.94 245 SER B CA 1
ATOM 5505 C C . SER B 1 245 ? 6.086 -41.781 -8.055 1 75.94 245 SER B C 1
ATOM 5507 O O . SER B 1 245 ? 5.023 -41.219 -7.789 1 75.94 245 SER B O 1
ATOM 5509 N N . GLU B 1 246 ? 7.242 -41.344 -7.762 1 78.88 246 GLU B N 1
ATOM 5510 C CA . GLU B 1 246 ? 7.363 -40.094 -6.992 1 78.88 246 GLU B CA 1
ATOM 5511 C C . GLU B 1 246 ? 6.977 -38.875 -7.828 1 78.88 246 GLU B C 1
ATOM 5513 O O . GLU B 1 246 ? 6.336 -37.969 -7.324 1 78.88 246 GLU B O 1
ATOM 5518 N N . MET B 1 247 ? 7.371 -38.875 -9.047 1 83.19 247 MET B N 1
ATOM 5519 C CA . MET B 1 247 ? 7.047 -37.781 -9.953 1 83.19 247 MET B CA 1
ATOM 5520 C C . MET B 1 247 ? 5.535 -37.625 -10.125 1 83.19 247 MET B C 1
ATOM 5522 O O . MET B 1 247 ? 5.016 -36.531 -10.234 1 83.19 247 MET B O 1
ATOM 5526 N N . LEU B 1 248 ? 4.949 -38.75 -10.156 1 74.44 248 LEU B N 1
ATOM 5527 C CA . LEU B 1 248 ? 3.51 -38.75 -10.383 1 74.44 248 LEU B CA 1
ATOM 5528 C C . LEU B 1 248 ? 2.76 -38.375 -9.109 1 74.44 248 LEU B C 1
ATOM 5530 O O . LEU B 1 248 ? 1.658 -37.812 -9.172 1 74.44 248 LEU B O 1
ATOM 5534 N N . SER B 1 249 ? 3.406 -38.656 -8.039 1 67.81 249 SER B N 1
ATOM 5535 C CA . SER B 1 249 ? 2.738 -38.406 -6.77 1 67.81 249 SER B CA 1
ATOM 5536 C C . SER B 1 249 ? 3 -37 -6.273 1 67.81 249 SER B C 1
ATOM 5538 O O . SER B 1 249 ? 2.178 -36.406 -5.559 1 67.81 249 SER B O 1
ATOM 5540 N N . LEU B 1 250 ? 4.07 -36.5 -6.703 1 63.41 250 LEU B N 1
ATOM 5541 C CA . LEU B 1 250 ? 4.477 -35.188 -6.18 1 63.41 250 LEU B CA 1
ATOM 5542 C C . LEU B 1 250 ? 3.762 -34.062 -6.914 1 63.41 250 LEU B C 1
ATOM 5544 O O . LEU B 1 250 ? 3.303 -34.25 -8.047 1 63.41 250 LEU B O 1
ATOM 5548 N N . LYS B 1 251 ? 3.693 -33 -6.188 1 66.19 251 LYS B N 1
ATOM 5549 C CA . LYS B 1 251 ? 2.902 -31.859 -6.621 1 66.19 251 LYS B CA 1
ATOM 5550 C C . LYS B 1 251 ? 3.738 -30.906 -7.473 1 66.19 251 LYS B C 1
ATOM 5552 O O . LYS B 1 251 ? 3.262 -29.844 -7.875 1 66.19 251 LYS B O 1
ATOM 5557 N N . TYR B 1 252 ? 4.844 -31.359 -7.871 1 77.81 252 TYR B N 1
ATOM 5558 C CA . TYR B 1 252 ? 5.707 -30.391 -8.547 1 77.81 252 TYR B CA 1
ATOM 5559 C C . TYR B 1 252 ? 5.582 -30.516 -10.062 1 77.81 252 TYR B C 1
ATOM 5561 O O . TYR B 1 252 ? 5.496 -31.625 -10.594 1 77.81 252 TYR B O 1
ATOM 5569 N N . SER B 1 253 ? 5.535 -29.406 -10.641 1 80.56 253 SER B N 1
ATOM 5570 C CA . SER B 1 253 ? 5.469 -29.391 -12.094 1 80.56 253 SER B CA 1
ATOM 5571 C C . SER B 1 253 ? 6.855 -29.297 -12.711 1 80.56 253 SER B C 1
ATOM 5573 O O . SER B 1 253 ? 7.043 -29.594 -13.898 1 80.56 253 SER B O 1
ATOM 5575 N N . ARG B 1 254 ? 7.805 -28.891 -11.906 1 89.19 254 ARG B N 1
ATOM 5576 C CA . ARG B 1 254 ? 9.18 -28.719 -12.352 1 89.19 254 ARG B CA 1
ATOM 5577 C C . ARG B 1 254 ? 10.164 -29.359 -11.383 1 89.19 254 ARG B C 1
ATOM 5579 O O . ARG B 1 254 ? 10.039 -29.203 -10.172 1 89.19 254 ARG B O 1
ATOM 5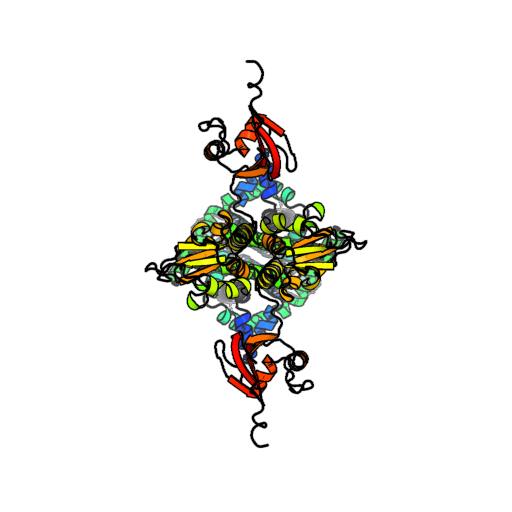586 N N . ILE B 1 255 ? 11.125 -30.094 -12 1 93.19 255 ILE B N 1
ATOM 5587 C CA . ILE B 1 255 ? 12.047 -30.844 -11.156 1 93.19 255 ILE B CA 1
ATOM 5588 C C . ILE B 1 255 ? 13.477 -30.609 -11.625 1 93.19 255 ILE B C 1
ATOM 5590 O O . ILE B 1 255 ? 13.805 -30.828 -12.789 1 93.19 255 ILE B O 1
ATOM 5594 N N . PRO B 1 256 ? 14.297 -30.125 -10.727 1 95.69 256 PRO B N 1
ATOM 5595 C CA . PRO B 1 256 ? 15.711 -30.031 -11.102 1 95.69 256 PRO B CA 1
ATOM 5596 C C . PRO B 1 256 ? 16.359 -31.406 -11.312 1 95.69 256 PRO B C 1
ATOM 5598 O O . PRO B 1 256 ? 16.078 -32.344 -10.578 1 95.69 256 PRO B O 1
ATOM 5601 N N . VAL B 1 257 ? 17.188 -31.5 -12.367 1 96.38 257 VAL B N 1
ATOM 5602 C CA . VAL B 1 257 ? 17.906 -32.719 -12.688 1 96.38 257 VAL B CA 1
ATOM 5603 C C . VAL B 1 257 ? 19.422 -32.5 -12.562 1 96.38 257 VAL B C 1
ATOM 5605 O O . VAL B 1 257 ? 19.938 -31.469 -13.039 1 96.38 257 VAL B O 1
ATOM 5608 N N . TYR B 1 258 ? 20.047 -33.375 -11.836 1 95.38 258 TYR B N 1
ATOM 5609 C CA . TYR B 1 258 ? 21.5 -33.25 -11.648 1 95.38 258 TYR B CA 1
ATOM 5610 C C . TYR B 1 258 ? 22.219 -34.5 -12.102 1 95.38 258 TYR B C 1
ATOM 5612 O O . TYR B 1 258 ? 21.578 -35.5 -12.438 1 95.38 258 TYR B O 1
ATOM 5620 N N . GLU B 1 259 ? 23.5 -34.406 -12.289 1 94.75 259 GLU B N 1
ATOM 5621 C CA . GLU B 1 259 ? 24.328 -35.562 -12.695 1 94.75 259 GLU B CA 1
ATOM 5622 C C . GLU B 1 259 ? 25.406 -35.844 -11.656 1 94.75 259 GLU B C 1
ATOM 5624 O O . GLU B 1 259 ? 26.25 -35 -11.375 1 94.75 259 GLU B O 1
ATOM 5629 N N . ASP B 1 260 ? 25.422 -36.938 -11.016 1 90 260 ASP B N 1
ATOM 5630 C CA . ASP B 1 260 ? 26.406 -37.469 -10.086 1 90 260 ASP B CA 1
ATOM 5631 C C . ASP B 1 260 ? 26.359 -36.719 -8.75 1 90 260 ASP B C 1
ATOM 5633 O O . ASP B 1 260 ? 26.25 -37.344 -7.691 1 90 260 ASP B O 1
ATOM 5637 N N . ASN B 1 261 ? 26.375 -35.344 -8.883 1 91.62 261 ASN B N 1
ATOM 5638 C CA . ASN B 1 261 ? 26.375 -34.5 -7.707 1 91.62 261 ASN B CA 1
ATOM 5639 C C . ASN B 1 261 ? 25.266 -33.438 -7.785 1 91.62 261 ASN B C 1
ATOM 5641 O O . ASN B 1 261 ? 25.062 -32.812 -8.836 1 91.62 261 ASN B O 1
ATOM 5645 N N . PRO B 1 262 ? 24.578 -33.312 -6.672 1 92 262 PRO B N 1
ATOM 5646 C CA . PRO B 1 262 ? 23.469 -32.344 -6.672 1 92 262 PRO B CA 1
ATOM 5647 C C . PRO B 1 262 ? 23.922 -30.922 -7.031 1 92 262 PRO B C 1
ATOM 5649 O O . PRO B 1 262 ? 23.094 -30.094 -7.402 1 92 262 PRO B O 1
ATOM 5652 N N . ASP B 1 263 ? 25.109 -30.672 -6.887 1 91.44 263 ASP B N 1
ATOM 5653 C CA . ASP B 1 263 ? 25.625 -29.344 -7.219 1 91.44 263 ASP B CA 1
ATOM 5654 C C . ASP B 1 263 ? 25.781 -29.188 -8.727 1 91.44 263 ASP B C 1
ATOM 5656 O O . ASP B 1 263 ? 25.938 -28.062 -9.219 1 91.44 263 ASP B O 1
ATOM 5660 N N . ASN B 1 264 ? 25.781 -30.297 -9.398 1 92.25 264 ASN B N 1
ATOM 5661 C CA . ASN B 1 264 ? 25.891 -30.266 -10.852 1 92.25 264 ASN B CA 1
ATOM 5662 C C . ASN B 1 264 ? 24.516 -30.375 -11.523 1 92.25 264 ASN B C 1
ATOM 5664 O O . ASN B 1 264 ? 24.203 -31.406 -12.125 1 92.25 264 ASN B O 1
ATOM 5668 N N . ILE B 1 265 ? 23.828 -29.281 -11.531 1 94.88 265 ILE B N 1
ATOM 5669 C CA . ILE B 1 265 ? 22.484 -29.25 -12.117 1 94.88 265 ILE B CA 1
ATOM 5670 C C . ILE B 1 265 ? 22.594 -29.109 -13.633 1 94.88 265 ILE B C 1
ATOM 5672 O O . ILE B 1 265 ? 23.188 -28.156 -14.133 1 94.88 265 ILE B O 1
ATOM 5676 N N . ILE B 1 266 ? 21.969 -30 -14.367 1 93.38 266 ILE B N 1
ATOM 5677 C CA . ILE B 1 266 ? 22.125 -30.016 -15.82 1 93.38 266 ILE B CA 1
ATOM 5678 C C . ILE B 1 266 ? 20.891 -29.422 -16.484 1 93.38 266 ILE B C 1
ATOM 5680 O O . ILE B 1 266 ? 20.906 -29.094 -17.672 1 93.38 266 ILE B O 1
ATOM 5684 N N . GLY B 1 267 ? 19.828 -29.328 -15.688 1 94.75 267 GLY B N 1
ATOM 5685 C CA . GLY B 1 267 ? 18.625 -28.719 -16.234 1 94.75 267 GLY B CA 1
ATOM 5686 C C . GLY B 1 267 ? 17.406 -28.938 -15.383 1 94.75 267 GLY B C 1
ATOM 5687 O O . GLY B 1 267 ? 17.516 -29.375 -14.234 1 94.75 267 GLY B O 1
ATOM 5688 N N . ILE B 1 268 ? 16.281 -28.516 -15.961 1 94.69 268 ILE B N 1
ATOM 5689 C CA . ILE B 1 268 ? 14.984 -28.641 -15.297 1 94.69 268 ILE B CA 1
ATOM 5690 C C . ILE B 1 268 ? 14.062 -29.516 -16.125 1 94.69 268 ILE B C 1
ATOM 5692 O O . ILE B 1 268 ? 13.93 -29.328 -17.344 1 94.69 268 ILE B O 1
ATOM 5696 N N . LEU B 1 269 ? 13.453 -30.516 -15.484 1 93.38 269 LEU B N 1
ATOM 5697 C CA . LEU B 1 269 ? 12.484 -31.375 -16.141 1 93.38 269 LEU B CA 1
ATOM 5698 C C . LEU B 1 269 ? 11.062 -30.875 -15.922 1 93.38 269 LEU B C 1
ATOM 5700 O O . LEU B 1 269 ? 10.609 -30.75 -14.781 1 93.38 269 LEU B O 1
ATOM 5704 N N . TYR B 1 270 ? 10.484 -30.562 -16.984 1 88.44 270 TYR B N 1
ATOM 5705 C CA . TYR B 1 270 ? 9.055 -30.266 -16.906 1 88.44 270 TYR B CA 1
ATOM 5706 C C . TYR B 1 270 ? 8.227 -31.531 -17 1 88.44 270 TYR B C 1
ATOM 5708 O O . TYR B 1 270 ? 8.359 -32.312 -17.953 1 88.44 270 TYR B O 1
ATOM 5716 N N . LEU B 1 271 ? 7.43 -31.734 -16.078 1 86.19 271 LEU B N 1
ATOM 5717 C CA . LEU B 1 271 ? 6.648 -32.969 -16.031 1 86.19 271 LEU B CA 1
ATOM 5718 C C . LEU B 1 271 ? 5.75 -33.094 -17.25 1 86.19 271 LEU B C 1
ATOM 5720 O O . LEU B 1 271 ? 5.512 -34.188 -17.75 1 86.19 271 LEU B O 1
ATOM 5724 N N . LYS B 1 272 ? 5.273 -32.031 -17.594 1 80.62 272 LYS B N 1
ATOM 5725 C CA . LYS B 1 272 ? 4.445 -32.062 -18.797 1 80.62 272 LYS B CA 1
ATOM 5726 C C . LYS B 1 272 ? 5.219 -32.625 -19.984 1 80.62 272 LYS B C 1
ATOM 5728 O O . LYS B 1 272 ? 4.688 -33.438 -20.766 1 80.62 272 LYS B O 1
ATOM 5733 N N . ASP B 1 273 ? 6.406 -32.188 -20.203 1 83.88 273 ASP B N 1
ATOM 5734 C CA . ASP B 1 273 ? 7.25 -32.688 -21.266 1 83.88 273 ASP B CA 1
ATOM 5735 C C . ASP B 1 273 ? 7.496 -34.188 -21.109 1 83.88 273 ASP B C 1
ATOM 5737 O O . ASP B 1 273 ? 7.535 -34.938 -22.094 1 83.88 273 ASP B O 1
ATOM 5741 N N . PHE B 1 274 ? 7.652 -34.531 -19.938 1 87.31 274 PHE B N 1
ATOM 5742 C CA . PHE B 1 274 ? 7.848 -35.969 -19.625 1 87.31 274 PHE B CA 1
ATOM 5743 C C . PHE B 1 274 ? 6.641 -36.781 -20.062 1 87.31 274 PHE B C 1
ATOM 5745 O O . PHE B 1 274 ? 6.789 -37.812 -20.719 1 87.31 274 PHE B O 1
ATOM 5752 N N . PHE B 1 275 ? 5.523 -36.281 -19.828 1 82.88 275 PHE B N 1
ATOM 5753 C CA . PHE B 1 275 ? 4.297 -37 -20.141 1 82.88 275 PHE B CA 1
ATOM 5754 C C . PHE B 1 275 ? 4.059 -37.031 -21.641 1 82.88 275 PHE B C 1
ATOM 5756 O O . PHE B 1 275 ? 3.57 -38.031 -22.188 1 82.88 275 PHE B O 1
ATOM 5763 N N . ILE B 1 276 ? 4.348 -35.969 -22.25 1 81.38 276 ILE B N 1
ATOM 5764 C CA . ILE B 1 276 ? 4.207 -35.906 -23.703 1 81.38 276 ILE B CA 1
ATOM 5765 C C . ILE B 1 276 ? 5.109 -36.969 -24.344 1 81.38 276 ILE B C 1
ATOM 5767 O O . ILE B 1 276 ? 4.68 -37.688 -25.234 1 81.38 276 ILE B O 1
ATOM 5771 N N . GLN B 1 277 ? 6.289 -37.031 -23.891 1 83.38 277 GLN B N 1
ATOM 5772 C CA . GLN B 1 277 ? 7.23 -38 -24.422 1 83.38 277 GLN B CA 1
ATOM 5773 C C . GLN B 1 277 ? 6.801 -39.406 -24.094 1 83.38 277 GLN B C 1
ATOM 5775 O O . GLN B 1 277 ? 6.961 -40.312 -24.906 1 83.38 277 GLN B O 1
ATOM 5780 N N . ALA B 1 278 ? 6.336 -39.562 -22.922 1 83.44 278 ALA B N 1
ATOM 5781 C CA . ALA B 1 278 ? 5.855 -40.906 -22.516 1 83.44 278 ALA B CA 1
ATOM 5782 C C . ALA B 1 278 ? 4.691 -41.344 -23.391 1 83.44 278 ALA B C 1
ATOM 5784 O O . ALA B 1 278 ? 4.582 -42.531 -23.719 1 83.44 278 ALA B O 1
ATOM 5785 N N . TYR B 1 279 ? 3.846 -40.406 -23.688 1 78.31 279 TYR B N 1
ATOM 5786 C CA . TYR B 1 279 ? 2.709 -40.719 -24.547 1 78.31 279 TYR B CA 1
ATOM 5787 C C . TYR B 1 279 ? 3.176 -41.094 -25.953 1 78.31 279 TYR B C 1
ATOM 5789 O O . TYR B 1 279 ? 2.674 -42.062 -26.547 1 78.31 279 TYR B O 1
ATOM 5797 N N . LYS B 1 280 ? 4.121 -40.344 -26.453 1 78.31 280 LYS B N 1
ATOM 5798 C CA . LYS B 1 280 ? 4.637 -40.594 -27.797 1 78.31 280 LYS B CA 1
ATOM 5799 C C . LYS B 1 280 ? 5.34 -41.938 -27.875 1 78.31 280 LYS B C 1
ATOM 5801 O O . LYS B 1 280 ? 5.199 -42.656 -28.875 1 78.31 280 LYS B O 1
ATOM 5806 N N . LYS B 1 281 ? 6 -42.281 -26.875 1 80.19 281 LYS B N 1
ATOM 5807 C CA . LYS B 1 281 ? 6.766 -43.5 -26.859 1 80.19 281 LYS B CA 1
ATOM 5808 C C . LYS B 1 281 ? 5.93 -44.656 -26.312 1 80.19 281 LYS B C 1
ATOM 5810 O O . LYS B 1 281 ? 6.375 -45.812 -26.312 1 80.19 281 LYS B O 1
ATOM 5815 N N . ARG B 1 282 ? 4.762 -44.375 -25.859 1 77.69 282 ARG B N 1
ATOM 5816 C CA . ARG B 1 282 ? 3.828 -45.344 -25.281 1 77.69 282 ARG B CA 1
ATOM 5817 C C . ARG B 1 282 ? 4.445 -46.062 -24.094 1 77.69 282 ARG B C 1
ATOM 5819 O O . ARG B 1 282 ? 4.141 -47.219 -23.828 1 77.69 282 ARG B O 1
ATOM 5826 N N . SER B 1 283 ? 5.504 -45.469 -23.5 1 80.69 283 SER B N 1
ATOM 5827 C CA . SER B 1 283 ? 6.168 -46 -22.328 1 80.69 283 SER B CA 1
ATOM 5828 C C . SER B 1 283 ? 6.738 -44.906 -21.453 1 80.69 283 SER B C 1
ATOM 5830 O O . SER B 1 283 ? 7.387 -43.969 -21.953 1 80.69 283 SER B O 1
ATOM 5832 N N . PHE B 1 284 ? 6.531 -45.062 -20.172 1 81.19 284 PHE B N 1
ATOM 5833 C CA . PHE B 1 284 ? 7.07 -44.094 -19.219 1 81.19 284 PHE B CA 1
ATOM 5834 C C . PHE B 1 284 ? 8.562 -44.344 -19 1 81.19 284 PHE B C 1
ATOM 5836 O O . PHE B 1 284 ? 9.305 -43.406 -18.703 1 81.19 284 PHE B O 1
ATOM 5843 N N . SER B 1 285 ? 8.953 -45.531 -19.125 1 80.88 285 SER B N 1
ATOM 5844 C CA . SER B 1 285 ? 10.32 -45.906 -18.781 1 80.88 285 SER B CA 1
ATOM 5845 C C . SER B 1 285 ? 11.266 -45.656 -19.938 1 80.88 285 SER B C 1
ATOM 5847 O O . SER B 1 285 ? 12.484 -45.562 -19.75 1 80.88 285 SER B O 1
ATOM 5849 N N . ASP B 1 286 ? 10.695 -45.438 -21.141 1 84 286 ASP B N 1
ATOM 5850 C CA . ASP B 1 286 ? 11.539 -45.281 -22.312 1 84 286 ASP B CA 1
ATOM 5851 C C . ASP B 1 286 ? 11.773 -43.781 -22.641 1 84 286 ASP B C 1
ATOM 5853 O O . ASP B 1 286 ? 12.344 -43.469 -23.672 1 84 286 ASP B O 1
ATOM 5857 N N . VAL B 1 287 ? 11.414 -42.969 -21.734 1 88.69 287 VAL B N 1
ATOM 5858 C CA . VAL B 1 287 ? 11.57 -41.531 -21.984 1 88.69 287 VAL B CA 1
ATOM 5859 C C . VAL B 1 287 ? 13.023 -41.125 -21.781 1 88.69 287 VAL B C 1
ATOM 5861 O O . VAL B 1 287 ? 13.641 -41.469 -20.766 1 88.69 287 VAL B O 1
ATOM 5864 N N . ASN B 1 288 ? 13.625 -40.406 -22.781 1 89 288 ASN B N 1
ATOM 5865 C CA . ASN B 1 288 ? 14.953 -39.812 -22.641 1 89 288 ASN B CA 1
ATOM 5866 C C . ASN B 1 288 ? 14.883 -38.469 -21.953 1 89 288 ASN B C 1
ATOM 5868 O O . ASN B 1 288 ? 14.719 -37.438 -22.625 1 89 288 ASN B O 1
ATOM 5872 N N . ILE B 1 289 ? 15.094 -38.406 -20.719 1 92 289 ILE B N 1
ATOM 5873 C CA . ILE B 1 289 ? 14.953 -37.219 -19.906 1 92 289 ILE B CA 1
ATOM 5874 C C . ILE B 1 289 ? 15.945 -36.156 -20.375 1 92 289 ILE B C 1
ATOM 5876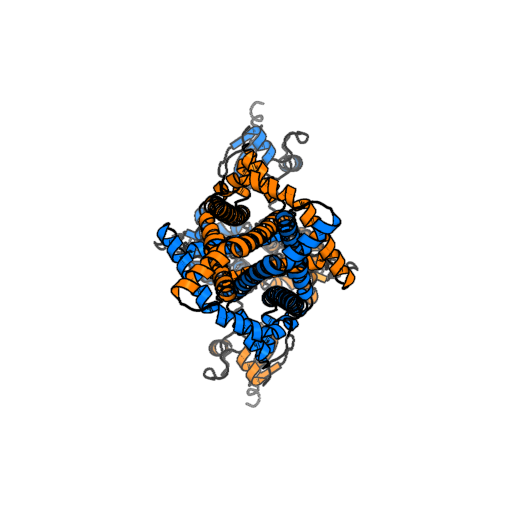 O O . ILE B 1 289 ? 15.617 -34.969 -20.453 1 92 289 ILE B O 1
ATOM 5880 N N . ARG B 1 290 ? 17.172 -36.531 -20.656 1 90.56 290 ARG B N 1
ATOM 5881 C CA . ARG B 1 290 ? 18.219 -35.594 -21.047 1 90.56 290 ARG B CA 1
ATOM 5882 C C . ARG B 1 290 ? 17.812 -34.781 -22.266 1 90.56 290 ARG B C 1
ATOM 5884 O O . ARG B 1 290 ? 18.172 -33.594 -22.406 1 90.56 290 ARG B O 1
ATOM 5891 N N . GLY B 1 291 ? 17.062 -35.406 -23.078 1 90.31 291 GLY B N 1
ATOM 5892 C CA . GLY B 1 291 ? 16.672 -34.75 -24.328 1 90.31 291 GLY B CA 1
ATOM 5893 C C . GLY B 1 291 ? 15.57 -33.719 -24.156 1 90.31 291 GLY B C 1
ATOM 5894 O O . GLY B 1 291 ? 15.344 -32.906 -25.047 1 90.31 291 GLY B O 1
ATOM 5895 N N . ILE B 1 292 ? 14.938 -33.688 -23.031 1 90.69 292 ILE B N 1
ATOM 5896 C CA . ILE B 1 292 ? 13.797 -32.812 -22.875 1 90.69 292 ILE B CA 1
ATOM 5897 C C . ILE B 1 292 ? 14.07 -31.812 -21.734 1 90.69 292 ILE B C 1
ATOM 5899 O O . ILE B 1 292 ? 13.172 -31.094 -21.297 1 90.69 292 ILE B O 1
ATOM 5903 N N . LEU B 1 293 ? 15.281 -31.797 -21.281 1 92.06 293 LEU B N 1
ATOM 5904 C CA . LEU B 1 293 ? 15.641 -30.875 -20.219 1 92.06 293 LEU B CA 1
ATOM 5905 C C . LEU B 1 293 ? 15.68 -29.438 -20.719 1 92.06 293 LEU B C 1
ATOM 5907 O O . LEU B 1 293 ? 16.109 -29.188 -21.844 1 92.06 293 LEU B O 1
ATOM 5911 N N . ARG B 1 294 ? 15.227 -28.578 -19.875 1 89.94 294 ARG B N 1
ATOM 5912 C CA . ARG B 1 294 ? 15.328 -27.156 -20.156 1 89.94 294 ARG B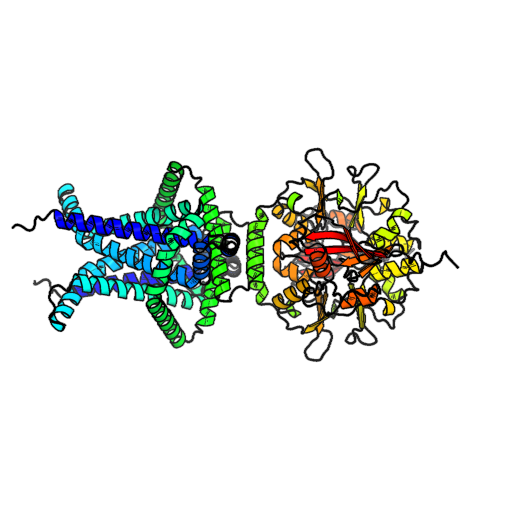 CA 1
ATOM 5913 C C . ARG B 1 294 ? 16.422 -26.516 -19.297 1 89.94 294 ARG B C 1
ATOM 5915 O O . ARG B 1 294 ? 16.75 -27.016 -18.234 1 89.94 294 ARG B O 1
ATOM 5922 N N . PRO B 1 295 ? 16.906 -25.406 -19.797 1 90.56 295 PRO B N 1
ATOM 5923 C CA . PRO B 1 295 ? 17.969 -24.75 -19.031 1 90.56 295 PRO B CA 1
ATOM 5924 C C . PRO B 1 295 ? 17.469 -24.203 -17.688 1 90.56 295 PRO B C 1
ATOM 5926 O O . PRO B 1 295 ? 16.359 -23.688 -17.594 1 90.56 295 PRO B O 1
ATOM 5929 N N . ALA B 1 296 ? 18.359 -24.328 -16.75 1 91.75 296 ALA B N 1
ATOM 5930 C CA . ALA B 1 296 ? 18.047 -23.828 -15.414 1 91.75 296 ALA B CA 1
ATOM 5931 C C . ALA B 1 296 ? 18.422 -22.359 -15.281 1 91.75 296 ALA B C 1
ATOM 5933 O O . ALA B 1 296 ? 19.422 -21.906 -15.859 1 91.75 296 ALA B O 1
ATOM 5934 N N . TYR B 1 297 ? 17.625 -21.562 -14.617 1 92.94 297 TYR B N 1
ATOM 5935 C CA . TYR B 1 297 ? 17.906 -20.172 -14.281 1 92.94 297 TYR B CA 1
ATOM 5936 C C . TYR B 1 297 ? 18.625 -20.062 -12.938 1 92.94 297 TYR B C 1
ATOM 5938 O O . TYR B 1 297 ? 18.016 -20.266 -11.883 1 92.94 297 TYR B O 1
ATOM 5946 N N . LEU B 1 298 ? 19.938 -19.828 -13 1 93.06 298 LEU B N 1
ATOM 5947 C CA . LEU B 1 298 ? 20.781 -19.797 -11.812 1 93.06 298 LEU B CA 1
ATOM 5948 C C . LEU B 1 298 ? 20.984 -18.375 -11.328 1 93.06 298 LEU B C 1
ATOM 5950 O O . LEU B 1 298 ? 21.297 -17.484 -12.117 1 93.06 298 LEU B O 1
ATOM 5954 N N . ILE B 1 299 ? 20.766 -18.156 -10.023 1 94.19 299 ILE B N 1
ATOM 5955 C CA . ILE B 1 299 ? 20.953 -16.828 -9.445 1 94.19 299 ILE B CA 1
ATOM 5956 C C . ILE B 1 299 ? 21.656 -16.953 -8.102 1 94.19 299 ILE B C 1
ATOM 5958 O O . ILE B 1 299 ? 21.594 -18 -7.449 1 94.19 299 ILE B O 1
ATOM 5962 N N . PRO B 1 300 ? 22.328 -15.93 -7.633 1 93.94 300 PRO B N 1
ATOM 5963 C CA . PRO B 1 300 ? 22.906 -15.953 -6.293 1 93.94 300 PRO B CA 1
ATOM 5964 C C . PRO B 1 300 ? 21.859 -16 -5.188 1 93.94 300 PRO B C 1
ATOM 5966 O O . PRO B 1 300 ? 20.812 -15.367 -5.305 1 93.94 300 PRO B O 1
ATOM 5969 N N . GLU B 1 301 ? 22.156 -16.734 -4.152 1 92.88 301 GLU B N 1
ATOM 5970 C CA . GLU B 1 301 ? 21.188 -16.906 -3.08 1 92.88 301 GLU B CA 1
ATOM 5971 C C . GLU B 1 301 ? 20.922 -15.602 -2.338 1 92.88 301 GLU B C 1
ATOM 5973 O O . GLU B 1 301 ? 19.875 -15.438 -1.699 1 92.88 301 GLU B O 1
ATOM 5978 N N . ARG B 1 302 ? 21.781 -14.594 -2.449 1 91.19 302 ARG B N 1
ATOM 5979 C CA . ARG B 1 302 ? 21.641 -13.344 -1.715 1 91.19 302 ARG B CA 1
ATOM 5980 C C . ARG B 1 302 ? 20.953 -12.281 -2.561 1 91.19 302 ARG B C 1
ATOM 5982 O O . ARG B 1 302 ? 20.812 -11.133 -2.133 1 91.19 302 ARG B O 1
ATOM 5989 N N . LYS B 1 303 ? 20.5 -12.664 -3.648 1 91.69 303 LYS B N 1
ATOM 5990 C CA . LYS B 1 303 ? 19.781 -11.711 -4.488 1 91.69 303 LYS B CA 1
ATOM 5991 C C . LYS B 1 303 ? 18.5 -11.219 -3.803 1 91.69 303 LYS B C 1
ATOM 5993 O O . LYS B 1 303 ? 17.797 -12 -3.162 1 91.69 303 LYS B O 1
ATOM 5998 N N . ASN B 1 304 ? 18.25 -9.938 -3.967 1 90.31 304 ASN B N 1
ATOM 5999 C CA . ASN B 1 304 ? 17.031 -9.352 -3.422 1 90.31 304 ASN B CA 1
ATOM 6000 C C . ASN B 1 304 ? 15.789 -9.906 -4.105 1 90.31 304 ASN B C 1
ATOM 6002 O O . ASN B 1 304 ? 15.758 -10.062 -5.328 1 90.31 304 ASN B O 1
ATOM 6006 N N . ILE B 1 305 ? 14.766 -10.203 -3.359 1 89.94 305 ILE B N 1
ATOM 6007 C CA . ILE B 1 305 ? 13.609 -10.922 -3.889 1 89.94 305 ILE B CA 1
ATOM 6008 C C . ILE B 1 305 ? 12.805 -10 -4.801 1 89.94 305 ILE B C 1
ATOM 6010 O O . ILE B 1 305 ? 12.141 -10.469 -5.734 1 89.94 305 ILE B O 1
ATOM 6014 N N . ASN B 1 306 ? 12.82 -8.766 -4.555 1 84.69 306 ASN B N 1
ATOM 6015 C CA . ASN B 1 306 ? 12.133 -7.852 -5.469 1 84.69 306 ASN B CA 1
ATOM 6016 C C . ASN B 1 306 ? 12.758 -7.883 -6.863 1 84.69 306 ASN B C 1
ATOM 6018 O O . ASN B 1 306 ? 12.047 -7.922 -7.867 1 84.69 306 ASN B O 1
ATOM 6022 N N . ASP B 1 307 ? 14.07 -7.801 -6.82 1 86.19 307 ASP B N 1
ATOM 6023 C CA . ASP B 1 307 ? 14.781 -7.883 -8.094 1 86.19 307 ASP B CA 1
ATOM 6024 C C . ASP B 1 307 ? 14.516 -9.219 -8.781 1 86.19 307 ASP B C 1
ATOM 6026 O O . ASP B 1 307 ? 14.328 -9.266 -10 1 86.19 307 ASP B O 1
ATOM 6030 N N . LEU B 1 308 ? 14.578 -10.172 -7.988 1 91.12 308 LEU B N 1
ATOM 6031 C CA . LEU B 1 308 ? 14.328 -11.516 -8.516 1 91.12 308 LEU B CA 1
ATOM 6032 C C . LEU B 1 308 ? 12.922 -11.609 -9.102 1 91.12 308 LEU B C 1
ATOM 6034 O O . LEU B 1 308 ? 12.742 -12.18 -10.18 1 91.12 308 LEU B O 1
ATOM 6038 N N . PHE B 1 309 ? 11.969 -11.055 -8.438 1 88.31 309 PHE B N 1
ATOM 6039 C CA . PHE B 1 309 ? 10.586 -11.055 -8.891 1 88.31 309 PHE B CA 1
ATOM 6040 C C . PHE B 1 309 ? 10.453 -10.391 -10.25 1 88.31 309 PHE B C 1
ATOM 6042 O O . PHE B 1 309 ? 9.844 -10.945 -11.172 1 88.31 309 PHE B O 1
ATOM 6049 N N . CYS B 1 310 ? 11.031 -9.273 -10.383 1 81.38 310 CYS B N 1
ATOM 6050 C CA . CYS B 1 310 ? 10.977 -8.523 -11.633 1 81.38 310 CYS B CA 1
ATOM 6051 C C . CYS B 1 310 ? 11.641 -9.289 -12.766 1 81.38 310 CYS B C 1
ATOM 6053 O O . CYS B 1 310 ? 11.109 -9.352 -13.875 1 81.38 310 CYS B O 1
ATOM 6055 N N . GLU B 1 311 ? 12.719 -9.852 -12.461 1 84.81 311 GLU B N 1
ATOM 6056 C CA . GLU B 1 311 ? 13.461 -10.609 -13.469 1 84.81 311 GLU B CA 1
ATOM 6057 C C . GLU B 1 311 ? 12.664 -11.82 -13.93 1 84.81 311 GLU B C 1
ATOM 6059 O O . GLU B 1 311 ? 12.602 -12.109 -15.125 1 84.81 311 GLU B O 1
ATOM 6064 N N . MET B 1 312 ? 12.109 -12.461 -12.984 1 88.12 312 MET B N 1
ATOM 6065 C CA . MET B 1 312 ? 11.344 -13.648 -13.32 1 88.12 312 MET B CA 1
ATOM 6066 C C . MET B 1 312 ? 10.07 -13.281 -14.086 1 88.12 312 MET B C 1
ATOM 6068 O O . MET B 1 312 ? 9.672 -13.992 -15.008 1 88.12 312 MET B O 1
ATOM 6072 N N . GLN B 1 313 ? 9.5 -12.266 -13.711 1 81.31 313 GLN B N 1
ATOM 6073 C CA . GLN B 1 313 ? 8.312 -11.789 -14.414 1 81.31 313 GLN B CA 1
ATOM 6074 C C . GLN B 1 313 ? 8.648 -11.367 -15.844 1 81.31 313 GLN B C 1
ATOM 6076 O O . GLN B 1 313 ? 7.957 -11.758 -16.781 1 81.31 313 GLN B O 1
ATOM 6081 N N . ASP B 1 314 ? 9.711 -10.641 -15.922 1 75.25 314 ASP B N 1
ATOM 6082 C CA . ASP B 1 314 ? 10.125 -10.117 -17.219 1 75.25 314 ASP B CA 1
ATOM 6083 C C . ASP B 1 314 ? 10.547 -11.242 -18.156 1 75.25 314 ASP B C 1
ATOM 6085 O O . ASP B 1 314 ? 10.305 -11.172 -19.359 1 75.25 314 ASP B O 1
ATOM 6089 N N . ASN B 1 315 ? 11.148 -12.258 -17.547 1 76.88 315 ASN B N 1
ATOM 6090 C CA . ASN B 1 315 ? 11.695 -13.336 -18.359 1 76.88 315 ASN B CA 1
ATOM 6091 C C . ASN B 1 315 ? 10.766 -14.547 -18.375 1 76.88 315 ASN B C 1
ATOM 6093 O O . ASN B 1 315 ? 11.133 -15.609 -18.891 1 76.88 315 ASN B O 1
ATOM 6097 N N . GLN B 1 316 ? 9.672 -14.367 -17.734 1 77.62 316 GLN B N 1
ATOM 6098 C CA . GLN B 1 316 ? 8.656 -15.414 -17.688 1 77.62 316 GLN B CA 1
ATOM 6099 C C . GLN B 1 316 ? 9.234 -16.719 -17.141 1 77.62 316 GLN B C 1
ATOM 6101 O O . GLN B 1 316 ? 9.062 -17.781 -17.75 1 77.62 316 GLN B O 1
ATOM 6106 N N . ARG B 1 317 ? 10.078 -16.578 -16.188 1 82.62 317 ARG B N 1
ATOM 6107 C CA . ARG B 1 317 ? 10.625 -17.734 -15.484 1 82.62 317 ARG B CA 1
ATOM 6108 C C . ARG B 1 317 ? 9.805 -18.062 -14.234 1 82.62 317 ARG B C 1
ATOM 6110 O O . ARG B 1 317 ? 9.328 -17.156 -13.547 1 82.62 317 ARG B O 1
ATOM 6117 N N . HIS B 1 318 ? 9.656 -19.328 -13.961 1 86.81 318 HIS B N 1
ATOM 6118 C CA . HIS B 1 318 ? 8.797 -19.703 -12.844 1 86.81 318 HIS B CA 1
ATOM 6119 C C . HIS B 1 318 ? 9.609 -20.328 -11.711 1 86.81 318 HIS B C 1
ATOM 6121 O O . HIS B 1 318 ? 9.078 -20.547 -10.617 1 86.81 318 HIS B O 1
ATOM 6127 N N . MET B 1 319 ? 10.859 -20.578 -12.062 1 92.25 319 MET B N 1
ATOM 6128 C CA . MET B 1 319 ? 11.719 -21.188 -11.055 1 92.25 319 MET B CA 1
ATOM 6129 C C . MET B 1 319 ? 13.156 -20.703 -11.188 1 92.25 319 MET B C 1
ATOM 6131 O O . MET B 1 319 ? 13.664 -20.531 -12.297 1 92.25 319 MET B O 1
ATOM 6135 N N . ALA B 1 320 ? 13.711 -20.391 -10.086 1 94.88 320 ALA B N 1
ATOM 6136 C CA . ALA B 1 320 ? 15.117 -19.984 -10.016 1 94.88 320 ALA B CA 1
ATOM 6137 C C . ALA B 1 320 ? 15.891 -20.875 -9.039 1 94.88 320 ALA B C 1
ATOM 6139 O O . ALA B 1 320 ? 15.391 -21.203 -7.961 1 94.88 320 ALA B O 1
ATOM 6140 N N . LEU B 1 321 ? 17 -21.344 -9.516 1 96.31 321 LEU B N 1
ATOM 6141 C CA . LEU B 1 321 ? 17.906 -22.125 -8.664 1 96.31 321 LEU B CA 1
ATOM 6142 C C . LEU B 1 321 ? 18.938 -21.219 -8.008 1 96.31 321 LEU B C 1
ATOM 6144 O O . LEU B 1 321 ? 19.562 -20.391 -8.68 1 96.31 321 LEU B O 1
ATOM 6148 N N . LEU B 1 322 ? 19.047 -21.359 -6.723 1 96.25 322 LEU B N 1
ATOM 6149 C CA . LEU B 1 322 ? 19.953 -20.5 -5.961 1 96.25 322 LEU B CA 1
ATOM 6150 C C . LEU B 1 322 ? 21.297 -21.156 -5.77 1 96.25 322 LEU B C 1
ATOM 6152 O O . LEU B 1 322 ? 21.375 -22.344 -5.414 1 96.25 322 LEU B O 1
ATOM 6156 N N . ILE B 1 323 ? 22.328 -20.406 -6.043 1 93.56 323 ILE B N 1
ATOM 6157 C CA . ILE B 1 323 ? 23.688 -20.891 -5.875 1 93.56 323 ILE B CA 1
ATOM 6158 C C . ILE B 1 323 ? 24.391 -20.078 -4.789 1 93.56 323 ILE B C 1
ATOM 6160 O O . ILE B 1 323 ? 24.188 -18.875 -4.676 1 93.56 323 ILE B O 1
ATOM 6164 N N . ASP B 1 324 ? 25.188 -20.703 -3.947 1 90.81 324 ASP B N 1
ATOM 6165 C CA . ASP B 1 324 ? 25.922 -20 -2.902 1 90.81 324 ASP B CA 1
ATOM 6166 C C . ASP B 1 324 ? 27.219 -19.406 -3.449 1 90.81 324 ASP B C 1
ATOM 6168 O O . ASP B 1 324 ? 27.438 -19.406 -4.66 1 90.81 324 ASP B O 1
ATOM 6172 N N . GLU B 1 325 ? 27.984 -18.828 -2.551 1 87.62 325 GLU B N 1
ATOM 6173 C CA . GLU B 1 325 ? 29.203 -18.125 -2.93 1 87.62 325 GLU B CA 1
ATOM 6174 C C . GLU B 1 325 ? 30.25 -19.094 -3.492 1 87.62 325 GLU B C 1
ATOM 6176 O O . GLU B 1 325 ? 31.141 -18.688 -4.246 1 87.62 325 GLU B O 1
ATOM 6181 N N . TYR B 1 326 ? 30.125 -20.375 -3.285 1 84.38 326 TYR B N 1
ATOM 6182 C CA . TYR B 1 326 ? 31.094 -21.375 -3.713 1 84.38 326 TYR B CA 1
ATOM 6183 C C . TYR B 1 326 ? 30.594 -22.125 -4.941 1 84.38 326 TYR B C 1
ATOM 6185 O O . TYR B 1 326 ? 31.266 -23.031 -5.434 1 84.38 326 TYR B O 1
ATOM 6193 N N . GLY B 1 327 ? 29.453 -21.812 -5.422 1 86.44 327 GLY B N 1
ATOM 6194 C CA . GLY B 1 327 ? 28.906 -22.453 -6.609 1 86.44 327 GLY B CA 1
ATOM 6195 C C . GLY B 1 327 ? 28.031 -23.641 -6.293 1 86.44 327 GLY B C 1
ATOM 6196 O O . GLY B 1 327 ? 27.594 -24.359 -7.203 1 86.44 327 GLY B O 1
ATOM 6197 N N . GLY B 1 328 ? 27.844 -23.859 -5.102 1 90.12 328 GLY B N 1
ATOM 6198 C CA . GLY B 1 328 ? 27 -24.969 -4.684 1 90.12 328 GLY B CA 1
ATOM 6199 C C . GLY B 1 328 ? 25.516 -24.641 -4.738 1 90.12 328 GLY B C 1
ATOM 6200 O O . GLY B 1 328 ? 25.125 -23.484 -4.598 1 90.12 328 GLY B O 1
ATOM 6201 N N . PHE B 1 329 ? 24.734 -25.719 -4.969 1 94.62 329 PHE B N 1
ATOM 6202 C CA . PHE B 1 329 ? 23.281 -25.594 -4.988 1 94.62 329 PHE B CA 1
ATOM 6203 C C . PHE B 1 329 ? 22.734 -25.359 -3.586 1 94.62 329 PHE B C 1
ATOM 6205 O O . PHE B 1 329 ? 22.969 -26.156 -2.68 1 94.62 329 PHE B O 1
ATOM 6212 N N . SER B 1 330 ? 22.016 -24.234 -3.367 1 94 330 SER B N 1
ATOM 6213 C CA . SER B 1 330 ? 21.5 -23.875 -2.051 1 94 330 SER B CA 1
ATOM 6214 C C . SER B 1 330 ? 20.016 -24.234 -1.919 1 94 330 SER B C 1
ATOM 6216 O O . SER B 1 330 ? 19.562 -24.609 -0.836 1 94 330 SER B O 1
ATOM 6218 N N . GLY B 1 331 ? 19.312 -24.094 -2.969 1 95.56 331 GLY B N 1
ATOM 6219 C CA . GLY B 1 331 ? 17.875 -24.281 -2.994 1 95.56 331 GLY B CA 1
ATOM 6220 C C . GLY B 1 331 ? 17.219 -23.641 -4.203 1 95.56 331 GLY B C 1
ATOM 6221 O O . GLY B 1 331 ? 17.875 -23.375 -5.207 1 95.56 331 GLY B O 1
ATOM 6222 N N . LEU B 1 332 ? 15.914 -23.594 -4.156 1 95.94 332 LEU B N 1
ATOM 6223 C CA . LEU B 1 332 ? 15.234 -23 -5.297 1 95.94 332 LEU B CA 1
ATOM 6224 C C . LEU B 1 332 ? 14.102 -22.078 -4.836 1 95.94 332 LEU B C 1
ATOM 6226 O O . LEU B 1 332 ? 13.648 -22.172 -3.693 1 95.94 332 LEU B O 1
ATOM 6230 N N . VAL B 1 333 ? 13.75 -21.094 -5.637 1 94.44 333 VAL B N 1
ATOM 6231 C CA . VAL B 1 333 ? 12.641 -20.172 -5.426 1 94.44 333 VAL B CA 1
ATOM 6232 C C . VAL B 1 333 ? 11.727 -20.188 -6.648 1 94.44 333 VAL B C 1
ATOM 6234 O O . VAL B 1 333 ? 12.195 -20.141 -7.789 1 94.44 333 VAL B O 1
ATOM 6237 N N . THR B 1 334 ? 10.438 -20.375 -6.387 1 91.38 334 THR B N 1
ATOM 6238 C CA . THR B 1 334 ? 9.477 -20.312 -7.48 1 91.38 334 THR B CA 1
ATOM 6239 C C . THR B 1 334 ? 8.742 -18.969 -7.469 1 91.38 334 THR B C 1
ATOM 6241 O O . THR B 1 334 ? 8.812 -18.219 -6.488 1 91.38 334 THR B O 1
ATOM 6244 N N . MET B 1 335 ? 8.141 -18.672 -8.523 1 86.5 335 MET B N 1
ATOM 6245 C CA . MET B 1 335 ? 7.32 -17.469 -8.602 1 86.5 335 MET B CA 1
ATOM 6246 C C . MET B 1 335 ? 6.234 -17.484 -7.527 1 86.5 335 MET B C 1
ATOM 6248 O O . MET B 1 335 ? 5.914 -16.453 -6.949 1 86.5 335 MET B O 1
ATOM 6252 N N . GLU B 1 336 ? 5.691 -18.625 -7.328 1 83.62 336 GLU B N 1
ATOM 6253 C CA . GLU B 1 336 ? 4.664 -18.781 -6.301 1 83.62 336 GLU B CA 1
ATOM 6254 C C . GLU B 1 336 ? 5.195 -18.391 -4.926 1 83.62 336 GLU B C 1
ATOM 6256 O O . GLU B 1 336 ? 4.492 -17.75 -4.141 1 83.62 336 GLU B O 1
ATOM 6261 N N . ASP B 1 337 ? 6.434 -18.766 -4.652 1 86.5 337 ASP B N 1
ATOM 6262 C CA . ASP B 1 337 ? 7.055 -18.422 -3.381 1 86.5 337 ASP B CA 1
ATOM 6263 C C . ASP B 1 337 ? 7.113 -16.906 -3.197 1 86.5 337 ASP B C 1
ATOM 6265 O O . ASP B 1 337 ? 6.855 -16.391 -2.104 1 86.5 337 ASP B O 1
ATOM 6269 N N . LEU B 1 338 ? 7.488 -16.281 -4.254 1 87.94 338 LEU B N 1
ATOM 6270 C CA . LEU B 1 338 ? 7.625 -14.82 -4.207 1 87.94 338 LEU B CA 1
ATOM 6271 C C . LEU B 1 338 ? 6.266 -14.156 -4.027 1 87.94 338 LEU B C 1
ATOM 6273 O O . LEU B 1 338 ? 6.133 -13.211 -3.242 1 87.94 338 LEU B O 1
ATOM 6277 N N . ILE B 1 339 ? 5.324 -14.641 -4.727 1 84.88 339 ILE B N 1
ATOM 6278 C CA . ILE B 1 339 ? 3.979 -14.086 -4.664 1 84.88 339 ILE B CA 1
ATOM 6279 C C . ILE B 1 339 ? 3.393 -14.305 -3.273 1 84.88 339 ILE B C 1
ATOM 6281 O O . ILE B 1 339 ? 2.688 -13.445 -2.746 1 84.88 339 ILE B O 1
ATOM 6285 N N . GLU B 1 340 ? 3.637 -15.438 -2.768 1 84.19 340 GLU B N 1
ATOM 6286 C CA . GLU B 1 340 ? 3.15 -15.758 -1.43 1 84.19 340 GLU B CA 1
ATOM 6287 C C . GLU B 1 340 ? 3.645 -14.75 -0.401 1 84.19 340 GLU B C 1
ATOM 6289 O O . GLU B 1 340 ? 2.971 -14.492 0.6 1 84.19 340 GLU B O 1
ATOM 6294 N N . GLU B 1 341 ? 4.812 -14.273 -0.595 1 82.56 341 GLU B N 1
ATOM 6295 C CA . GLU B 1 341 ? 5.355 -13.266 0.316 1 82.56 341 GLU B CA 1
ATOM 6296 C C . GLU B 1 341 ? 4.527 -11.992 0.288 1 82.56 341 GLU B C 1
ATOM 6298 O O . GLU B 1 341 ? 4.539 -11.211 1.247 1 82.56 341 GLU B O 1
ATOM 6303 N N . ILE B 1 342 ? 3.869 -11.797 -0.752 1 80.38 342 ILE B N 1
ATOM 6304 C CA . ILE B 1 342 ? 3.109 -10.562 -0.923 1 80.38 342 ILE B CA 1
ATOM 6305 C C . ILE B 1 342 ? 1.655 -10.789 -0.513 1 80.38 342 ILE B C 1
ATOM 6307 O O . ILE B 1 342 ? 1.096 -10.016 0.268 1 80.38 342 ILE B O 1
ATOM 6311 N N . VAL B 1 343 ? 1.021 -11.852 -1.039 1 78.12 343 VAL B N 1
ATOM 6312 C CA . VAL B 1 343 ? -0.423 -12.031 -0.913 1 78.12 343 VAL B CA 1
ATOM 6313 C C . VAL B 1 343 ? -0.729 -13 0.227 1 78.12 343 VAL B C 1
ATOM 6315 O O . VAL B 1 343 ? -1.881 -13.125 0.65 1 78.12 343 VAL B O 1
ATOM 6318 N N . GLY B 1 344 ? 0.229 -13.656 0.756 1 71.31 344 GLY B N 1
ATOM 6319 C CA . GLY B 1 344 ? 0.009 -14.688 1.758 1 71.31 344 GLY B CA 1
ATOM 6320 C C . GLY B 1 344 ? -0.057 -16.078 1.171 1 71.31 344 GLY B C 1
ATOM 6321 O O . GLY B 1 344 ? 0.269 -16.281 -0.001 1 71.31 344 GLY B O 1
ATOM 6322 N N . ASP B 1 345 ? -0.37 -17.047 2.051 1 63.22 345 ASP B N 1
ATOM 6323 C CA . ASP B 1 345 ? -0.298 -18.469 1.689 1 63.22 345 ASP B CA 1
ATOM 6324 C C . ASP B 1 345 ? -1.261 -18.781 0.549 1 63.22 345 ASP B C 1
ATOM 6326 O O . ASP B 1 345 ? -2.443 -18.438 0.611 1 63.22 345 ASP B O 1
ATOM 6330 N N . ILE B 1 346 ? -0.757 -19.078 -0.611 1 60.38 346 ILE B N 1
ATOM 6331 C CA . ILE B 1 346 ? -1.53 -19.562 -1.75 1 60.38 346 ILE B CA 1
ATOM 6332 C C . ILE B 1 346 ? -1.256 -21.047 -1.967 1 60.38 346 ILE B C 1
ATOM 6334 O O . ILE B 1 346 ? -0.113 -21.5 -1.855 1 60.38 346 ILE B O 1
ATOM 6338 N N . ASP B 1 347 ? -1.872 -21.906 -1.289 1 51.44 347 ASP B N 1
ATOM 6339 C CA . ASP B 1 347 ? -1.604 -23.328 -1.401 1 51.44 347 ASP B CA 1
ATOM 6340 C C . ASP B 1 347 ? -1.287 -23.719 -2.844 1 51.44 347 ASP B C 1
ATOM 6342 O O . ASP B 1 347 ? -1.829 -23.125 -3.783 1 51.44 347 ASP B O 1
ATOM 6346 N N . ASP B 1 348 ? -0.126 -24.328 -3.121 1 48.5 348 ASP B N 1
ATOM 6347 C CA . ASP B 1 348 ? 0.293 -24.875 -4.41 1 48.5 348 ASP B CA 1
ATOM 6348 C C . ASP B 1 348 ? -0.834 -25.656 -5.07 1 48.5 348 ASP B C 1
ATOM 6350 O O . ASP B 1 348 ? -1.698 -26.219 -4.383 1 48.5 348 ASP B O 1
ATOM 6354 N N . GLU B 1 349 ? -1.012 -25.375 -6.41 1 42.5 349 GLU B N 1
ATOM 6355 C CA . GLU B 1 349 ? -2 -26.094 -7.215 1 42.5 349 GLU B CA 1
ATOM 6356 C C . GLU B 1 349 ? -2.184 -27.531 -6.723 1 42.5 349 GLU B C 1
ATOM 6358 O O . GLU B 1 349 ? -3.295 -28.062 -6.754 1 42.5 349 GLU B O 1
ATOM 6363 N N . TYR B 1 350 ? -1.044 -28.25 -6.77 1 38.06 350 TYR B N 1
ATOM 6364 C CA . TYR B 1 350 ? -1.036 -29.672 -6.426 1 38.06 350 TYR B CA 1
ATOM 6365 C C . TYR B 1 350 ? -0.86 -29.859 -4.922 1 38.06 350 TYR B C 1
ATOM 6367 O O . TYR B 1 350 ? -0.536 -30.969 -4.465 1 38.06 350 TYR B O 1
ATOM 6375 N N . ASP B 1 351 ? -0.607 -28.797 -4.379 1 39.91 351 ASP B N 1
ATOM 6376 C CA . ASP B 1 351 ? -0.66 -29.016 -2.938 1 39.91 351 ASP B CA 1
ATOM 6377 C C . ASP B 1 351 ? -1.923 -29.781 -2.547 1 39.91 351 ASP B C 1
ATOM 6379 O O . ASP B 1 351 ? -3.037 -29.312 -2.789 1 39.91 351 ASP B O 1
ATOM 6383 N N . HIS B 1 352 ? -1.901 -30.891 -2.818 1 35.38 352 HIS B N 1
ATOM 6384 C CA . HIS B 1 352 ? -2.855 -31.969 -2.598 1 35.38 352 HIS B CA 1
ATOM 6385 C C . HIS B 1 352 ? -3.77 -31.672 -1.415 1 35.38 352 HIS B C 1
ATOM 6387 O O . HIS B 1 352 ? -3.299 -31.266 -0.348 1 35.38 352 HIS B O 1
ATOM 6393 N N . ASP B 1 353 ? -4.855 -31.094 -1.671 1 38.66 353 ASP B N 1
ATOM 6394 C CA . ASP B 1 353 ? -5.895 -31.703 -0.842 1 38.66 353 ASP B CA 1
ATOM 6395 C C . ASP B 1 353 ? -5.496 -33.125 -0.413 1 38.66 353 ASP B C 1
ATOM 6397 O O . ASP B 1 353 ? -5.852 -34.094 -1.071 1 38.66 353 ASP B O 1
ATOM 6401 N N . GLU B 1 354 ? -4.32 -33.375 -0.465 1 42.38 354 GLU B N 1
ATOM 6402 C CA . GLU B 1 354 ? -4.105 -34.688 0.143 1 42.38 354 GLU B CA 1
ATOM 6403 C C . GLU B 1 354 ? -5.18 -35 1.183 1 42.38 354 GLU B C 1
ATOM 6405 O O . GLU B 1 354 ? -5.574 -34.125 1.955 1 42.38 354 GLU B O 1
ATOM 6410 N N . PRO B 1 355 ? -5.871 -35.906 0.693 1 49.94 355 PRO B N 1
ATOM 6411 C CA . PRO B 1 355 ? -6.82 -36.25 1.761 1 49.94 355 PRO B CA 1
ATOM 6412 C C . PRO B 1 355 ? -6.242 -36.031 3.154 1 49.94 355 PRO B C 1
ATOM 6414 O O . PRO B 1 355 ? -5.027 -36.094 3.346 1 49.94 355 PRO B O 1
ATOM 6417 N N . ASP B 1 356 ? -6.941 -35.344 3.795 1 61.06 356 ASP B N 1
ATOM 6418 C CA . ASP B 1 356 ? -6.504 -35.125 5.168 1 61.06 356 ASP B CA 1
ATOM 6419 C C . ASP B 1 356 ? -5.809 -36.344 5.738 1 61.06 356 ASP B C 1
ATOM 6421 O O . ASP B 1 356 ? -5.016 -36.25 6.676 1 61.06 356 ASP B O 1
ATOM 6425 N N . ILE B 1 357 ? -6.191 -37.5 5.148 1 71.19 357 ILE B N 1
ATOM 6426 C CA . ILE B 1 357 ? -5.594 -38.781 5.504 1 71.19 357 ILE B CA 1
ATOM 6427 C C . ILE B 1 357 ? -5.27 -39.594 4.234 1 71.19 357 ILE B C 1
ATOM 6429 O O . ILE B 1 357 ? -6.117 -39.719 3.346 1 71.19 357 ILE B O 1
ATOM 6433 N N . TYR B 1 358 ? -3.994 -40 4.008 1 69.38 358 TYR B N 1
ATOM 6434 C CA . TYR B 1 358 ? -3.705 -40.875 2.895 1 69.38 358 TYR B CA 1
ATOM 6435 C C . TYR B 1 358 ? -2.588 -41.844 3.254 1 69.38 358 TYR B C 1
ATOM 6437 O O . TYR B 1 358 ? -1.714 -41.531 4.062 1 69.38 358 TYR B O 1
ATOM 6445 N N . PRO B 1 359 ? -2.697 -43.125 2.768 1 66.81 359 PRO B N 1
ATOM 6446 C CA . PRO B 1 359 ? -1.718 -44.156 3.111 1 66.81 359 PRO B CA 1
ATOM 6447 C C . PRO B 1 359 ? -0.347 -43.906 2.488 1 66.81 359 PRO B C 1
ATOM 6449 O O . PRO B 1 359 ? -0.259 -43.438 1.351 1 66.81 359 PRO B O 1
ATOM 6452 N N . THR B 1 360 ? 0.713 -43.969 3.148 1 65.88 360 THR B N 1
ATOM 6453 C CA . THR B 1 360 ? 2.084 -43.781 2.684 1 65.88 360 THR B CA 1
ATOM 6454 C C . THR B 1 360 ? 2.82 -45.125 2.656 1 65.88 360 THR B C 1
ATOM 6456 O O . THR B 1 360 ? 3.926 -45.219 2.115 1 65.88 360 THR B O 1
ATOM 6459 N N . GLY B 1 361 ? 2.346 -46.156 3.23 1 64.31 361 GLY B N 1
ATOM 6460 C CA . GLY B 1 361 ? 2.889 -47.5 3.336 1 64.31 361 GLY B CA 1
ATOM 6461 C C . GLY B 1 361 ? 1.897 -48.5 3.898 1 64.31 361 GLY B C 1
ATOM 6462 O O . GLY B 1 361 ? 0.709 -48.188 4.027 1 64.31 361 GLY B O 1
ATOM 6463 N N . GLU B 1 362 ? 2.512 -49.719 4.02 1 73.06 362 GLU B N 1
ATOM 6464 C CA . GLU B 1 362 ? 1.696 -50.719 4.684 1 73.06 362 GLU B CA 1
ATOM 6465 C C . GLU B 1 362 ? 1.35 -50.312 6.109 1 73.06 362 GLU B C 1
ATOM 6467 O O . GLU B 1 362 ? 2.242 -50.062 6.93 1 73.06 362 GLU B O 1
ATOM 6472 N N . ASN B 1 363 ? 0.152 -50.062 6.449 1 79.38 363 ASN B N 1
ATOM 6473 C CA . ASN B 1 363 ? -0.38 -49.688 7.754 1 79.38 363 ASN B CA 1
ATOM 6474 C C . ASN B 1 363 ? 0.149 -48.312 8.203 1 79.38 363 ASN B C 1
ATOM 6476 O O . ASN B 1 363 ? 0.289 -48.062 9.398 1 79.38 363 ASN B O 1
ATOM 6480 N N . THR B 1 364 ? 0.568 -47.562 7.25 1 82.5 364 THR B N 1
ATOM 6481 C CA . THR B 1 364 ? 1.068 -46.25 7.566 1 82.5 364 THR B CA 1
ATOM 6482 C C . THR B 1 364 ? 0.332 -45.188 6.754 1 82.5 364 THR B C 1
ATOM 6484 O O . THR B 1 364 ? 0.113 -45.344 5.551 1 82.5 364 THR B O 1
ATOM 6487 N N . TYR B 1 365 ? -0.052 -44.125 7.398 1 82.12 365 TYR B N 1
ATOM 6488 C CA . TYR B 1 365 ? -0.843 -43.062 6.785 1 82.12 365 TYR B CA 1
ATOM 6489 C C . TYR B 1 365 ? -0.224 -41.688 7.051 1 82.12 365 TYR B C 1
ATOM 6491 O O . TYR B 1 365 ? 0.371 -41.469 8.109 1 82.12 365 TYR B O 1
ATOM 6499 N N . HIS B 1 366 ? -0.325 -40.906 6.223 1 81.69 366 HIS B N 1
ATOM 6500 C CA . HIS B 1 366 ? -0.075 -39.5 6.438 1 81.69 366 HIS B CA 1
ATOM 6501 C C . HIS B 1 366 ? -1.373 -38.75 6.707 1 81.69 366 HIS B C 1
ATOM 6503 O O . HIS B 1 366 ? -2.355 -38.906 5.98 1 81.69 366 HIS B O 1
ATOM 6509 N N . VAL B 1 367 ? -1.404 -38.031 7.785 1 83.69 367 VAL B N 1
ATOM 6510 C CA . VAL B 1 367 ? -2.611 -37.344 8.25 1 83.69 367 VAL B CA 1
ATOM 6511 C C . VAL B 1 367 ? -2.312 -35.875 8.492 1 83.69 367 VAL B C 1
ATOM 6513 O O . VAL B 1 367 ? -1.308 -35.531 9.117 1 83.69 367 VAL B O 1
ATOM 6516 N N . HIS B 1 368 ? -3.139 -35.094 7.957 1 78.06 368 HIS B N 1
ATOM 6517 C CA . HIS B 1 368 ? -3.053 -33.688 8.289 1 78.06 368 HIS B CA 1
ATOM 6518 C C . HIS B 1 368 ? -3.588 -33.406 9.695 1 78.06 368 HIS B C 1
ATOM 6520 O O . HIS B 1 368 ? -4.617 -33.969 10.086 1 78.06 368 HIS B O 1
ATOM 6526 N N . GLY B 1 369 ? -2.889 -32.562 10.398 1 81 369 GLY B N 1
ATOM 6527 C CA . GLY B 1 369 ? -3.242 -32.281 11.789 1 81 369 GLY B CA 1
ATOM 6528 C C . GLY B 1 369 ? -4.594 -31.625 11.938 1 81 369 GLY B C 1
ATOM 6529 O O . GLY B 1 369 ? -5.211 -31.688 13.008 1 81 369 GLY B O 1
ATOM 6530 N N . THR B 1 370 ? -5.094 -31.062 10.852 1 73.5 370 THR B N 1
ATOM 6531 C CA . THR B 1 370 ? -6.324 -30.281 10.945 1 73.5 370 THR B CA 1
ATOM 6532 C C . THR B 1 370 ? -7.543 -31.172 10.688 1 73.5 370 THR B C 1
ATOM 6534 O O . THR B 1 370 ? -8.68 -30.703 10.758 1 73.5 370 THR B O 1
ATOM 6537 N N . ILE B 1 371 ? -7.344 -32.469 10.578 1 77.25 371 ILE B N 1
ATOM 6538 C CA . ILE B 1 371 ? -8.461 -33.375 10.312 1 77.25 371 ILE B CA 1
ATOM 6539 C C . ILE B 1 371 ? -9.281 -33.562 11.586 1 77.25 371 ILE B C 1
ATOM 6541 O O . ILE B 1 371 ? -8.727 -33.625 12.688 1 77.25 371 ILE B O 1
ATOM 6545 N N . SER B 1 372 ? -10.531 -33.625 11.414 1 79.94 372 SER B N 1
ATOM 6546 C CA . SER B 1 372 ? -11.391 -33.875 12.57 1 79.94 372 SER B CA 1
ATOM 6547 C C . SER B 1 372 ? -11.195 -35.312 13.094 1 79.94 372 SER B C 1
ATOM 6549 O O . SER B 1 372 ? -10.875 -36.219 12.328 1 79.94 372 SER B O 1
ATOM 6551 N N . ILE B 1 373 ? -11.438 -35.375 14.43 1 84.75 373 ILE B N 1
ATOM 6552 C CA . ILE B 1 373 ? -11.32 -36.688 15.07 1 84.75 373 ILE B CA 1
ATOM 6553 C C . ILE B 1 373 ? -12.312 -37.656 14.438 1 84.75 373 ILE B C 1
ATOM 6555 O O . ILE B 1 373 ? -11.992 -38.812 14.219 1 84.75 373 ILE B O 1
ATOM 6559 N N . LYS B 1 374 ? -13.422 -37.094 14.125 1 80.81 374 LYS B N 1
ATOM 6560 C CA . LYS B 1 374 ? -14.453 -37.938 13.516 1 80.81 374 LYS B CA 1
ATOM 6561 C C . LYS B 1 374 ? -13.977 -38.5 12.18 1 80.81 374 LYS B C 1
ATOM 6563 O O . LYS B 1 374 ? -14.117 -39.688 11.93 1 80.81 374 LYS B O 1
ATOM 6568 N N . GLU B 1 375 ? -13.422 -37.781 11.445 1 79.31 375 GLU B N 1
ATOM 6569 C CA . GLU B 1 375 ? -12.938 -38.219 10.141 1 79.31 375 GLU B CA 1
ATOM 6570 C C . GLU B 1 375 ? -11.75 -39.156 10.273 1 79.31 375 GLU B C 1
ATOM 6572 O O . GLU B 1 375 ? -11.641 -40.125 9.531 1 79.31 375 GLU B O 1
ATOM 6577 N N . PHE B 1 376 ? -10.945 -38.875 11.102 1 86.62 376 PHE B N 1
ATOM 6578 C CA . PHE B 1 376 ? -9.789 -39.719 11.367 1 86.62 376 PHE B CA 1
ATOM 6579 C C . PHE B 1 376 ? -10.234 -41.125 11.781 1 86.62 376 PHE B C 1
ATOM 6581 O O . PHE B 1 376 ? -9.742 -42.125 11.242 1 86.62 376 PHE B O 1
ATOM 6588 N N . ASN B 1 377 ? -11.172 -41.125 12.688 1 85.81 377 ASN B N 1
ATOM 6589 C CA . ASN B 1 377 ? -11.703 -42.406 13.156 1 85.81 377 ASN B CA 1
ATOM 6590 C C . ASN B 1 377 ? -12.328 -43.188 12.016 1 85.81 377 ASN B C 1
ATOM 6592 O O . ASN B 1 377 ? -12.141 -44.406 11.938 1 85.81 377 ASN B O 1
ATOM 6596 N N . SER B 1 378 ? -12.961 -42.531 11.305 1 81 378 SER B N 1
ATOM 6597 C CA . SER B 1 378 ? -13.672 -43.188 10.211 1 81 378 SER B CA 1
ATOM 6598 C C . SER B 1 378 ? -12.703 -43.781 9.195 1 81 378 SER B C 1
ATOM 6600 O O . SER B 1 378 ? -12.922 -44.875 8.688 1 81 378 SER B O 1
ATOM 6602 N N . GLU B 1 379 ? -11.609 -43.156 9.016 1 77.81 379 GLU B N 1
ATOM 6603 C CA . GLU B 1 379 ? -10.688 -43.562 7.961 1 77.81 379 GLU B CA 1
ATOM 6604 C C . GLU B 1 379 ? -9.688 -44.594 8.469 1 77.81 379 GLU B C 1
ATOM 6606 O O . GLU B 1 379 ? -9.328 -45.531 7.738 1 77.81 379 GLU B O 1
ATOM 6611 N N . ILE B 1 380 ? -9.273 -44.438 9.617 1 81.19 380 ILE B N 1
ATOM 6612 C CA . ILE B 1 380 ? -8.219 -45.281 10.164 1 81.19 380 ILE B CA 1
ATOM 6613 C C . ILE B 1 380 ? -8.844 -46.406 11 1 81.19 380 ILE B C 1
ATOM 6615 O O . ILE B 1 380 ? -8.219 -47.438 11.219 1 81.19 380 ILE B O 1
ATOM 6619 N N . GLY B 1 381 ? -10.055 -46.219 11.328 1 80.31 381 GLY B N 1
ATOM 6620 C CA . GLY B 1 381 ? -10.719 -47.219 12.172 1 80.31 381 GLY B CA 1
ATOM 6621 C C . GLY B 1 381 ? -10.305 -47.125 13.625 1 80.31 381 GLY B C 1
ATOM 6622 O O . GLY B 1 381 ? -10.297 -48.125 14.336 1 80.31 381 GLY B O 1
ATOM 6623 N N . SER B 1 382 ? -9.961 -45.969 14.039 1 82.56 382 SER B N 1
ATOM 6624 C CA . SER B 1 382 ? -9.57 -45.75 15.43 1 82.56 382 SER B CA 1
ATOM 6625 C C . SER B 1 382 ? -10.773 -45.344 16.281 1 82.56 382 SER B C 1
ATOM 6627 O O . SER B 1 382 ? -11.859 -45.094 15.75 1 82.56 382 SER B O 1
ATOM 6629 N N . ASP B 1 383 ? -10.562 -45.531 17.578 1 83.5 383 ASP B N 1
ATOM 6630 C CA . ASP B 1 383 ? -11.633 -45.219 18.531 1 83.5 383 ASP B CA 1
ATOM 6631 C C . ASP B 1 383 ? -11.234 -44.062 19.453 1 83.5 383 ASP B C 1
ATOM 6633 O O . ASP B 1 383 ? -11.297 -44.188 20.672 1 83.5 383 ASP B O 1
ATOM 6637 N N . ILE B 1 384 ? -10.797 -43.031 18.906 1 85.25 384 ILE B N 1
ATOM 6638 C CA . ILE B 1 384 ? -10.492 -41.812 19.688 1 85.25 384 ILE B CA 1
ATOM 6639 C C . ILE B 1 384 ? -11.789 -41.094 20.031 1 85.25 384 ILE B C 1
ATOM 6641 O O . ILE B 1 384 ? -12.719 -41.031 19.219 1 85.25 384 ILE B O 1
ATOM 6645 N N . ASP B 1 385 ? -11.82 -40.594 21.188 1 83.75 385 ASP B N 1
ATOM 6646 C CA . ASP B 1 385 ? -13.031 -39.938 21.672 1 83.75 385 ASP B CA 1
ATOM 6647 C C . ASP B 1 385 ? -13.406 -38.75 20.797 1 83.75 385 ASP B C 1
ATOM 6649 O O . ASP B 1 385 ? -12.672 -37.75 20.734 1 83.75 385 ASP B O 1
ATOM 6653 N N . GLU B 1 386 ? -14.477 -38.844 20.141 1 79.25 386 GLU B N 1
ATOM 6654 C CA . GLU B 1 386 ? -14.938 -37.844 19.203 1 79.25 386 GLU B CA 1
ATOM 6655 C C . GLU B 1 386 ? -15.648 -36.688 19.938 1 79.25 386 GLU B C 1
ATOM 6657 O O . GLU B 1 386 ? -15.789 -35.594 19.391 1 79.25 386 GLU B O 1
ATOM 6662 N N . ASP B 1 387 ? -16.172 -36.938 21.094 1 72.5 387 ASP B N 1
ATOM 6663 C CA . ASP B 1 387 ? -17 -35.969 21.812 1 72.5 387 ASP B CA 1
ATOM 6664 C C . ASP B 1 387 ? -16.219 -35.25 22.906 1 72.5 387 ASP B C 1
ATOM 6666 O O . ASP B 1 387 ? -16.797 -34.688 23.812 1 72.5 387 ASP B O 1
ATOM 6670 N N . SER B 1 388 ? -14.953 -35.344 22.781 1 73.81 388 SER B N 1
ATOM 6671 C CA . SER B 1 388 ? -14.164 -34.656 23.797 1 73.81 388 SER B CA 1
ATOM 6672 C C . SER B 1 388 ? -14.266 -33.156 23.641 1 73.81 388 SER B C 1
ATOM 6674 O O . SER B 1 388 ? -14.281 -32.625 22.531 1 73.81 388 SER B O 1
ATOM 6676 N N . ASP B 1 389 ? -14.43 -32.406 24.703 1 71.5 389 ASP B N 1
ATOM 6677 C CA . ASP B 1 389 ? -14.5 -30.938 24.734 1 71.5 389 ASP B CA 1
ATOM 6678 C C . ASP B 1 389 ? -13.117 -30.312 24.562 1 71.5 389 ASP B C 1
ATOM 6680 O O . ASP B 1 389 ? -12.992 -29.109 24.312 1 71.5 389 ASP B O 1
ATOM 6684 N N . ASP B 1 390 ? -12.148 -31.031 24.578 1 71.69 390 ASP B N 1
ATOM 6685 C CA . ASP B 1 390 ? -10.789 -30.5 24.672 1 71.69 390 ASP B CA 1
ATOM 6686 C C . ASP B 1 390 ? -10.148 -30.375 23.297 1 71.69 390 ASP B C 1
ATOM 6688 O O . ASP B 1 390 ? -9.234 -29.578 23.094 1 71.69 390 ASP B O 1
ATOM 6692 N N . PHE B 1 391 ? -10.555 -31.266 22.391 1 79.88 391 PHE B N 1
ATOM 6693 C CA . PHE B 1 391 ? -9.922 -31.234 21.078 1 79.88 391 PHE B CA 1
ATOM 6694 C C . PHE B 1 391 ? -10.914 -31.625 20 1 79.88 391 PHE B C 1
ATOM 6696 O O . PHE B 1 391 ? -11.781 -32.469 20.219 1 79.88 391 PHE B O 1
ATOM 6703 N N . ASP B 1 392 ? -10.758 -31.016 18.828 1 80.25 392 ASP B N 1
ATOM 6704 C CA . ASP B 1 392 ? -11.633 -31.281 17.703 1 80.25 392 ASP B CA 1
ATOM 6705 C C . ASP B 1 392 ? -10.852 -31.891 16.531 1 80.25 392 ASP B C 1
ATOM 6707 O O . ASP B 1 392 ? -11.43 -32.531 15.656 1 80.25 392 ASP B O 1
ATOM 6711 N N . THR B 1 393 ? -9.609 -31.703 16.594 1 84.75 393 THR B N 1
ATOM 6712 C CA . THR B 1 393 ? -8.758 -32.156 15.5 1 84.75 393 THR B CA 1
ATOM 6713 C C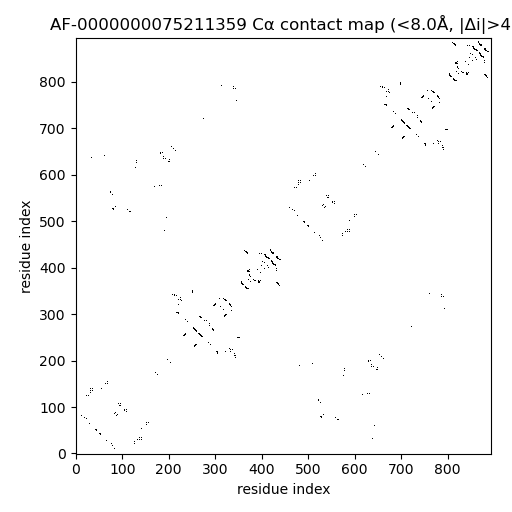 . THR B 1 393 ? -7.695 -33.125 16.016 1 84.75 393 THR B C 1
ATOM 6715 O O . THR B 1 393 ? -7.426 -33.188 17.219 1 84.75 393 THR B O 1
ATOM 6718 N N . ILE B 1 394 ? -7.109 -33.906 15.102 1 87.5 394 ILE B N 1
ATOM 6719 C CA . ILE B 1 394 ? -6.074 -34.875 15.484 1 87.5 394 ILE B CA 1
ATOM 6720 C C . ILE B 1 394 ? -4.848 -34.125 16 1 87.5 394 ILE B C 1
ATOM 6722 O O . ILE B 1 394 ? -4.195 -34.562 16.938 1 87.5 394 ILE B O 1
ATOM 6726 N N . GLY B 1 395 ? -4.605 -33.062 15.398 1 86.31 395 GLY B N 1
ATOM 6727 C CA . GLY B 1 395 ? -3.531 -32.219 15.93 1 86.31 395 GLY B CA 1
ATOM 6728 C C . GLY B 1 395 ? -3.773 -31.781 17.359 1 86.31 395 GLY B C 1
ATOM 6729 O O . GLY B 1 395 ? -2.869 -31.828 18.203 1 86.31 395 GLY B O 1
ATOM 6730 N N . GLY B 1 396 ? -4.949 -31.25 17.578 1 83 396 GLY B N 1
ATOM 6731 C CA . GLY B 1 396 ? -5.316 -30.906 18.938 1 83 396 GLY B CA 1
ATOM 6732 C C . GLY B 1 396 ? -5.262 -32.094 19.891 1 83 396 GLY B C 1
ATOM 6733 O O . GLY B 1 396 ? -4.809 -31.938 21.031 1 83 396 GLY B O 1
ATOM 6734 N N . PHE B 1 397 ? -5.684 -33.25 19.469 1 88.62 397 PHE B N 1
ATOM 6735 C CA . PHE B 1 397 ? -5.645 -34.5 20.234 1 88.62 397 PHE B CA 1
ATOM 6736 C C . PHE B 1 397 ? -4.215 -34.812 20.656 1 88.62 397 PHE B C 1
ATOM 6738 O O . PHE B 1 397 ? -3.957 -35.125 21.812 1 88.62 397 PHE B O 1
ATOM 6745 N N . LEU B 1 398 ? -3.373 -34.594 19.75 1 88.62 398 LEU B N 1
ATOM 6746 C CA . LEU B 1 398 ? -1.981 -34.969 20.016 1 88.62 398 LEU B CA 1
ATOM 6747 C C . LEU B 1 398 ? -1.333 -33.938 20.953 1 88.62 398 LEU B C 1
ATOM 6749 O O . LEU B 1 398 ? -0.545 -34.344 21.828 1 88.62 398 LEU B O 1
ATOM 6753 N N . ILE B 1 399 ? -1.712 -32.781 20.828 1 83.62 399 ILE B N 1
ATOM 6754 C CA . ILE B 1 399 ? -1.205 -31.766 21.734 1 83.62 399 ILE B CA 1
ATOM 6755 C C . ILE B 1 399 ? -1.687 -32.062 23.156 1 83.62 399 ILE B C 1
ATOM 6757 O O . ILE B 1 399 ? -0.923 -31.922 24.109 1 83.62 399 ILE B O 1
ATOM 6761 N N . ASN B 1 400 ? -2.891 -32.375 23.219 1 83.25 400 ASN B N 1
ATOM 6762 C CA . ASN B 1 400 ? -3.449 -32.75 24.516 1 83.25 400 ASN B CA 1
ATOM 6763 C C . ASN B 1 400 ? -2.73 -33.969 25.094 1 83.25 400 ASN B C 1
ATOM 6765 O O . ASN B 1 400 ? -2.494 -34.031 26.312 1 83.25 400 ASN B O 1
ATOM 6769 N N . MET B 1 401 ? -2.375 -34.938 24.312 1 84.69 401 MET B N 1
ATOM 6770 C CA . MET B 1 401 ? -1.679 -36.125 24.75 1 84.69 401 MET B CA 1
ATOM 6771 C C . MET B 1 401 ? -0.256 -35.812 25.203 1 84.69 401 MET B C 1
ATOM 6773 O O . MET B 1 401 ? 0.257 -36.406 26.141 1 84.69 401 MET B O 1
ATOM 6777 N N . LEU B 1 402 ? 0.333 -34.938 24.484 1 82.44 402 LEU B N 1
ATOM 6778 C CA . LEU B 1 402 ? 1.701 -34.531 24.797 1 82.44 402 LEU B CA 1
ATOM 6779 C C . LEU B 1 402 ? 1.743 -33.688 26.062 1 82.44 402 LEU B C 1
ATOM 6781 O O . LEU B 1 402 ? 2.768 -33.656 26.75 1 82.44 402 LEU B O 1
ATOM 6785 N N . ASP B 1 403 ? 0.76 -33 26.438 1 78.62 403 ASP B N 1
ATOM 6786 C CA . ASP B 1 403 ? 0.591 -32.125 27.594 1 78.62 403 ASP B CA 1
ATOM 6787 C C . ASP B 1 403 ? 1.458 -30.875 27.469 1 78.62 403 ASP B C 1
ATOM 6789 O O . ASP B 1 403 ? 1.752 -30.203 28.469 1 78.62 403 ASP B O 1
ATOM 6793 N N . TYR B 1 404 ? 1.976 -30.656 26.234 1 76.31 404 TYR B N 1
ATOM 6794 C CA . TYR B 1 404 ? 2.674 -29.422 25.891 1 76.31 404 TYR B CA 1
ATOM 6795 C C . TYR B 1 404 ? 2.514 -29.109 24.406 1 76.31 404 TYR B C 1
ATOM 6797 O O . TYR B 1 404 ? 2.139 -29.969 23.609 1 76.31 404 TYR B O 1
ATOM 6805 N N . ILE B 1 405 ? 2.688 -27.891 24.109 1 77.5 405 ILE B N 1
ATOM 6806 C CA . ILE B 1 405 ? 2.66 -27.484 22.703 1 77.5 405 ILE B CA 1
ATOM 6807 C C . ILE B 1 405 ? 4.059 -27.609 22.094 1 77.5 405 ILE B C 1
ATOM 6809 O O . ILE B 1 405 ? 4.996 -26.953 22.547 1 77.5 405 ILE B O 1
ATOM 6813 N N . PRO B 1 406 ? 4.215 -28.484 21.188 1 79.12 406 PRO B N 1
ATOM 6814 C CA . PRO B 1 406 ? 5.543 -28.672 20.594 1 79.12 406 PRO B CA 1
ATOM 6815 C C . PRO B 1 406 ? 6.055 -27.422 19.875 1 79.12 406 PRO B C 1
ATOM 6817 O O . PRO B 1 406 ? 5.266 -26.656 19.312 1 79.12 406 PRO B O 1
ATOM 6820 N N . GLU B 1 407 ? 7.227 -27.141 19.969 1 75.06 407 GLU B N 1
ATOM 6821 C CA . GLU B 1 407 ? 7.875 -26.016 19.297 1 75.06 407 GLU B CA 1
ATOM 6822 C C . GLU B 1 407 ? 7.996 -26.266 17.797 1 75.06 407 GLU B C 1
ATOM 6824 O O . GLU B 1 407 ? 7.93 -27.406 17.344 1 75.06 407 GLU B O 1
ATOM 6829 N N . ASP B 1 408 ? 8.141 -25.203 17.125 1 70.5 408 ASP B N 1
ATOM 6830 C CA . ASP B 1 408 ? 8.305 -25.312 15.68 1 70.5 408 ASP B CA 1
ATOM 6831 C C . ASP B 1 408 ? 9.516 -26.188 15.328 1 70.5 408 ASP B C 1
ATOM 6833 O O . ASP B 1 408 ? 10.602 -25.984 15.867 1 70.5 408 ASP B O 1
ATOM 6837 N N . GLY B 1 409 ? 9.273 -27.234 14.562 1 72.31 409 GLY B N 1
ATOM 6838 C CA . GLY B 1 409 ? 10.336 -28.141 14.148 1 72.31 409 GLY B CA 1
ATOM 6839 C C . GLY B 1 409 ? 10.422 -29.391 15.008 1 72.31 409 GLY B C 1
ATOM 6840 O O . GLY B 1 409 ? 11.109 -30.359 14.656 1 72.31 409 GLY B O 1
ATOM 6841 N N . GLU B 1 410 ? 9.844 -29.406 16.156 1 77.12 410 GLU B N 1
ATOM 6842 C CA . GLU B 1 410 ? 9.828 -30.578 17.016 1 77.12 410 GLU B CA 1
ATOM 6843 C C . GLU B 1 410 ? 9.016 -31.719 16.391 1 77.12 410 GLU B C 1
ATOM 6845 O O . GLU B 1 410 ? 7.98 -31.469 15.766 1 77.12 410 GLU B O 1
ATOM 6850 N N . ARG B 1 411 ? 9.578 -32.938 16.453 1 84.12 411 ARG B N 1
ATOM 6851 C CA . ARG B 1 411 ? 8.914 -34.125 15.883 1 84.12 411 ARG B CA 1
ATOM 6852 C C . ARG B 1 411 ? 8.68 -35.188 16.938 1 84.12 411 ARG B C 1
ATOM 6854 O O . ARG B 1 411 ? 9.359 -36.219 16.953 1 84.12 411 ARG B O 1
ATOM 6861 N N . PRO B 1 412 ? 7.809 -34.938 17.844 1 86.25 412 PRO B N 1
ATOM 6862 C CA . PRO B 1 412 ? 7.527 -35.938 18.875 1 86.25 412 PRO B CA 1
ATOM 6863 C C . PRO B 1 412 ? 6.719 -37.094 18.328 1 86.25 412 PRO B C 1
ATOM 6865 O O . PRO B 1 412 ? 6.109 -37 17.266 1 86.25 412 PRO B O 1
ATOM 6868 N N . VAL B 1 413 ? 6.902 -38.188 18.984 1 86.81 413 VAL B N 1
ATOM 6869 C CA . VAL B 1 413 ? 6.137 -39.406 18.672 1 86.81 413 VAL B CA 1
ATOM 6870 C C . VAL B 1 413 ? 5.152 -39.688 19.812 1 86.81 413 VAL B C 1
ATOM 6872 O O . VAL B 1 413 ? 5.516 -39.625 20.984 1 86.81 413 VAL B O 1
ATOM 6875 N N . VAL B 1 414 ? 3.912 -39.906 19.531 1 89.19 414 VAL B N 1
ATOM 6876 C CA . VAL B 1 414 ? 2.873 -40.219 20.5 1 89.19 414 VAL B CA 1
ATOM 6877 C C . VAL B 1 414 ? 2.275 -41.594 20.188 1 89.19 414 VAL B C 1
ATOM 6879 O O . VAL B 1 414 ? 1.938 -41.906 19.047 1 89.19 414 VAL B O 1
ATOM 6882 N N . GLU B 1 415 ? 2.273 -42.406 21.156 1 86.81 415 GLU B N 1
ATOM 6883 C CA . GLU B 1 415 ? 1.671 -43.719 21 1 86.81 415 GLU B CA 1
ATOM 6884 C C . GLU B 1 415 ? 0.331 -43.812 21.719 1 86.81 415 GLU B C 1
ATOM 6886 O O . GLU B 1 415 ? 0.239 -43.5 22.906 1 86.81 415 GLU B O 1
ATOM 6891 N N . VAL B 1 416 ? -0.685 -44.188 21.047 1 85.75 416 VAL B N 1
ATOM 6892 C CA . VAL B 1 416 ? -2.021 -44.344 21.594 1 85.75 416 VAL B CA 1
ATOM 6893 C C . VAL B 1 416 ? -2.623 -45.656 21.094 1 85.75 416 VAL B C 1
ATOM 6895 O O . VAL B 1 416 ? -2.924 -45.781 19.906 1 85.75 416 VAL B O 1
ATOM 6898 N N . ASP B 1 417 ? -2.83 -46.562 22.016 1 82.75 417 ASP B N 1
ATOM 6899 C CA . ASP B 1 417 ? -3.383 -47.875 21.672 1 82.75 417 ASP B CA 1
ATOM 6900 C C . ASP B 1 417 ? -2.557 -48.531 20.594 1 82.75 417 ASP B C 1
ATOM 6902 O O . ASP B 1 417 ? -1.356 -48.781 20.766 1 82.75 417 ASP B O 1
ATOM 6906 N N . ASN B 1 418 ? -3.15 -48.906 19.5 1 84.81 418 ASN B N 1
ATOM 6907 C CA . ASN B 1 418 ? -2.459 -49.562 18.406 1 84.81 418 ASN B CA 1
ATOM 6908 C C . ASN B 1 418 ? -2.008 -48.594 17.344 1 84.81 418 ASN B C 1
ATOM 6910 O O . ASN B 1 418 ? -1.668 -48.969 16.219 1 84.81 418 ASN B O 1
ATOM 6914 N N . LEU B 1 419 ? -1.943 -47.375 17.75 1 89.06 419 LEU B N 1
ATOM 6915 C CA . LEU B 1 419 ? -1.563 -46.375 16.781 1 89.06 419 LEU B CA 1
ATOM 6916 C C . LEU B 1 419 ? -0.303 -45.625 17.234 1 89.06 419 LEU B C 1
ATOM 6918 O O . LEU B 1 419 ? -0.162 -45.312 18.422 1 89.06 419 LEU B O 1
ATOM 6922 N N . ILE B 1 420 ? 0.604 -45.469 16.344 1 91 420 ILE B N 1
ATOM 6923 C CA . ILE B 1 420 ? 1.789 -44.656 16.578 1 91 420 ILE B CA 1
ATOM 6924 C C . ILE B 1 420 ? 1.732 -43.406 15.719 1 91 420 ILE B C 1
ATOM 6926 O O . ILE B 1 420 ? 1.726 -43.469 14.484 1 91 420 ILE B O 1
ATOM 6930 N N . PHE B 1 421 ? 1.702 -42.25 16.375 1 91.12 421 PHE B N 1
ATOM 6931 C CA . PHE B 1 421 ? 1.657 -40.969 15.695 1 91.12 421 PHE B CA 1
ATOM 6932 C C . PHE B 1 421 ? 3.043 -40.312 15.648 1 91.12 421 PHE B C 1
ATOM 6934 O O . PHE B 1 421 ? 3.613 -39.969 16.688 1 91.12 421 PHE B O 1
ATOM 6941 N N . HIS B 1 422 ? 3.523 -40.188 14.477 1 89.62 422 HIS B N 1
ATOM 6942 C CA . HIS B 1 422 ? 4.754 -39.438 14.258 1 89.62 422 HIS B CA 1
ATOM 6943 C C . HIS B 1 422 ? 4.461 -38.031 13.773 1 89.62 422 HIS B C 1
ATOM 6945 O O . HIS B 1 422 ? 4.02 -37.844 12.641 1 89.62 422 HIS B O 1
ATOM 6951 N N . ILE B 1 423 ? 4.676 -37.062 14.586 1 87.75 423 ILE B N 1
ATOM 6952 C CA . ILE B 1 423 ? 4.48 -35.688 14.18 1 87.75 423 ILE B CA 1
ATOM 6953 C C . ILE B 1 423 ? 5.613 -35.25 13.25 1 87.75 423 ILE B C 1
ATOM 6955 O O . ILE B 1 423 ? 6.781 -35.219 13.656 1 87.75 423 ILE B O 1
ATOM 6959 N N . LEU B 1 424 ? 5.199 -34.969 12.047 1 82.19 424 LEU B N 1
ATOM 6960 C CA . LEU B 1 424 ? 6.199 -34.688 11.016 1 82.19 424 LEU B CA 1
ATOM 6961 C C . LEU B 1 424 ? 6.531 -33.219 10.938 1 82.19 424 LEU B C 1
ATOM 6963 O O . LEU B 1 424 ? 7.676 -32.844 10.656 1 82.19 424 LEU B O 1
ATOM 6967 N N . ARG B 1 425 ? 5.465 -32.469 11.195 1 81 425 ARG B N 1
ATOM 6968 C CA . ARG B 1 425 ? 5.66 -31.031 11 1 81 425 ARG B CA 1
ATOM 6969 C C . ARG B 1 425 ? 4.809 -30.234 11.977 1 81 425 ARG B C 1
ATOM 6971 O O . ARG B 1 425 ? 3.598 -30.438 12.07 1 81 425 ARG B O 1
ATOM 6978 N N . VAL B 1 426 ? 5.535 -29.344 12.781 1 78.25 426 VAL B N 1
ATOM 6979 C CA . VAL B 1 426 ? 4.895 -28.375 13.664 1 78.25 426 VAL B CA 1
ATOM 6980 C C . VAL B 1 426 ? 5.199 -26.953 13.188 1 78.25 426 VAL B C 1
ATOM 6982 O O . VAL B 1 426 ? 6.355 -26.625 12.922 1 78.25 426 VAL B O 1
ATOM 6985 N N . GLU B 1 427 ? 4.086 -26.156 12.898 1 71.69 427 GLU B N 1
ATOM 6986 C CA . GLU B 1 427 ? 4.246 -24.766 12.469 1 71.69 427 GLU B CA 1
ATOM 6987 C C . GLU B 1 427 ? 3.285 -23.844 13.211 1 71.69 427 GLU B C 1
ATOM 6989 O O . GLU B 1 427 ? 2.082 -24.109 13.266 1 71.69 427 GLU B O 1
ATOM 6994 N N . GLU B 1 428 ? 3.84 -22.75 13.781 1 64 428 GLU B N 1
ATOM 6995 C CA . GLU B 1 428 ? 3.062 -21.781 14.539 1 64 428 GLU B CA 1
ATOM 6996 C C . GLU B 1 428 ? 2.291 -22.453 15.68 1 64 428 GLU B C 1
ATOM 6998 O O . GLU B 1 428 ? 1.097 -22.203 15.852 1 64 428 GLU B O 1
ATOM 7003 N N . LYS B 1 429 ? 2.91 -23.406 16.312 1 65.81 429 LYS B N 1
ATOM 7004 C CA . LYS B 1 429 ? 2.379 -24.094 17.5 1 65.81 429 LYS B CA 1
ATOM 7005 C C . LYS B 1 429 ? 1.183 -24.969 17.141 1 65.81 429 LYS B C 1
ATOM 7007 O O . LYS B 1 429 ? 0.333 -25.25 17.984 1 65.81 429 LYS B O 1
ATOM 7012 N N . ARG B 1 430 ? 1.204 -25.328 15.781 1 78.25 430 ARG B N 1
ATOM 7013 C CA . ARG B 1 430 ? 0.175 -26.25 15.32 1 78.25 430 ARG B CA 1
ATOM 7014 C C . ARG B 1 430 ? 0.796 -27.453 14.625 1 78.25 430 ARG B C 1
ATOM 7016 O O . ARG B 1 430 ? 1.797 -27.312 13.914 1 78.25 430 ARG B O 1
ATOM 7023 N N . ILE B 1 431 ? 0.255 -28.609 14.984 1 81.5 431 ILE B N 1
ATOM 7024 C CA . ILE B 1 431 ? 0.687 -29.828 14.289 1 81.5 431 ILE B CA 1
ATOM 7025 C C . ILE B 1 431 ? 0.068 -29.859 12.898 1 81.5 431 ILE B C 1
ATOM 7027 O O . ILE B 1 431 ? -1.156 -29.891 12.75 1 81.5 431 ILE B O 1
ATOM 7031 N N . LYS B 1 432 ? 0.879 -29.844 11.969 1 78.81 432 LYS B N 1
ATOM 7032 C CA . LYS B 1 432 ? 0.385 -29.75 10.602 1 78.81 432 LYS B CA 1
ATOM 7033 C C . LYS B 1 432 ? 0.331 -31.109 9.93 1 78.81 432 LYS B C 1
ATOM 7035 O O . LYS B 1 432 ? -0.69 -31.484 9.352 1 78.81 432 LYS B O 1
ATOM 7040 N N . ASP B 1 433 ? 1.4 -31.922 10.078 1 80.75 433 ASP B N 1
ATOM 7041 C CA . ASP B 1 433 ? 1.52 -33.219 9.414 1 80.75 433 ASP B CA 1
ATOM 7042 C C . ASP B 1 433 ? 1.886 -34.312 10.406 1 80.75 433 ASP B C 1
ATOM 7044 O O . ASP B 1 433 ? 2.727 -34.094 11.281 1 80.75 433 ASP B O 1
ATOM 7048 N N . ILE B 1 434 ? 1.173 -35.406 10.266 1 89.06 434 ILE B N 1
ATOM 7049 C CA . ILE B 1 434 ? 1.354 -36.562 11.148 1 89.06 434 ILE B CA 1
ATOM 7050 C C . ILE B 1 434 ? 1.466 -37.844 10.32 1 89.06 434 ILE B C 1
ATOM 7052 O O . ILE B 1 434 ? 0.744 -38.031 9.336 1 89.06 434 ILE B O 1
ATOM 7056 N N . ARG B 1 435 ? 2.391 -38.594 10.656 1 87.94 435 ARG B N 1
ATOM 7057 C CA . ARG B 1 435 ? 2.422 -39.969 10.148 1 87.94 435 ARG B CA 1
ATOM 7058 C C . ARG B 1 435 ? 1.864 -40.938 11.172 1 87.94 435 ARG B C 1
ATOM 7060 O O . ARG B 1 435 ? 2.348 -41 12.305 1 87.94 435 ARG B O 1
ATOM 7067 N N . VAL B 1 436 ? 0.891 -41.688 10.781 1 90.44 436 VAL B N 1
ATOM 7068 C CA . VAL B 1 436 ? 0.24 -42.625 11.664 1 90.44 436 VAL B CA 1
ATOM 7069 C C . VAL B 1 436 ? 0.575 -44.062 11.219 1 90.44 436 VAL B C 1
ATOM 7071 O O . VAL B 1 436 ? 0.397 -44.406 10.055 1 90.44 436 VAL B O 1
ATOM 7074 N N . ARG B 1 437 ? 1.104 -44.781 12.102 1 88.12 437 ARG B N 1
ATOM 7075 C CA . ARG B 1 437 ? 1.351 -46.188 11.875 1 88.12 437 ARG B CA 1
ATOM 7076 C C . ARG B 1 437 ? 0.416 -47.062 12.719 1 88.12 437 ARG B C 1
ATOM 7078 O O . ARG B 1 437 ? 0.295 -46.844 13.93 1 88.12 437 ARG B O 1
ATOM 7085 N N . ILE B 1 438 ? -0.175 -48.094 12.141 1 86.19 438 ILE B N 1
ATOM 7086 C CA . ILE B 1 438 ? -1.06 -49.031 12.828 1 86.19 438 ILE B CA 1
ATOM 7087 C C . ILE B 1 438 ? -0.302 -50.312 13.148 1 86.19 438 ILE B C 1
ATOM 7089 O O . ILE B 1 438 ? 0.236 -50.969 12.25 1 86.19 438 ILE B O 1
ATOM 7093 N N . LEU B 1 439 ? -0.187 -50.719 14.398 1 82.69 439 LEU B N 1
ATOM 7094 C CA . LEU B 1 439 ? 0.458 -51.938 14.844 1 82.69 439 LEU B CA 1
ATOM 7095 C C . LEU B 1 439 ? -0.51 -53.125 14.773 1 82.69 439 LEU B C 1
ATOM 7097 O O . LEU B 1 439 ? -1.681 -53 15.133 1 82.69 439 LEU B O 1
ATOM 7101 N N . PRO B 1 440 ? -0.044 -54.312 14.211 1 77 440 PRO B N 1
ATOM 7102 C CA . PRO B 1 440 ? -0.9 -55.5 14.164 1 77 440 PRO B CA 1
ATOM 7103 C C . PRO B 1 440 ? -1.243 -56.031 15.547 1 77 440 PRO B C 1
ATOM 7105 O O . PRO B 1 440 ? -0.475 -55.844 16.5 1 77 440 PRO B O 1
ATOM 7108 N N . ASP B 1 441 ? -2.402 -56.562 15.781 1 63.38 441 ASP B N 1
ATOM 7109 C CA . ASP B 1 441 ? -2.834 -57.219 17.016 1 63.38 441 ASP B CA 1
ATOM 7110 C C . ASP B 1 441 ? -1.981 -58.469 17.312 1 63.38 441 ASP B C 1
ATOM 7112 O O . ASP B 1 441 ? -1.788 -59.312 16.453 1 63.38 441 ASP B O 1
ATOM 7116 N N . SER B 1 442 ? -1.063 -58.438 18.109 1 54.19 442 SER B N 1
ATOM 7117 C CA . SER B 1 442 ? -0.336 -59.625 18.547 1 54.19 442 SER B CA 1
ATOM 7118 C C . SER B 1 442 ? -1.293 -60.75 18.969 1 54.19 442 SER B C 1
ATOM 7120 O O . SER B 1 442 ? -0.859 -61.812 19.391 1 54.19 442 SER B O 1
ATOM 7122 N N . HIS B 1 443 ? -2.559 -60.75 19.078 1 49.66 443 HIS B N 1
ATOM 7123 C CA . HIS B 1 443 ? -3.139 -61.906 19.734 1 49.66 443 HIS B CA 1
ATOM 7124 C C . HIS B 1 443 ? -3.148 -63.125 18.797 1 49.66 443 HIS B C 1
ATOM 7126 O O . HIS B 1 443 ? -3.746 -64.125 19.109 1 49.66 443 HIS B O 1
ATOM 7132 N N . GLU B 1 444 ? -2.707 -63.219 17.516 1 43.44 444 GLU B N 1
ATOM 7133 C CA . GLU B 1 444 ? -2.992 -64.562 16.969 1 43.44 444 GLU B CA 1
ATOM 7134 C C . GLU B 1 444 ? -2.006 -65.562 17.484 1 43.44 444 GLU B C 1
ATOM 7136 O O . GLU B 1 444 ? -2.039 -66.75 17.062 1 43.44 444 GLU B O 1
ATOM 7141 N N . ASP B 1 445 ? -0.89 -65.562 18.031 1 39.38 445 ASP B N 1
ATOM 7142 C CA . ASP B 1 445 ? -0.153 -66.812 18.156 1 39.38 445 ASP B CA 1
ATOM 7143 C C . ASP B 1 445 ? -0.8 -67.75 19.188 1 39.38 445 ASP B C 1
ATOM 7145 O O . ASP B 1 445 ? -0.403 -68.875 19.328 1 39.38 445 ASP B O 1
ATOM 7149 N N . GLU B 1 446 ? -1.413 -67.625 20.25 1 35.12 446 GLU B N 1
ATOM 7150 C CA . GLU B 1 446 ? -1.527 -68.75 21.172 1 35.12 446 GLU B CA 1
ATOM 7151 C C . GLU B 1 446 ? -2.738 -69.625 20.844 1 35.12 446 GLU B C 1
ATOM 7153 O O . GLU B 1 446 ? -3.043 -70.625 21.547 1 35.12 446 GLU B O 1
ATOM 7158 N N . ALA B 1 447 ? -3.508 -69.688 19.656 1 28.59 447 ALA B N 1
ATOM 7159 C CA . ALA B 1 447 ? -4.191 -70.938 19.5 1 28.59 447 ALA B CA 1
ATOM 7160 C C . ALA B 1 447 ? -3.422 -71.875 18.562 1 28.59 447 ALA B C 1
ATOM 7162 O O . ALA B 1 447 ? -2.877 -71.438 17.562 1 28.59 447 ALA B O 1
#